Protein AF-A0A3M7MIN2-F1 (afdb_monomer_lite)

pLDDT: mean 73.57, std 27.81, range [22.34, 98.88]

InterPro domains:
  IPR006254 Isocitrate lyase [PF00463] (78-598)
  IPR006254 Isocitrate lyase [PTHR21631] (69-612)
  IPR006254 Isocitrate lyase [TIGR01346] (79-598)
  IPR006785 Peroxisome membrane anchor protein Pex14p, N-terminal [PF04695] (682-725)
  IPR015813 Pyruvate/Phosphoenolpyruvate kinase-like domain superfamily [SSF51621] (69-584)
  IPR018523 Isocitrate lyase/phosphorylmutase, conserved site [PS00161] (267-272)
  IPR036388 Winged helix-like DNA-binding domain superfamily [G3DSA:1.10.10.10] (677-737)
  IPR039556 ICL/PEPM domain [cd00377] (122-530)
  IPR040442 Pyruvate kinase-like domain superfamily [G3DSA:3.20.20.60] (74-584)

Foldseek 3Di:
DDDDDDDDDDDDDDDDDDDDDDDDDDDDPPPPPPPPPPPPDDADVVHLDDPQLLVVLVPDDPVPNPDPNVVVSLVVQQVVLVVVCVDPLQVLADAPDGSSVLSVPLPSDADRFLLQVLLVVVSVLLVVCLVVLHAQEEAAAQAQQRLVVCLQPHQAYEHFQQSLQACNAPVRHHDGPQSPGPLCRFLVSLLRNQVSLVVVLLLQVVVLVPDDPVVNVVDDDRRSNRAYETECEQQQDALVSLLVSLLSNRNSRHSEYEHEQFDRSQDHPLQDPRTEGEALVRLLSSLNSSVSSCSSNSHSYFYEYEYSLQRHFWYADPPALLQQQFFKWFQDDDAALLVVLVVCVVVVNDVVVSVVVLVVCPVVGPIDHPLVLLLVQCVVVVHDVVLNVVLVVVCVVPVSDGPVRNQVSSVVRHPDGGDTDQQRHADNSRITTGRGRLVSLLSSLLSCQNRGQAYEYDHNDLDLVSLLVSLVSSCVNVPPHAYAEAPEPPDPVVVVPDDPVCVVCSNSSSSNSRNRYYYPNCRNVVVVVVLCVQLVVCCVPPNVVSCVPSPQVVCVVVVPPCNVVCSVVNLVVVLVVVCVVVVNDDPDRPDDPPDPSVVVVVVVVVPPPDDDDDDDDDDDDDDDDDDDDDDDDDDDDDDDDDDDDDDDDDDDDDDDDDDDDDDDDDDDDDDDDDDDDDDDVVVLLVVLLVVCVPPVNVPDDLVSSQVVVVVVVQDPVSSCVSSPDDDDDDDDYDDDDDDDDDDDDDDDDDDDDDDDDDDDDDDDDDDDDDDDDDDDDDDDDDDDDDDDDDDDDDDDPDDPVVVVVVVVVLVVLVVVLVVLVPDPDRDPVVSVVSLVVSLVVLVVVVVVVVPDDDPDDDDDDDDDDDDDDDDDPVVVVVVVVVVSVVVVVVSVVVVDDDDDDDDDDDDDDDDD

Sequence (912 aa):
MLRTVSRSVARQRTSSRIAHRAPQYLRPLFTSVCRMSSSTLKAVDPPVSTALPGDSFQLLPETAKAGQAEDALFEEQVQAVKDWWASPRYKGIKRPYSAEDVVSKRGALQQSYPSSLMARKLFNLLEERAAKGEPVHTMGAIDPIQMSQQAANQEVLYVSGWACSSVLTSTNEVSADFGDYPYNTVPNQVQRLFKAQQLHDRKNWDNRRKMSAEERAKTPYLDYMRPIIADGDTGHGGLSAVIKLAKLFAENGAAGVHFEDQLHGGKKCGHLAGKVLVPVGDHINRLVAARFQWDMMGCENLVIARTDSESGKLISSAVDVRDHEFIKGVTEDTEPLAETLQNMEAAGAPGKEIDQYEAAWVKKHKLVTFDEAVVQHLERESASQSVVNSYLTEVKQNPDYSLLKRRKVAEKYTKTPVYFNWDIPRTREGFYHYKAGVAAATKRGKEYAPYADLLWVETGDPNVQEAAKFAGEIRAVHPGKKFVYNLSPSFNWMGQGFSEEALKSFVWDLAKHGFVFQLISLAGIHSTATITCELSKAFKDEGMLAYVNLVQSREKELGCDVLTHQKWSGAGYIDGILGAIQSGSSGSKSMGEGNTETATRQHSSRASRNSNHVQQPSILLQNMSSKPSIPAWQRASADKAASSPPPDDQDASTQQQPVEAPTPTEDDIESEDGGVQLPESGKLLEQASRFLDDPAIHDAPREKKVAFLESKGVSADDIETLLGEKREEEGLQEQSALEQSPVEERPVEPEQDEQQAWPSSPPRAANTPEYQPQPREIPPIVTYPEFLASTEKPPPLITTSRLVNTAYMIKTHLQEMETNSKSSNTSRDTLRTKVSDLTSYLTEMDYQSQYYPNMGRFGSNLSWMSGQSNSGKNDQIEVLKGDIRAVKGVFLSARNFPTGWNAPPIPTGRAT

Structure (mmCIF, N/CA/C/O backbone):
data_AF-A0A3M7MIN2-F1
#
_entry.id   AF-A0A3M7MIN2-F1
#
loop_
_atom_site.group_PDB
_atom_site.id
_atom_site.type_symbol
_atom_site.label_atom_id
_atom_site.label_alt_id
_atom_site.label_comp_id
_atom_site.label_asym_id
_atom_site.label_entity_id
_atom_site.label_seq_id
_atom_site.pdbx_PDB_ins_code
_atom_site.Cartn_x
_atom_site.Cartn_y
_atom_site.Cartn_z
_atom_site.occupancy
_atom_site.B_iso_or_equiv
_atom_site.auth_seq_id
_atom_site.auth_comp_id
_atom_site.auth_asym_id
_atom_site.auth_atom_id
_atom_site.pdbx_PDB_model_num
ATOM 1 N N . MET A 1 1 ? 28.088 -60.738 10.223 1.00 31.69 1 MET A N 1
ATOM 2 C CA . MET A 1 1 ? 28.842 -61.863 9.613 1.00 31.69 1 MET A CA 1
ATOM 3 C C . MET A 1 1 ? 29.534 -61.285 8.372 1.00 31.69 1 MET A C 1
ATOM 5 O O . MET A 1 1 ? 28.857 -60.580 7.645 1.00 31.69 1 MET A O 1
ATOM 9 N N . LEU A 1 2 ? 30.875 -61.210 8.294 1.00 31.22 2 LEU A N 1
ATOM 10 C CA . LEU A 1 2 ? 31.821 -62.278 7.879 1.00 31.22 2 LEU A CA 1
ATOM 11 C C . LEU A 1 2 ? 31.627 -62.658 6.388 1.00 31.22 2 LEU A C 1
ATOM 13 O O . LEU A 1 2 ? 30.531 -63.093 6.067 1.00 31.22 2 LEU A O 1
ATOM 17 N N . ARG A 1 3 ? 32.590 -62.556 5.444 1.00 32.62 3 ARG A N 1
ATOM 18 C CA . ARG A 1 3 ? 34.047 -62.198 5.426 1.00 32.62 3 ARG A CA 1
ATOM 19 C C . ARG A 1 3 ? 34.376 -61.372 4.144 1.00 32.62 3 ARG A C 1
ATOM 21 O O . ARG A 1 3 ? 33.635 -61.533 3.187 1.00 32.62 3 ARG A O 1
ATOM 28 N N . THR A 1 4 ? 35.289 -60.388 4.016 1.00 36.88 4 THR A N 1
ATOM 29 C CA . THR A 1 4 ? 36.755 -60.159 4.259 1.00 36.88 4 THR A CA 1
ATOM 30 C C . THR A 1 4 ? 37.768 -60.527 3.132 1.00 36.88 4 THR A C 1
ATOM 32 O O . THR A 1 4 ? 37.785 -61.659 2.674 1.00 36.88 4 THR A O 1
ATOM 35 N N . VAL A 1 5 ? 38.707 -59.588 2.851 1.00 33.69 5 VAL A N 1
ATOM 36 C CA . VAL A 1 5 ? 40.092 -59.713 2.275 1.00 33.69 5 VAL A CA 1
ATOM 37 C C . VAL A 1 5 ? 40.346 -59.697 0.736 1.00 33.69 5 VAL A C 1
ATOM 39 O O . VAL A 1 5 ? 40.411 -60.718 0.070 1.00 33.69 5 VAL A O 1
ATOM 42 N N . SER A 1 6 ? 40.590 -58.484 0.214 1.00 32.19 6 SER A N 1
ATOM 43 C CA . SER A 1 6 ? 41.850 -57.903 -0.339 1.00 32.19 6 SER A CA 1
ATOM 44 C C . SER A 1 6 ? 42.941 -58.665 -1.151 1.00 32.19 6 SER A C 1
ATOM 46 O O . SER A 1 6 ? 43.448 -59.691 -0.714 1.00 32.19 6 SER A O 1
ATOM 48 N N . ARG A 1 7 ? 43.530 -57.887 -2.100 1.00 33.31 7 ARG A N 1
ATOM 49 C CA . ARG A 1 7 ? 44.977 -57.686 -2.472 1.00 33.31 7 ARG A CA 1
ATOM 50 C C . ARG A 1 7 ? 45.631 -58.413 -3.681 1.00 33.31 7 ARG A C 1
ATOM 52 O O . ARG A 1 7 ? 45.475 -59.606 -3.869 1.00 33.31 7 ARG A O 1
ATOM 59 N N . SER A 1 8 ? 46.575 -57.662 -4.296 1.00 30.03 8 SER A N 1
ATOM 60 C CA . SER A 1 8 ? 47.815 -58.091 -5.005 1.00 30.03 8 SER A CA 1
ATOM 61 C C . SER A 1 8 ? 47.720 -58.562 -6.478 1.00 30.03 8 SER A C 1
ATOM 63 O O . SER A 1 8 ? 46.808 -59.307 -6.796 1.00 30.03 8 SER A O 1
ATOM 65 N N . VAL A 1 9 ? 48.668 -58.304 -7.407 1.00 29.77 9 VAL A N 1
ATOM 66 C CA . VAL A 1 9 ? 49.555 -57.142 -7.735 1.00 29.77 9 VAL A CA 1
ATOM 67 C C . VAL A 1 9 ? 50.284 -57.432 -9.081 1.00 29.77 9 VAL A C 1
ATOM 69 O O . VAL A 1 9 ? 50.350 -58.591 -9.473 1.00 29.77 9 VAL A O 1
ATOM 72 N N . ALA A 1 10 ? 50.918 -56.421 -9.714 1.00 28.86 10 ALA A N 1
ATOM 73 C CA . ALA A 1 10 ? 51.948 -56.547 -10.783 1.00 28.86 10 ALA A CA 1
ATOM 74 C C . ALA A 1 10 ? 51.510 -57.058 -12.187 1.00 28.86 10 ALA A C 1
ATOM 76 O O . ALA A 1 10 ? 50.507 -57.741 -12.323 1.00 28.86 10 ALA A O 1
ATOM 77 N N . ARG A 1 11 ? 52.241 -56.796 -13.292 1.00 28.77 11 ARG A N 1
ATOM 78 C CA . ARG A 1 11 ? 53.170 -55.691 -13.676 1.00 28.77 11 ARG A CA 1
ATOM 79 C C . ARG A 1 11 ? 53.364 -55.724 -15.211 1.00 28.77 11 ARG A C 1
ATOM 81 O O . ARG A 1 11 ? 53.181 -56.761 -15.836 1.00 28.77 11 ARG A O 1
ATOM 88 N N . GLN A 1 12 ? 53.746 -54.596 -15.812 1.00 34.16 12 GLN A N 1
ATOM 89 C CA . GLN A 1 12 ? 53.986 -54.443 -17.259 1.00 34.16 12 GLN A CA 1
ATOM 90 C C . GLN A 1 12 ? 55.050 -55.408 -17.821 1.00 34.16 12 GLN A C 1
ATOM 92 O O . GLN A 1 12 ? 56.076 -55.634 -17.173 1.00 34.16 12 GLN A O 1
ATOM 97 N N . ARG A 1 13 ? 54.925 -55.767 -19.109 1.00 27.86 13 ARG A N 1
ATOM 98 C CA . ARG A 1 13 ? 56.078 -55.782 -20.030 1.00 27.86 13 ARG A CA 1
ATOM 99 C C . ARG A 1 13 ? 55.673 -55.523 -21.485 1.00 27.86 13 ARG A C 1
ATOM 101 O O . ARG A 1 13 ? 54.509 -55.645 -21.847 1.00 27.86 13 ARG A O 1
ATOM 108 N N . THR A 1 14 ? 56.644 -55.085 -22.278 1.00 31.23 14 THR A N 1
ATOM 109 C CA . THR A 1 14 ? 56.492 -54.490 -23.614 1.00 31.23 14 THR A CA 1
ATOM 110 C C . THR A 1 14 ? 57.131 -55.353 -24.703 1.00 31.23 14 THR A C 1
ATOM 112 O O . THR A 1 14 ? 58.144 -56.003 -24.456 1.00 31.23 14 THR A O 1
ATOM 115 N N . SER A 1 15 ? 56.610 -55.280 -25.933 1.00 28.62 15 SER A N 1
ATOM 116 C CA . SER A 1 15 ? 57.404 -55.496 -27.152 1.00 28.62 15 SER A CA 1
ATOM 117 C C . SER A 1 15 ? 56.767 -54.811 -28.373 1.00 28.62 15 SER A C 1
ATOM 119 O O . SER A 1 15 ? 55.616 -54.387 -28.333 1.00 28.62 15 SER A O 1
ATOM 121 N N . SER A 1 16 ? 57.547 -54.685 -29.446 1.00 29.09 16 SER A N 1
ATOM 122 C CA . SER A 1 16 ? 57.197 -54.125 -30.768 1.00 29.09 16 SER A CA 1
ATOM 123 C C . SER A 1 16 ? 57.435 -55.219 -31.847 1.00 29.09 16 SER A C 1
ATOM 125 O O . SER A 1 16 ? 57.848 -56.313 -31.476 1.00 29.09 16 SER A O 1
ATOM 127 N N . ARG A 1 17 ? 57.173 -55.100 -33.161 1.00 33.59 17 ARG A N 1
ATOM 128 C CA . ARG A 1 17 ? 57.249 -53.990 -34.139 1.00 33.59 17 ARG A CA 1
ATOM 129 C C . ARG A 1 17 ? 56.401 -54.294 -35.403 1.00 33.59 17 ARG A C 1
ATOM 131 O O . ARG A 1 17 ? 56.250 -55.464 -35.706 1.00 33.59 17 ARG A O 1
ATOM 138 N N . ILE A 1 18 ? 56.031 -53.240 -36.162 1.00 33.03 18 ILE A N 1
ATOM 139 C CA . ILE A 1 18 ? 56.039 -53.091 -37.657 1.00 33.03 18 ILE A CA 1
ATOM 140 C C . ILE A 1 18 ? 55.298 -54.137 -38.544 1.00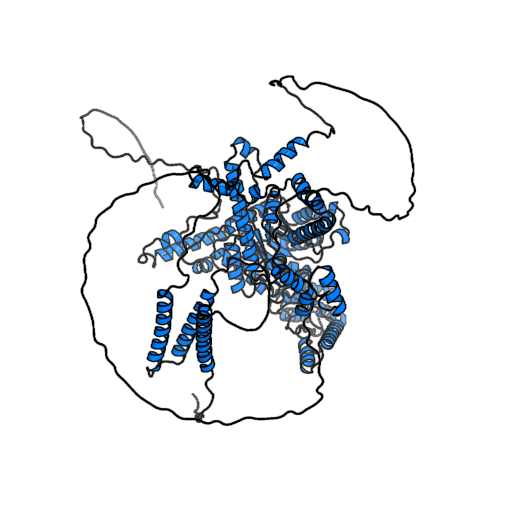 33.03 18 ILE A C 1
ATOM 142 O O . ILE A 1 18 ? 55.421 -55.327 -38.316 1.00 33.03 18 ILE A O 1
ATOM 146 N N . ALA A 1 19 ? 54.686 -53.828 -39.703 1.00 31.81 19 ALA A N 1
ATOM 147 C CA . ALA A 1 19 ? 53.932 -52.679 -40.262 1.00 31.81 19 ALA A CA 1
ATOM 148 C C . ALA A 1 19 ? 53.494 -53.039 -41.710 1.00 31.81 19 ALA A C 1
ATOM 150 O O . ALA A 1 19 ? 54.244 -53.727 -42.393 1.00 31.81 19 ALA A O 1
ATOM 151 N N . HIS A 1 20 ? 52.388 -52.486 -42.233 1.00 30.44 20 HIS A N 1
ATOM 152 C CA . HIS A 1 20 ? 52.164 -52.288 -43.686 1.00 30.44 20 HIS A CA 1
ATOM 153 C C . HIS A 1 20 ? 51.170 -51.129 -43.953 1.00 30.44 20 HIS A C 1
ATOM 155 O O . HIS A 1 20 ? 50.655 -50.530 -43.009 1.00 30.44 20 HIS A O 1
ATOM 161 N N . ARG A 1 21 ? 50.992 -50.720 -45.223 1.00 30.88 21 ARG A N 1
ATOM 162 C CA . ARG A 1 21 ? 50.453 -49.402 -45.638 1.00 30.88 21 ARG A CA 1
ATOM 163 C C . ARG A 1 21 ? 49.069 -49.452 -46.319 1.00 30.88 21 ARG A C 1
ATOM 165 O O . ARG A 1 21 ? 48.961 -50.149 -47.316 1.00 30.88 21 ARG A O 1
ATOM 172 N N . ALA A 1 22 ? 48.189 -48.519 -45.911 1.00 31.42 22 ALA A N 1
ATOM 173 C CA . ALA A 1 22 ? 47.329 -47.645 -46.754 1.00 31.42 22 ALA A CA 1
ATOM 174 C C . ALA A 1 22 ? 46.246 -48.285 -47.681 1.00 31.42 22 ALA A C 1
ATOM 176 O O . ALA A 1 22 ? 46.329 -49.474 -47.967 1.00 31.42 22 ALA A O 1
ATOM 177 N N . PRO A 1 23 ? 45.244 -47.520 -48.196 1.00 41.97 23 PRO A N 1
ATOM 178 C CA . PRO A 1 23 ? 45.021 -46.067 -48.090 1.00 41.97 23 PRO A CA 1
ATOM 179 C C . PRO A 1 23 ? 43.700 -45.635 -47.407 1.00 41.97 23 PRO A C 1
ATOM 181 O O . PRO A 1 23 ? 42.961 -46.437 -46.845 1.00 41.97 23 PRO A O 1
ATOM 184 N N . GLN A 1 24 ? 43.465 -44.318 -47.395 1.00 33.31 24 GLN A N 1
ATOM 185 C CA . GLN A 1 24 ? 42.432 -43.622 -46.619 1.00 33.31 24 GLN A CA 1
ATOM 186 C C . GLN A 1 24 ? 41.029 -43.652 -47.252 1.00 33.31 24 GLN A C 1
ATOM 188 O O . GLN A 1 24 ? 40.897 -43.615 -48.470 1.00 33.31 24 GLN A O 1
ATOM 193 N N . TYR A 1 25 ? 40.003 -43.499 -46.409 1.00 33.53 25 TYR A N 1
ATOM 194 C CA . TYR A 1 25 ? 38.838 -42.656 -46.711 1.00 33.53 25 TYR A CA 1
ATOM 195 C C . TYR A 1 25 ? 38.557 -41.724 -45.523 1.00 33.53 25 TYR A C 1
ATOM 197 O O . TYR A 1 25 ? 38.838 -42.060 -44.371 1.00 33.53 25 TYR A O 1
ATOM 205 N N . LEU A 1 26 ? 38.070 -40.516 -45.810 1.00 32.25 26 LEU A N 1
ATOM 206 C CA . LEU A 1 26 ? 37.963 -39.416 -44.846 1.00 32.25 26 LEU A CA 1
ATOM 207 C C . LEU A 1 26 ? 36.718 -39.542 -43.950 1.00 32.25 26 LEU A C 1
ATOM 209 O O . LEU A 1 26 ? 35.624 -39.825 -44.430 1.00 32.25 26 LEU A O 1
ATOM 213 N N . ARG A 1 27 ? 36.870 -39.224 -42.658 1.00 35.75 27 ARG A N 1
ATOM 214 C CA . ARG A 1 27 ? 35.764 -38.822 -41.771 1.00 35.75 27 ARG A CA 1
ATOM 215 C C . ARG A 1 27 ? 35.942 -37.347 -41.392 1.00 35.75 27 ARG A C 1
ATOM 217 O O . ARG A 1 27 ? 37.063 -36.975 -41.041 1.00 35.75 27 ARG A O 1
ATOM 224 N N . PRO A 1 28 ? 34.887 -36.515 -41.414 1.00 34.31 28 PRO A N 1
ATOM 225 C CA . PRO A 1 28 ? 34.981 -35.141 -40.941 1.00 34.31 28 PRO A CA 1
ATOM 226 C C . PRO A 1 28 ? 35.104 -35.120 -39.413 1.00 34.31 28 PRO A C 1
ATOM 228 O O . PRO A 1 28 ? 34.207 -35.565 -38.697 1.00 34.31 28 PRO A O 1
ATOM 231 N N . LEU A 1 29 ? 36.207 -34.569 -38.906 1.00 31.73 29 LEU A N 1
ATOM 232 C CA . LEU A 1 29 ? 36.306 -34.171 -37.505 1.00 31.73 29 LEU A CA 1
ATOM 233 C C . LEU A 1 29 ? 35.535 -32.862 -37.318 1.00 31.73 29 LEU A C 1
ATOM 235 O O . LEU A 1 29 ? 36.102 -31.780 -37.449 1.00 31.73 29 LEU A O 1
ATOM 239 N N . PHE A 1 30 ? 34.249 -32.959 -36.979 1.00 34.00 30 PHE A N 1
ATOM 240 C CA . PHE A 1 30 ? 33.560 -31.840 -36.343 1.00 34.00 30 PHE A CA 1
ATOM 241 C C . PHE A 1 30 ? 34.170 -31.627 -34.957 1.00 34.00 30 PHE A C 1
ATOM 243 O O . PHE A 1 30 ? 33.805 -32.277 -33.978 1.00 34.00 30 PHE A O 1
ATOM 250 N N . THR A 1 31 ? 35.143 -30.722 -34.883 1.00 34.00 31 THR A N 1
ATOM 251 C CA . THR A 1 31 ? 35.661 -30.215 -33.618 1.00 34.00 31 THR A CA 1
ATOM 252 C C . THR A 1 31 ? 34.540 -29.470 -32.909 1.00 34.00 31 THR A C 1
ATOM 254 O O . THR A 1 31 ? 34.225 -28.337 -33.279 1.00 34.00 31 THR A O 1
ATOM 257 N N . SER A 1 32 ? 33.947 -30.085 -31.884 1.00 35.22 32 SER A N 1
ATOM 258 C CA . SER A 1 32 ? 33.090 -29.373 -30.937 1.00 35.22 32 SER A CA 1
ATOM 259 C C . SER A 1 32 ? 33.910 -28.281 -30.263 1.00 35.22 32 SER A C 1
ATOM 261 O O . SER A 1 32 ? 34.622 -28.524 -29.289 1.00 35.22 32 SER A O 1
ATOM 263 N N . VAL A 1 33 ? 33.823 -27.063 -30.800 1.00 36.97 33 VAL A N 1
ATOM 264 C CA . VAL A 1 33 ? 34.333 -25.865 -30.144 1.00 36.97 33 VAL A CA 1
ATOM 265 C C . VAL A 1 33 ? 33.446 -25.635 -28.930 1.00 36.97 33 VAL A C 1
ATOM 267 O O . VAL A 1 33 ? 32.416 -24.965 -29.012 1.00 36.97 33 VAL A O 1
ATOM 270 N N . CYS A 1 34 ? 33.845 -26.208 -27.795 1.00 35.47 34 CYS A N 1
ATOM 271 C CA . CYS A 1 34 ? 33.304 -25.852 -26.496 1.00 35.47 34 CYS A CA 1
ATOM 272 C C . CYS A 1 34 ? 33.604 -24.372 -26.246 1.00 35.47 34 CYS A C 1
ATOM 274 O O . CYS A 1 34 ? 34.625 -24.018 -25.657 1.00 35.47 34 CYS A O 1
ATOM 276 N N . ARG A 1 35 ? 32.690 -23.499 -26.688 1.00 38.12 35 ARG A N 1
ATOM 277 C CA . ARG A 1 35 ? 32.561 -22.141 -26.170 1.00 38.12 35 ARG A CA 1
ATOM 278 C C . ARG A 1 35 ? 32.242 -22.264 -24.684 1.00 38.12 35 ARG A C 1
ATOM 280 O O . ARG A 1 35 ? 31.077 -22.293 -24.294 1.00 38.12 35 ARG A O 1
ATOM 287 N N . MET A 1 36 ? 33.283 -22.337 -23.858 1.00 40.19 36 MET A N 1
ATOM 288 C CA . MET A 1 36 ? 33.164 -22.044 -22.438 1.00 40.19 36 MET A CA 1
ATOM 289 C C . MET A 1 36 ? 32.717 -20.590 -22.328 1.00 40.19 36 MET A C 1
ATOM 291 O O . MET A 1 36 ? 33.526 -19.670 -22.415 1.00 40.19 36 MET A O 1
ATOM 295 N N . SER A 1 37 ? 31.406 -20.389 -22.198 1.00 43.19 37 SER A N 1
ATOM 296 C CA . SER A 1 37 ? 30.830 -19.081 -21.916 1.00 43.19 37 SER A CA 1
ATOM 297 C C . SER A 1 37 ? 31.104 -18.764 -20.451 1.00 43.19 37 SER A C 1
ATOM 299 O O . SER A 1 37 ? 30.263 -18.961 -19.576 1.00 43.19 37 SER A O 1
ATOM 301 N N . SER A 1 38 ? 32.343 -18.352 -20.174 1.00 45.47 38 SER A N 1
ATOM 302 C CA . SER A 1 38 ? 32.798 -17.920 -18.857 1.00 45.47 38 SER A CA 1
ATOM 303 C C . SER A 1 38 ? 32.168 -16.568 -18.531 1.00 45.47 38 SER A C 1
ATOM 305 O O . SER A 1 38 ? 32.815 -15.522 -18.623 1.00 45.47 38 SER A O 1
ATOM 307 N N . SER A 1 39 ? 30.878 -16.590 -18.193 1.00 46.47 39 SER A N 1
ATOM 308 C CA . SER A 1 39 ? 30.179 -15.431 -17.657 1.00 46.47 39 SER A CA 1
ATOM 309 C C . SER A 1 39 ? 30.911 -14.961 -16.404 1.00 46.47 39 SER A C 1
ATOM 311 O O . SER A 1 39 ? 30.978 -15.672 -15.404 1.00 46.47 39 SER A O 1
ATOM 313 N N . THR A 1 40 ? 31.472 -13.755 -16.461 1.00 65.38 40 THR A N 1
ATOM 314 C CA . THR A 1 40 ? 32.058 -13.086 -15.292 1.00 65.38 40 THR A CA 1
ATOM 315 C C . THR A 1 40 ? 30.984 -12.623 -14.309 1.00 65.38 40 THR A C 1
ATOM 317 O O . THR A 1 40 ? 31.272 -12.418 -13.131 1.00 65.38 40 THR A O 1
ATOM 320 N N . LEU A 1 41 ? 29.734 -12.511 -14.770 1.00 70.44 41 LEU A N 1
ATOM 321 C CA . LEU A 1 41 ? 28.560 -12.386 -13.918 1.00 70.44 41 LEU A CA 1
ATOM 322 C C . LEU A 1 41 ? 28.199 -13.769 -13.367 1.00 70.44 41 LEU A C 1
ATOM 324 O O . LEU A 1 41 ? 27.933 -14.699 -14.134 1.00 70.44 41 LEU A O 1
ATOM 328 N N . LYS A 1 42 ? 28.171 -13.897 -12.038 1.00 79.62 42 LYS A N 1
ATOM 329 C CA . LYS A 1 42 ? 27.636 -15.087 -11.367 1.00 79.62 42 LYS A CA 1
ATOM 330 C C . LYS A 1 42 ? 26.149 -15.232 -11.701 1.00 79.62 42 LYS A C 1
ATOM 332 O O . LYS A 1 42 ? 25.436 -14.230 -11.756 1.00 79.62 42 LYS A O 1
ATOM 337 N N . ALA A 1 43 ? 25.682 -16.467 -11.873 1.00 74.25 43 ALA A N 1
ATOM 338 C CA . ALA A 1 43 ? 24.250 -16.747 -11.860 1.00 74.25 43 ALA A CA 1
ATOM 339 C C . ALA A 1 43 ? 23.649 -16.336 -10.503 1.00 74.25 43 ALA A C 1
ATOM 341 O O . ALA A 1 43 ? 24.338 -16.377 -9.480 1.00 74.25 43 ALA A O 1
ATOM 342 N N . VAL A 1 44 ? 22.379 -15.926 -10.500 1.00 75.06 44 VAL A N 1
ATOM 343 C CA . VAL A 1 44 ? 21.647 -15.648 -9.257 1.00 75.06 44 VAL A CA 1
ATOM 344 C C . VAL A 1 44 ? 21.267 -16.978 -8.608 1.00 75.06 44 VAL A C 1
ATOM 346 O O . VAL A 1 44 ? 20.866 -17.904 -9.311 1.00 75.06 44 VAL A O 1
ATOM 349 N N . ASP A 1 45 ? 21.402 -17.058 -7.287 1.00 74.94 45 ASP A N 1
ATOM 350 C CA . ASP A 1 45 ? 21.071 -18.232 -6.482 1.00 74.94 45 ASP A CA 1
ATOM 351 C C . ASP A 1 45 ? 20.080 -17.831 -5.363 1.00 74.94 45 ASP A C 1
ATOM 353 O O . ASP A 1 45 ? 20.410 -16.952 -4.556 1.00 74.94 45 ASP A O 1
ATOM 357 N N . PRO A 1 46 ? 18.853 -18.393 -5.319 1.00 76.00 46 PRO A N 1
ATOM 358 C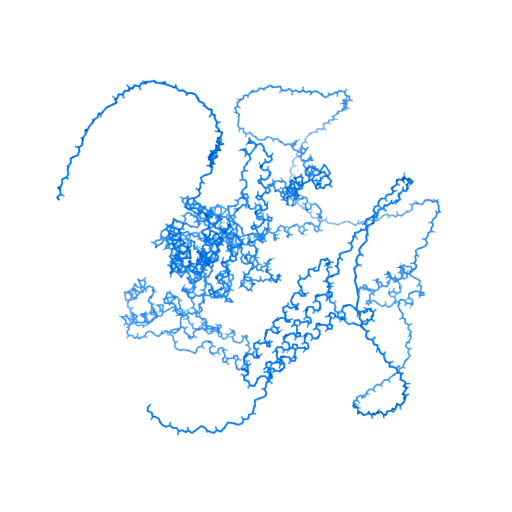 CA . PRO A 1 46 ? 18.250 -19.246 -6.348 1.00 76.00 46 PRO A CA 1
ATOM 359 C C . PRO A 1 46 ? 18.036 -18.492 -7.681 1.00 76.00 46 PRO A C 1
ATOM 361 O O . PRO A 1 46 ? 17.959 -17.257 -7.690 1.00 76.00 46 PRO A O 1
ATOM 364 N N . PRO A 1 47 ? 17.925 -19.205 -8.817 1.00 73.31 47 PRO A N 1
ATOM 365 C CA . PRO A 1 47 ? 17.723 -18.588 -10.125 1.00 73.31 47 PRO A CA 1
ATOM 366 C C . PRO A 1 47 ? 16.356 -17.900 -10.224 1.00 73.31 47 PRO A C 1
ATOM 368 O O . PRO A 1 47 ? 15.319 -18.508 -9.987 1.00 73.31 47 PRO A O 1
ATOM 371 N N . VAL A 1 48 ? 16.357 -16.630 -10.640 1.00 68.00 48 VAL A N 1
ATOM 372 C CA . VAL A 1 48 ? 15.137 -15.807 -10.805 1.00 68.00 48 VAL A CA 1
ATOM 373 C C . VAL A 1 48 ? 14.317 -16.217 -12.038 1.00 68.00 48 VAL A C 1
ATOM 375 O O . VAL A 1 48 ? 13.130 -15.922 -12.131 1.00 68.00 48 VAL A O 1
ATOM 378 N N . SER A 1 49 ? 14.950 -16.890 -12.999 1.00 64.56 49 SER A N 1
ATOM 379 C CA . SER A 1 49 ? 14.294 -17.490 -14.159 1.00 64.56 49 SER A CA 1
ATOM 380 C C . SER A 1 49 ? 15.129 -18.681 -14.627 1.00 64.56 49 SER A C 1
ATOM 382 O O . SER A 1 49 ? 16.329 -18.540 -14.879 1.00 64.56 49 SER A O 1
ATOM 384 N N . THR A 1 50 ? 14.518 -19.861 -14.678 1.00 65.44 50 THR A N 1
ATOM 385 C CA . THR A 1 50 ? 15.101 -21.085 -15.244 1.00 65.44 50 THR A CA 1
ATOM 386 C C . THR A 1 50 ? 14.616 -21.275 -16.684 1.00 65.44 50 THR A C 1
ATOM 388 O O . THR A 1 50 ? 13.799 -20.501 -17.180 1.00 65.44 50 THR A O 1
ATOM 391 N N . ALA A 1 51 ? 15.054 -22.344 -17.358 1.00 69.56 51 ALA A N 1
ATOM 392 C CA . ALA A 1 51 ? 14.203 -22.917 -18.401 1.00 69.56 51 ALA A CA 1
ATOM 393 C C . ALA A 1 51 ? 12.851 -23.304 -17.770 1.00 69.56 51 ALA A C 1
ATOM 395 O O . ALA A 1 51 ? 12.823 -23.758 -16.622 1.00 69.56 51 ALA A O 1
ATOM 396 N N . LEU A 1 52 ? 11.749 -23.092 -18.485 1.00 82.62 52 LEU A N 1
ATOM 397 C CA . LEU A 1 52 ? 10.407 -23.394 -17.997 1.00 82.62 52 LEU A CA 1
ATOM 398 C C . LEU A 1 52 ? 10.040 -24.825 -18.427 1.00 82.62 52 LEU A C 1
ATOM 400 O O . LEU A 1 52 ? 9.945 -25.069 -19.631 1.00 82.62 52 LEU A O 1
ATOM 404 N N . PRO A 1 53 ? 9.819 -25.787 -17.507 1.00 80.19 53 PRO A N 1
ATOM 405 C CA . PRO A 1 53 ? 9.449 -27.156 -17.887 1.00 80.19 53 PRO A CA 1
ATOM 406 C C . PRO A 1 53 ? 8.168 -27.227 -18.733 1.00 80.19 53 PRO A C 1
ATOM 408 O O . PRO A 1 53 ? 8.027 -28.105 -19.587 1.00 80.19 53 PRO A O 1
ATOM 411 N N . GLY A 1 54 ? 7.270 -26.247 -18.563 1.00 86.56 54 GLY A N 1
ATOM 412 C CA . GLY A 1 54 ? 6.091 -26.073 -19.408 1.00 86.56 54 GLY A CA 1
ATOM 413 C C . GLY A 1 54 ? 6.414 -25.904 -20.898 1.00 86.56 54 GLY A C 1
ATOM 414 O O . GLY A 1 54 ? 5.663 -26.415 -21.722 1.00 86.56 54 GLY A O 1
ATOM 415 N N . ASP A 1 55 ? 7.537 -25.277 -21.270 1.00 89.94 55 ASP A N 1
ATOM 416 C CA . ASP A 1 55 ? 7.923 -25.093 -22.680 1.00 89.94 55 ASP A CA 1
ATOM 417 C C . ASP A 1 55 ? 8.189 -26.449 -23.352 1.00 89.94 55 ASP A C 1
ATOM 419 O O . ASP A 1 55 ? 7.657 -26.741 -24.426 1.00 89.94 55 ASP A O 1
ATOM 423 N N . SER A 1 56 ? 8.953 -27.316 -22.678 1.00 89.69 56 SER A N 1
ATOM 424 C CA . SER A 1 56 ? 9.228 -28.687 -23.124 1.00 89.69 56 SER A CA 1
ATOM 425 C C . SER A 1 56 ? 7.940 -29.497 -23.269 1.00 89.69 56 SER A C 1
ATOM 427 O O . SER A 1 56 ? 7.755 -30.174 -24.278 1.00 89.69 56 SER A O 1
ATOM 429 N N . PHE A 1 57 ? 7.027 -29.387 -22.298 1.00 93.00 57 PHE A N 1
ATOM 430 C CA . PHE A 1 57 ? 5.722 -30.046 -22.353 1.00 93.00 57 PHE A CA 1
ATOM 431 C C . PHE A 1 57 ? 4.840 -29.505 -23.487 1.00 93.00 57 PHE A C 1
ATOM 433 O O . PHE A 1 57 ? 4.165 -30.283 -24.159 1.00 93.00 57 PHE A O 1
ATOM 440 N N . GLN A 1 58 ? 4.850 -28.195 -23.764 1.00 93.12 58 GLN A N 1
ATOM 441 C CA . GLN A 1 58 ? 4.049 -27.642 -24.858 1.00 93.12 58 GLN A CA 1
ATOM 442 C C . GLN A 1 58 ? 4.504 -28.113 -26.237 1.00 93.12 58 GLN A C 1
ATOM 444 O O . GLN A 1 58 ? 3.648 -28.310 -27.102 1.00 93.12 58 GLN A O 1
ATOM 449 N N . LEU A 1 59 ? 5.806 -28.346 -26.412 1.00 93.44 59 LEU A N 1
ATOM 450 C CA . LEU A 1 59 ? 6.409 -28.852 -27.646 1.00 93.44 59 LEU A CA 1
ATOM 451 C C . LEU A 1 59 ? 6.225 -30.369 -27.862 1.00 93.44 59 LEU A C 1
ATOM 453 O O . LEU A 1 59 ? 6.579 -30.870 -28.931 1.00 93.44 59 LEU A O 1
ATOM 457 N N . LEU A 1 60 ? 5.655 -31.106 -26.900 1.00 93.81 60 LEU A N 1
ATOM 458 C CA . LEU A 1 60 ? 5.268 -32.505 -27.108 1.00 93.81 60 LEU A CA 1
ATOM 459 C C . LEU A 1 60 ? 4.092 -32.620 -28.100 1.00 93.81 60 LEU A C 1
ATOM 461 O O . LEU A 1 60 ? 3.177 -31.791 -28.066 1.00 93.81 60 LEU A O 1
ATOM 465 N N . PRO A 1 61 ? 4.041 -33.682 -28.929 1.00 95.12 61 PRO A N 1
ATOM 466 C CA . PRO A 1 61 ? 2.820 -34.073 -29.629 1.00 95.12 61 PRO A CA 1
ATOM 467 C C . PRO A 1 61 ? 1.666 -34.278 -28.642 1.00 95.12 61 PRO A C 1
ATOM 469 O O . PRO A 1 61 ? 1.871 -34.799 -27.550 1.00 95.12 61 PRO A O 1
ATOM 472 N N . GLU A 1 62 ? 0.442 -33.923 -29.032 1.00 93.81 62 GLU A N 1
ATOM 473 C CA . GLU A 1 62 ? -0.747 -34.014 -28.168 1.00 93.81 62 GLU A CA 1
ATOM 474 C C . GLU A 1 62 ? -0.970 -35.432 -27.608 1.00 93.81 62 GLU A C 1
ATOM 476 O O . GLU A 1 62 ? -1.221 -35.603 -26.417 1.00 93.81 62 GLU A O 1
ATOM 481 N N . THR A 1 63 ? -0.733 -36.459 -28.430 1.00 94.81 63 THR A N 1
ATOM 482 C CA . THR A 1 63 ? -0.785 -37.884 -28.050 1.00 94.81 63 THR A CA 1
ATOM 483 C C . THR A 1 63 ? 0.264 -38.315 -27.018 1.00 94.81 63 THR A C 1
ATOM 485 O O . THR A 1 63 ? 0.189 -39.435 -26.521 1.00 94.81 63 THR A O 1
ATOM 488 N N . ALA A 1 64 ? 1.236 -37.456 -26.703 1.00 94.56 64 ALA A N 1
ATOM 489 C CA . ALA A 1 64 ? 2.290 -37.682 -25.718 1.00 94.56 64 ALA A CA 1
ATOM 490 C C . ALA A 1 64 ? 2.186 -36.752 -24.492 1.00 94.56 64 ALA A C 1
ATOM 492 O O . ALA A 1 64 ? 3.064 -36.802 -23.634 1.00 94.56 64 ALA A O 1
ATOM 493 N N . LYS A 1 65 ? 1.147 -35.905 -24.398 1.00 93.94 65 LYS A N 1
ATOM 494 C CA . LYS A 1 65 ? 0.923 -35.019 -23.239 1.00 93.94 65 LYS A CA 1
ATOM 495 C C . LYS A 1 65 ? 0.212 -35.722 -22.076 1.00 93.94 65 LYS A C 1
ATOM 497 O O . LYS A 1 65 ? 0.526 -35.429 -20.930 1.00 93.94 65 LYS A O 1
ATOM 502 N N . ALA A 1 66 ? -0.709 -36.641 -22.366 1.00 94.44 66 ALA A N 1
ATOM 503 C CA . ALA A 1 66 ? -1.528 -37.304 -21.351 1.00 94.44 66 ALA A CA 1
ATOM 504 C C . ALA A 1 66 ? -0.748 -38.345 -20.515 1.00 94.44 66 ALA A C 1
ATOM 506 O O . ALA A 1 66 ? 0.099 -39.072 -21.042 1.00 94.44 66 ALA A O 1
ATOM 507 N N . GLY A 1 67 ? -1.073 -38.455 -19.225 1.00 94.19 67 GLY A N 1
ATOM 508 C CA . GLY A 1 67 ? -0.415 -39.350 -18.269 1.00 94.19 67 GLY A CA 1
ATOM 509 C C . GLY A 1 67 ? 1.008 -38.907 -17.913 1.00 94.19 67 GLY A C 1
ATOM 510 O O . GLY A 1 67 ? 1.223 -37.796 -17.439 1.00 94.19 67 GLY A O 1
ATOM 511 N N . GLN A 1 68 ? 2.006 -39.760 -18.170 1.00 95.19 68 GLN A N 1
ATOM 512 C CA . GLN A 1 68 ? 3.364 -39.601 -17.624 1.00 95.19 68 GLN A CA 1
ATOM 513 C C . GLN A 1 68 ? 4.005 -38.216 -17.862 1.00 95.19 68 GLN A C 1
ATOM 515 O O . GLN A 1 68 ? 4.804 -37.773 -17.040 1.00 95.19 68 GLN A O 1
ATOM 520 N N . ALA A 1 69 ? 3.693 -37.532 -18.967 1.00 94.06 69 ALA A N 1
ATOM 521 C CA . ALA A 1 69 ? 4.257 -36.214 -19.260 1.00 94.06 69 ALA A CA 1
ATOM 522 C C . ALA A 1 69 ? 3.604 -35.070 -18.460 1.00 94.06 69 ALA A C 1
ATOM 524 O O . ALA A 1 69 ? 4.308 -34.148 -18.047 1.00 94.06 69 ALA A O 1
ATOM 525 N N . GLU A 1 70 ? 2.288 -35.116 -18.228 1.00 95.25 70 GLU A N 1
ATOM 526 C CA . GLU A 1 70 ? 1.589 -34.136 -17.383 1.00 95.25 70 GLU A CA 1
ATOM 527 C C . GLU A 1 70 ? 1.841 -34.406 -15.893 1.00 95.25 70 GLU A C 1
ATOM 529 O O . GLU A 1 70 ? 2.082 -33.456 -15.146 1.00 95.25 70 GLU A O 1
ATOM 534 N N . ASP A 1 71 ? 1.922 -35.681 -15.493 1.00 95.88 71 ASP A N 1
ATOM 535 C CA . ASP A 1 71 ? 2.350 -36.100 -14.153 1.00 95.88 71 ASP A CA 1
ATOM 536 C C . ASP A 1 71 ? 3.765 -35.578 -13.843 1.00 95.88 71 ASP A C 1
ATOM 538 O O . ASP A 1 71 ? 3.972 -34.885 -12.847 1.00 95.88 71 ASP A O 1
ATOM 542 N N . ALA A 1 72 ? 4.738 -35.819 -14.734 1.00 94.88 72 ALA A N 1
ATOM 543 C CA . ALA A 1 72 ? 6.115 -35.355 -14.551 1.00 94.88 72 ALA A CA 1
ATOM 544 C C . ALA A 1 72 ? 6.226 -33.820 -14.508 1.00 94.88 72 ALA A C 1
ATOM 546 O O . ALA A 1 72 ? 6.950 -33.282 -13.669 1.00 94.88 72 ALA A O 1
ATOM 547 N N . LEU A 1 73 ? 5.479 -33.100 -15.359 1.00 94.56 73 LEU A N 1
ATOM 548 C CA . LEU A 1 73 ? 5.417 -31.633 -15.316 1.00 94.56 73 LEU A CA 1
ATOM 549 C C . LEU A 1 73 ? 4.837 -31.128 -13.983 1.00 94.56 73 LEU A C 1
ATOM 551 O O . LEU A 1 73 ? 5.275 -30.092 -13.473 1.00 94.56 73 LEU A O 1
ATOM 555 N N . PHE A 1 74 ? 3.839 -31.819 -13.431 1.00 95.94 74 PHE A N 1
ATOM 556 C CA . PHE A 1 74 ? 3.245 -31.474 -12.144 1.00 95.94 74 PHE A CA 1
ATOM 557 C C . PHE A 1 74 ? 4.226 -31.727 -10.991 1.00 95.94 74 PHE A C 1
ATOM 559 O O . PHE A 1 74 ? 4.467 -30.820 -10.192 1.00 95.94 74 PHE A O 1
ATOM 566 N N . GLU A 1 75 ? 4.842 -32.911 -10.934 1.00 95.75 75 GLU A N 1
ATOM 567 C CA . GLU A 1 75 ? 5.819 -33.285 -9.904 1.00 95.75 75 GLU A CA 1
ATOM 568 C C . GLU A 1 75 ? 7.050 -32.362 -9.902 1.00 95.75 75 GLU A C 1
ATOM 570 O O . GLU A 1 75 ? 7.424 -31.843 -8.845 1.00 95.75 75 GLU A O 1
ATOM 575 N N . GLU A 1 76 ? 7.636 -32.083 -11.074 1.00 93.50 76 GLU A N 1
ATOM 576 C CA . GLU A 1 76 ? 8.784 -31.175 -11.210 1.00 93.50 76 GLU A CA 1
ATOM 577 C C . GLU A 1 76 ? 8.436 -29.761 -10.723 1.00 93.50 76 GLU A C 1
ATOM 579 O O . GLU A 1 76 ? 9.179 -29.162 -9.940 1.00 93.50 76 GLU A O 1
ATOM 584 N N . GLN A 1 77 ? 7.271 -29.231 -11.115 1.00 93.44 77 GLN A N 1
ATOM 585 C CA . GLN A 1 77 ? 6.824 -27.918 -10.653 1.00 93.44 77 GLN A CA 1
ATOM 586 C C . GLN A 1 77 ? 6.537 -27.876 -9.149 1.00 93.44 77 GLN A C 1
ATOM 588 O O . GLN A 1 77 ? 6.846 -26.870 -8.507 1.00 93.44 77 GLN A O 1
ATOM 593 N N . VAL A 1 78 ? 5.947 -28.929 -8.579 1.00 96.00 78 VAL A N 1
ATOM 594 C CA . VAL A 1 78 ? 5.670 -29.018 -7.137 1.00 96.00 78 VAL A CA 1
ATOM 595 C C . VAL A 1 78 ? 6.974 -29.028 -6.342 1.00 96.00 78 VAL A C 1
ATOM 597 O O . VAL A 1 78 ? 7.076 -28.316 -5.340 1.00 96.00 78 VAL A O 1
ATOM 600 N N . GLN A 1 79 ? 7.988 -29.768 -6.797 1.00 95.25 79 GLN A N 1
ATOM 601 C CA . GLN A 1 79 ? 9.301 -29.772 -6.157 1.00 95.25 79 GLN A CA 1
ATOM 602 C C . GLN A 1 79 ? 10.000 -28.410 -6.292 1.00 95.25 79 GLN A C 1
ATOM 604 O O . GLN A 1 79 ? 10.423 -27.842 -5.285 1.00 95.25 79 GLN A O 1
ATOM 609 N N . ALA A 1 80 ? 10.012 -27.817 -7.490 1.00 91.81 80 ALA A N 1
ATOM 610 C CA . ALA A 1 80 ? 10.592 -26.492 -7.717 1.00 91.81 80 ALA A CA 1
ATOM 611 C C . ALA A 1 80 ? 9.945 -25.395 -6.846 1.00 91.81 80 ALA A C 1
ATOM 613 O O . ALA A 1 80 ? 10.638 -24.504 -6.357 1.00 91.81 80 ALA A O 1
ATOM 614 N N . VAL A 1 81 ? 8.629 -25.464 -6.596 1.00 94.19 81 VAL A N 1
ATOM 615 C CA . VAL A 1 81 ? 7.936 -24.543 -5.675 1.00 94.19 81 VAL A CA 1
ATOM 616 C C . VAL A 1 81 ? 8.352 -24.771 -4.221 1.00 94.19 81 VAL A C 1
ATOM 618 O O . VAL A 1 81 ? 8.581 -23.794 -3.507 1.00 94.19 81 VAL A O 1
ATOM 621 N N . LYS A 1 82 ? 8.498 -26.026 -3.779 1.00 96.25 82 LYS A N 1
ATOM 622 C CA . LYS A 1 82 ? 8.965 -26.354 -2.419 1.00 96.25 82 LYS A CA 1
ATOM 623 C C . LYS A 1 82 ? 10.378 -25.819 -2.167 1.00 96.25 82 LYS A C 1
ATOM 625 O O . LYS A 1 82 ? 10.599 -25.163 -1.149 1.00 96.25 82 LYS A O 1
ATOM 630 N N . ASP A 1 83 ? 11.293 -26.007 -3.115 1.00 94.19 83 ASP A N 1
ATOM 631 C CA . ASP A 1 83 ? 12.677 -25.523 -3.011 1.00 94.19 83 ASP A CA 1
ATOM 632 C C . ASP A 1 83 ? 12.762 -23.986 -3.079 1.00 94.19 83 ASP A C 1
ATOM 634 O O . ASP A 1 83 ? 13.470 -23.352 -2.291 1.00 94.19 83 ASP A O 1
ATOM 638 N N . TRP A 1 84 ? 11.968 -23.354 -3.949 1.00 93.38 84 TRP A N 1
ATOM 639 C CA . TRP A 1 84 ? 11.840 -21.895 -4.025 1.00 93.38 84 TRP A CA 1
ATOM 640 C C . TRP A 1 84 ? 11.315 -21.284 -2.717 1.00 93.38 84 TRP A C 1
ATOM 642 O O . TRP A 1 84 ? 11.862 -20.291 -2.225 1.00 93.38 84 TRP A O 1
ATOM 652 N N . TRP A 1 85 ? 10.300 -21.901 -2.104 1.00 95.31 85 TRP A N 1
ATOM 653 C CA . TRP A 1 85 ? 9.739 -21.481 -0.817 1.00 95.31 85 TRP A CA 1
ATOM 654 C C . TRP A 1 85 ? 10.661 -21.748 0.376 1.00 95.31 85 TRP A C 1
ATOM 656 O O . TRP A 1 85 ? 10.588 -21.009 1.358 1.00 95.31 85 TRP A O 1
ATOM 666 N N . ALA A 1 86 ? 11.546 -22.744 0.294 1.00 95.06 86 ALA A N 1
ATOM 667 C CA . ALA A 1 86 ? 12.591 -22.983 1.290 1.00 95.06 86 ALA A CA 1
ATOM 668 C C . ALA A 1 86 ? 13.724 -21.934 1.243 1.00 95.06 86 ALA A C 1
ATOM 670 O O . ALA A 1 86 ? 14.518 -21.840 2.183 1.00 95.06 86 ALA A O 1
ATOM 671 N N . SER A 1 87 ? 13.811 -21.129 0.176 1.00 93.81 87 SER A N 1
ATOM 672 C CA . SER A 1 87 ? 14.865 -20.122 0.028 1.00 93.81 87 SER A CA 1
ATOM 673 C C . SER A 1 87 ? 14.756 -18.973 1.056 1.00 93.81 87 SER A C 1
ATOM 675 O O . SER A 1 87 ? 13.655 -18.628 1.505 1.00 93.81 87 SER A O 1
ATOM 677 N N . PRO A 1 88 ? 15.874 -18.295 1.406 1.00 92.31 88 PRO A N 1
ATOM 678 C CA . PRO A 1 88 ? 15.884 -17.231 2.420 1.00 92.31 88 PRO A CA 1
ATOM 679 C C . PRO A 1 88 ? 14.899 -16.075 2.178 1.00 92.31 88 PRO A C 1
ATOM 681 O O . PRO A 1 88 ? 14.501 -15.418 3.139 1.00 92.31 88 PRO A O 1
ATOM 684 N N . ARG A 1 89 ? 14.464 -15.862 0.923 1.00 94.00 89 ARG A N 1
ATOM 685 C CA . ARG A 1 89 ? 13.448 -14.873 0.517 1.00 94.00 89 ARG A CA 1
ATOM 686 C C . ARG A 1 89 ? 12.147 -14.996 1.316 1.00 94.00 89 ARG A C 1
ATOM 688 O O . ARG A 1 89 ? 11.508 -13.977 1.558 1.00 94.00 89 ARG A O 1
ATOM 695 N N . TYR A 1 90 ? 11.756 -16.205 1.721 1.00 95.62 90 TYR A N 1
ATOM 696 C CA . TYR A 1 90 ? 10.475 -16.476 2.389 1.00 95.62 90 TYR A CA 1
ATOM 697 C C . TYR A 1 90 ? 10.612 -16.822 3.878 1.00 95.62 90 TYR A C 1
ATOM 699 O O . TYR A 1 90 ? 9.659 -17.303 4.494 1.00 95.62 90 TYR A O 1
ATOM 707 N N . LYS A 1 91 ? 11.774 -16.563 4.493 1.00 94.31 91 LYS A N 1
ATOM 708 C CA . LYS A 1 91 ? 12.015 -16.856 5.911 1.00 94.31 91 LYS A CA 1
ATOM 709 C C . LYS A 1 91 ? 10.989 -16.149 6.811 1.00 94.31 91 LYS A C 1
ATOM 711 O O . LYS A 1 91 ? 11.005 -14.930 6.950 1.00 94.31 91 LYS A O 1
ATOM 716 N N . GLY A 1 92 ? 10.133 -16.934 7.466 1.00 93.00 92 GLY A N 1
ATOM 717 C CA . GLY A 1 92 ? 9.077 -16.432 8.354 1.00 93.00 92 GLY A CA 1
ATOM 718 C C . GLY A 1 92 ? 7.767 -16.039 7.658 1.00 93.00 92 GLY A C 1
ATOM 719 O O . GLY A 1 92 ? 6.868 -15.553 8.337 1.00 93.00 92 GLY A O 1
ATOM 720 N N . ILE A 1 93 ? 7.637 -16.266 6.344 1.00 97.56 93 ILE A N 1
ATOM 721 C CA . ILE A 1 93 ? 6.375 -16.110 5.611 1.00 97.56 93 ILE A CA 1
ATOM 722 C C . ILE A 1 93 ? 5.553 -17.400 5.725 1.00 97.56 93 ILE A C 1
ATOM 724 O O . ILE A 1 93 ? 5.999 -18.479 5.335 1.00 97.56 93 ILE A O 1
ATOM 728 N N . LYS A 1 94 ? 4.333 -17.287 6.250 1.00 97.94 94 LYS A N 1
ATOM 729 C CA . LYS A 1 94 ? 3.374 -18.378 6.433 1.00 97.94 94 LYS A CA 1
ATOM 730 C C . LYS A 1 94 ? 2.415 -18.450 5.245 1.00 97.94 94 LYS A C 1
ATOM 732 O O . LYS A 1 94 ? 1.743 -17.474 4.922 1.00 97.94 94 LYS A O 1
ATOM 737 N N . ARG A 1 95 ? 2.285 -19.641 4.659 1.00 98.31 95 ARG A N 1
ATOM 738 C CA . ARG A 1 95 ? 1.276 -19.970 3.642 1.00 98.31 95 ARG A CA 1
ATOM 739 C C . ARG A 1 95 ? 0.234 -20.920 4.250 1.00 98.31 95 ARG A C 1
ATOM 741 O O . ARG A 1 95 ? 0.637 -21.918 4.844 1.00 98.31 95 ARG A O 1
ATOM 748 N N . PRO A 1 96 ? -1.077 -20.634 4.155 1.00 97.88 96 PRO A N 1
ATOM 749 C CA . PRO A 1 96 ? -2.144 -21.540 4.594 1.00 97.88 96 PRO A CA 1
ATOM 750 C C . PRO A 1 96 ? -2.584 -22.529 3.491 1.00 97.88 96 PRO A C 1
ATOM 752 O O . PRO A 1 96 ? -3.700 -23.032 3.533 1.00 97.88 96 PRO A O 1
ATOM 755 N N . TYR A 1 97 ? -1.726 -22.776 2.498 1.00 98.44 97 TYR A N 1
ATOM 756 C CA . TYR A 1 97 ? -1.955 -23.630 1.329 1.00 98.44 97 TYR A CA 1
ATOM 757 C C . TYR A 1 97 ? -0.649 -24.335 0.926 1.00 98.44 97 TYR A C 1
ATOM 759 O O . TYR A 1 97 ? 0.441 -23.919 1.332 1.00 98.44 97 TYR A O 1
ATOM 767 N N . SER A 1 98 ? -0.762 -25.401 0.137 1.00 98.44 98 SER A N 1
ATOM 768 C CA . SER A 1 98 ? 0.347 -26.248 -0.321 1.00 98.44 98 SER A CA 1
ATOM 769 C C . SER A 1 98 ? 0.975 -25.773 -1.643 1.00 98.44 98 SER A C 1
ATOM 771 O O . SER A 1 98 ? 0.465 -24.868 -2.307 1.00 98.44 98 SER A O 1
ATOM 773 N N . ALA A 1 99 ? 2.093 -26.387 -2.045 1.00 98.06 99 ALA A N 1
ATOM 774 C CA . ALA A 1 99 ? 2.689 -26.147 -3.364 1.00 98.06 99 ALA A CA 1
ATOM 775 C C . ALA A 1 99 ? 1.803 -26.738 -4.476 1.00 98.06 99 ALA A C 1
ATOM 777 O O . ALA A 1 99 ? 1.661 -26.167 -5.554 1.00 98.06 99 ALA A O 1
ATOM 778 N N . GLU A 1 100 ? 1.158 -27.857 -4.171 1.00 98.25 100 GLU A N 1
ATOM 779 C CA . GLU A 1 100 ? 0.213 -28.601 -4.987 1.00 98.25 100 GLU A CA 1
ATOM 780 C C . GLU A 1 100 ? -1.042 -27.764 -5.301 1.00 98.25 100 GLU A C 1
ATOM 782 O O . GLU A 1 100 ? -1.475 -27.714 -6.456 1.00 98.25 100 GLU A O 1
ATOM 787 N N . ASP A 1 101 ? -1.571 -27.017 -4.321 1.00 98.25 101 ASP A N 1
ATOM 788 C CA . ASP A 1 101 ? -2.670 -26.052 -4.514 1.00 98.25 101 ASP A CA 1
ATOM 789 C C . ASP A 1 101 ? -2.315 -24.969 -5.539 1.00 98.25 101 ASP A C 1
ATOM 791 O O . ASP A 1 101 ? -3.165 -24.561 -6.330 1.00 98.25 101 ASP A O 1
ATOM 795 N N . VAL A 1 102 ? -1.057 -24.519 -5.543 1.00 97.69 102 VAL A N 1
ATOM 796 C CA . VAL A 1 102 ? -0.548 -23.478 -6.445 1.00 97.69 102 VAL A CA 1
ATOM 797 C C . VAL A 1 102 ? -0.288 -24.037 -7.845 1.00 97.69 102 VAL A C 1
ATOM 799 O O . VAL A 1 102 ? -0.787 -23.492 -8.831 1.00 97.69 102 VAL A O 1
ATOM 802 N N . VAL A 1 103 ? 0.467 -25.135 -7.958 1.00 96.56 103 VAL A N 1
ATOM 803 C CA . VAL A 1 103 ? 0.837 -25.730 -9.255 1.00 96.56 103 VAL A CA 1
ATOM 804 C C . VAL A 1 103 ? -0.402 -26.191 -10.021 1.00 96.56 103 VAL A C 1
ATOM 806 O O . VAL A 1 103 ? -0.526 -25.897 -11.209 1.00 96.56 103 VAL A O 1
ATOM 809 N N . SER A 1 104 ? -1.390 -26.770 -9.331 1.00 96.56 104 SER A N 1
ATOM 810 C CA . SER A 1 104 ? -2.683 -27.169 -9.912 1.00 96.56 104 SER A CA 1
ATOM 811 C C . SER A 1 104 ? -3.579 -26.000 -10.372 1.00 96.56 104 SER A C 1
ATOM 813 O O . SER A 1 104 ? -4.740 -26.228 -10.720 1.00 96.56 104 SER A O 1
ATOM 815 N N . LYS A 1 105 ? -3.092 -24.749 -10.346 1.00 96.75 105 LYS A N 1
ATOM 816 C CA . LYS A 1 105 ? -3.763 -23.553 -10.899 1.00 96.75 105 LYS A CA 1
ATOM 817 C C . LYS A 1 105 ? -2.916 -22.789 -11.923 1.00 96.75 105 LYS A C 1
ATOM 819 O O . LYS A 1 105 ? -3.446 -21.911 -12.596 1.00 96.75 105 LYS A O 1
ATOM 824 N N . ARG A 1 106 ? -1.633 -23.137 -12.096 1.00 92.25 106 ARG A N 1
ATOM 825 C CA . ARG A 1 106 ? -0.722 -22.471 -13.049 1.00 92.25 106 ARG A CA 1
ATOM 826 C C . ARG A 1 106 ? -1.099 -22.667 -14.515 1.00 92.25 106 ARG A C 1
ATOM 828 O O . ARG A 1 106 ? -0.847 -21.786 -15.331 1.00 92.25 106 ARG A O 1
ATOM 835 N N . GLY A 1 107 ? -1.664 -23.827 -14.842 1.00 90.50 107 GLY A N 1
ATOM 836 C CA . GLY A 1 107 ? -1.731 -24.305 -16.221 1.00 90.50 107 GLY A CA 1
ATOM 837 C C . GLY A 1 107 ? -0.362 -24.763 -16.743 1.00 90.50 107 GLY A C 1
ATOM 838 O O . GLY A 1 107 ? 0.656 -24.679 -16.056 1.00 90.50 107 GLY A O 1
ATOM 839 N N . ALA A 1 108 ? -0.349 -25.279 -17.971 1.00 90.62 108 ALA A N 1
ATOM 840 C CA . ALA A 1 108 ? 0.826 -25.925 -18.560 1.00 90.62 108 ALA A CA 1
ATOM 841 C C . ALA A 1 108 ? 1.695 -25.000 -19.441 1.00 90.62 108 ALA A C 1
ATOM 843 O O . ALA A 1 108 ? 2.669 -25.467 -20.028 1.00 90.62 108 ALA A O 1
ATOM 844 N N . LEU A 1 109 ? 1.357 -23.711 -19.567 1.00 89.56 109 LEU A N 1
ATOM 845 C CA . LEU A 1 109 ? 2.195 -22.692 -20.210 1.00 89.56 109 LEU A CA 1
ATOM 846 C C . LEU A 1 109 ? 2.626 -21.683 -19.143 1.00 89.56 109 LEU A C 1
ATOM 848 O O . LEU A 1 109 ? 1.818 -20.889 -18.665 1.00 89.56 109 LEU A O 1
ATOM 852 N N . GLN A 1 110 ? 3.897 -21.743 -18.760 1.00 87.62 110 GLN A N 1
ATOM 853 C CA . GLN A 1 110 ? 4.478 -20.857 -17.756 1.00 87.62 110 GLN A CA 1
ATOM 854 C C . GLN A 1 110 ? 4.937 -19.538 -18.398 1.00 87.62 110 GLN A C 1
ATOM 856 O O . GLN A 1 110 ? 5.087 -19.436 -19.613 1.00 87.62 110 GLN A O 1
ATOM 861 N N . GLN A 1 111 ? 5.158 -18.509 -17.579 1.00 89.12 111 GLN A N 1
ATOM 862 C CA . GLN A 1 111 ? 5.653 -17.202 -18.019 1.00 89.12 111 GLN A CA 1
ATOM 863 C C . GLN A 1 111 ? 6.643 -16.657 -16.986 1.00 89.12 111 GLN A C 1
ATOM 865 O O . GLN A 1 111 ? 6.476 -16.878 -15.789 1.00 89.12 111 GLN A O 1
ATOM 870 N N . SER A 1 112 ? 7.663 -15.929 -17.444 1.00 90.38 112 SER A N 1
ATOM 871 C CA . SER A 1 112 ? 8.656 -15.281 -16.580 1.00 90.38 112 SER A CA 1
ATOM 872 C C . SER A 1 112 ? 8.429 -13.769 -16.570 1.00 90.38 112 SER A C 1
ATOM 874 O O . SER A 1 112 ? 8.550 -13.116 -17.606 1.00 90.38 112 SER A O 1
ATOM 876 N N . TYR A 1 113 ? 8.121 -13.200 -15.403 1.00 93.94 113 TYR A N 1
ATOM 877 C CA . TYR A 1 113 ? 7.738 -11.791 -15.269 1.00 93.94 113 TYR A CA 1
ATOM 878 C C . TYR A 1 113 ? 8.909 -10.910 -14.789 1.00 93.94 113 TYR A C 1
ATOM 880 O O . TYR A 1 113 ? 9.509 -11.208 -13.752 1.00 93.94 113 TYR A O 1
ATOM 888 N N . PRO A 1 114 ? 9.227 -9.787 -15.472 1.00 93.75 114 PRO A N 1
ATOM 889 C CA . PRO A 1 114 ? 10.287 -8.861 -15.049 1.00 93.75 114 PRO A CA 1
ATOM 890 C C . PRO A 1 114 ? 10.108 -8.277 -13.637 1.00 93.75 114 PRO A C 1
ATOM 892 O O . PRO A 1 114 ? 11.099 -7.940 -12.985 1.00 93.75 114 PRO A O 1
ATOM 895 N N . SER A 1 115 ? 8.866 -8.204 -13.144 1.00 96.44 115 SER A N 1
ATOM 896 C CA . SER A 1 115 ? 8.529 -7.869 -11.754 1.00 96.44 115 SER A CA 1
ATOM 897 C C . SER A 1 115 ? 9.275 -8.729 -10.737 1.00 96.44 115 SER A C 1
ATOM 899 O O . SER A 1 115 ? 9.770 -8.193 -9.752 1.00 96.44 115 SER A O 1
ATOM 901 N N . SER A 1 116 ? 9.430 -10.033 -10.993 1.00 95.94 116 SER A N 1
ATOM 902 C CA . SER A 1 116 ? 10.071 -10.978 -10.073 1.00 95.94 116 SER A CA 1
ATOM 903 C C . SER A 1 116 ? 11.547 -10.623 -9.842 1.00 95.94 116 SER A C 1
ATOM 905 O O . SER A 1 116 ? 12.023 -10.592 -8.707 1.00 95.94 116 SER A O 1
ATOM 907 N N . LEU A 1 117 ? 12.258 -10.209 -10.899 1.00 95.50 117 LEU A N 1
ATOM 908 C CA . LEU A 1 117 ? 13.633 -9.711 -10.795 1.00 95.50 117 LEU A CA 1
ATOM 909 C C . LEU A 1 117 ? 13.713 -8.364 -10.063 1.00 95.50 117 LEU A C 1
ATOM 911 O O . LEU A 1 117 ? 14.620 -8.158 -9.255 1.00 95.50 117 LEU A O 1
ATOM 915 N N . MET A 1 118 ? 12.761 -7.457 -10.302 1.00 97.94 118 MET A N 1
ATOM 916 C CA . MET A 1 118 ? 12.689 -6.187 -9.568 1.00 97.94 118 MET A CA 1
ATOM 917 C C . MET A 1 118 ? 12.330 -6.403 -8.089 1.00 97.94 118 MET A C 1
ATOM 919 O O . MET A 1 118 ? 12.846 -5.694 -7.227 1.00 97.94 118 MET A O 1
ATOM 923 N N . ALA A 1 119 ? 11.526 -7.418 -7.773 1.00 98.00 119 ALA A N 1
ATOM 924 C CA . ALA A 1 119 ? 11.182 -7.830 -6.419 1.00 98.00 119 ALA A CA 1
ATOM 925 C C . ALA A 1 119 ? 12.375 -8.454 -5.682 1.00 98.00 119 ALA A C 1
ATOM 927 O O . ALA A 1 119 ? 12.651 -8.072 -4.546 1.00 98.00 119 ALA A O 1
ATOM 928 N N . ARG A 1 120 ? 13.160 -9.329 -6.332 1.00 96.62 120 ARG A N 1
ATOM 929 C CA . ARG A 1 120 ? 14.434 -9.823 -5.776 1.00 96.62 120 ARG A CA 1
ATOM 930 C C . ARG A 1 120 ? 15.427 -8.681 -5.543 1.00 96.62 120 ARG A C 1
ATOM 932 O O . ARG A 1 120 ? 16.076 -8.647 -4.500 1.00 96.62 120 ARG A O 1
ATOM 939 N N . LYS A 1 121 ? 15.518 -7.720 -6.473 1.00 97.75 121 LYS A N 1
ATOM 940 C CA . LYS A 1 121 ? 16.340 -6.504 -6.329 1.00 97.75 121 LYS A CA 1
ATOM 941 C C . LYS A 1 121 ? 15.898 -5.664 -5.123 1.00 97.75 121 LYS A C 1
ATOM 943 O O . LYS A 1 121 ? 16.746 -5.275 -4.324 1.00 97.75 121 LYS A O 1
ATOM 948 N N . LEU A 1 122 ? 14.591 -5.449 -4.954 1.00 98.62 122 LEU A N 1
ATOM 949 C CA . LEU A 1 122 ? 14.015 -4.753 -3.800 1.00 98.62 122 LEU A CA 1
ATOM 950 C C . LEU A 1 122 ? 14.289 -5.492 -2.483 1.00 98.62 122 LEU A C 1
ATOM 952 O O . LEU A 1 122 ? 14.738 -4.876 -1.522 1.00 98.62 122 LEU A O 1
ATOM 956 N N . PHE A 1 123 ? 14.060 -6.807 -2.440 1.00 98.00 123 PHE A N 1
ATOM 957 C CA . PHE A 1 123 ? 14.321 -7.632 -1.260 1.00 98.00 123 PHE A CA 1
ATOM 958 C C . PHE A 1 123 ? 15.790 -7.543 -0.829 1.00 98.00 123 PHE A C 1
ATOM 960 O O . PHE A 1 123 ? 16.070 -7.222 0.322 1.00 98.00 123 PHE A O 1
ATOM 967 N N . ASN A 1 124 ? 16.726 -7.746 -1.761 1.00 97.31 124 ASN A N 1
ATOM 968 C CA . ASN A 1 124 ? 18.160 -7.685 -1.477 1.00 97.31 124 ASN A CA 1
ATOM 969 C C . ASN A 1 124 ? 18.582 -6.305 -0.939 1.00 97.31 124 ASN A C 1
ATOM 971 O O . ASN A 1 124 ? 19.326 -6.236 0.037 1.00 97.31 124 ASN A O 1
ATOM 975 N N . LEU A 1 125 ? 18.068 -5.218 -1.529 1.00 98.31 125 LEU A N 1
ATOM 976 C CA . LEU A 1 125 ? 18.318 -3.849 -1.066 1.00 98.31 125 LEU A CA 1
ATOM 977 C C . LEU A 1 125 ? 17.778 -3.613 0.356 1.00 98.31 125 LEU A C 1
ATOM 979 O O . LEU A 1 125 ? 18.459 -3.020 1.192 1.00 98.31 125 LEU A O 1
ATOM 983 N N . LEU A 1 126 ? 16.567 -4.097 0.649 1.00 98.25 126 LEU A N 1
ATOM 984 C CA . LEU A 1 126 ? 15.957 -3.981 1.974 1.00 98.25 126 LEU A CA 1
ATOM 985 C C . LEU A 1 126 ? 16.685 -4.826 3.030 1.00 98.25 126 LEU A C 1
ATOM 987 O O . LEU A 1 126 ? 16.759 -4.399 4.178 1.00 98.25 126 LEU A O 1
ATOM 991 N N . GLU A 1 127 ? 17.238 -5.992 2.688 1.00 97.31 127 GLU A N 1
ATOM 992 C CA . GLU A 1 127 ? 18.117 -6.738 3.602 1.00 97.31 127 GLU A CA 1
ATOM 993 C C . GLU A 1 127 ? 19.447 -5.999 3.839 1.00 97.31 127 GLU A C 1
ATOM 995 O O . GLU A 1 127 ? 19.876 -5.876 4.987 1.00 97.31 127 GLU A O 1
ATOM 1000 N N . GLU A 1 128 ? 20.074 -5.443 2.794 1.00 97.62 128 GLU A N 1
ATOM 1001 C CA . GLU A 1 128 ? 21.333 -4.693 2.915 1.00 97.62 128 GLU A CA 1
ATOM 1002 C C . GLU A 1 128 ? 21.184 -3.448 3.802 1.00 97.62 128 GLU A C 1
ATOM 1004 O O . GLU A 1 128 ? 21.973 -3.243 4.728 1.00 97.62 128 GLU A O 1
ATOM 1009 N N . ARG A 1 129 ? 20.164 -2.620 3.548 1.00 97.69 129 ARG A N 1
ATOM 1010 C CA . ARG A 1 129 ? 19.915 -1.397 4.324 1.00 97.69 129 ARG A CA 1
ATOM 1011 C C . ARG A 1 129 ? 19.480 -1.726 5.757 1.00 97.69 129 ARG A C 1
ATOM 1013 O O . ARG A 1 129 ? 19.989 -1.115 6.696 1.00 97.69 129 ARG A O 1
ATOM 1020 N N . ALA A 1 130 ? 18.666 -2.769 5.961 1.00 96.75 130 ALA A N 1
ATOM 1021 C CA . ALA A 1 130 ? 18.310 -3.249 7.301 1.00 96.75 130 ALA A CA 1
ATOM 1022 C C . ALA A 1 130 ? 19.522 -3.698 8.127 1.00 96.75 130 ALA A C 1
ATOM 1024 O O . ALA A 1 130 ? 19.594 -3.391 9.316 1.00 96.75 130 ALA A O 1
ATOM 1025 N N . ALA A 1 131 ? 20.479 -4.401 7.512 1.00 96.75 131 ALA A N 1
ATOM 1026 C CA . ALA A 1 131 ? 21.686 -4.874 8.189 1.00 96.75 131 ALA A CA 1
ATOM 1027 C C . ALA A 1 131 ? 22.604 -3.729 8.661 1.00 96.75 131 ALA A C 1
ATOM 1029 O O . ALA A 1 131 ? 23.354 -3.905 9.620 1.00 96.75 131 ALA A O 1
ATOM 1030 N N . LYS A 1 132 ? 22.523 -2.558 8.016 1.00 97.00 132 LYS A N 1
ATOM 1031 C CA . LYS A 1 132 ? 23.267 -1.340 8.380 1.00 97.00 132 LYS A CA 1
ATOM 1032 C C . LYS A 1 132 ? 22.491 -0.395 9.310 1.00 97.00 132 LYS A C 1
ATOM 1034 O O . LYS A 1 132 ? 23.085 0.527 9.858 1.00 97.00 132 LYS A O 1
ATOM 1039 N N . GLY A 1 133 ? 21.180 -0.598 9.480 1.00 96.19 133 GLY A N 1
ATOM 1040 C CA . GLY A 1 133 ? 20.291 0.372 10.134 1.00 96.19 133 GLY A CA 1
ATOM 1041 C C . GLY A 1 133 ? 20.020 1.620 9.281 1.00 96.19 133 GLY A C 1
ATOM 1042 O O . GLY A 1 133 ? 19.796 2.696 9.828 1.00 96.19 133 GLY A O 1
ATOM 1043 N N . GLU A 1 134 ? 20.075 1.487 7.953 1.00 97.38 134 GLU A N 1
ATOM 1044 C CA . GLU A 1 134 ? 19.920 2.571 6.974 1.00 97.38 134 GLU A CA 1
ATOM 1045 C C . GLU A 1 134 ? 18.524 2.580 6.306 1.00 97.38 134 GLU A C 1
ATOM 1047 O O . GLU A 1 134 ? 17.877 1.532 6.217 1.00 97.38 134 GLU A O 1
ATOM 1052 N N . PRO A 1 135 ? 18.058 3.738 5.795 1.00 97.44 135 PRO A N 1
ATOM 1053 C CA . PRO A 1 135 ? 16.777 3.866 5.098 1.00 97.44 135 PRO A CA 1
ATOM 1054 C C . PRO A 1 135 ? 16.898 3.755 3.566 1.00 97.44 135 PRO A C 1
ATOM 1056 O O . PRO A 1 135 ? 17.554 4.577 2.921 1.00 97.44 135 PRO A O 1
ATOM 1059 N N . VAL A 1 136 ? 16.137 2.838 2.961 1.00 98.19 136 VAL A N 1
ATOM 1060 C CA . VAL A 1 136 ? 15.638 3.003 1.585 1.00 98.19 136 VAL A CA 1
ATOM 1061 C C . VAL A 1 136 ? 14.540 4.063 1.632 1.00 98.19 136 VAL A C 1
ATOM 1063 O O . VAL A 1 136 ? 13.458 3.804 2.156 1.00 98.19 136 VAL A O 1
ATOM 1066 N N . HIS A 1 137 ? 14.793 5.253 1.092 1.00 96.88 137 HIS A N 1
ATOM 1067 C CA . HIS A 1 137 ? 13.825 6.352 1.107 1.00 96.88 137 HIS A CA 1
ATOM 1068 C C . HIS A 1 137 ? 13.513 6.868 -0.304 1.00 96.88 137 HIS A C 1
ATOM 1070 O O . HIS A 1 137 ? 14.365 6.832 -1.194 1.00 96.88 137 HIS A O 1
ATOM 1076 N N . THR A 1 138 ? 12.267 7.297 -0.531 1.00 97.88 138 THR A N 1
ATOM 1077 C CA . THR A 1 138 ? 11.788 7.733 -1.855 1.00 97.88 138 THR A CA 1
ATOM 1078 C C . THR A 1 138 ? 10.652 8.767 -1.788 1.00 97.88 138 THR A C 1
ATOM 1080 O O . THR A 1 138 ? 10.180 9.145 -0.715 1.00 97.88 138 THR A O 1
ATOM 1083 N N . MET A 1 139 ? 10.206 9.224 -2.956 1.00 96.31 139 MET A N 1
ATOM 1084 C CA . MET A 1 139 ? 9.148 10.209 -3.162 1.00 96.31 139 MET A CA 1
ATOM 1085 C C . MET A 1 139 ? 8.103 9.645 -4.133 1.00 96.31 139 MET A C 1
ATOM 1087 O O . MET A 1 139 ? 8.460 9.075 -5.163 1.00 96.31 139 MET A O 1
ATOM 1091 N N . GLY A 1 140 ? 6.811 9.815 -3.841 1.00 96.69 140 GLY A N 1
ATOM 1092 C CA . GLY A 1 140 ? 5.740 9.415 -4.760 1.00 96.69 140 GLY A CA 1
ATOM 1093 C C . GLY A 1 140 ? 5.850 10.141 -6.103 1.00 96.69 140 GLY A C 1
ATOM 1094 O O . GLY A 1 140 ? 5.916 11.370 -6.118 1.00 96.69 140 GLY A O 1
ATOM 1095 N N . ALA A 1 141 ? 5.887 9.393 -7.209 1.00 97.38 141 ALA A N 1
ATOM 1096 C CA . ALA A 1 141 ? 6.100 9.917 -8.560 1.00 97.38 141 ALA A CA 1
ATOM 1097 C C . ALA A 1 141 ? 4.840 9.793 -9.435 1.00 97.38 141 ALA A C 1
ATOM 1099 O O . ALA A 1 141 ? 4.258 8.711 -9.560 1.00 97.38 141 ALA A O 1
ATOM 1100 N N . ILE A 1 142 ? 4.442 10.891 -10.085 1.00 97.12 142 ILE A N 1
ATOM 1101 C CA . ILE A 1 142 ? 3.242 10.941 -10.941 1.00 97.12 142 ILE A CA 1
ATOM 1102 C C . ILE A 1 142 ? 3.533 10.823 -12.443 1.00 97.12 142 ILE A C 1
ATOM 1104 O O . ILE A 1 142 ? 2.615 10.559 -13.225 1.00 97.12 142 ILE A O 1
ATOM 1108 N N . ASP A 1 143 ? 4.789 10.925 -12.883 1.00 97.44 143 ASP A N 1
ATOM 1109 C CA . ASP A 1 143 ? 5.138 10.895 -14.308 1.00 97.44 143 ASP A CA 1
ATOM 1110 C C . ASP A 1 143 ? 6.571 10.377 -14.614 1.00 97.44 143 ASP A C 1
ATOM 1112 O O . ASP A 1 143 ? 7.401 10.219 -13.710 1.00 97.44 143 ASP A O 1
ATOM 1116 N N . PRO A 1 144 ? 6.878 10.084 -15.899 1.00 98.06 144 PRO A N 1
ATOM 1117 C CA . PRO A 1 144 ? 8.212 9.670 -16.345 1.00 98.06 144 PRO A CA 1
ATOM 1118 C C . PRO A 1 144 ? 9.352 10.679 -16.135 1.00 98.06 144 PRO A C 1
ATOM 1120 O O . PRO A 1 144 ? 10.501 10.252 -16.019 1.00 98.06 144 PRO A O 1
ATOM 1123 N N . ILE A 1 145 ? 9.079 11.987 -16.094 1.00 97.69 145 ILE A N 1
ATOM 1124 C CA . ILE A 1 145 ? 10.097 13.021 -15.858 1.00 97.69 145 ILE A CA 1
ATOM 1125 C C . ILE A 1 145 ? 10.573 12.893 -14.415 1.00 97.69 145 ILE A C 1
ATOM 1127 O O . ILE A 1 145 ? 11.762 12.651 -14.192 1.00 97.69 145 ILE A O 1
ATOM 1131 N N . GLN A 1 146 ? 9.644 12.915 -13.456 1.00 97.94 146 GLN A N 1
ATOM 1132 C CA . GLN A 1 146 ? 9.923 12.705 -12.035 1.00 97.94 146 GLN A CA 1
ATOM 1133 C C . GLN A 1 146 ? 10.657 11.386 -11.789 1.00 97.94 146 GLN A C 1
ATOM 1135 O O . GLN A 1 146 ? 11.685 11.380 -11.118 1.00 97.94 146 GLN A O 1
ATOM 1140 N N . MET A 1 147 ? 10.191 10.285 -12.390 1.00 97.50 147 MET A N 1
ATOM 1141 C CA . MET A 1 147 ? 10.884 8.993 -12.328 1.00 97.50 147 MET A CA 1
ATOM 1142 C C . MET A 1 147 ? 12.334 9.096 -12.827 1.00 97.50 147 MET A C 1
ATOM 1144 O O . MET A 1 147 ? 13.246 8.605 -12.160 1.00 97.50 147 MET A O 1
ATOM 1148 N N . SER A 1 148 ? 12.566 9.755 -13.970 1.00 97.62 148 SER A N 1
ATOM 1149 C CA . SER A 1 148 ? 13.906 9.857 -14.560 1.00 97.62 148 SER A CA 1
ATOM 1150 C C . SER A 1 148 ? 14.881 10.665 -13.700 1.00 97.62 148 SER A C 1
ATOM 1152 O O . SER A 1 148 ? 16.036 10.264 -13.575 1.00 97.62 148 SER A O 1
ATOM 1154 N N . GLN A 1 149 ? 14.414 11.745 -13.059 1.00 97.25 149 GLN A N 1
ATOM 1155 C CA . GLN A 1 149 ? 15.245 12.579 -12.183 1.00 97.25 149 GLN A CA 1
ATOM 1156 C C . GLN A 1 149 ? 15.457 11.933 -10.803 1.00 97.25 149 GLN A C 1
ATOM 1158 O O . GLN A 1 149 ? 16.549 12.016 -10.235 1.00 97.25 149 GLN A O 1
ATOM 1163 N N . GLN A 1 150 ? 14.454 11.213 -10.283 1.00 97.62 150 GLN A N 1
ATOM 1164 C CA . GLN A 1 150 ? 14.603 10.426 -9.057 1.00 97.62 150 GLN A CA 1
ATOM 1165 C C . GLN A 1 150 ? 15.594 9.268 -9.224 1.00 97.62 150 GLN A C 1
ATOM 1167 O O . GLN A 1 150 ? 16.330 8.963 -8.290 1.00 97.62 150 GLN A O 1
ATOM 1172 N N . ALA A 1 151 ? 15.685 8.639 -10.403 1.00 96.88 151 ALA A N 1
ATOM 1173 C CA . ALA A 1 151 ? 16.537 7.463 -10.615 1.00 96.88 151 ALA A CA 1
ATOM 1174 C C . ALA A 1 151 ? 18.019 7.673 -10.233 1.00 96.88 151 ALA A C 1
ATOM 1176 O O . ALA A 1 151 ? 18.689 6.713 -9.844 1.00 96.88 151 ALA A O 1
ATOM 1177 N N . ALA A 1 152 ? 18.532 8.907 -10.295 1.00 94.19 152 ALA A N 1
ATOM 1178 C CA . ALA A 1 152 ? 19.899 9.236 -9.888 1.00 94.19 152 ALA A CA 1
ATOM 1179 C C . ALA A 1 152 ? 20.115 9.276 -8.363 1.00 94.19 152 ALA A C 1
ATOM 1181 O O . ALA A 1 152 ? 21.222 8.995 -7.909 1.00 94.19 152 ALA A O 1
ATOM 1182 N N . ASN A 1 153 ? 19.074 9.585 -7.583 1.00 95.56 153 ASN A N 1
ATOM 1183 C CA . ASN A 1 153 ? 19.177 9.924 -6.158 1.00 95.56 153 ASN A CA 1
ATOM 1184 C C . ASN A 1 153 ? 18.390 8.969 -5.238 1.00 95.56 153 ASN A C 1
ATOM 1186 O O . ASN A 1 153 ? 18.741 8.809 -4.073 1.00 95.56 153 ASN A O 1
ATOM 1190 N N . GLN A 1 154 ? 17.349 8.314 -5.756 1.00 97.44 154 GLN A N 1
ATOM 1191 C CA . GLN A 1 154 ? 16.508 7.343 -5.057 1.00 97.44 154 GLN A CA 1
ATOM 1192 C C . GLN A 1 154 ? 16.725 5.929 -5.620 1.00 97.44 154 GLN A C 1
ATOM 1194 O O . GLN A 1 154 ? 16.884 5.725 -6.825 1.00 97.44 154 GLN A O 1
ATOM 1199 N N . GLU A 1 155 ? 16.722 4.931 -4.734 1.00 97.62 155 GLU A N 1
ATOM 1200 C CA . GLU A 1 155 ? 17.007 3.527 -5.080 1.00 97.62 155 GLU A CA 1
ATOM 1201 C C . GLU A 1 155 ? 15.759 2.733 -5.505 1.00 97.62 155 GLU A C 1
ATOM 1203 O O . GLU A 1 155 ? 15.871 1.672 -6.118 1.00 97.62 155 GLU A O 1
ATOM 1208 N N . VAL A 1 156 ? 14.572 3.254 -5.186 1.00 98.38 156 VAL A N 1
ATOM 1209 C CA . VAL A 1 156 ? 13.244 2.678 -5.455 1.00 98.38 156 VAL A CA 1
ATOM 1210 C C . VAL A 1 156 ? 12.273 3.794 -5.839 1.00 98.38 156 VAL A C 1
ATOM 1212 O O . VAL A 1 156 ? 12.511 4.957 -5.514 1.00 98.38 156 VAL A O 1
ATOM 1215 N N . LEU A 1 157 ? 11.166 3.447 -6.492 1.00 98.25 157 LEU A N 1
ATOM 1216 C CA . LEU A 1 157 ? 10.130 4.383 -6.942 1.00 98.25 157 LEU A CA 1
ATOM 1217 C C . LEU A 1 157 ? 8.802 4.073 -6.237 1.00 98.25 157 LEU A C 1
ATOM 1219 O O . LEU A 1 157 ? 8.440 2.900 -6.143 1.00 98.25 157 LEU A O 1
ATOM 1223 N N . TYR A 1 158 ? 8.061 5.086 -5.777 1.00 98.69 158 TYR A N 1
ATOM 1224 C CA . TYR A 1 158 ? 6.733 4.891 -5.177 1.00 98.69 158 TYR A CA 1
ATOM 1225 C C . TYR A 1 158 ? 5.602 5.408 -6.076 1.00 98.69 158 TYR A C 1
ATOM 1227 O O . TYR A 1 158 ? 5.697 6.499 -6.640 1.00 98.69 158 TYR A O 1
ATOM 1235 N N . VAL A 1 159 ? 4.515 4.636 -6.169 1.00 98.56 159 VAL A N 1
ATOM 1236 C CA . VAL A 1 159 ? 3.267 5.008 -6.853 1.00 98.56 159 VAL A CA 1
ATOM 1237 C C . VAL A 1 159 ? 2.121 4.985 -5.842 1.00 98.56 159 VAL A C 1
ATOM 1239 O O . VAL A 1 159 ? 1.770 3.924 -5.333 1.00 98.56 159 VAL A O 1
ATOM 1242 N N . SER A 1 160 ? 1.543 6.157 -5.569 1.00 97.62 160 SER A N 1
ATOM 1243 C CA . SER A 1 160 ? 0.448 6.359 -4.609 1.00 97.62 160 SER A CA 1
ATOM 1244 C C . SER A 1 160 ? -0.931 6.238 -5.266 1.00 97.62 160 SER A C 1
ATOM 1246 O O . SER A 1 160 ? -1.137 6.774 -6.356 1.00 97.62 160 SER A O 1
ATOM 1248 N N . GLY A 1 161 ? -1.884 5.609 -4.569 1.00 96.25 161 GLY A N 1
ATOM 1249 C CA . GLY A 1 161 ? -3.292 5.525 -4.969 1.00 96.25 161 GLY A CA 1
ATOM 1250 C C . GLY A 1 161 ? -3.961 6.896 -4.962 1.00 96.25 161 GLY A C 1
ATOM 1251 O O . GLY A 1 161 ? -4.452 7.332 -6.000 1.00 96.25 161 GLY A O 1
ATOM 1252 N N . TRP A 1 162 ? -3.824 7.639 -3.853 1.00 95.62 162 TRP A N 1
ATOM 1253 C CA . TRP A 1 162 ? -4.216 9.054 -3.721 1.00 95.62 162 TRP A CA 1
ATOM 1254 C C . TRP A 1 162 ? -3.754 9.884 -4.922 1.00 95.62 162 TRP A C 1
ATOM 1256 O O . TRP A 1 162 ? -4.546 10.581 -5.552 1.00 95.62 162 TRP A O 1
ATOM 1266 N N . ALA A 1 163 ? -2.472 9.766 -5.286 1.00 96.38 163 ALA A N 1
ATOM 1267 C CA . ALA A 1 163 ? -1.919 10.523 -6.401 1.00 96.38 163 ALA A CA 1
ATOM 1268 C C . ALA A 1 163 ? -2.550 10.138 -7.747 1.00 96.38 163 ALA A C 1
ATOM 1270 O O . ALA A 1 163 ? -2.829 11.024 -8.550 1.00 96.38 163 ALA A O 1
ATOM 1271 N N . CYS A 1 164 ? -2.825 8.852 -7.986 1.00 96.81 164 CYS A N 1
ATOM 1272 C CA . CYS A 1 164 ? -3.547 8.421 -9.185 1.00 96.81 164 CYS A CA 1
ATOM 1273 C C . CYS A 1 164 ? -4.996 8.943 -9.188 1.00 96.81 164 CYS A C 1
ATOM 1275 O O . CYS A 1 164 ? -5.421 9.489 -10.203 1.00 96.81 164 CYS A O 1
ATOM 1277 N N . SER A 1 165 ? -5.703 8.868 -8.051 1.00 96.31 165 SER A N 1
ATOM 1278 C CA . SER A 1 165 ? -7.054 9.423 -7.842 1.00 96.31 165 SER A CA 1
ATOM 1279 C C . SER A 1 165 ? -7.165 10.856 -8.365 1.00 96.31 165 SER A C 1
ATOM 1281 O O . SER A 1 165 ? -8.088 11.173 -9.109 1.00 96.31 165 SER A O 1
ATOM 1283 N N . SER A 1 166 ? -6.193 11.707 -8.022 1.00 96.06 166 SER A N 1
ATOM 1284 C CA . SER A 1 166 ? -6.253 13.144 -8.307 1.00 96.06 166 SER A CA 1
ATOM 1285 C C . SER A 1 166 ? -5.590 13.595 -9.617 1.00 96.06 166 SER A C 1
ATOM 1287 O O . SER A 1 166 ? -5.765 14.756 -9.980 1.00 96.06 166 SER A O 1
ATOM 1289 N N . VAL A 1 167 ? -4.822 12.746 -10.324 1.00 94.44 167 VAL A N 1
ATOM 1290 C CA . VAL A 1 167 ? -4.112 13.165 -11.563 1.00 94.44 167 VAL A CA 1
ATOM 1291 C C . VAL A 1 167 ? -4.217 12.207 -12.753 1.00 94.44 167 VAL A C 1
ATOM 1293 O O . VAL A 1 167 ? -3.946 12.627 -13.877 1.00 94.44 167 VAL A O 1
ATOM 1296 N N . LEU A 1 168 ? -4.535 10.924 -12.541 1.00 88.12 168 LEU A N 1
ATOM 1297 C CA . LEU A 1 168 ? -4.584 9.917 -13.606 1.00 88.12 168 LEU A CA 1
ATOM 1298 C C . LEU A 1 168 ? -5.371 8.669 -13.176 1.00 88.12 168 LEU A C 1
ATOM 1300 O O . LEU A 1 168 ? -4.794 7.705 -12.666 1.00 88.12 168 LEU A O 1
ATOM 1304 N N . THR A 1 169 ? -6.671 8.652 -13.461 1.00 94.56 169 THR A N 1
ATOM 1305 C CA . THR A 1 169 ? -7.510 7.444 -13.393 1.00 94.56 169 THR A CA 1
ATOM 1306 C C . THR A 1 169 ? -7.674 6.815 -14.778 1.00 94.56 169 THR A C 1
ATOM 1308 O O . THR A 1 169 ? -7.484 7.473 -15.801 1.00 94.56 169 THR A O 1
ATOM 1311 N N . SER A 1 170 ? -8.045 5.533 -14.854 1.00 94.12 170 SER A N 1
ATOM 1312 C CA . SER A 1 170 ? -8.254 4.859 -16.149 1.00 94.12 170 SER A CA 1
ATOM 1313 C C . SER A 1 170 ? -9.494 5.326 -16.929 1.00 94.12 170 SER A C 1
ATOM 1315 O O . SER A 1 170 ? -9.612 5.008 -18.112 1.00 94.12 170 SER A O 1
ATOM 1317 N N . THR A 1 171 ? -10.389 6.091 -16.299 1.00 96.25 171 THR A N 1
ATOM 1318 C CA . THR A 1 171 ? -11.521 6.798 -16.926 1.00 96.25 171 THR A CA 1
ATOM 1319 C C . THR A 1 171 ? -11.222 8.268 -17.235 1.00 96.25 171 THR A C 1
ATOM 1321 O O . THR A 1 171 ? -11.967 8.880 -17.995 1.00 96.25 171 THR A O 1
ATOM 1324 N N . ASN A 1 172 ? -10.125 8.820 -16.700 1.00 94.06 172 ASN A N 1
ATOM 1325 C CA . ASN A 1 172 ? -9.786 10.252 -16.635 1.00 94.06 172 ASN A CA 1
ATOM 1326 C C . ASN A 1 172 ? -10.701 11.104 -15.727 1.00 94.06 172 ASN A C 1
ATOM 1328 O O . ASN A 1 172 ? -10.486 12.308 -15.622 1.00 94.06 172 ASN A O 1
ATOM 1332 N N . GLU A 1 173 ? -11.674 10.496 -15.042 1.00 95.50 173 GLU A N 1
ATOM 1333 C CA . GLU A 1 173 ? -12.457 11.151 -13.986 1.00 95.50 173 GLU A CA 1
ATOM 1334 C C . GLU A 1 173 ? -11.629 11.170 -12.695 1.00 95.50 173 GLU A C 1
ATOM 1336 O O . GLU A 1 173 ? -11.204 10.105 -12.242 1.00 95.50 173 GLU A O 1
ATOM 1341 N N . VAL A 1 174 ? -11.354 12.345 -12.124 1.00 94.44 174 VAL A N 1
ATOM 1342 C CA . VAL A 1 174 ? -10.451 12.489 -10.967 1.00 94.44 174 VAL A CA 1
ATOM 1343 C C . VAL A 1 174 ? -11.223 12.680 -9.664 1.00 94.44 174 VAL A C 1
ATOM 1345 O O . VAL A 1 174 ? -12.177 13.450 -9.593 1.00 94.44 174 VAL A O 1
ATOM 1348 N N . SER A 1 175 ? -10.793 11.987 -8.611 1.00 92.31 175 SER A N 1
ATOM 1349 C CA . SER A 1 175 ? -11.476 11.928 -7.316 1.00 92.31 175 SER A CA 1
ATOM 1350 C C . SER A 1 175 ? -10.543 12.234 -6.140 1.00 92.31 175 SER A C 1
ATOM 1352 O O . SER A 1 175 ? -9.310 12.229 -6.247 1.00 92.31 175 SER A O 1
ATOM 1354 N N . ALA A 1 176 ? -11.151 12.499 -4.981 1.00 91.69 176 ALA A N 1
ATOM 1355 C CA . ALA A 1 176 ? -10.464 12.392 -3.700 1.00 91.69 176 ALA A CA 1
ATOM 1356 C C . ALA A 1 176 ? -10.164 10.915 -3.384 1.00 91.69 176 ALA A C 1
ATOM 1358 O O . ALA A 1 176 ? -10.836 10.018 -3.883 1.00 91.69 176 ALA A O 1
ATOM 1359 N N . ASP A 1 177 ? -9.177 10.660 -2.525 1.00 89.31 177 ASP A N 1
ATOM 1360 C CA . ASP A 1 177 ? -8.702 9.307 -2.213 1.00 89.31 177 ASP A CA 1
ATOM 1361 C C . ASP A 1 177 ? -9.718 8.453 -1.425 1.00 89.31 177 ASP A C 1
ATOM 1363 O O . ASP A 1 177 ? -9.682 8.344 -0.192 1.00 89.31 177 ASP A O 1
ATOM 1367 N N . PHE A 1 178 ? -10.630 7.839 -2.179 1.00 88.50 178 PHE A N 1
ATOM 1368 C CA . PHE A 1 178 ? -11.623 6.864 -1.729 1.00 88.50 178 PHE A CA 1
ATOM 1369 C C . PHE A 1 178 ? -11.412 5.471 -2.350 1.00 88.50 178 PHE A C 1
ATOM 1371 O O . PHE A 1 178 ? -12.148 4.544 -2.016 1.00 88.50 178 PHE A O 1
ATOM 1378 N N . GLY A 1 179 ? -10.413 5.294 -3.227 1.00 88.25 179 GLY A N 1
ATOM 1379 C CA . GLY A 1 179 ? -10.179 4.026 -3.935 1.00 88.25 179 GLY A CA 1
ATOM 1380 C C . GLY A 1 179 ? -11.384 3.580 -4.775 1.00 88.25 179 GLY A C 1
ATOM 1381 O O . GLY A 1 179 ? -11.673 2.386 -4.846 1.00 88.25 179 GLY A O 1
ATOM 1382 N N . ASP A 1 180 ? -12.111 4.551 -5.334 1.00 92.25 180 ASP A N 1
ATOM 1383 C CA . ASP A 1 180 ? -13.333 4.403 -6.132 1.00 92.25 180 ASP A CA 1
ATOM 1384 C C . ASP A 1 180 ? -13.066 4.352 -7.648 1.00 92.25 180 ASP A C 1
ATOM 1386 O O . ASP A 1 180 ? -13.884 3.834 -8.413 1.00 92.25 180 ASP A O 1
ATOM 1390 N N . TYR A 1 181 ? -11.892 4.818 -8.082 1.00 95.12 181 TYR A N 1
ATOM 1391 C CA . TYR A 1 181 ? -11.381 4.619 -9.436 1.00 95.12 181 TYR A CA 1
ATOM 1392 C C . TYR A 1 181 ? -11.291 3.125 -9.809 1.00 95.12 181 TYR A C 1
ATOM 1394 O O . TYR A 1 181 ? -11.045 2.276 -8.948 1.00 95.12 181 TYR A O 1
ATOM 1402 N N . PRO A 1 182 ? -11.397 2.756 -11.103 1.00 97.06 182 PRO A N 1
ATOM 1403 C CA . PRO A 1 182 ? -11.296 1.356 -11.502 1.00 97.06 182 PRO A CA 1
ATOM 1404 C C . PRO A 1 182 ? -9.927 0.763 -11.146 1.00 97.06 182 PRO A C 1
ATOM 1406 O O . PRO A 1 182 ? -8.887 1.380 -11.395 1.00 97.06 182 PRO A O 1
ATOM 1409 N N . TYR A 1 183 ? -9.923 -0.468 -10.625 1.00 96.69 183 TYR A N 1
ATOM 1410 C CA . TYR A 1 183 ? -8.756 -1.129 -10.017 1.00 96.69 183 TYR A CA 1
ATOM 1411 C C . TYR A 1 183 ? -7.516 -1.276 -10.920 1.00 96.69 183 TYR A C 1
ATOM 1413 O O . TYR A 1 183 ? -6.422 -1.549 -10.435 1.00 96.69 183 TYR A O 1
ATOM 1421 N N . ASN A 1 184 ? -7.651 -1.105 -12.238 1.00 97.75 184 ASN A N 1
ATOM 1422 C CA . ASN A 1 184 ? -6.519 -1.088 -13.168 1.00 97.75 184 ASN A CA 1
ATOM 1423 C C . ASN A 1 184 ? -5.737 0.243 -13.163 1.00 97.75 184 ASN A C 1
ATOM 1425 O O . ASN A 1 184 ? -4.655 0.292 -13.738 1.00 97.75 184 ASN A O 1
ATOM 1429 N N . THR A 1 185 ? -6.237 1.291 -12.501 1.00 98.25 185 THR A N 1
ATOM 1430 C CA . THR A 1 185 ? -5.642 2.638 -12.437 1.00 98.25 185 THR A CA 1
ATOM 1431 C C . THR A 1 185 ? -4.187 2.621 -11.954 1.00 98.25 185 THR A C 1
ATOM 1433 O O . THR A 1 185 ? -3.278 2.932 -12.729 1.00 98.25 185 THR A O 1
ATOM 1436 N N . VAL A 1 186 ? -3.932 2.185 -10.715 1.00 98.56 186 VAL A N 1
ATOM 1437 C CA . VAL A 1 186 ? -2.567 2.155 -10.158 1.00 98.56 186 VAL A CA 1
ATOM 1438 C C . VAL A 1 186 ? -1.664 1.153 -10.905 1.00 98.56 186 VAL A C 1
ATOM 1440 O O . VAL A 1 186 ? -0.544 1.530 -11.261 1.00 98.56 186 VAL A O 1
ATOM 1443 N N . PRO A 1 187 ? -2.114 -0.072 -11.270 1.00 98.62 187 PRO A N 1
ATOM 1444 C CA . PRO A 1 187 ? -1.352 -0.947 -12.161 1.00 98.62 187 PRO A CA 1
ATOM 1445 C C . PRO A 1 187 ? -0.971 -0.310 -13.505 1.00 98.62 187 PRO A C 1
ATOM 1447 O O . PRO A 1 187 ? 0.133 -0.554 -13.991 1.00 98.62 187 PRO A O 1
ATOM 1450 N N . ASN A 1 188 ? -1.838 0.494 -14.127 1.00 98.44 188 ASN A N 1
ATOM 1451 C CA . ASN A 1 188 ? -1.539 1.165 -15.396 1.00 98.44 188 ASN A CA 1
ATOM 1452 C C . ASN A 1 188 ? -0.478 2.261 -15.218 1.00 98.44 188 ASN A C 1
ATOM 1454 O O . ASN A 1 188 ? 0.425 2.373 -16.050 1.00 98.44 188 ASN A O 1
ATOM 1458 N N . GLN A 1 189 ? -0.522 3.014 -14.115 1.00 98.44 189 GLN A N 1
ATOM 1459 C CA . GLN A 1 189 ? 0.531 3.972 -13.766 1.00 98.44 189 GLN A CA 1
ATOM 1460 C C . GLN A 1 189 ? 1.875 3.268 -13.506 1.00 98.44 189 GLN A C 1
ATOM 1462 O O . GLN A 1 189 ? 2.903 3.714 -14.016 1.00 98.44 189 GLN A O 1
ATOM 1467 N N . VAL A 1 190 ? 1.882 2.120 -12.815 1.00 98.75 190 VAL A N 1
ATOM 1468 C CA . VAL A 1 190 ? 3.085 1.272 -12.695 1.00 98.75 190 VAL A CA 1
ATOM 1469 C C . VAL A 1 190 ? 3.612 0.886 -14.081 1.00 98.75 190 VAL A C 1
ATOM 1471 O O . VAL A 1 190 ? 4.800 1.066 -14.344 1.00 98.75 190 VAL A O 1
ATOM 1474 N N . GLN A 1 191 ? 2.744 0.448 -15.002 1.00 98.50 191 GLN A N 1
ATOM 1475 C CA . GLN A 1 191 ? 3.148 0.089 -16.367 1.00 98.50 191 GLN A CA 1
ATOM 1476 C C . GLN A 1 191 ? 3.755 1.276 -17.134 1.00 98.50 191 GLN A C 1
ATOM 1478 O O . GLN A 1 191 ? 4.748 1.111 -17.847 1.00 98.50 191 GLN A O 1
ATOM 1483 N N . ARG A 1 192 ? 3.172 2.475 -16.990 1.00 98.31 192 ARG A N 1
ATOM 1484 C CA . ARG A 1 192 ? 3.634 3.730 -17.606 1.00 98.31 192 ARG A CA 1
ATOM 1485 C C . ARG A 1 192 ? 5.042 4.092 -17.135 1.00 98.31 192 ARG A C 1
ATOM 1487 O O . ARG A 1 192 ? 5.910 4.355 -17.969 1.00 98.31 192 ARG A O 1
ATOM 1494 N N . LEU A 1 193 ? 5.294 4.039 -15.827 1.00 98.56 193 LEU A N 1
ATOM 1495 C CA . LEU A 1 193 ? 6.616 4.328 -15.263 1.00 98.56 193 LEU A CA 1
ATOM 1496 C C . LEU A 1 193 ? 7.632 3.218 -15.587 1.00 98.56 193 LEU A C 1
ATOM 1498 O O . LEU A 1 193 ? 8.747 3.527 -15.999 1.00 98.56 193 LEU A O 1
ATOM 1502 N N . PHE A 1 194 ? 7.246 1.940 -15.517 1.00 98.69 194 PHE A N 1
ATOM 1503 C CA . PHE A 1 194 ? 8.122 0.806 -15.843 1.00 98.69 194 PHE A CA 1
ATOM 1504 C C . PHE A 1 194 ? 8.549 0.793 -17.322 1.00 98.69 194 PHE A C 1
ATOM 1506 O O . PHE A 1 194 ? 9.719 0.570 -17.637 1.00 98.69 194 PHE A O 1
ATOM 1513 N N . LYS A 1 195 ? 7.639 1.107 -18.255 1.00 98.56 195 LYS A N 1
ATOM 1514 C CA . LYS A 1 195 ? 7.974 1.274 -19.683 1.00 98.56 195 LYS A CA 1
ATOM 1515 C C . LYS A 1 195 ? 8.949 2.434 -19.918 1.00 98.56 195 LYS A C 1
ATOM 1517 O O . LYS A 1 195 ? 9.847 2.308 -20.753 1.00 98.56 195 LYS A O 1
ATOM 1522 N N . ALA A 1 196 ? 8.813 3.530 -19.171 1.00 98.56 196 ALA A N 1
ATOM 1523 C CA . ALA A 1 196 ? 9.744 4.654 -19.236 1.00 98.56 196 ALA A CA 1
ATOM 1524 C C . ALA A 1 196 ? 11.128 4.310 -18.649 1.00 98.56 196 ALA A C 1
ATOM 1526 O O . ALA A 1 196 ? 12.138 4.629 -19.279 1.00 98.56 196 ALA A O 1
ATOM 1527 N N . GLN A 1 197 ? 11.196 3.582 -17.524 1.00 98.69 197 GLN A N 1
ATOM 1528 C CA . GLN A 1 197 ? 12.455 3.052 -16.979 1.00 98.69 197 GLN A CA 1
ATOM 1529 C C . GLN A 1 197 ? 13.211 2.229 -18.028 1.00 98.69 197 GLN A C 1
ATOM 1531 O O . GLN A 1 197 ? 14.384 2.489 -18.285 1.00 98.69 197 GLN A O 1
ATOM 1536 N N . GLN A 1 198 ? 12.525 1.303 -18.710 1.00 98.44 198 GLN A N 1
ATOM 1537 C CA . GLN A 1 198 ? 13.134 0.485 -19.764 1.00 98.44 198 GLN A CA 1
ATOM 1538 C C . GLN A 1 198 ? 13.642 1.310 -20.959 1.00 98.44 198 GLN A C 1
ATOM 1540 O O . GLN A 1 198 ? 14.657 0.957 -21.558 1.00 98.44 198 GLN A O 1
ATOM 1545 N N . LEU A 1 199 ? 12.952 2.391 -21.347 1.00 97.81 199 LEU A N 1
ATOM 1546 C CA . LEU A 1 199 ? 13.438 3.283 -22.407 1.00 97.81 199 LEU A CA 1
ATOM 1547 C C . LEU A 1 199 ? 14.719 4.004 -21.971 1.00 97.81 199 LEU A C 1
ATOM 1549 O O . LEU A 1 199 ? 15.687 4.049 -22.731 1.00 97.81 199 LEU A O 1
ATOM 1553 N N . HIS A 1 200 ? 14.741 4.529 -20.746 1.00 98.44 200 HIS A N 1
ATOM 1554 C CA . HIS A 1 200 ? 15.897 5.244 -20.215 1.00 98.44 200 HIS A CA 1
ATOM 1555 C C . HIS A 1 200 ? 17.089 4.319 -19.954 1.00 98.44 200 HIS A C 1
ATOM 1557 O O . HIS A 1 200 ? 18.221 4.719 -20.224 1.00 98.44 200 HIS A O 1
ATOM 1563 N N . ASP A 1 201 ? 16.854 3.075 -19.532 1.00 98.31 201 ASP A N 1
ATOM 1564 C CA . ASP A 1 201 ? 17.888 2.048 -19.419 1.00 98.31 201 ASP A CA 1
ATOM 1565 C C . ASP A 1 201 ? 18.492 1.698 -20.788 1.00 98.31 201 ASP A C 1
ATOM 1567 O O . ASP A 1 201 ? 19.705 1.808 -20.956 1.00 98.31 201 ASP A O 1
ATOM 1571 N N . ARG A 1 202 ? 17.675 1.416 -21.818 1.00 98.31 202 ARG A N 1
ATOM 1572 C CA . ARG A 1 202 ? 18.182 1.166 -23.186 1.00 98.31 202 ARG A CA 1
ATOM 1573 C C . ARG A 1 202 ? 18.969 2.356 -23.747 1.00 98.31 202 ARG A C 1
ATOM 1575 O O . ARG A 1 202 ? 20.042 2.161 -24.320 1.00 98.31 202 ARG A O 1
ATOM 1582 N N . LYS A 1 203 ? 18.477 3.584 -23.534 1.00 96.31 203 LYS A N 1
ATOM 1583 C CA . LYS A 1 203 ? 19.157 4.848 -23.875 1.00 96.31 203 LYS A CA 1
ATOM 1584 C C . LYS A 1 203 ? 20.504 4.972 -23.152 1.00 96.31 203 LYS A C 1
ATOM 1586 O O . LYS A 1 203 ? 21.506 5.333 -23.764 1.00 96.31 203 LYS A O 1
ATOM 1591 N N . ASN A 1 204 ? 20.548 4.684 -21.853 1.00 96.44 204 ASN A N 1
ATOM 1592 C CA . ASN A 1 204 ? 21.762 4.720 -21.037 1.00 96.44 204 ASN A CA 1
ATOM 1593 C C . ASN A 1 204 ? 22.772 3.654 -21.482 1.00 96.44 204 ASN A C 1
ATOM 1595 O O . ASN A 1 204 ? 23.946 3.963 -21.671 1.00 96.44 204 ASN A O 1
ATOM 1599 N N . TRP A 1 205 ? 22.312 2.426 -21.720 1.00 96.88 205 TRP A N 1
ATOM 1600 C CA . TRP A 1 205 ? 23.127 1.319 -22.208 1.00 96.88 205 TRP A CA 1
ATOM 1601 C C . TRP A 1 205 ? 23.785 1.647 -23.550 1.00 96.88 205 TRP A C 1
ATOM 1603 O O . TRP A 1 205 ? 25.003 1.540 -23.665 1.00 96.88 205 TRP A O 1
ATOM 1613 N N . ASP A 1 206 ? 23.019 2.117 -24.538 1.00 96.50 206 ASP A N 1
ATOM 1614 C CA . ASP A 1 206 ? 23.533 2.550 -25.844 1.00 96.50 206 ASP A CA 1
ATOM 1615 C C . ASP A 1 206 ? 24.571 3.683 -25.719 1.00 96.50 206 ASP A C 1
ATOM 1617 O O . ASP A 1 206 ? 25.701 3.547 -26.196 1.00 96.50 206 ASP A O 1
ATOM 1621 N N . ASN A 1 207 ? 24.253 4.752 -24.978 1.00 94.12 207 ASN A N 1
ATOM 1622 C CA . ASN A 1 207 ? 25.202 5.838 -24.708 1.00 94.12 207 ASN A CA 1
ATOM 1623 C C . ASN A 1 207 ? 26.494 5.329 -24.042 1.00 94.12 207 ASN A C 1
ATOM 1625 O O . ASN A 1 207 ? 27.594 5.698 -24.454 1.00 94.12 207 ASN A O 1
ATOM 1629 N N . ARG A 1 208 ? 26.393 4.425 -23.059 1.00 95.56 208 ARG A N 1
ATOM 1630 C CA . ARG A 1 208 ? 27.558 3.795 -22.418 1.00 95.56 208 ARG A CA 1
ATOM 1631 C C . ARG A 1 208 ? 28.281 2.819 -23.342 1.00 95.56 208 ARG A C 1
ATOM 1633 O O . ARG A 1 208 ? 29.479 2.614 -23.165 1.00 95.56 208 ARG A O 1
ATOM 1640 N N . ARG A 1 209 ? 27.621 2.210 -24.332 1.00 95.19 209 ARG A N 1
ATOM 1641 C CA . ARG A 1 209 ? 28.259 1.338 -25.333 1.00 95.19 209 ARG A CA 1
ATOM 1642 C C . ARG A 1 209 ? 29.024 2.110 -26.406 1.00 95.19 209 ARG A C 1
ATOM 1644 O O . ARG A 1 209 ? 30.004 1.555 -26.900 1.00 95.19 209 ARG A O 1
ATOM 1651 N N . LYS A 1 210 ? 28.637 3.359 -26.689 1.00 93.31 210 LYS A N 1
ATOM 1652 C CA . LYS A 1 210 ? 29.344 4.306 -27.574 1.00 93.31 210 LYS A CA 1
ATOM 1653 C C . LYS A 1 210 ? 30.655 4.855 -26.971 1.00 93.31 210 LYS A C 1
ATOM 1655 O O . LYS A 1 210 ? 31.544 5.231 -27.723 1.00 93.31 210 LYS A O 1
ATOM 1660 N N . MET A 1 211 ? 30.798 4.849 -25.642 1.00 96.06 211 MET A N 1
ATOM 1661 C CA . MET A 1 211 ? 32.025 5.239 -24.917 1.00 96.06 211 MET A CA 1
ATOM 1662 C C . MET A 1 211 ? 33.178 4.219 -25.050 1.00 96.06 211 MET A C 1
ATOM 1664 O O . MET A 1 211 ? 32.962 3.031 -25.331 1.00 96.06 211 MET A O 1
ATOM 1668 N N . SER A 1 212 ? 34.404 4.645 -24.735 1.00 96.75 212 SER A N 1
ATOM 1669 C CA . SER A 1 212 ? 35.570 3.776 -24.519 1.00 96.75 212 SER A CA 1
ATOM 1670 C C . SER A 1 212 ? 35.423 2.899 -23.256 1.00 96.75 212 SER A C 1
ATOM 1672 O O . SER A 1 212 ? 34.455 3.006 -22.494 1.00 96.75 212 SER A O 1
ATOM 1674 N N . ALA A 1 213 ? 36.358 1.968 -23.021 1.00 96.31 213 ALA A N 1
ATOM 1675 C CA . ALA A 1 213 ? 36.373 1.183 -21.781 1.00 96.31 213 ALA A CA 1
ATOM 1676 C C . ALA A 1 213 ? 36.780 2.039 -20.565 1.00 96.31 213 ALA A C 1
ATOM 1678 O O . ALA A 1 213 ? 36.183 1.926 -19.496 1.00 96.31 213 ALA A O 1
ATOM 1679 N N . GLU A 1 214 ? 37.743 2.932 -20.764 1.00 96.31 214 GLU A N 1
ATOM 1680 C CA . GLU A 1 214 ? 38.308 3.864 -19.790 1.00 96.31 214 GLU A CA 1
ATOM 1681 C C . GLU A 1 214 ? 37.293 4.955 -19.419 1.00 96.31 214 GLU A C 1
ATOM 1683 O O . GLU A 1 214 ? 37.167 5.314 -18.250 1.00 96.31 214 GLU A O 1
ATOM 1688 N N . GLU A 1 215 ? 36.535 5.449 -20.402 1.00 96.69 215 GLU A N 1
ATOM 1689 C CA . GLU A 1 215 ? 35.405 6.359 -20.195 1.00 96.69 215 GLU A CA 1
ATOM 1690 C C . GLU A 1 215 ? 34.297 5.674 -19.388 1.00 96.69 215 GLU A C 1
ATOM 1692 O O . GLU A 1 215 ? 33.922 6.175 -18.331 1.00 96.69 215 GLU A O 1
ATOM 1697 N N . ARG A 1 216 ? 33.848 4.472 -19.793 1.00 96.06 216 ARG A N 1
ATOM 1698 C CA . ARG A 1 216 ? 32.863 3.685 -19.021 1.00 96.06 216 ARG A CA 1
ATOM 1699 C C . ARG A 1 216 ? 33.286 3.443 -17.573 1.00 96.06 216 ARG A C 1
ATOM 1701 O O . ARG A 1 216 ? 32.417 3.422 -16.705 1.00 96.06 216 ARG A O 1
ATOM 1708 N N . ALA A 1 217 ? 34.577 3.223 -17.323 1.00 95.31 217 ALA A N 1
ATOM 1709 C CA . ALA A 1 217 ? 35.111 2.986 -15.983 1.00 95.31 217 ALA A CA 1
ATOM 1710 C C . ALA A 1 217 ? 35.121 4.254 -15.109 1.00 95.31 217 ALA A C 1
ATOM 1712 O O . ALA A 1 217 ? 34.999 4.152 -13.892 1.00 95.31 217 ALA A O 1
ATOM 1713 N N . LYS A 1 218 ? 35.242 5.441 -15.719 1.00 96.19 218 LYS A N 1
ATOM 1714 C CA . LYS A 1 218 ? 35.211 6.742 -15.029 1.00 96.19 218 LYS A CA 1
ATOM 1715 C C . LYS A 1 218 ? 33.801 7.326 -14.902 1.00 96.19 218 LYS A C 1
ATOM 1717 O O . LYS A 1 218 ? 33.550 8.098 -13.983 1.00 96.19 218 LYS A O 1
ATOM 1722 N N . THR A 1 219 ? 32.883 6.988 -15.807 1.00 93.56 219 THR A N 1
ATOM 1723 C CA . THR A 1 219 ? 31.495 7.471 -15.789 1.00 93.56 219 THR A CA 1
ATOM 1724 C C . THR A 1 219 ? 30.621 6.588 -14.884 1.00 93.56 219 THR A C 1
ATOM 1726 O O . THR A 1 219 ? 30.429 5.412 -15.221 1.00 93.56 219 THR A O 1
ATOM 1729 N N . PRO A 1 220 ? 30.013 7.123 -13.803 1.00 93.81 220 PRO A N 1
ATOM 1730 C CA . PRO A 1 220 ? 29.107 6.373 -12.925 1.00 93.81 220 PRO A CA 1
ATOM 1731 C C . PRO A 1 220 ? 27.976 5.663 -13.680 1.00 93.81 220 PRO A C 1
ATOM 1733 O O . PRO A 1 220 ? 27.496 6.157 -14.703 1.00 93.81 220 PRO A O 1
ATOM 1736 N N . TYR A 1 221 ? 27.548 4.495 -13.195 1.00 94.31 221 TYR A N 1
ATOM 1737 C CA . TYR A 1 221 ? 26.423 3.766 -13.785 1.00 94.31 221 TYR A CA 1
ATOM 1738 C C . TYR A 1 221 ? 25.104 4.259 -13.183 1.00 94.31 221 TYR A C 1
ATOM 1740 O O . TYR A 1 221 ? 24.782 3.932 -12.044 1.00 94.31 221 TYR A O 1
ATOM 1748 N N . LEU A 1 222 ? 24.334 5.025 -13.959 1.00 95.56 222 LEU A N 1
ATOM 1749 C CA . LEU A 1 222 ? 22.963 5.382 -13.605 1.00 95.56 222 LEU A CA 1
ATOM 1750 C C . LEU A 1 222 ? 22.038 4.182 -13.849 1.00 95.56 222 LEU A C 1
ATOM 1752 O O . LEU A 1 222 ? 21.924 3.698 -14.973 1.00 95.56 222 LEU A O 1
ATOM 1756 N N . ASP A 1 223 ? 21.403 3.696 -12.787 1.00 97.25 223 ASP A N 1
ATOM 1757 C CA . ASP A 1 223 ? 20.452 2.584 -12.798 1.00 97.25 223 ASP A CA 1
ATOM 1758 C C . ASP A 1 223 ? 19.019 3.122 -12.908 1.00 97.25 223 ASP A C 1
ATOM 1760 O O . ASP A 1 223 ? 18.460 3.616 -11.935 1.00 97.25 223 ASP A O 1
ATOM 1764 N N . TYR A 1 224 ? 18.417 3.031 -14.095 1.00 97.94 224 TYR A N 1
ATOM 1765 C CA . TYR A 1 224 ? 17.030 3.465 -14.305 1.00 97.94 224 TYR A CA 1
ATOM 1766 C C . TYR A 1 224 ? 15.994 2.426 -13.861 1.00 97.94 224 TYR A C 1
ATOM 1768 O O . TYR A 1 224 ? 14.847 2.783 -13.604 1.00 97.94 224 TYR A O 1
ATOM 1776 N N . MET A 1 225 ? 16.375 1.154 -13.722 1.00 98.12 225 MET A N 1
ATOM 1777 C CA . MET A 1 225 ? 15.466 0.054 -13.378 1.00 98.12 225 MET A CA 1
ATOM 1778 C C . MET A 1 225 ? 15.237 -0.024 -11.858 1.00 98.12 225 MET A C 1
ATOM 1780 O O . MET A 1 225 ? 15.471 -1.058 -11.226 1.00 98.12 225 MET A O 1
ATOM 1784 N N . ARG A 1 226 ? 14.845 1.097 -11.240 1.00 98.25 226 ARG A N 1
ATOM 1785 C CA . ARG A 1 226 ? 14.575 1.197 -9.797 1.00 98.25 226 ARG A CA 1
ATOM 1786 C C . ARG A 1 226 ? 13.299 0.416 -9.445 1.00 98.25 226 ARG A C 1
ATOM 1788 O O . ARG A 1 226 ? 12.272 0.673 -10.074 1.00 98.25 226 ARG A O 1
ATOM 1795 N N . PRO A 1 227 ? 13.309 -0.512 -8.468 1.00 98.69 227 PRO A N 1
ATOM 1796 C CA . PRO A 1 227 ? 12.118 -1.280 -8.116 1.00 98.69 227 PRO A CA 1
ATOM 1797 C C . PRO A 1 227 ? 10.923 -0.386 -7.762 1.00 98.69 227 PRO A C 1
ATOM 1799 O O . PRO A 1 227 ? 11.061 0.548 -6.973 1.00 98.69 227 PRO A O 1
ATOM 1802 N N . ILE A 1 228 ? 9.757 -0.680 -8.344 1.00 98.88 228 ILE A N 1
ATOM 1803 C CA . ILE A 1 228 ? 8.529 0.099 -8.140 1.00 98.88 228 ILE A CA 1
ATOM 1804 C C . ILE A 1 228 ? 7.705 -0.518 -7.007 1.00 98.88 228 ILE A C 1
ATOM 1806 O O . ILE A 1 228 ? 7.398 -1.711 -7.039 1.00 98.88 228 ILE A O 1
ATOM 1810 N N . ILE A 1 229 ? 7.320 0.294 -6.029 1.00 98.88 229 ILE A N 1
ATOM 1811 C CA . ILE A 1 229 ? 6.414 -0.072 -4.938 1.00 98.88 229 ILE A CA 1
ATOM 1812 C C . ILE A 1 229 ? 5.097 0.672 -5.164 1.00 98.88 229 ILE A C 1
ATOM 1814 O O . ILE A 1 229 ? 5.107 1.881 -5.393 1.00 98.88 229 ILE A O 1
ATOM 1818 N N . ALA A 1 230 ? 3.979 -0.050 -5.143 1.00 98.62 230 ALA A N 1
ATOM 1819 C CA . ALA A 1 230 ? 2.684 0.466 -5.578 1.00 98.62 230 ALA A CA 1
ATOM 1820 C C . ALA A 1 230 ? 1.577 0.316 -4.528 1.00 98.62 230 ALA A C 1
ATOM 1822 O O . ALA A 1 230 ? 1.651 -0.527 -3.631 1.00 98.62 230 ALA A O 1
ATOM 1823 N N . ASP A 1 231 ? 0.548 1.140 -4.683 1.00 98.50 231 ASP A N 1
ATOM 1824 C CA . ASP A 1 231 ? -0.656 1.168 -3.859 1.00 98.50 231 ASP A CA 1
ATOM 1825 C C . ASP A 1 231 ? -1.712 0.173 -4.350 1.00 98.50 231 ASP A C 1
ATOM 1827 O O . ASP A 1 231 ? -2.190 0.280 -5.477 1.00 98.50 231 ASP A O 1
ATOM 1831 N N . GLY A 1 232 ? -2.048 -0.817 -3.524 1.00 97.69 232 GLY A N 1
ATOM 1832 C CA . GLY A 1 232 ? -3.103 -1.796 -3.784 1.00 97.69 232 GLY A CA 1
ATOM 1833 C C . GLY A 1 232 ? -4.434 -1.465 -3.109 1.00 97.69 232 GLY A C 1
ATOM 1834 O O . GLY A 1 232 ? -5.363 -2.275 -3.198 1.00 97.69 232 GLY A O 1
ATOM 1835 N N . ASP A 1 233 ? -4.537 -0.311 -2.436 1.00 96.44 233 ASP A N 1
ATOM 1836 C CA . ASP A 1 233 ? -5.703 0.104 -1.658 1.00 96.44 233 ASP A CA 1
ATOM 1837 C C . ASP A 1 233 ? -6.167 -1.001 -0.674 1.00 96.44 233 ASP A C 1
ATOM 1839 O O . ASP A 1 233 ? -5.397 -1.795 -0.126 1.00 96.44 233 ASP A O 1
ATOM 1843 N N . THR A 1 234 ? -7.480 -1.112 -0.484 1.00 96.56 234 THR A N 1
ATOM 1844 C CA . THR A 1 234 ? -8.162 -2.205 0.223 1.00 96.56 234 THR A CA 1
ATOM 1845 C C . THR A 1 234 ? -8.240 -3.507 -0.587 1.00 96.56 234 THR A C 1
ATOM 1847 O O . THR A 1 234 ? -8.900 -4.454 -0.161 1.00 96.56 234 THR A O 1
ATOM 1850 N N . GLY A 1 235 ? -7.594 -3.579 -1.758 1.00 96.31 235 GLY A N 1
ATOM 1851 C CA . GLY A 1 235 ? -7.658 -4.723 -2.669 1.00 96.31 235 GLY A CA 1
ATOM 1852 C C . GLY A 1 235 ? -8.820 -4.701 -3.674 1.00 96.31 235 GLY A C 1
ATOM 1853 O O . GLY A 1 235 ? -9.042 -5.703 -4.353 1.00 96.31 235 GLY A O 1
ATOM 1854 N N . HIS A 1 236 ? -9.547 -3.578 -3.778 1.00 96.25 236 HIS A N 1
ATOM 1855 C CA . HIS A 1 236 ? -10.629 -3.340 -4.755 1.00 96.25 236 HIS A CA 1
ATOM 1856 C C . HIS A 1 236 ? -11.772 -4.376 -4.744 1.00 96.25 236 HIS A C 1
ATOM 1858 O O . HIS A 1 236 ? -12.326 -4.742 -5.780 1.00 96.25 236 HIS A O 1
ATOM 1864 N N . GLY A 1 237 ? -12.135 -4.858 -3.551 1.00 94.19 237 GLY A N 1
ATOM 1865 C CA . GLY A 1 237 ? -13.305 -5.710 -3.325 1.00 94.19 237 GLY A CA 1
ATOM 1866 C C . GLY A 1 237 ? -12.982 -7.010 -2.587 1.00 94.19 237 GLY A C 1
ATOM 1867 O O . GLY A 1 237 ? -12.178 -7.036 -1.655 1.00 94.19 237 GLY A O 1
ATOM 1868 N N . GLY A 1 238 ? -13.659 -8.095 -2.976 1.00 95.12 238 GLY A N 1
ATOM 1869 C CA . GLY A 1 238 ? -13.442 -9.434 -2.419 1.00 95.12 238 GLY A CA 1
ATOM 1870 C C . GLY A 1 238 ? -12.156 -10.103 -2.922 1.00 95.12 238 GLY A C 1
ATOM 1871 O O . GLY A 1 238 ? -11.486 -9.609 -3.825 1.00 95.12 238 GLY A O 1
ATOM 1872 N N . LEU A 1 239 ? -11.824 -11.280 -2.381 1.00 97.81 239 LEU A N 1
ATOM 1873 C CA . LEU A 1 239 ? -10.545 -11.964 -2.647 1.00 97.81 239 LEU A CA 1
ATOM 1874 C C . LEU A 1 239 ? -10.272 -12.240 -4.140 1.00 97.81 239 LEU A C 1
ATOM 1876 O O . LEU A 1 239 ? -9.125 -12.199 -4.574 1.00 97.81 239 LEU A O 1
ATOM 1880 N N . SER A 1 240 ? -11.309 -12.456 -4.952 1.00 97.94 240 SER A N 1
ATOM 1881 C CA . SER A 1 240 ? -11.182 -12.617 -6.409 1.00 97.94 240 SER A CA 1
ATOM 1882 C C . SER A 1 240 ? -10.775 -11.327 -7.141 1.00 97.94 240 SER A C 1
ATOM 1884 O O . SER A 1 240 ? -10.147 -11.409 -8.199 1.00 97.94 240 SER A O 1
ATOM 1886 N N . ALA A 1 241 ? -11.079 -10.150 -6.585 1.00 98.31 241 ALA A N 1
ATOM 1887 C CA . ALA A 1 241 ? -10.562 -8.868 -7.060 1.00 98.31 241 ALA A CA 1
ATOM 1888 C C . ALA A 1 241 ? -9.093 -8.691 -6.652 1.00 98.31 241 ALA A C 1
ATOM 1890 O O . ALA A 1 241 ? -8.270 -8.394 -7.514 1.00 98.31 241 ALA A O 1
ATOM 1891 N N . VAL A 1 242 ? -8.738 -9.008 -5.397 1.00 98.62 242 VAL A N 1
ATOM 1892 C CA . VAL A 1 242 ? -7.344 -8.993 -4.902 1.00 98.62 242 VAL A CA 1
ATOM 1893 C C . VAL A 1 242 ? -6.428 -9.847 -5.786 1.00 98.62 242 VAL A C 1
ATOM 1895 O O . VAL A 1 242 ? -5.355 -9.399 -6.181 1.00 98.62 242 VAL A O 1
ATOM 1898 N N . ILE A 1 243 ? -6.874 -11.051 -6.160 1.00 98.50 243 ILE A N 1
ATOM 1899 C CA . ILE A 1 243 ? -6.165 -11.961 -7.074 1.00 98.50 243 ILE A CA 1
ATOM 1900 C C . ILE A 1 243 ? -5.945 -11.305 -8.450 1.00 98.50 243 ILE A C 1
ATOM 1902 O O . ILE A 1 243 ? -4.822 -11.281 -8.955 1.00 98.50 243 ILE A O 1
ATOM 1906 N N . LYS A 1 244 ? -6.980 -10.704 -9.056 1.00 98.69 244 LYS A N 1
ATOM 1907 C CA . LYS A 1 244 ? -6.848 -10.004 -10.350 1.00 98.69 244 LYS A CA 1
ATOM 1908 C C . LYS A 1 244 ? -5.954 -8.761 -10.266 1.00 98.69 244 LYS A C 1
ATOM 1910 O O . LYS A 1 244 ? -5.184 -8.506 -11.188 1.00 98.69 244 LYS A O 1
ATOM 1915 N N . LEU A 1 245 ? -6.026 -8.010 -9.172 1.00 98.75 245 LEU A N 1
ATOM 1916 C CA . LEU A 1 245 ? -5.228 -6.810 -8.933 1.00 98.75 245 LEU A CA 1
ATOM 1917 C C . LEU A 1 245 ? -3.742 -7.153 -8.734 1.00 98.75 245 LEU A C 1
ATOM 1919 O O . LEU A 1 245 ? -2.878 -6.577 -9.394 1.00 98.75 245 LEU A O 1
ATOM 1923 N N . ALA A 1 246 ? -3.443 -8.158 -7.906 1.00 98.75 246 ALA A N 1
ATOM 1924 C CA . ALA A 1 246 ? -2.091 -8.677 -7.708 1.00 98.75 246 ALA A CA 1
ATOM 1925 C C . ALA A 1 246 ? -1.476 -9.196 -9.023 1.00 98.75 246 ALA A C 1
ATOM 1927 O O . ALA A 1 246 ? -0.294 -8.950 -9.282 1.00 98.75 246 ALA A O 1
ATOM 1928 N N . LYS A 1 247 ? -2.277 -9.848 -9.882 1.00 98.62 247 LYS A N 1
ATOM 1929 C CA . LYS A 1 247 ? -1.864 -10.275 -11.229 1.00 98.62 247 LYS A CA 1
ATOM 1930 C C . LYS A 1 247 ? -1.430 -9.084 -12.089 1.00 98.62 247 LYS A C 1
ATOM 1932 O O . LYS A 1 247 ? -0.290 -9.073 -12.550 1.00 98.62 247 LYS A O 1
ATOM 1937 N N . LEU A 1 248 ? -2.282 -8.060 -12.222 1.00 98.69 248 LEU A N 1
ATOM 1938 C CA . LEU A 1 248 ? -1.964 -6.857 -13.005 1.00 98.69 248 LEU A CA 1
ATOM 1939 C C . LEU A 1 248 ? -0.705 -6.140 -12.499 1.00 98.69 248 LEU A C 1
ATOM 1941 O O . LEU A 1 248 ? 0.101 -5.683 -13.305 1.00 98.69 248 LEU A O 1
ATOM 1945 N N . PHE A 1 249 ? -0.494 -6.057 -11.181 1.00 98.81 249 PHE A N 1
ATOM 1946 C CA . PHE A 1 249 ? 0.716 -5.438 -10.630 1.00 98.81 249 PHE A CA 1
ATOM 1947 C C . PHE A 1 249 ? 2.001 -6.171 -11.025 1.00 98.81 249 PHE A C 1
ATOM 1949 O O . PHE A 1 249 ? 2.984 -5.522 -11.388 1.00 98.81 249 PHE A O 1
ATOM 1956 N N . ALA A 1 250 ? 2.002 -7.505 -10.989 1.00 98.12 250 ALA A N 1
ATOM 1957 C CA . ALA A 1 250 ? 3.150 -8.291 -11.429 1.00 98.12 250 ALA A CA 1
ATOM 1958 C C . ALA A 1 250 ? 3.348 -8.206 -12.956 1.00 98.12 250 ALA A C 1
ATOM 1960 O O . ALA A 1 250 ? 4.472 -8.001 -13.408 1.00 98.12 250 ALA A O 1
ATOM 1961 N N . GLU A 1 251 ? 2.277 -8.267 -13.751 1.00 98.38 251 GLU A N 1
ATOM 1962 C CA . GLU A 1 251 ? 2.344 -8.112 -15.216 1.00 98.38 251 GLU A CA 1
ATOM 1963 C C . GLU A 1 251 ? 2.879 -6.737 -15.645 1.00 98.38 251 GLU A C 1
ATOM 1965 O O . GLU A 1 251 ? 3.635 -6.636 -16.612 1.00 98.38 251 GLU A O 1
ATOM 1970 N N . ASN A 1 252 ? 2.550 -5.685 -14.891 1.00 98.44 252 ASN A N 1
ATOM 1971 C CA . ASN A 1 252 ? 2.941 -4.311 -15.201 1.00 98.44 252 ASN A CA 1
ATOM 1972 C C . ASN A 1 252 ? 4.296 -3.877 -14.612 1.00 98.44 252 ASN A C 1
ATOM 1974 O O . ASN A 1 252 ? 4.759 -2.783 -14.935 1.00 98.44 252 ASN A O 1
ATOM 1978 N N . GLY A 1 253 ? 4.957 -4.721 -13.809 1.00 97.88 253 GLY A N 1
ATOM 1979 C CA . GLY A 1 253 ? 6.333 -4.499 -13.339 1.00 97.88 253 GLY A CA 1
ATOM 1980 C C . GLY A 1 253 ? 6.499 -3.995 -11.899 1.00 97.88 253 GLY A C 1
ATOM 1981 O O . GLY A 1 253 ? 7.598 -3.570 -11.542 1.00 97.88 253 GLY A O 1
ATOM 1982 N N . ALA A 1 254 ? 5.466 -4.052 -11.050 1.00 98.75 254 ALA A N 1
ATOM 1983 C CA . ALA A 1 254 ? 5.623 -3.753 -9.624 1.00 98.75 254 ALA A CA 1
ATOM 1984 C C . ALA A 1 254 ? 6.579 -4.760 -8.961 1.00 98.75 254 ALA A C 1
ATOM 1986 O O . ALA A 1 254 ? 6.477 -5.963 -9.194 1.00 98.75 254 ALA A O 1
ATOM 1987 N N . ALA A 1 255 ? 7.468 -4.277 -8.097 1.00 98.75 255 ALA A N 1
ATOM 1988 C CA . ALA A 1 255 ? 8.348 -5.085 -7.252 1.00 98.75 255 ALA A CA 1
ATOM 1989 C C . ALA A 1 255 ? 7.717 -5.405 -5.886 1.00 98.75 255 ALA A C 1
ATOM 1991 O O . ALA A 1 255 ? 8.014 -6.435 -5.280 1.00 98.75 255 ALA A O 1
ATOM 1992 N N . GLY A 1 256 ? 6.828 -4.536 -5.404 1.00 98.69 256 GLY A N 1
ATOM 1993 C CA . GLY A 1 256 ? 6.032 -4.746 -4.200 1.00 98.69 256 GLY A CA 1
ATOM 1994 C C . GLY A 1 256 ? 4.725 -3.963 -4.251 1.00 98.69 256 GLY A C 1
ATOM 1995 O O . GLY A 1 256 ? 4.625 -2.962 -4.961 1.00 98.69 256 GLY A O 1
ATOM 1996 N N . VAL A 1 257 ? 3.725 -4.430 -3.509 1.00 98.81 257 VAL A N 1
ATOM 1997 C CA . VAL A 1 257 ? 2.415 -3.776 -3.383 1.00 98.81 257 VAL A CA 1
ATOM 1998 C C . VAL A 1 257 ? 2.039 -3.733 -1.909 1.00 98.81 257 VAL A C 1
ATOM 2000 O O . VAL A 1 257 ? 2.236 -4.720 -1.191 1.00 98.81 257 VAL A O 1
ATOM 2003 N N . HIS A 1 258 ? 1.512 -2.596 -1.458 1.00 98.62 258 HIS A N 1
ATOM 2004 C CA . HIS A 1 258 ? 0.896 -2.492 -0.139 1.00 98.62 258 HIS A CA 1
ATOM 2005 C C . HIS A 1 258 ? -0.623 -2.623 -0.224 1.00 98.62 258 HIS A C 1
ATOM 2007 O O . HIS A 1 258 ? -1.231 -2.206 -1.203 1.00 98.62 258 HIS A O 1
ATOM 2013 N N . PHE A 1 259 ? -1.214 -3.252 0.786 1.00 98.56 259 PHE A N 1
ATOM 2014 C CA . PHE A 1 259 ? -2.660 -3.378 0.949 1.00 98.56 259 PHE A CA 1
ATOM 2015 C C . PHE A 1 259 ? -3.026 -2.958 2.367 1.00 98.56 259 PHE A C 1
ATOM 2017 O O . PHE A 1 259 ? -2.275 -3.263 3.295 1.00 98.56 259 PHE A O 1
ATOM 2024 N N . GLU A 1 260 ? -4.188 -2.338 2.558 1.00 97.06 260 GLU A N 1
ATOM 2025 C CA . GLU A 1 260 ? -4.635 -1.841 3.868 1.00 97.06 260 GLU A CA 1
ATOM 2026 C C . GLU A 1 260 ? -5.832 -2.604 4.459 1.00 97.06 260 GLU A C 1
ATOM 2028 O O . GLU A 1 260 ? -6.529 -3.361 3.770 1.00 97.06 260 GLU A O 1
ATOM 2033 N N . ASP A 1 261 ? -6.056 -2.443 5.765 1.00 97.44 261 ASP A N 1
ATOM 2034 C CA . ASP A 1 261 ? -7.111 -3.107 6.544 1.00 97.44 261 ASP A CA 1
ATOM 2035 C C . ASP A 1 261 ? -8.414 -2.298 6.676 1.00 97.44 261 ASP A C 1
ATOM 2037 O O . ASP A 1 261 ? -9.267 -2.633 7.498 1.00 97.44 261 ASP A O 1
ATOM 2041 N N . GLN A 1 262 ? -8.623 -1.295 5.814 1.00 96.25 262 GLN A N 1
ATOM 2042 C CA . GLN A 1 262 ? -9.907 -0.597 5.674 1.00 96.25 262 GLN A CA 1
ATOM 2043 C C . GLN A 1 262 ? -10.955 -1.420 4.888 1.00 96.25 262 GLN A C 1
ATOM 2045 O O . GLN A 1 262 ? -10.645 -2.393 4.187 1.00 96.25 262 GLN A O 1
ATOM 2050 N N . LEU A 1 263 ? -12.225 -1.029 4.979 1.00 94.38 263 LEU A N 1
ATOM 2051 C CA . LEU A 1 263 ? -13.337 -1.564 4.190 1.00 94.38 263 LEU A CA 1
ATOM 2052 C C . LEU A 1 263 ? -13.354 -0.941 2.780 1.00 94.38 263 LEU A C 1
ATOM 2054 O O . LEU A 1 263 ? -13.316 0.277 2.640 1.00 94.38 263 LEU A O 1
ATOM 2058 N N . HIS A 1 264 ? -13.453 -1.755 1.724 1.00 89.56 264 HIS A N 1
ATOM 2059 C CA . HIS A 1 264 ? -13.633 -1.237 0.359 1.00 89.56 264 HIS A CA 1
ATOM 2060 C C . HIS A 1 264 ? -15.006 -0.548 0.220 1.00 89.56 264 HIS A C 1
ATOM 2062 O O . HIS A 1 264 ? -15.979 -0.997 0.822 1.00 89.56 264 HIS A O 1
ATOM 2068 N N . GLY A 1 265 ? -15.082 0.576 -0.500 1.00 81.94 265 GLY A N 1
ATOM 2069 C CA . GLY A 1 265 ? -16.236 1.494 -0.485 1.00 81.94 265 GLY A CA 1
ATOM 2070 C C . GLY A 1 265 ? -16.327 2.371 0.778 1.00 81.94 265 GLY A C 1
ATOM 2071 O O . GLY A 1 265 ? -16.725 3.529 0.701 1.00 81.94 265 GLY A O 1
ATOM 2072 N N . GLY A 1 266 ? -15.865 1.869 1.929 1.00 68.69 266 GLY A N 1
ATOM 2073 C CA . GLY A 1 266 ? -15.672 2.638 3.166 1.00 68.69 266 GLY A CA 1
ATOM 2074 C C . GLY A 1 266 ? -14.319 3.362 3.275 1.00 68.69 266 GLY A C 1
ATOM 2075 O O . GLY A 1 266 ? -14.094 4.063 4.260 1.00 68.69 266 GLY A O 1
ATOM 2076 N N . LYS A 1 267 ? -13.419 3.199 2.292 1.00 74.56 267 LYS A N 1
ATOM 2077 C CA . LYS A 1 267 ? -12.043 3.722 2.320 1.00 74.56 267 LYS A CA 1
ATOM 2078 C C . LYS A 1 267 ? -12.023 5.244 2.459 1.00 74.56 267 LYS A C 1
ATOM 2080 O O . LYS A 1 267 ? -12.781 5.951 1.783 1.00 74.56 267 LYS A O 1
ATOM 2085 N N . LYS A 1 268 ? -11.105 5.749 3.280 1.00 75.88 268 LYS A N 1
ATOM 2086 C CA . LYS A 1 268 ? -10.702 7.159 3.328 1.00 75.88 268 LYS A CA 1
ATOM 2087 C C . LYS A 1 268 ? -9.175 7.233 3.435 1.00 75.88 268 LYS A C 1
ATOM 2089 O O . LYS A 1 268 ? -8.566 6.364 4.057 1.00 75.88 268 LYS A O 1
ATOM 2094 N N . CYS A 1 269 ? -8.560 8.275 2.872 1.00 69.75 269 CYS A N 1
ATOM 2095 C CA . CYS A 1 269 ? -7.146 8.592 3.112 1.00 69.75 269 CYS A CA 1
ATOM 2096 C C . CYS A 1 269 ? -6.801 8.509 4.613 1.00 69.75 269 CYS A C 1
ATOM 2098 O O . CYS A 1 269 ? -7.588 8.937 5.461 1.00 69.75 269 CYS A O 1
ATOM 2100 N N . GLY A 1 270 ? -5.608 8.001 4.941 1.00 56.31 270 GLY A N 1
ATOM 2101 C CA . GLY A 1 270 ? -5.170 7.691 6.308 1.00 56.31 270 GLY A CA 1
ATOM 2102 C C . GLY A 1 270 ? -5.292 8.813 7.345 1.00 56.31 270 GLY A C 1
ATOM 2103 O O . GLY A 1 270 ? -5.368 8.524 8.535 1.00 56.31 270 GLY A O 1
ATOM 2104 N N . HIS A 1 271 ? -5.365 10.073 6.918 1.00 61.12 271 HIS A N 1
ATOM 2105 C CA . HIS A 1 271 ? -5.441 11.246 7.797 1.00 61.12 271 HIS A CA 1
ATOM 2106 C C . HIS A 1 271 ? -6.882 11.767 7.987 1.00 61.12 271 HIS A C 1
ATOM 2108 O O . HIS A 1 271 ? -7.099 12.752 8.689 1.00 61.12 271 HIS A O 1
ATOM 2114 N N . LEU A 1 272 ? -7.878 11.128 7.362 1.00 61.66 272 LEU A N 1
ATOM 2115 C CA . LEU A 1 272 ? -9.288 11.514 7.444 1.00 61.66 272 LEU A CA 1
ATOM 2116 C C . LEU A 1 272 ? -10.030 10.790 8.578 1.00 61.66 272 LEU A C 1
ATOM 2118 O O . LEU A 1 272 ? -9.687 9.683 8.997 1.00 61.66 272 LEU A O 1
ATOM 2122 N N . ALA A 1 273 ? -11.108 11.417 9.052 1.00 68.44 273 ALA A N 1
ATOM 2123 C CA . ALA A 1 273 ? -12.074 10.783 9.941 1.00 68.44 273 ALA A CA 1
ATOM 2124 C C . ALA A 1 273 ? -12.947 9.753 9.192 1.00 68.44 273 ALA A C 1
ATOM 2126 O O . ALA A 1 273 ? -12.994 9.723 7.965 1.00 68.44 273 ALA A O 1
ATOM 2127 N N . GLY A 1 274 ? -13.660 8.907 9.942 1.00 77.50 274 GLY A N 1
ATOM 2128 C CA . GLY A 1 274 ? -14.617 7.945 9.378 1.00 77.50 274 GLY A CA 1
ATOM 2129 C C . GLY A 1 274 ? -14.016 6.646 8.824 1.00 77.50 274 GLY A C 1
ATOM 2130 O O . GLY A 1 274 ? -14.769 5.833 8.302 1.00 77.50 274 GLY A O 1
ATOM 2131 N N . LYS A 1 275 ? -12.701 6.408 8.958 1.00 89.19 275 LYS A N 1
ATOM 2132 C CA . LYS A 1 275 ? -12.055 5.145 8.542 1.00 89.19 275 LYS A CA 1
ATOM 2133 C C . LYS A 1 275 ? -12.718 3.926 9.204 1.00 89.19 275 LYS A C 1
ATOM 2135 O O . LYS A 1 275 ? -12.690 3.796 10.435 1.00 89.19 275 LYS A O 1
ATOM 2140 N N . VAL A 1 276 ? -13.267 3.035 8.375 1.00 94.88 276 VAL A N 1
ATOM 2141 C CA . VAL A 1 276 ? -13.876 1.752 8.766 1.00 94.88 276 VAL A CA 1
ATOM 2142 C C . VAL A 1 276 ? -12.886 0.623 8.507 1.00 94.88 276 VAL A C 1
ATOM 2144 O O . VAL A 1 276 ? -12.459 0.426 7.373 1.00 94.88 276 VAL A O 1
ATOM 2147 N N . LEU A 1 277 ? -12.537 -0.133 9.545 1.00 97.12 277 LEU A N 1
ATOM 2148 C CA . LEU A 1 277 ? -11.669 -1.309 9.466 1.00 97.12 277 LEU A CA 1
ATOM 2149 C C . LEU A 1 277 ? -12.455 -2.558 9.038 1.00 97.12 277 LEU A C 1
ATOM 2151 O O . LEU A 1 277 ? -13.643 -2.676 9.338 1.00 97.12 277 LEU A O 1
ATOM 2155 N N . VAL A 1 278 ? -11.783 -3.537 8.430 1.00 97.94 278 VAL A N 1
ATOM 2156 C CA . VAL A 1 278 ? -12.277 -4.926 8.350 1.00 97.94 278 VAL A CA 1
ATOM 2157 C C . VAL A 1 278 ? -11.736 -5.778 9.506 1.00 97.94 278 VAL A C 1
ATOM 2159 O O . VAL A 1 278 ? -10.705 -5.415 10.086 1.00 97.94 278 VAL A O 1
ATOM 2162 N N . PRO A 1 279 ? -12.380 -6.910 9.850 1.00 98.25 279 PRO A N 1
ATOM 2163 C CA . PRO A 1 279 ? -11.844 -7.889 10.795 1.00 98.25 279 PRO A CA 1
ATOM 2164 C C . PRO A 1 279 ? -10.420 -8.352 10.457 1.00 98.25 279 PRO A C 1
ATOM 2166 O O . PRO A 1 279 ? -10.046 -8.430 9.282 1.00 98.25 279 PRO A O 1
ATOM 2169 N N . VAL A 1 280 ? -9.623 -8.711 11.472 1.00 98.38 280 VAL A N 1
ATOM 2170 C CA . VAL A 1 280 ? -8.226 -9.171 11.279 1.00 98.38 280 VAL A CA 1
ATOM 2171 C C . VAL A 1 280 ? -8.125 -10.310 10.253 1.00 98.38 280 VAL A C 1
ATOM 2173 O O . VAL A 1 280 ? -7.233 -10.295 9.401 1.00 98.38 280 VAL A O 1
ATOM 2176 N N . GLY A 1 281 ? -9.048 -11.276 10.294 1.00 98.06 281 GLY A N 1
ATOM 2177 C CA . GLY A 1 281 ? -9.117 -12.391 9.347 1.00 98.06 281 GLY A CA 1
ATOM 2178 C C . GLY A 1 281 ? -9.282 -11.968 7.885 1.00 98.06 281 GLY A C 1
ATOM 2179 O O . GLY A 1 281 ? -8.610 -12.528 7.020 1.00 98.06 281 GLY A O 1
ATOM 2180 N N . ASP A 1 282 ? -10.095 -10.949 7.601 1.00 98.12 282 ASP A N 1
ATOM 2181 C CA . ASP A 1 282 ? -10.345 -10.489 6.230 1.00 98.12 282 ASP A CA 1
ATOM 2182 C C . ASP A 1 282 ? -9.100 -9.849 5.617 1.00 98.12 282 ASP A C 1
ATOM 2184 O O . ASP A 1 282 ? -8.752 -10.147 4.472 1.00 98.12 282 ASP A O 1
ATOM 2188 N N . HIS A 1 283 ? -8.374 -9.028 6.382 1.00 98.69 283 HIS A N 1
ATOM 2189 C CA . HIS A 1 283 ? -7.120 -8.461 5.890 1.00 98.69 283 HIS A CA 1
ATOM 2190 C C . HIS A 1 283 ? -6.039 -9.541 5.703 1.00 98.69 283 HIS A C 1
ATOM 2192 O O . HIS A 1 283 ? -5.379 -9.559 4.665 1.00 98.69 283 HIS A O 1
ATOM 2198 N N . ILE A 1 284 ? -5.916 -10.512 6.621 1.00 98.81 284 ILE A N 1
ATOM 2199 C CA . ILE A 1 284 ? -5.032 -11.678 6.420 1.00 98.81 284 ILE A CA 1
ATOM 2200 C C . ILE A 1 284 ? -5.384 -12.409 5.117 1.00 98.81 284 ILE A C 1
ATOM 2202 O O . ILE A 1 284 ? -4.486 -12.729 4.339 1.00 98.81 284 ILE A O 1
ATOM 2206 N N . ASN A 1 285 ? -6.672 -12.616 4.833 1.00 98.69 285 ASN A N 1
ATOM 2207 C CA . ASN A 1 285 ? -7.116 -13.259 3.598 1.00 98.69 285 ASN A CA 1
ATOM 2208 C C . ASN A 1 285 ? -6.725 -12.454 2.341 1.00 98.69 285 ASN A C 1
ATOM 2210 O O . ASN A 1 285 ? -6.347 -13.067 1.343 1.00 98.69 285 ASN A O 1
ATOM 2214 N N . ARG A 1 286 ? -6.725 -11.109 2.378 1.00 98.75 286 ARG A N 1
ATOM 2215 C CA . ARG A 1 286 ? -6.199 -10.265 1.279 1.00 98.75 286 ARG A CA 1
ATOM 2216 C C . ARG A 1 286 ? -4.702 -10.506 1.048 1.00 98.75 286 ARG A C 1
ATOM 2218 O O . ARG A 1 286 ? -4.296 -10.776 -0.081 1.00 98.75 286 ARG A O 1
ATOM 2225 N N . LEU A 1 287 ? -3.891 -10.467 2.110 1.00 98.81 287 LEU A N 1
ATOM 2226 C CA . LEU A 1 287 ? -2.436 -10.691 2.038 1.00 98.81 287 LEU A CA 1
ATOM 2227 C C . LEU A 1 287 ? -2.106 -12.090 1.487 1.00 98.81 287 LEU A C 1
ATOM 2229 O O . LEU A 1 287 ? -1.247 -12.245 0.616 1.00 98.81 287 LEU A O 1
ATOM 2233 N N . VAL A 1 288 ? -2.836 -13.104 1.961 1.00 98.81 288 VAL A N 1
ATOM 2234 C CA . VAL A 1 288 ? -2.747 -14.501 1.512 1.00 98.81 288 VAL A CA 1
ATOM 2235 C C . VAL A 1 288 ? -3.154 -14.644 0.041 1.00 98.81 288 VAL A C 1
ATOM 2237 O O . VAL A 1 288 ? -2.459 -15.327 -0.708 1.00 98.81 288 VAL A O 1
ATOM 2240 N N . ALA A 1 289 ? -4.224 -13.979 -0.401 1.00 98.81 289 ALA A N 1
ATOM 2241 C CA . ALA A 1 289 ? -4.691 -14.018 -1.788 1.00 98.81 289 ALA A CA 1
ATOM 2242 C C . ALA A 1 289 ? -3.698 -13.359 -2.766 1.00 98.81 289 ALA A C 1
ATOM 2244 O O . ALA A 1 289 ? -3.417 -13.918 -3.830 1.00 98.81 289 ALA A O 1
ATOM 2245 N N . ALA A 1 290 ? -3.109 -12.217 -2.390 1.00 98.75 290 ALA A N 1
ATOM 2246 C CA . ALA A 1 290 ? -2.051 -11.572 -3.168 1.00 98.75 290 ALA A CA 1
ATOM 2247 C C . ALA A 1 290 ? -0.799 -12.464 -3.273 1.00 98.75 290 ALA A C 1
ATOM 2249 O O . ALA A 1 290 ? -0.261 -12.653 -4.367 1.00 98.75 290 ALA A O 1
ATOM 2250 N N . ARG A 1 291 ? -0.375 -13.085 -2.160 1.00 98.69 291 ARG A N 1
ATOM 2251 C CA . ARG A 1 291 ? 0.740 -14.045 -2.161 1.00 98.69 291 ARG A CA 1
ATOM 2252 C C . ARG A 1 291 ? 0.443 -15.270 -3.031 1.00 98.69 291 ARG A C 1
ATOM 2254 O O . ARG A 1 291 ? 1.316 -15.646 -3.807 1.00 98.69 291 ARG A O 1
ATOM 2261 N N . PHE A 1 292 ? -0.760 -15.846 -2.961 1.00 98.69 292 PHE A N 1
ATOM 2262 C CA . PHE A 1 292 ? -1.149 -17.016 -3.760 1.00 98.69 292 PHE A CA 1
ATOM 2263 C C . PHE A 1 292 ? -1.085 -16.727 -5.264 1.00 98.69 292 PHE A C 1
ATOM 2265 O O . PHE A 1 292 ? -0.511 -17.511 -6.020 1.00 98.69 292 PHE A O 1
ATOM 2272 N N . GLN A 1 293 ? -1.600 -15.572 -5.702 1.00 98.62 293 GLN A N 1
ATOM 2273 C CA . GLN A 1 293 ? -1.504 -15.151 -7.102 1.00 98.62 293 GLN A CA 1
ATOM 2274 C C . GLN A 1 293 ? -0.043 -15.040 -7.567 1.00 98.62 293 GLN A C 1
ATOM 2276 O O . GLN A 1 293 ? 0.287 -15.463 -8.676 1.00 98.62 293 GLN A O 1
ATOM 2281 N N . TRP A 1 294 ? 0.844 -14.487 -6.738 1.00 98.25 294 TRP A N 1
ATOM 2282 C CA . TRP A 1 294 ? 2.258 -14.356 -7.089 1.00 98.25 294 TRP A CA 1
ATOM 2283 C C . TRP A 1 294 ? 3.015 -15.684 -7.031 1.00 98.25 294 TRP A C 1
ATOM 2285 O O . TRP A 1 294 ? 3.816 -15.946 -7.923 1.00 98.25 294 TRP A O 1
ATOM 2295 N N . ASP A 1 295 ? 2.707 -16.569 -6.081 1.00 97.50 295 ASP A N 1
ATOM 2296 C CA . ASP A 1 295 ? 3.237 -17.936 -6.060 1.00 97.50 295 ASP A CA 1
ATOM 2297 C C . ASP A 1 295 ? 2.835 -18.713 -7.327 1.00 97.50 295 ASP A C 1
ATOM 2299 O O . ASP A 1 295 ? 3.664 -19.396 -7.938 1.00 97.50 295 ASP A O 1
ATOM 2303 N N . MET A 1 296 ? 1.587 -18.552 -7.780 1.00 95.94 296 MET A N 1
ATOM 2304 C CA . MET A 1 296 ? 1.102 -19.111 -9.044 1.00 95.94 296 MET A CA 1
ATOM 2305 C C . MET A 1 296 ? 1.891 -18.550 -10.235 1.00 95.94 296 MET A C 1
ATOM 2307 O O . MET A 1 296 ? 2.356 -19.322 -11.067 1.00 95.94 296 MET A O 1
ATOM 2311 N N . MET A 1 297 ? 2.151 -17.242 -10.274 1.00 95.56 297 MET A N 1
ATOM 2312 C CA . MET A 1 297 ? 2.949 -16.595 -11.328 1.00 95.56 297 MET A CA 1
ATOM 2313 C C . MET A 1 297 ? 4.473 -16.822 -11.239 1.00 95.56 297 MET A C 1
ATOM 2315 O O . MET A 1 297 ? 5.192 -16.321 -12.099 1.00 95.56 297 MET A O 1
ATOM 2319 N N . GLY A 1 298 ? 5.000 -17.491 -10.205 1.00 94.00 298 GLY A N 1
ATOM 2320 C CA . GLY A 1 298 ? 6.455 -17.563 -9.967 1.00 94.00 298 GLY A CA 1
ATOM 2321 C C . GLY A 1 298 ? 7.089 -16.200 -9.630 1.00 94.00 298 GLY A C 1
ATOM 2322 O O . GLY A 1 298 ? 8.262 -15.952 -9.904 1.00 94.00 298 GLY A O 1
ATOM 2323 N N . CYS A 1 299 ? 6.292 -15.281 -9.081 1.00 95.56 299 CYS A N 1
ATOM 2324 C CA . CYS A 1 299 ? 6.671 -13.904 -8.790 1.00 95.56 299 CYS A CA 1
ATOM 2325 C C . CYS A 1 299 ? 7.108 -13.723 -7.332 1.00 95.56 299 CYS A C 1
ATOM 2327 O O . CYS A 1 299 ? 6.385 -14.048 -6.391 1.00 95.56 299 CYS A O 1
ATOM 2329 N N . GLU A 1 300 ? 8.274 -13.112 -7.135 1.00 96.25 300 GLU A N 1
ATOM 2330 C CA . GLU A 1 300 ? 8.839 -12.845 -5.806 1.00 96.25 300 GLU A CA 1
ATOM 2331 C C . GLU A 1 300 ? 8.362 -11.531 -5.170 1.00 96.25 300 GLU A C 1
ATOM 2333 O O . GLU A 1 300 ? 8.855 -11.147 -4.103 1.00 96.25 300 GLU A O 1
ATOM 2338 N N . ASN A 1 301 ? 7.396 -10.868 -5.815 1.00 98.12 301 ASN A N 1
ATOM 2339 C CA . ASN A 1 301 ? 6.737 -9.621 -5.424 1.00 98.12 301 ASN A CA 1
ATOM 2340 C C . ASN A 1 301 ? 6.525 -9.483 -3.908 1.00 98.12 301 ASN A C 1
ATOM 2342 O O . ASN A 1 301 ? 6.112 -10.426 -3.221 1.00 98.12 301 ASN A O 1
ATOM 2346 N N . LEU A 1 302 ? 6.829 -8.300 -3.372 1.00 98.69 302 LEU A N 1
ATOM 2347 C CA . LEU A 1 302 ? 6.742 -8.047 -1.937 1.00 98.69 302 LEU A CA 1
ATOM 2348 C C . LEU A 1 302 ? 5.316 -7.680 -1.512 1.00 98.69 302 LEU A C 1
ATOM 2350 O O . LEU A 1 302 ? 4.696 -6.799 -2.104 1.00 98.69 302 LEU A O 1
ATOM 2354 N N . VAL A 1 303 ? 4.821 -8.341 -0.463 1.00 98.69 303 VAL A N 1
ATOM 2355 C CA . VAL A 1 303 ? 3.555 -7.994 0.202 1.00 98.69 303 VAL A CA 1
ATOM 2356 C C . VAL A 1 303 ? 3.869 -7.028 1.341 1.00 98.69 303 VAL A C 1
ATOM 2358 O O . VAL A 1 303 ? 4.683 -7.351 2.206 1.00 98.69 303 VAL A O 1
ATOM 2361 N N . ILE A 1 304 ? 3.205 -5.879 1.385 1.00 98.81 304 ILE A N 1
ATOM 2362 C CA . ILE A 1 304 ? 3.273 -4.939 2.510 1.00 98.81 304 ILE A CA 1
ATOM 2363 C C . ILE A 1 304 ? 1.872 -4.846 3.126 1.00 98.81 304 ILE A C 1
ATOM 2365 O O . ILE A 1 304 ? 0.911 -4.577 2.410 1.00 98.81 304 ILE A O 1
ATOM 2369 N N . ALA A 1 305 ? 1.741 -5.076 4.434 1.00 98.75 305 ALA A N 1
ATOM 2370 C CA . ALA A 1 305 ? 0.464 -4.911 5.134 1.00 98.75 305 ALA A CA 1
ATOM 2371 C C . ALA A 1 305 ? 0.412 -3.551 5.831 1.00 98.75 305 ALA A C 1
ATOM 2373 O O . ALA A 1 305 ? 1.253 -3.266 6.686 1.00 98.75 305 ALA A O 1
ATOM 2374 N N . ARG A 1 306 ? -0.575 -2.731 5.472 1.00 98.25 306 ARG A N 1
ATOM 2375 C CA . ARG A 1 306 ? -0.882 -1.443 6.092 1.00 98.25 306 ARG A CA 1
ATOM 2376 C C . ARG A 1 306 ? -2.020 -1.609 7.098 1.00 98.25 306 ARG A C 1
ATOM 2378 O O . ARG A 1 306 ? -3.034 -2.231 6.791 1.00 98.25 306 ARG A O 1
ATOM 2385 N N . THR A 1 307 ? -1.856 -1.047 8.293 1.00 97.06 307 THR A N 1
ATOM 2386 C CA . THR A 1 307 ? -2.912 -0.995 9.310 1.00 97.06 307 THR A CA 1
ATOM 2387 C C . THR A 1 307 ? -3.280 0.451 9.638 1.00 97.06 307 THR A C 1
ATOM 2389 O O . THR A 1 307 ? -2.424 1.260 9.999 1.00 97.06 307 THR A O 1
ATOM 2392 N N . ASP A 1 308 ? -4.564 0.776 9.487 1.00 95.38 308 ASP A N 1
ATOM 2393 C CA . ASP A 1 308 ? -5.146 2.098 9.752 1.00 95.38 308 ASP A CA 1
ATOM 2394 C C . ASP A 1 308 ? -5.785 2.191 11.151 1.00 95.38 308 ASP A C 1
ATOM 2396 O O . ASP A 1 308 ? -6.306 3.239 11.546 1.00 95.38 308 ASP A O 1
ATOM 2400 N N . SER A 1 309 ? -5.725 1.111 11.940 1.00 95.06 309 SER A N 1
ATOM 2401 C CA . SER A 1 309 ? -6.367 0.987 13.257 1.00 95.06 309 SER A CA 1
ATOM 2402 C C . SER A 1 309 ? -5.747 1.837 14.374 1.00 95.06 309 SER A C 1
ATOM 2404 O O . SER A 1 309 ? -6.209 1.788 15.513 1.00 95.06 309 SER A O 1
ATOM 2406 N N . GLU A 1 310 ? -4.696 2.600 14.077 1.00 93.50 310 GLU A N 1
ATOM 2407 C CA . GLU A 1 310 ? -4.220 3.684 14.940 1.00 93.50 310 GLU A CA 1
ATOM 2408 C C . GLU A 1 310 ? -5.323 4.745 15.110 1.00 93.50 310 GLU A C 1
ATOM 2410 O O . GLU A 1 310 ? -5.631 5.141 16.229 1.00 93.50 310 GLU A O 1
ATOM 2415 N N . SER A 1 311 ? -6.012 5.094 14.022 1.00 91.69 311 SER A N 1
ATOM 2416 C CA . SER A 1 311 ? -7.034 6.153 13.978 1.00 91.69 311 SER A CA 1
ATOM 2417 C C . SER A 1 311 ? -8.391 5.688 13.419 1.00 91.69 311 SER A C 1
ATOM 2419 O O . SER A 1 311 ? -9.363 6.446 13.457 1.00 91.69 311 SER A O 1
ATOM 2421 N N . GLY A 1 312 ? -8.504 4.437 12.956 1.00 92.81 312 GLY A N 1
ATOM 2422 C CA . GLY A 1 312 ? -9.765 3.789 12.568 1.00 92.81 312 GLY A CA 1
ATOM 2423 C C . GLY A 1 312 ? -10.727 3.604 13.747 1.00 92.81 312 GLY A C 1
ATOM 2424 O O . GLY A 1 312 ? -10.482 2.796 14.640 1.00 92.81 312 GLY A O 1
ATOM 2425 N N . LYS A 1 313 ? -11.830 4.366 13.758 1.00 94.06 313 LYS A N 1
ATOM 2426 C CA . LYS A 1 313 ? -12.806 4.435 14.871 1.00 94.06 313 LYS A CA 1
ATOM 2427 C C . LYS A 1 313 ? -14.036 3.537 14.688 1.00 94.06 313 LYS A C 1
ATOM 2429 O O . LYS A 1 313 ? -14.870 3.479 15.593 1.00 94.06 313 LYS A O 1
ATOM 2434 N N . LEU A 1 314 ? -14.139 2.844 13.555 1.00 95.81 314 LEU A N 1
ATOM 2435 C CA . LEU A 1 314 ? -15.222 1.924 13.206 1.00 95.81 314 LEU A CA 1
ATOM 2436 C C . LEU A 1 314 ? -14.641 0.595 12.699 1.00 95.81 314 LEU A C 1
ATOM 2438 O O . LEU A 1 314 ? -13.555 0.580 12.120 1.00 95.81 314 LEU A O 1
ATOM 2442 N N . ILE A 1 315 ? -15.372 -0.505 12.876 1.00 97.56 315 ILE A N 1
ATOM 2443 C CA . ILE A 1 315 ? -15.070 -1.817 12.286 1.00 97.56 315 ILE A CA 1
ATOM 2444 C C . ILE A 1 315 ? -16.340 -2.427 11.679 1.00 97.56 315 ILE A C 1
ATOM 2446 O O . ILE A 1 315 ? -17.427 -2.325 12.248 1.00 97.56 315 ILE A O 1
ATOM 2450 N N . SER A 1 316 ? -16.213 -3.058 10.511 1.00 96.75 316 SER A N 1
ATOM 2451 C CA . SER A 1 316 ? -17.356 -3.533 9.726 1.00 96.75 316 SER A CA 1
ATOM 2452 C C . SER A 1 316 ? -18.071 -4.759 10.304 1.00 96.75 316 SER A C 1
ATOM 2454 O O . SER A 1 316 ? -19.196 -5.043 9.905 1.00 96.75 316 SER A O 1
ATOM 2456 N N . SER A 1 317 ? -17.441 -5.510 11.214 1.00 97.06 317 SER A N 1
ATOM 2457 C CA . SER A 1 317 ? -18.042 -6.691 11.843 1.00 97.06 317 SER A CA 1
ATOM 2458 C C . SER A 1 317 ? -17.338 -7.082 13.145 1.00 97.06 317 SER A C 1
ATOM 2460 O O . SER A 1 317 ? -16.116 -6.999 13.248 1.00 97.06 317 SER A O 1
ATOM 2462 N N . ALA A 1 318 ? -18.113 -7.582 14.110 1.00 97.19 318 ALA A N 1
ATOM 2463 C CA . ALA A 1 318 ? -17.645 -8.148 15.377 1.00 97.19 318 ALA A CA 1
ATOM 2464 C C . ALA A 1 318 ? -17.397 -9.675 15.313 1.00 97.19 318 ALA A C 1
ATOM 2466 O O . ALA A 1 318 ? -17.545 -10.373 16.311 1.00 97.19 318 ALA A O 1
ATOM 2467 N N . VAL A 1 319 ? -17.080 -10.225 14.133 1.00 97.88 319 VAL A N 1
ATOM 2468 C CA . VAL A 1 319 ? -16.919 -11.682 13.926 1.00 97.88 319 VAL A CA 1
ATOM 2469 C C . VAL A 1 319 ? -15.571 -12.242 14.409 1.00 97.88 319 VAL A C 1
ATOM 2471 O O . VAL A 1 319 ? -15.480 -13.423 14.746 1.00 97.88 319 VAL A O 1
ATOM 2474 N N . ASP A 1 320 ? -14.514 -11.425 14.444 1.00 98.12 320 ASP A N 1
ATOM 2475 C CA . ASP A 1 320 ? -13.162 -11.876 14.787 1.00 98.12 320 ASP A CA 1
ATOM 2476 C C . ASP A 1 320 ? -12.836 -11.620 16.262 1.00 98.12 320 ASP A C 1
ATOM 2478 O O . ASP A 1 320 ? -12.756 -10.481 16.729 1.00 98.12 320 ASP A O 1
ATOM 2482 N N . VAL A 1 321 ? -12.582 -12.706 16.998 1.00 97.62 321 VAL A N 1
ATOM 2483 C CA . VAL A 1 321 ? -12.313 -12.672 18.444 1.00 97.62 321 VAL A CA 1
ATOM 2484 C C . VAL A 1 321 ? -11.091 -11.836 18.825 1.00 97.62 321 VAL A C 1
ATOM 2486 O O . VAL A 1 321 ? -10.989 -11.417 19.977 1.00 97.62 321 VAL A O 1
ATOM 2489 N N . ARG A 1 322 ? -10.186 -11.570 17.874 1.00 97.69 322 ARG A N 1
ATOM 2490 C CA . ARG A 1 322 ? -8.991 -10.740 18.072 1.00 97.69 322 ARG A CA 1
ATOM 2491 C C . ARG A 1 322 ? -9.317 -9.247 18.140 1.00 97.69 322 ARG A C 1
ATOM 2493 O O . ARG A 1 322 ? -8.562 -8.509 18.768 1.00 97.69 322 ARG A O 1
ATOM 2500 N N . ASP A 1 323 ? -10.431 -8.807 17.557 1.00 98.12 323 ASP A N 1
ATOM 2501 C CA . ASP A 1 323 ? -10.863 -7.403 17.570 1.00 98.12 323 ASP A CA 1
ATOM 2502 C C . ASP A 1 323 ? -11.696 -7.043 18.814 1.00 98.12 323 ASP A C 1
ATOM 2504 O O . ASP A 1 323 ? -11.762 -5.878 19.207 1.00 98.12 323 ASP A O 1
ATOM 2508 N N . HIS A 1 324 ? -12.299 -8.036 19.480 1.00 98.06 324 HIS A N 1
ATOM 2509 C CA . HIS A 1 324 ? -13.283 -7.844 20.555 1.00 98.06 324 HIS A CA 1
ATOM 2510 C C . HIS A 1 324 ? -12.825 -6.978 21.741 1.00 98.06 324 HIS A C 1
ATOM 2512 O O . HIS A 1 324 ? -13.669 -6.369 22.392 1.00 98.06 324 HIS A O 1
ATOM 2518 N N . GLU A 1 325 ? -11.528 -6.925 22.055 1.00 96.56 325 GLU A N 1
ATOM 2519 C CA . GLU A 1 325 ? -11.020 -6.100 23.166 1.00 96.56 325 GLU A CA 1
ATOM 2520 C C . GLU A 1 325 ? -11.043 -4.593 22.861 1.00 96.56 325 GLU A C 1
ATOM 2522 O O . GLU A 1 325 ? -11.008 -3.769 23.777 1.00 96.56 325 GLU A O 1
ATOM 2527 N N . PHE A 1 326 ? -11.150 -4.238 21.576 1.00 97.94 326 PHE A N 1
ATOM 2528 C CA . PHE A 1 326 ? -11.238 -2.866 21.086 1.00 97.94 326 PHE A CA 1
ATOM 2529 C C . PHE A 1 326 ? -12.663 -2.463 20.685 1.00 97.94 326 PHE A C 1
ATOM 2531 O O . PHE A 1 326 ? -12.928 -1.268 20.560 1.00 97.94 326 PHE A O 1
ATOM 2538 N N . ILE A 1 327 ? -13.590 -3.406 20.488 1.00 98.31 327 ILE A N 1
ATOM 2539 C CA . ILE A 1 327 ? -14.983 -3.080 20.148 1.00 98.31 327 ILE A CA 1
ATOM 2540 C C . ILE A 1 327 ? -15.669 -2.420 21.351 1.00 98.31 327 ILE A C 1
ATOM 2542 O O . ILE A 1 327 ? -15.558 -2.882 22.491 1.00 98.31 327 ILE A O 1
ATOM 2546 N N . LYS A 1 328 ? -16.371 -1.316 21.088 1.00 97.94 328 LYS A N 1
ATOM 2547 C CA . LYS A 1 328 ? -17.059 -0.509 22.096 1.00 97.94 328 LYS A CA 1
ATOM 2548 C C . LYS A 1 328 ? -18.554 -0.806 22.146 1.00 97.94 328 LYS A C 1
ATOM 2550 O O . LYS A 1 328 ? -19.173 -1.115 21.134 1.00 97.94 328 LYS A O 1
ATOM 2555 N N . GLY A 1 329 ? -19.125 -0.635 23.330 1.00 97.25 329 GLY A N 1
ATOM 2556 C CA . GLY A 1 329 ? -20.548 -0.761 23.611 1.00 97.25 329 GLY A CA 1
ATOM 2557 C C . GLY A 1 329 ? -21.018 0.226 24.679 1.00 97.25 329 GLY A C 1
ATOM 2558 O O . GLY A 1 329 ? -20.218 0.965 25.260 1.00 97.25 329 GLY A O 1
ATOM 2559 N N . VAL A 1 330 ? -22.323 0.217 24.936 1.00 97.12 330 VAL A N 1
ATOM 2560 C CA . VAL A 1 330 ? -22.961 0.900 26.072 1.00 97.12 330 VAL A CA 1
ATOM 2561 C C . VAL A 1 330 ? -22.940 0.011 27.324 1.00 97.12 330 VAL A C 1
ATOM 2563 O O . VAL A 1 330 ? -22.861 -1.215 27.219 1.00 97.12 330 VAL A O 1
ATOM 2566 N N . THR A 1 331 ? -23.024 0.622 28.514 1.00 96.25 331 THR A N 1
ATOM 2567 C CA . THR A 1 331 ? -23.080 -0.082 29.825 1.00 96.25 331 THR A CA 1
ATOM 2568 C C . THR A 1 331 ? -24.441 0.040 30.521 1.00 96.25 331 THR A C 1
ATOM 2570 O O . THR A 1 331 ? -24.561 -0.195 31.722 1.00 96.25 331 THR A O 1
ATOM 2573 N N . GLU A 1 332 ? -25.456 0.421 29.752 1.00 93.06 332 GLU A N 1
ATOM 2574 C CA . GLU A 1 332 ? -26.832 0.698 30.162 1.00 93.06 332 GLU A CA 1
ATOM 2575 C C . GLU A 1 332 ? -27.785 0.250 29.046 1.00 93.06 332 GLU A C 1
ATOM 2577 O O . GLU A 1 332 ? -27.384 0.211 27.880 1.00 93.06 332 GLU A O 1
ATOM 2582 N N . ASP A 1 333 ? -29.018 -0.104 29.401 1.00 91.88 333 ASP A N 1
ATOM 2583 C CA . ASP A 1 333 ? -30.039 -0.522 28.437 1.00 91.88 333 ASP A CA 1
ATOM 2584 C C . ASP A 1 333 ? -30.736 0.716 27.856 1.00 91.88 333 ASP A C 1
ATOM 2586 O O . ASP A 1 333 ? -31.174 1.597 28.602 1.00 91.88 333 ASP A O 1
ATOM 2590 N N . THR A 1 334 ? -30.759 0.846 26.529 1.00 93.06 334 THR A N 1
ATOM 2591 C CA . THR A 1 334 ? -31.235 2.055 25.843 1.00 93.06 334 THR A CA 1
ATOM 2592 C C . THR A 1 334 ? -31.548 1.779 24.370 1.00 93.06 334 THR A C 1
ATOM 2594 O O . THR A 1 334 ? -31.102 0.772 23.822 1.00 93.06 334 THR A O 1
ATOM 2597 N N . GLU A 1 335 ? -32.307 2.670 23.728 1.00 92.56 335 GLU A N 1
ATOM 2598 C CA . GLU A 1 335 ? -32.773 2.488 22.348 1.00 92.56 335 GLU A CA 1
ATOM 2599 C C . GLU A 1 335 ? -31.601 2.323 21.357 1.00 92.56 335 GLU A C 1
ATOM 2601 O O . GLU A 1 335 ? -30.650 3.120 21.408 1.00 92.56 335 GLU A O 1
ATOM 2606 N N . PRO A 1 336 ? -31.645 1.337 20.435 1.00 95.44 336 PRO A N 1
ATOM 2607 C CA . PRO A 1 336 ? -30.621 1.172 19.408 1.00 95.44 336 PRO A CA 1
ATOM 2608 C C . PRO A 1 336 ? -30.531 2.402 18.501 1.00 95.44 336 PRO A C 1
ATOM 2610 O O . PRO A 1 336 ? -31.538 2.879 17.967 1.00 95.44 336 PRO A O 1
ATOM 2613 N N . LEU A 1 337 ? -29.310 2.899 18.290 1.00 93.38 337 LEU A N 1
ATOM 2614 C CA . LEU A 1 337 ? -29.047 4.117 17.525 1.00 93.38 337 LEU A CA 1
ATOM 2615 C C . LEU A 1 337 ? -29.549 3.978 16.083 1.00 93.38 337 LEU A C 1
ATOM 2617 O O . LEU A 1 337 ? -30.434 4.724 15.673 1.00 93.38 337 LEU A O 1
ATOM 2621 N N . ALA A 1 338 ? -29.045 2.990 15.337 1.00 92.69 338 ALA A N 1
ATOM 2622 C CA . ALA A 1 338 ? -29.403 2.778 13.932 1.00 92.69 338 ALA A CA 1
ATOM 2623 C C . ALA A 1 338 ? -30.919 2.634 13.700 1.00 92.69 338 ALA A C 1
ATOM 2625 O O . ALA A 1 338 ? -31.450 3.232 12.766 1.00 92.69 338 ALA A O 1
ATOM 2626 N N . GLU A 1 339 ? -31.621 1.890 14.559 1.00 95.00 339 GLU A N 1
ATOM 2627 C CA . GLU A 1 339 ? -33.076 1.690 14.463 1.00 95.00 339 GLU A CA 1
ATOM 2628 C C . GLU A 1 339 ? -33.833 2.993 14.762 1.00 95.00 339 GLU A C 1
ATOM 2630 O O . GLU A 1 339 ? -34.795 3.326 14.073 1.00 95.00 339 GLU A O 1
ATOM 2635 N N . THR A 1 340 ? -33.361 3.790 15.726 1.00 95.38 340 THR A N 1
ATOM 2636 C CA . THR A 1 340 ? -33.950 5.102 16.028 1.00 95.38 340 THR A CA 1
ATOM 2637 C C . THR A 1 340 ? -33.774 6.083 14.865 1.00 95.38 340 THR A C 1
ATOM 2639 O O . THR A 1 340 ? -34.744 6.726 14.466 1.00 95.38 340 THR A O 1
ATOM 2642 N N . LEU A 1 341 ? -32.579 6.155 14.263 1.00 93.94 341 LEU A N 1
ATOM 2643 C CA . LEU A 1 341 ? -32.319 7.013 13.097 1.00 93.94 341 LEU A CA 1
ATOM 2644 C C . LEU A 1 341 ? -33.167 6.588 11.881 1.00 93.94 341 LEU A C 1
ATOM 2646 O O . LEU A 1 341 ? -33.730 7.444 11.202 1.00 93.94 341 LEU A O 1
ATOM 2650 N N . GLN A 1 342 ? -33.320 5.280 11.640 1.00 94.31 342 GLN A N 1
ATOM 2651 C CA . GLN A 1 342 ? -34.191 4.747 10.582 1.00 94.31 342 GLN A CA 1
ATOM 2652 C C . GLN A 1 342 ? -35.672 5.074 10.830 1.00 94.31 342 GLN A C 1
ATOM 2654 O O . GLN A 1 342 ? -36.385 5.430 9.894 1.00 94.31 342 GLN A O 1
ATOM 2659 N N . ASN A 1 343 ? -36.139 5.015 12.081 1.00 96.38 343 ASN A N 1
ATOM 2660 C CA . ASN A 1 343 ? -37.504 5.404 12.440 1.00 96.38 343 ASN A CA 1
ATOM 2661 C C . ASN A 1 343 ? -37.744 6.918 12.275 1.00 96.38 343 ASN A C 1
ATOM 2663 O O . ASN A 1 343 ? -38.820 7.312 11.828 1.00 96.38 343 ASN A O 1
ATOM 2667 N N . MET A 1 344 ? -36.750 7.767 12.570 1.00 96.06 344 MET A N 1
ATOM 2668 C CA . MET A 1 344 ? -36.814 9.209 12.285 1.00 96.06 344 MET A CA 1
ATOM 2669 C C . MET A 1 344 ? -36.895 9.486 10.776 1.00 96.06 344 MET A C 1
ATOM 2671 O O . MET A 1 344 ? -37.744 10.259 10.334 1.00 96.06 344 MET A O 1
ATOM 2675 N N . GLU A 1 345 ? -36.057 8.822 9.976 1.00 94.75 345 GLU A N 1
ATOM 2676 C CA . GLU A 1 345 ? -36.052 8.931 8.512 1.00 94.75 345 GLU A CA 1
ATOM 2677 C C . GLU A 1 345 ? -37.386 8.461 7.902 1.00 94.75 345 GLU A C 1
ATOM 2679 O O . GLU A 1 345 ? -37.974 9.163 7.078 1.00 94.75 345 GLU A O 1
ATOM 2684 N N . ALA A 1 346 ? -37.933 7.335 8.374 1.00 96.44 346 ALA A N 1
ATOM 2685 C CA . ALA A 1 346 ? -39.241 6.821 7.962 1.00 96.44 346 ALA A CA 1
ATOM 2686 C C . ALA A 1 346 ? -40.421 7.721 8.387 1.00 96.44 346 ALA A C 1
ATOM 2688 O O . ALA A 1 346 ? -41.451 7.740 7.714 1.00 96.44 346 ALA A O 1
ATOM 2689 N N . ALA A 1 347 ? -40.272 8.491 9.471 1.00 97.50 347 ALA A N 1
ATOM 2690 C CA . ALA A 1 347 ? -41.226 9.518 9.893 1.00 97.50 347 ALA A CA 1
ATOM 2691 C C . ALA A 1 347 ? -41.081 10.850 9.123 1.00 97.50 347 ALA A C 1
ATOM 2693 O O . ALA A 1 347 ? -41.873 11.767 9.341 1.00 97.50 347 ALA A O 1
ATOM 2694 N N . GLY A 1 348 ? -40.099 10.968 8.220 1.00 97.00 348 GLY A N 1
ATOM 2695 C CA . GLY A 1 348 ? -39.856 12.167 7.416 1.00 97.00 348 GLY A CA 1
ATOM 2696 C C . GLY A 1 348 ? -39.038 13.258 8.115 1.00 97.00 348 GLY A C 1
ATOM 2697 O O . GLY A 1 348 ? -39.092 14.413 7.689 1.00 97.00 348 GLY A O 1
ATOM 2698 N N . ALA A 1 349 ? -38.288 12.928 9.174 1.00 96.69 349 ALA A N 1
ATOM 2699 C CA . ALA A 1 349 ? -37.408 13.887 9.839 1.00 96.69 349 ALA A CA 1
ATOM 2700 C C . ALA A 1 349 ? -36.304 14.389 8.878 1.00 96.69 349 ALA A C 1
ATOM 2702 O O . ALA A 1 349 ? -35.706 13.591 8.149 1.00 96.69 349 ALA A O 1
ATOM 2703 N N . PRO A 1 350 ? -35.988 15.697 8.860 1.00 96.25 350 PRO A N 1
ATOM 2704 C CA . PRO A 1 350 ? -34.945 16.234 7.994 1.00 96.25 350 PRO A CA 1
ATOM 2705 C C . PRO A 1 350 ? -33.558 15.776 8.465 1.00 96.25 350 PRO A C 1
ATOM 2707 O O . PRO A 1 350 ? -33.288 15.749 9.663 1.00 96.25 350 PRO A O 1
ATOM 2710 N N . GLY A 1 351 ? -32.636 15.507 7.532 1.00 93.38 351 GLY A N 1
ATOM 2711 C CA . GLY A 1 351 ? -31.298 14.972 7.848 1.00 93.38 351 GLY A CA 1
ATOM 2712 C C . GLY A 1 351 ? -30.548 15.735 8.949 1.00 93.38 351 GLY A C 1
ATOM 2713 O O . GLY A 1 351 ? -30.005 15.119 9.853 1.00 93.38 351 GLY A O 1
ATOM 2714 N N . LYS A 1 352 ? -30.644 17.070 8.979 1.00 95.56 352 LYS A N 1
ATOM 2715 C CA . LYS A 1 352 ? -30.044 17.911 10.032 1.00 95.56 352 LYS A CA 1
ATOM 2716 C C . LYS A 1 352 ? -30.556 17.606 11.452 1.00 95.56 352 LYS A C 1
ATOM 2718 O O . LYS A 1 352 ? -29.829 17.821 12.416 1.00 95.56 352 LYS A O 1
ATOM 2723 N N . GLU A 1 353 ? -31.800 17.156 11.599 1.00 95.88 353 GLU A N 1
ATOM 2724 C CA . GLU A 1 353 ? -32.368 16.729 12.885 1.00 95.88 353 GLU A CA 1
ATOM 2725 C C . GLU A 1 353 ? -31.862 15.332 13.271 1.00 95.88 353 GLU A C 1
ATOM 2727 O O . GLU A 1 353 ? -31.521 15.103 14.429 1.00 95.88 353 GLU A O 1
ATOM 2732 N N . ILE A 1 354 ? -31.717 14.439 12.287 1.00 92.25 354 ILE A N 1
ATOM 2733 C CA . ILE A 1 354 ? -31.112 13.107 12.440 1.00 92.25 354 ILE A CA 1
ATOM 2734 C C . ILE A 1 354 ? -29.636 13.242 12.872 1.00 92.25 354 ILE A C 1
ATOM 2736 O O . ILE A 1 354 ? -29.243 12.647 13.875 1.00 92.25 354 ILE A O 1
ATOM 2740 N N . ASP A 1 355 ? -28.855 14.109 12.215 1.00 90.06 355 ASP A N 1
ATOM 2741 C CA . ASP A 1 355 ? -27.465 14.442 12.576 1.00 90.06 355 ASP A CA 1
ATOM 2742 C C . ASP A 1 355 ? -27.363 14.978 14.018 1.00 90.06 355 ASP A C 1
ATOM 2744 O O . ASP A 1 355 ? -26.461 14.625 14.784 1.00 90.06 355 ASP A O 1
ATOM 2748 N N . GLN A 1 356 ? -28.295 15.859 14.407 1.00 93.88 356 GLN A N 1
ATOM 2749 C CA . GLN A 1 356 ? -28.349 16.435 15.752 1.00 93.88 356 GLN A CA 1
ATOM 2750 C C . GLN A 1 356 ? -28.739 15.396 16.806 1.00 93.88 356 GLN A C 1
ATOM 2752 O O . GLN A 1 356 ? -28.181 15.422 17.907 1.00 93.88 356 GLN A O 1
ATOM 2757 N N . TYR A 1 357 ? -29.643 14.470 16.475 1.00 93.56 357 TYR A N 1
ATOM 2758 C CA . TYR A 1 357 ? -29.993 13.350 17.340 1.00 93.56 357 TYR A CA 1
ATOM 2759 C C . TYR A 1 357 ? -28.803 12.407 17.530 1.00 93.56 357 TYR A C 1
ATOM 2761 O O . TYR A 1 357 ? -28.453 12.124 18.673 1.00 93.56 357 TYR A O 1
ATOM 2769 N N . GLU A 1 358 ? -28.128 11.972 16.458 1.00 92.19 358 GLU A N 1
ATOM 2770 C CA . GLU A 1 358 ? -26.948 11.101 16.555 1.00 92.19 358 GLU A CA 1
ATOM 2771 C C . GLU A 1 358 ? -25.840 11.757 17.394 1.00 92.19 358 GLU A C 1
ATOM 2773 O O . GLU A 1 358 ? -25.332 11.155 18.344 1.00 92.19 358 GLU A O 1
ATOM 2778 N N . ALA A 1 359 ? -25.520 13.027 17.127 1.00 90.31 359 ALA A N 1
ATOM 2779 C CA . ALA A 1 359 ? -24.524 13.769 17.896 1.00 90.31 359 ALA A CA 1
ATOM 2780 C C . ALA A 1 359 ? -24.904 13.913 19.385 1.00 90.31 359 ALA A C 1
ATOM 2782 O O . ALA A 1 359 ? -24.034 13.834 20.258 1.00 90.31 359 ALA A O 1
ATOM 2783 N N . ALA A 1 360 ? -26.190 14.101 19.701 1.00 93.06 360 ALA A N 1
ATOM 2784 C CA . ALA A 1 360 ? -26.682 14.142 21.078 1.00 93.06 360 ALA A CA 1
ATOM 2785 C C . ALA A 1 360 ? -26.651 12.757 21.750 1.00 93.06 360 ALA A C 1
ATOM 2787 O O . ALA A 1 360 ? -26.247 12.652 22.911 1.00 93.06 360 ALA A O 1
ATOM 2788 N N . TRP A 1 361 ? -27.018 11.699 21.022 1.00 93.12 361 TRP A N 1
ATOM 2789 C CA . TRP A 1 361 ? -27.016 10.310 21.483 1.00 93.12 361 TRP A CA 1
ATOM 2790 C C . TRP A 1 361 ? -25.592 9.856 21.821 1.00 93.12 361 TRP A C 1
ATOM 2792 O O . TRP A 1 361 ? -25.335 9.454 22.954 1.00 93.12 361 TRP A O 1
ATOM 2802 N N . VAL A 1 362 ? -24.633 10.037 20.906 1.00 87.94 362 VAL A N 1
ATOM 2803 C CA . VAL A 1 362 ? -23.215 9.671 21.103 1.00 87.94 362 VAL A CA 1
ATOM 2804 C C . VAL A 1 362 ? -22.554 10.505 22.212 1.00 87.94 362 VAL A C 1
ATOM 2806 O O . VAL A 1 362 ? -21.671 10.017 22.918 1.00 87.94 362 VAL A O 1
ATOM 2809 N N . LYS A 1 363 ? -22.996 11.753 22.424 1.00 89.88 363 LYS A N 1
ATOM 2810 C CA . LYS A 1 363 ? -22.541 12.596 23.544 1.00 89.88 363 LYS A CA 1
ATOM 2811 C C . LYS A 1 363 ? -23.112 12.157 24.900 1.00 89.88 363 LYS A C 1
ATOM 2813 O O . LYS A 1 363 ? -22.448 12.344 25.919 1.00 89.88 363 LYS A O 1
ATOM 2818 N N . LYS A 1 364 ? -24.331 11.612 24.923 1.00 93.56 364 LYS A N 1
ATOM 2819 C CA . LYS A 1 364 ? -25.026 11.119 26.124 1.00 93.56 364 LYS A CA 1
ATOM 2820 C C . LYS A 1 364 ? -24.528 9.728 26.534 1.00 93.56 364 LYS A C 1
ATOM 2822 O O . LYS A 1 364 ? -24.203 9.514 27.699 1.00 93.56 364 LYS A O 1
ATOM 2827 N N . HIS A 1 365 ? -24.447 8.805 25.581 1.00 93.12 365 HIS A N 1
ATOM 2828 C CA . HIS A 1 365 ? -24.169 7.389 25.810 1.00 93.12 365 HIS A CA 1
ATOM 2829 C C . HIS A 1 365 ? -22.672 7.089 25.660 1.00 93.12 365 HIS A C 1
ATOM 2831 O O . HIS A 1 365 ? -22.155 6.876 24.563 1.00 93.12 365 HIS A O 1
ATOM 2837 N N . LYS A 1 366 ? -21.944 7.089 26.784 1.00 92.62 366 LYS A N 1
ATOM 2838 C CA . LYS A 1 366 ? -20.480 6.926 26.803 1.00 92.62 366 LYS A CA 1
ATOM 2839 C C . LYS A 1 366 ? -20.055 5.524 26.340 1.00 92.62 366 LYS A C 1
ATOM 2841 O O . LYS A 1 366 ? -20.104 4.565 27.109 1.00 92.62 366 LYS A O 1
ATOM 2846 N N . LEU A 1 367 ? -19.546 5.439 25.113 1.00 96.00 367 LEU A N 1
ATOM 2847 C CA . LEU A 1 367 ? -19.061 4.195 24.511 1.00 96.00 367 LEU A CA 1
ATOM 2848 C C . LEU A 1 367 ? -17.687 3.779 25.059 1.00 96.00 367 LEU A C 1
ATOM 2850 O O . LEU A 1 367 ? -16.715 4.534 24.968 1.00 96.00 367 LEU A O 1
ATOM 2854 N N . VAL A 1 368 ? -17.596 2.555 25.579 1.00 97.62 368 VAL A N 1
ATOM 2855 C CA . VAL A 1 368 ? -16.396 1.974 26.219 1.00 97.62 368 VAL A CA 1
ATOM 2856 C C . VAL A 1 368 ? -16.197 0.525 25.773 1.00 97.62 368 VAL A C 1
ATOM 2858 O O . VAL A 1 368 ? -17.136 -0.078 25.265 1.00 97.62 368 VAL A O 1
ATOM 2861 N N . THR A 1 369 ? -15.007 -0.060 25.926 1.00 98.25 369 THR A N 1
ATOM 2862 C CA . THR A 1 369 ? -14.805 -1.498 25.643 1.00 98.25 369 THR A CA 1
ATOM 2863 C C . THR A 1 369 ? -15.360 -2.380 26.765 1.00 98.25 369 THR A C 1
ATOM 2865 O O . THR A 1 369 ? -15.665 -1.893 27.856 1.00 98.25 369 THR A O 1
ATOM 2868 N N . PHE A 1 370 ? -15.495 -3.691 26.527 1.00 98.38 370 PHE A N 1
ATOM 2869 C CA . PHE A 1 370 ? -16.013 -4.606 27.554 1.00 98.38 370 PHE A CA 1
ATOM 2870 C C . PHE A 1 370 ? -15.182 -4.570 28.848 1.00 98.38 370 PHE A C 1
ATOM 2872 O O . PHE A 1 370 ? -15.747 -4.487 29.934 1.00 98.38 370 PHE A O 1
ATOM 2879 N N . ASP A 1 371 ? -13.851 -4.558 28.753 1.00 97.88 371 ASP A N 1
ATOM 2880 C CA . ASP A 1 371 ? -12.985 -4.524 29.939 1.00 97.88 371 ASP A CA 1
ATOM 2881 C C . ASP A 1 371 ? -13.144 -3.207 30.717 1.00 97.88 371 ASP A C 1
ATOM 2883 O O . ASP A 1 371 ? -13.175 -3.207 31.946 1.00 97.88 371 ASP A O 1
ATOM 2887 N N . GLU A 1 372 ? -13.318 -2.082 30.015 1.00 97.94 372 GLU A N 1
ATOM 2888 C CA . GLU A 1 372 ? -13.610 -0.778 30.624 1.00 97.94 372 GLU A CA 1
ATOM 2889 C C . GLU A 1 372 ? -14.990 -0.755 31.301 1.00 97.94 372 GLU A C 1
ATOM 2891 O O . GLU A 1 372 ? -15.164 -0.069 32.311 1.00 97.94 372 GLU A O 1
ATOM 2896 N N . ALA A 1 373 ? -15.966 -1.510 30.784 1.00 98.00 373 ALA A N 1
ATOM 2897 C CA . ALA A 1 373 ? -17.262 -1.714 31.428 1.00 98.00 373 ALA A CA 1
ATOM 2898 C C . ALA A 1 373 ? -17.143 -2.571 32.700 1.00 98.00 373 ALA A C 1
ATOM 2900 O O . ALA A 1 373 ? -17.743 -2.227 33.717 1.00 98.00 373 ALA A O 1
ATOM 2901 N N . VAL A 1 374 ? -16.326 -3.633 32.686 1.00 98.12 374 VAL A N 1
ATOM 2902 C CA . VAL A 1 374 ? -16.061 -4.466 33.875 1.00 98.12 374 VAL A CA 1
ATOM 2903 C C . VAL A 1 374 ? -15.351 -3.666 34.968 1.00 98.12 374 VAL A C 1
ATOM 2905 O O . VAL A 1 374 ? -15.740 -3.766 36.128 1.00 98.12 374 VAL A O 1
ATOM 2908 N N . VAL A 1 375 ? -14.366 -2.827 34.624 1.00 97.88 375 VAL A N 1
ATOM 2909 C CA . VAL A 1 375 ? -13.703 -1.934 35.595 1.00 97.88 375 VAL A CA 1
ATOM 2910 C C . VAL A 1 375 ? -14.715 -0.976 36.234 1.00 97.88 375 VAL A C 1
ATOM 2912 O O . VAL A 1 375 ? -14.821 -0.942 37.457 1.00 97.88 375 VAL A O 1
ATOM 2915 N N . GLN A 1 376 ? -15.535 -0.286 35.433 1.00 96.94 376 GLN A N 1
ATOM 2916 C CA . GLN A 1 376 ? -16.586 0.606 35.948 1.00 96.94 376 GLN A CA 1
ATOM 2917 C C . GLN A 1 376 ? -17.639 -0.128 36.791 1.00 96.94 376 GLN A C 1
ATOM 2919 O O . GLN A 1 376 ? -18.205 0.447 37.718 1.00 96.94 376 GLN A O 1
ATOM 2924 N N . HIS A 1 377 ? -17.924 -1.396 36.491 1.00 97.25 377 HIS A N 1
ATOM 2925 C CA . HIS A 1 377 ? -18.829 -2.226 37.286 1.00 97.25 377 HIS A CA 1
ATOM 2926 C C . HIS A 1 377 ? -18.206 -2.612 38.635 1.00 97.25 377 HIS A C 1
ATOM 2928 O O . HIS A 1 377 ? -18.853 -2.471 39.669 1.00 97.25 377 HIS A O 1
ATOM 2934 N N . LEU A 1 378 ? -16.932 -3.017 38.648 1.00 97.25 378 LEU A N 1
ATOM 2935 C CA . LEU A 1 378 ? -16.168 -3.299 39.870 1.00 97.25 378 LEU A CA 1
ATOM 2936 C C . LEU A 1 378 ? -16.046 -2.061 40.777 1.00 97.25 378 LEU A C 1
ATOM 2938 O O . LEU A 1 378 ? -16.169 -2.183 41.996 1.00 97.25 378 LEU A O 1
ATOM 2942 N N . GLU A 1 379 ? -15.867 -0.873 40.195 1.00 95.38 379 GLU A N 1
ATOM 2943 C CA . GLU A 1 379 ? -15.888 0.412 40.909 1.00 95.38 379 GLU A CA 1
ATOM 2944 C C . GLU A 1 379 ? -17.253 0.667 41.576 1.00 95.38 379 GLU A C 1
ATOM 2946 O O . GLU A 1 379 ? -17.308 0.954 42.773 1.00 95.38 379 GLU A O 1
ATOM 2951 N N . ARG A 1 380 ? -18.368 0.479 40.846 1.00 95.12 380 ARG A N 1
ATOM 2952 C CA . ARG A 1 380 ? -19.742 0.586 41.391 1.00 95.12 380 ARG A CA 1
ATOM 2953 C C . ARG A 1 380 ? -20.005 -0.434 42.506 1.00 95.12 380 ARG A C 1
ATOM 2955 O O . ARG A 1 380 ? -20.670 -0.116 43.487 1.00 95.12 380 ARG A O 1
ATOM 2962 N N . GLU A 1 381 ? -19.452 -1.641 42.398 1.00 95.94 381 GLU A N 1
ATOM 2963 C CA . GLU A 1 381 ? -19.529 -2.674 43.439 1.00 95.94 381 GLU A CA 1
ATOM 2964 C C . GLU A 1 381 ? -18.580 -2.431 44.632 1.00 95.94 381 GLU A C 1
ATOM 2966 O O . GLU A 1 381 ? -18.575 -3.238 45.569 1.00 95.94 381 GLU A O 1
ATOM 2971 N N . SER A 1 382 ? -17.794 -1.346 44.633 1.00 95.25 382 SER A N 1
ATOM 2972 C CA . SER A 1 382 ? -16.759 -1.044 45.638 1.00 95.25 382 SER A CA 1
ATOM 2973 C C . SER A 1 382 ? -15.733 -2.176 45.813 1.00 95.25 382 SER A C 1
ATOM 2975 O O . SER A 1 382 ? -15.336 -2.520 46.930 1.00 95.25 382 SER A O 1
ATOM 2977 N N . ALA A 1 383 ? -15.323 -2.804 44.708 1.00 94.06 383 ALA A N 1
ATOM 2978 C CA . ALA A 1 383 ? -14.239 -3.781 44.701 1.00 94.06 383 ALA A CA 1
ATOM 2979 C C . ALA A 1 383 ? -12.883 -3.109 44.993 1.00 94.06 383 ALA A C 1
ATOM 2981 O O . ALA A 1 383 ? -12.664 -1.940 44.680 1.00 94.06 383 ALA A O 1
ATOM 2982 N N . SER A 1 384 ? -11.940 -3.848 45.585 1.00 95.38 384 SER A N 1
ATOM 2983 C CA . SER A 1 384 ? -10.605 -3.302 45.855 1.00 95.38 384 SER A CA 1
ATOM 2984 C C . SER A 1 384 ? -9.758 -3.233 44.580 1.00 95.38 384 SER A C 1
ATOM 2986 O O . SER A 1 384 ? -9.895 -4.065 43.680 1.00 95.38 384 SER A O 1
ATOM 2988 N N . GLN A 1 385 ? -8.801 -2.300 44.529 1.00 95.75 385 GLN A N 1
ATOM 2989 C CA . GLN A 1 385 ? -7.885 -2.162 43.388 1.00 95.75 385 GLN A CA 1
ATOM 2990 C C . GLN A 1 385 ? -7.118 -3.463 43.072 1.00 95.75 385 GLN A C 1
ATOM 2992 O O . GLN A 1 385 ? -6.757 -3.705 41.925 1.00 95.75 385 GLN A O 1
ATOM 2997 N N . SER A 1 386 ? -6.909 -4.338 44.063 1.00 96.19 386 SER A N 1
ATOM 2998 C CA . SER A 1 386 ? -6.307 -5.664 43.860 1.00 96.19 386 SER A CA 1
ATOM 2999 C C . SER A 1 386 ? -7.180 -6.579 42.988 1.00 96.19 386 SER A C 1
ATOM 3001 O O . SER A 1 386 ? -6.663 -7.267 42.108 1.00 96.19 386 SER A O 1
ATOM 3003 N N . VAL A 1 387 ? -8.507 -6.540 43.163 1.00 95.94 387 VAL A N 1
ATOM 3004 C CA . VAL A 1 387 ? -9.473 -7.287 42.335 1.00 95.94 387 VAL A CA 1
ATOM 3005 C C . VAL A 1 387 ? -9.468 -6.744 40.904 1.00 95.94 387 VAL A C 1
ATOM 3007 O O . VAL A 1 387 ? -9.316 -7.515 39.958 1.00 95.94 387 VAL A O 1
ATOM 3010 N N . VAL A 1 388 ? -9.531 -5.416 40.748 1.00 96.12 388 VAL A N 1
ATOM 3011 C CA . VAL A 1 388 ? -9.474 -4.734 39.441 1.00 96.12 388 VAL A CA 1
ATOM 3012 C C . VAL A 1 388 ? -8.178 -5.072 38.693 1.00 96.12 388 VAL A C 1
ATOM 3014 O O . VAL A 1 388 ? -8.210 -5.482 37.533 1.00 96.12 388 VAL A O 1
ATOM 3017 N N . ASN A 1 389 ? -7.031 -4.988 39.373 1.00 96.88 389 ASN A N 1
ATOM 3018 C CA . ASN A 1 389 ? -5.727 -5.330 38.803 1.00 96.88 389 ASN A CA 1
ATOM 3019 C C . ASN A 1 389 ? -5.619 -6.823 38.450 1.00 96.88 389 ASN A C 1
ATOM 3021 O O . ASN A 1 389 ? -4.954 -7.168 37.473 1.00 96.88 389 ASN A O 1
ATOM 3025 N N . SER A 1 390 ? -6.275 -7.709 39.209 1.00 97.25 390 SER A N 1
ATOM 3026 C CA . SER A 1 390 ? -6.302 -9.150 38.933 1.00 97.25 390 SER A CA 1
ATOM 3027 C C . SER A 1 390 ? -7.094 -9.463 37.661 1.00 97.25 390 SER A C 1
ATOM 3029 O O . SER A 1 390 ? -6.565 -10.145 36.784 1.00 97.25 390 SER A O 1
ATOM 3031 N N . TYR A 1 391 ? -8.299 -8.896 37.507 1.00 97.38 391 TYR A N 1
ATOM 3032 C CA . TYR A 1 391 ? -9.086 -9.008 36.272 1.00 97.38 391 TYR A CA 1
ATOM 3033 C C . TYR A 1 391 ? -8.295 -8.503 35.058 1.00 97.38 391 TYR A C 1
ATOM 3035 O O . TYR A 1 391 ? -8.107 -9.239 34.088 1.00 97.38 391 TYR A O 1
ATOM 3043 N N . LEU A 1 392 ? -7.756 -7.278 35.148 1.00 96.75 392 LEU A N 1
ATOM 3044 C CA . LEU A 1 392 ? -6.964 -6.663 34.079 1.00 96.75 392 LEU A CA 1
ATOM 3045 C C . LEU A 1 392 ? -5.705 -7.474 33.735 1.00 96.75 392 LEU A C 1
ATOM 3047 O O . LEU A 1 392 ? -5.265 -7.461 32.587 1.00 96.75 392 LEU A O 1
ATOM 3051 N N . THR A 1 393 ? -5.137 -8.209 34.695 1.00 97.06 393 THR A N 1
ATOM 3052 C CA . THR A 1 393 ? -4.004 -9.110 34.449 1.00 97.06 393 THR A CA 1
ATOM 3053 C C . THR A 1 393 ? -4.433 -10.371 33.697 1.00 97.06 393 THR A C 1
ATOM 3055 O O . THR A 1 393 ? -3.757 -10.733 32.733 1.00 97.06 393 THR A O 1
ATOM 3058 N N . GLU A 1 394 ? -5.553 -11.013 34.061 1.00 96.38 394 GLU A N 1
ATOM 3059 C CA . GLU A 1 394 ? -6.033 -12.209 33.348 1.00 96.38 394 GLU A CA 1
ATOM 3060 C C . GLU A 1 394 ? -6.364 -11.891 31.880 1.00 96.38 394 GLU A C 1
ATOM 3062 O O . GLU A 1 394 ? -5.895 -12.594 30.980 1.00 96.38 394 GLU A O 1
ATOM 3067 N N . VAL A 1 395 ? -7.102 -10.806 31.610 1.00 95.75 395 VAL A N 1
ATOM 3068 C CA . VAL A 1 395 ? -7.469 -10.445 30.228 1.00 95.75 395 VAL A CA 1
ATOM 3069 C C . VAL A 1 395 ? -6.280 -9.940 29.407 1.00 95.75 395 VAL A C 1
ATOM 3071 O O . VAL A 1 395 ? -6.179 -10.275 28.230 1.00 95.75 395 VAL A O 1
ATOM 3074 N N . LYS A 1 396 ? -5.314 -9.236 30.015 1.00 93.88 396 LYS A N 1
ATOM 3075 C CA . LYS A 1 396 ? -4.076 -8.812 29.331 1.00 93.88 396 LYS A CA 1
ATOM 3076 C C . LYS A 1 396 ? -3.161 -9.987 28.970 1.00 93.88 396 LYS A C 1
ATOM 3078 O O . LYS A 1 396 ? -2.416 -9.900 27.997 1.00 93.88 396 LYS A O 1
ATOM 3083 N N . GLN A 1 397 ? -3.208 -11.082 29.730 1.00 94.62 397 GLN A N 1
ATOM 3084 C CA . GLN A 1 397 ? -2.531 -12.337 29.377 1.00 94.62 397 GLN A CA 1
ATOM 3085 C C . GLN A 1 397 ? -3.276 -13.127 28.286 1.00 94.62 397 GLN A C 1
ATOM 3087 O O . GLN A 1 397 ? -2.681 -13.997 27.657 1.00 94.62 397 GLN A O 1
ATOM 3092 N N . ASN A 1 398 ? -4.557 -12.825 28.046 1.00 95.19 398 ASN A N 1
ATOM 3093 C CA . ASN A 1 398 ? -5.436 -13.561 27.138 1.00 95.19 398 ASN A CA 1
ATOM 3094 C C . ASN A 1 398 ? -6.224 -12.613 26.197 1.00 95.19 398 ASN A C 1
ATOM 3096 O O . ASN A 1 398 ? -7.461 -12.621 26.208 1.00 95.19 398 ASN A O 1
ATOM 3100 N N . PRO A 1 399 ? -5.542 -11.799 25.364 1.00 92.56 399 PRO A N 1
ATOM 3101 C CA . PRO A 1 399 ? -6.182 -10.747 24.565 1.00 92.56 399 PRO A CA 1
ATOM 3102 C C . PRO A 1 399 ? -7.258 -11.273 23.596 1.00 92.56 399 PRO A C 1
ATOM 3104 O O . PRO A 1 399 ? -8.244 -10.588 23.329 1.00 92.56 399 PRO A O 1
ATOM 3107 N N . ASP A 1 400 ? -7.135 -12.517 23.128 1.00 95.19 400 ASP A N 1
ATOM 3108 C CA . ASP A 1 400 ? -8.050 -13.144 22.157 1.00 95.19 400 ASP A CA 1
ATOM 3109 C C . ASP A 1 400 ? -9.233 -13.888 22.804 1.00 95.19 400 ASP A C 1
ATOM 3111 O O . ASP A 1 400 ? -9.885 -14.743 22.192 1.00 95.19 400 ASP A O 1
ATOM 3115 N N . TYR A 1 401 ? -9.541 -13.588 24.069 1.00 96.88 401 TYR A N 1
ATOM 3116 C CA . TYR A 1 401 ? -10.802 -14.013 24.666 1.00 96.88 401 TYR A CA 1
ATOM 3117 C C . TYR A 1 401 ? -11.986 -13.350 23.953 1.00 96.88 401 TYR A C 1
ATOM 3119 O O . TYR A 1 401 ? -12.176 -12.133 23.989 1.00 96.88 401 TYR A O 1
ATOM 3127 N N . SER A 1 402 ? -12.836 -14.191 23.357 1.00 97.50 402 SER A N 1
ATOM 3128 C CA . SER A 1 402 ? -14.132 -13.790 22.812 1.00 97.50 402 SER A CA 1
ATOM 3129 C C . SER A 1 402 ? -15.013 -13.124 23.881 1.00 97.50 402 SER A C 1
ATOM 3131 O O . SER A 1 402 ? -14.848 -13.405 25.068 1.00 97.50 402 SER A O 1
ATOM 3133 N N . LEU A 1 403 ? -16.003 -12.302 23.498 1.00 97.38 403 LEU A N 1
ATOM 3134 C CA . LEU A 1 403 ? -16.867 -11.603 24.465 1.00 97.38 403 LEU A CA 1
ATOM 3135 C C . LEU A 1 403 ? -17.550 -12.582 25.442 1.00 97.38 403 LEU A C 1
ATOM 3137 O O . LEU A 1 403 ? -17.598 -12.335 26.643 1.00 97.38 403 LEU A O 1
ATOM 3141 N N . LEU A 1 404 ? -17.979 -13.750 24.947 1.00 96.50 404 LEU A N 1
ATOM 3142 C CA . LEU A 1 404 ? -18.537 -14.838 25.760 1.00 96.50 404 LEU A CA 1
ATOM 3143 C C . LEU A 1 404 ? -17.545 -15.408 26.792 1.00 96.50 404 LEU A C 1
ATOM 3145 O O . LEU A 1 404 ? -17.963 -15.815 27.873 1.00 96.50 404 LEU A O 1
ATOM 3149 N N . LYS A 1 405 ? -16.240 -15.442 26.484 1.00 97.19 405 LYS A N 1
ATOM 3150 C CA . LYS A 1 405 ? -15.195 -15.800 27.458 1.00 97.19 405 LYS A CA 1
ATOM 3151 C C . LYS A 1 405 ? -14.939 -14.648 28.429 1.00 97.19 405 LYS A C 1
ATOM 3153 O O . LYS A 1 405 ? -14.881 -14.894 29.626 1.00 97.19 405 LYS A O 1
ATOM 3158 N N . ARG A 1 406 ? -14.849 -13.403 27.947 1.00 97.31 406 ARG A N 1
ATOM 3159 C CA . ARG A 1 406 ? -14.607 -12.216 28.789 1.00 97.31 406 ARG A CA 1
ATOM 3160 C C . ARG A 1 406 ? -15.701 -12.014 29.844 1.00 97.31 406 ARG A C 1
ATOM 3162 O O . ARG A 1 406 ? -15.360 -11.737 30.990 1.00 97.31 406 ARG A O 1
ATOM 3169 N N . ARG A 1 407 ? -16.978 -12.264 29.514 1.00 97.56 407 ARG A N 1
ATOM 3170 C CA . ARG A 1 407 ? -18.086 -12.304 30.495 1.00 97.56 407 ARG A CA 1
ATOM 3171 C C . ARG A 1 407 ? -17.854 -13.356 31.589 1.00 97.56 407 ARG A C 1
ATOM 3173 O O . ARG A 1 407 ? -17.807 -12.995 32.758 1.00 97.56 407 ARG A O 1
ATOM 3180 N N . LYS A 1 408 ? -17.538 -14.601 31.212 1.00 97.00 408 LYS A N 1
ATOM 3181 C CA . LYS A 1 408 ? -17.191 -15.691 32.151 1.00 97.00 408 LYS A CA 1
ATOM 3182 C C . LYS A 1 408 ? -15.926 -15.450 32.983 1.00 97.00 408 LYS A C 1
ATOM 3184 O O . LYS A 1 408 ? -15.722 -16.119 33.992 1.00 97.00 408 LYS A O 1
ATOM 3189 N N . VAL A 1 409 ? -15.055 -14.532 32.564 1.00 96.88 409 VAL A N 1
ATOM 3190 C CA . VAL A 1 409 ? -13.926 -14.061 33.378 1.00 96.88 409 VAL A CA 1
ATOM 3191 C C . VAL A 1 409 ? -14.380 -12.974 34.345 1.00 96.88 409 VAL A C 1
ATOM 3193 O O . VAL A 1 409 ? -14.061 -13.065 35.524 1.00 96.88 409 VAL A O 1
ATOM 3196 N N . ALA A 1 410 ? -15.168 -11.994 33.893 1.00 97.44 410 ALA A N 1
ATOM 3197 C CA . ALA A 1 410 ? -15.734 -10.953 34.754 1.00 97.44 410 ALA A CA 1
ATOM 3198 C C . ALA A 1 410 ? -16.585 -11.541 35.897 1.00 97.44 410 ALA A C 1
ATOM 3200 O O . ALA A 1 410 ? -16.417 -11.132 37.041 1.00 97.44 410 ALA A O 1
ATOM 3201 N N . GLU A 1 411 ? -17.381 -12.579 35.612 1.00 96.75 411 GLU A N 1
ATOM 3202 C CA . GLU A 1 411 ? -18.178 -13.364 36.576 1.00 96.75 411 GLU A CA 1
ATOM 3203 C C . GLU A 1 411 ? -17.360 -13.983 37.734 1.00 96.75 411 GLU A C 1
ATOM 3205 O O . GLU A 1 411 ? -17.940 -14.380 38.742 1.00 96.75 411 GLU A O 1
ATOM 3210 N N . LYS A 1 412 ? -16.023 -14.067 37.632 1.00 96.50 412 LYS A N 1
ATOM 3211 C CA . LYS A 1 412 ? -15.141 -14.492 38.741 1.00 96.50 412 LYS A CA 1
ATOM 3212 C C . LYS A 1 412 ? -14.833 -13.370 39.740 1.00 96.50 412 LYS A C 1
ATOM 3214 O O . LYS A 1 412 ? -14.362 -13.650 40.841 1.00 96.50 412 LYS A O 1
ATOM 3219 N N . TYR A 1 413 ? -14.988 -12.115 39.317 1.00 96.44 413 TYR A N 1
ATOM 3220 C CA . TYR A 1 413 ? -14.505 -10.922 40.016 1.00 96.44 413 TYR A CA 1
ATOM 3221 C C . TYR A 1 413 ? -15.639 -9.975 40.430 1.00 96.44 413 TYR A C 1
ATOM 3223 O O . TYR A 1 413 ? -15.497 -9.288 41.441 1.00 96.44 413 TYR A O 1
ATOM 3231 N N . THR A 1 414 ? -16.746 -9.937 39.681 1.00 96.75 414 THR A N 1
ATOM 3232 C CA . THR A 1 414 ? -17.949 -9.163 40.020 1.00 96.75 414 THR A CA 1
ATOM 3233 C C . THR A 1 414 ? -18.940 -9.986 40.846 1.00 96.75 414 THR A C 1
ATOM 3235 O O . THR A 1 414 ? -18.976 -11.213 40.783 1.00 96.75 414 THR A O 1
ATOM 3238 N N . LYS A 1 415 ? -19.770 -9.303 41.637 1.00 95.50 415 LYS A N 1
ATOM 3239 C CA . LYS A 1 415 ? -20.859 -9.890 42.440 1.00 95.50 415 LYS A CA 1
ATOM 3240 C C . LYS A 1 415 ? -22.124 -10.084 41.600 1.00 95.50 415 LYS A C 1
ATOM 3242 O O . LYS A 1 415 ? -22.943 -10.947 41.903 1.00 95.50 415 LYS A O 1
ATOM 3247 N N . THR A 1 416 ? -22.291 -9.261 40.566 1.00 95.00 416 THR A N 1
ATOM 3248 C CA . THR A 1 416 ? -23.427 -9.262 39.635 1.00 95.00 416 THR A CA 1
ATOM 3249 C C . THR A 1 416 ? -22.959 -9.272 38.169 1.00 95.00 416 THR A C 1
ATOM 3251 O O . THR A 1 416 ? -21.809 -8.916 37.893 1.00 95.00 416 THR A O 1
ATOM 3254 N N . PRO A 1 417 ? -23.800 -9.699 37.203 1.00 94.62 417 PRO A N 1
ATOM 3255 C CA . PRO A 1 417 ? -23.417 -9.742 35.791 1.00 94.62 417 PRO A CA 1
ATOM 3256 C C . PRO A 1 417 ? -23.198 -8.345 35.195 1.00 94.62 417 PRO A C 1
ATOM 3258 O O . PRO A 1 417 ? -24.019 -7.447 35.375 1.00 94.62 417 PRO A O 1
ATOM 3261 N N . VAL A 1 418 ? -22.121 -8.177 34.424 1.00 96.69 418 VAL A N 1
ATOM 3262 C CA . VAL A 1 418 ? -21.798 -6.901 33.765 1.00 96.69 418 VAL A CA 1
ATOM 3263 C C . VAL A 1 418 ? -22.655 -6.715 32.511 1.00 96.69 418 VAL A C 1
ATOM 3265 O O . VAL A 1 418 ? -22.463 -7.412 31.504 1.00 96.69 418 VAL A O 1
ATOM 3268 N N . TYR A 1 419 ? -23.583 -5.752 32.552 1.00 96.25 419 TYR A N 1
ATOM 3269 C CA . TYR A 1 419 ? -24.309 -5.322 31.356 1.00 96.25 419 TYR A CA 1
ATOM 3270 C C . TYR A 1 419 ? -23.347 -4.629 30.383 1.00 96.25 419 TYR A C 1
ATOM 3272 O O . TYR A 1 419 ? -22.570 -3.749 30.752 1.00 96.25 419 TYR A O 1
ATOM 3280 N N . PHE A 1 420 ? -23.408 -5.046 29.121 1.00 98.06 420 PHE A N 1
ATOM 3281 C CA . PHE A 1 420 ? -22.637 -4.472 28.025 1.00 98.06 420 PHE A CA 1
ATOM 3282 C C . PHE A 1 420 ? -23.310 -4.839 26.708 1.00 98.06 420 PHE A C 1
ATOM 3284 O O . PHE A 1 420 ? -23.599 -6.023 26.505 1.00 98.06 420 PHE A O 1
ATOM 3291 N N . ASN A 1 421 ? -23.499 -3.876 25.810 1.00 97.56 421 ASN A N 1
ATOM 3292 C CA . ASN A 1 421 ? -24.084 -4.119 24.494 1.00 97.56 421 ASN A CA 1
ATOM 3293 C C . ASN A 1 421 ? -23.372 -3.281 23.416 1.00 97.56 421 ASN A C 1
ATOM 3295 O O . ASN A 1 421 ? -23.330 -2.055 23.503 1.00 97.56 421 ASN A O 1
ATOM 3299 N N . TRP A 1 422 ? -22.794 -3.950 22.415 1.00 97.56 422 TRP A N 1
ATOM 3300 C CA . TRP A 1 422 ? -22.078 -3.330 21.290 1.00 97.56 422 TRP A CA 1
ATOM 3301 C C . TRP A 1 422 ? -22.928 -3.184 20.014 1.00 97.56 422 TRP A C 1
ATOM 3303 O O . TRP A 1 422 ? -22.479 -2.563 19.056 1.00 97.56 422 TRP A O 1
ATOM 3313 N N . ASP A 1 423 ? -24.158 -3.712 20.009 1.00 96.81 423 ASP A N 1
ATOM 3314 C CA . ASP A 1 423 ? -25.083 -3.679 18.871 1.00 96.81 423 ASP A CA 1
ATOM 3315 C C . ASP A 1 423 ? -26.003 -2.446 18.909 1.00 96.81 423 ASP A C 1
ATOM 3317 O O . ASP A 1 423 ? -26.331 -1.890 17.860 1.00 96.81 423 ASP A O 1
ATOM 3321 N N . ILE A 1 424 ? -26.358 -1.979 20.114 1.00 96.75 424 ILE A N 1
ATOM 3322 C CA . ILE A 1 424 ? -27.081 -0.716 20.352 1.00 96.75 424 ILE A CA 1
ATOM 3323 C C . ILE A 1 424 ? -26.400 0.495 19.674 1.00 96.75 424 ILE A C 1
ATOM 3325 O O . ILE A 1 424 ? -27.085 1.203 18.938 1.00 96.75 424 ILE A O 1
ATOM 3329 N N . PRO A 1 425 ? -25.088 0.760 19.857 1.00 96.12 425 PRO A N 1
ATOM 3330 C CA . PRO A 1 425 ? -24.428 1.938 19.288 1.00 96.12 425 PRO A CA 1
ATOM 3331 C C . PRO A 1 425 ? -23.965 1.771 17.829 1.00 96.12 425 PRO A C 1
ATOM 3333 O O . PRO A 1 425 ? -23.085 2.511 17.403 1.00 96.12 425 PRO A O 1
ATOM 3336 N N . ARG A 1 426 ? -24.448 0.785 17.062 1.00 95.06 426 ARG A N 1
ATOM 3337 C CA . ARG A 1 426 ? -24.006 0.632 15.661 1.00 95.06 426 ARG A CA 1
ATOM 3338 C C . ARG A 1 426 ? -24.454 1.822 14.807 1.00 95.06 426 ARG A C 1
ATOM 3340 O O . ARG A 1 426 ? -25.536 2.368 15.021 1.00 95.06 426 ARG A O 1
ATOM 3347 N N . THR A 1 427 ? -23.633 2.179 13.818 1.00 92.69 427 THR A N 1
ATOM 3348 C CA . THR A 1 427 ? -23.973 3.210 12.822 1.00 92.69 427 THR A CA 1
ATOM 3349 C C . THR A 1 427 ? -25.124 2.742 11.923 1.00 92.69 427 THR A C 1
ATOM 3351 O O . THR A 1 427 ? -25.467 1.556 11.912 1.00 92.69 427 THR A O 1
ATOM 3354 N N . ARG A 1 428 ? -25.714 3.642 11.123 1.00 89.50 428 ARG A N 1
ATOM 3355 C CA . ARG A 1 428 ? -26.832 3.301 10.219 1.00 89.50 428 ARG A CA 1
ATOM 3356 C C . ARG A 1 428 ? -26.464 2.235 9.171 1.00 89.50 428 ARG A C 1
ATOM 3358 O O . ARG A 1 428 ? -27.331 1.485 8.734 1.00 89.50 428 ARG A O 1
ATOM 3365 N N . GLU A 1 429 ? -25.183 2.123 8.822 1.00 91.38 429 GLU A N 1
ATOM 3366 C CA . GLU A 1 429 ? -24.605 1.100 7.934 1.00 91.38 429 GLU A CA 1
ATOM 3367 C C . GLU A 1 429 ? -24.355 -0.248 8.643 1.00 91.38 429 GLU A C 1
ATOM 3369 O O . GLU A 1 429 ? -23.959 -1.223 8.005 1.00 91.38 429 GLU A O 1
ATOM 3374 N N . GLY A 1 430 ? -24.557 -0.313 9.964 1.00 93.38 430 GLY A N 1
ATOM 3375 C CA . GLY A 1 430 ? -24.321 -1.489 10.803 1.00 93.38 430 GLY A CA 1
ATOM 3376 C C . GLY A 1 430 ? -22.898 -1.616 11.360 1.00 93.38 430 GLY A C 1
ATOM 3377 O O . GLY A 1 430 ? -22.565 -2.663 11.918 1.00 93.38 430 GLY A O 1
ATOM 3378 N N . PHE A 1 431 ? -22.044 -0.592 11.231 1.00 95.56 431 PHE A N 1
ATOM 3379 C CA . PHE A 1 431 ? -20.660 -0.660 11.710 1.00 95.56 431 PHE A CA 1
ATOM 3380 C C . PHE A 1 431 ? -20.571 -0.543 13.237 1.00 95.56 431 PHE A C 1
ATOM 3382 O O . PHE A 1 431 ? -21.293 0.231 13.866 1.00 95.56 431 PHE A O 1
ATOM 3389 N N . TYR A 1 432 ? -19.636 -1.281 13.836 1.00 97.12 432 TYR A N 1
ATOM 3390 C CA . TYR A 1 432 ? -19.367 -1.249 15.274 1.00 97.12 432 TYR A CA 1
ATOM 3391 C C . TYR A 1 432 ? -18.336 -0.167 15.603 1.00 97.12 432 TYR A C 1
ATOM 3393 O O . TYR A 1 432 ? -17.345 -0.000 14.887 1.00 97.12 432 TYR A O 1
ATOM 3401 N N . HIS A 1 433 ? -18.499 0.526 16.731 1.00 96.12 433 HIS A N 1
ATOM 3402 C CA . HIS A 1 433 ? -17.473 1.451 17.215 1.00 96.12 433 HIS A CA 1
ATOM 3403 C C . HIS A 1 433 ? -16.229 0.719 17.725 1.00 96.12 433 HIS A C 1
ATOM 3405 O O . HIS A 1 433 ? -16.310 -0.285 18.431 1.00 96.12 433 HIS A O 1
ATOM 3411 N N . TYR A 1 434 ? -15.060 1.278 17.416 1.00 96.88 434 TYR A N 1
ATOM 3412 C CA . TYR A 1 434 ? -13.756 0.683 17.692 1.00 96.88 434 TYR A CA 1
ATOM 3413 C C . TYR A 1 434 ? -12.878 1.605 18.558 1.00 96.88 434 TYR A C 1
ATOM 3415 O O . TYR A 1 434 ? -12.980 2.842 18.540 1.00 96.88 434 TYR A O 1
ATOM 3423 N N . LYS A 1 435 ? -12.000 1.006 19.363 1.00 96.75 435 LYS A N 1
ATOM 3424 C CA . LYS A 1 435 ? -10.968 1.678 20.157 1.00 96.75 435 LYS A CA 1
ATOM 3425 C C . LYS A 1 435 ? -9.669 1.724 19.359 1.00 96.75 435 LYS A C 1
ATOM 3427 O O . LYS A 1 435 ? -8.770 0.910 19.545 1.00 96.75 435 LYS A O 1
ATOM 3432 N N . ALA A 1 436 ? -9.617 2.714 18.474 1.00 94.62 436 ALA A N 1
ATOM 3433 C CA . ALA A 1 436 ? -8.417 3.103 17.749 1.00 94.62 436 ALA A CA 1
ATOM 3434 C C . ALA A 1 436 ? -7.231 3.365 18.702 1.00 94.62 436 ALA A C 1
ATOM 3436 O O . ALA A 1 436 ? -7.426 3.796 19.845 1.00 94.62 436 ALA A O 1
ATOM 3437 N N . GLY A 1 437 ? -6.017 3.120 18.219 1.00 93.44 437 GLY A N 1
ATOM 3438 C CA . GLY A 1 437 ? -4.769 3.565 18.841 1.00 93.44 437 GLY A CA 1
ATOM 3439 C C . GLY A 1 437 ? -3.596 2.639 18.530 1.00 93.44 437 GLY A C 1
ATOM 3440 O O . GLY A 1 437 ? -3.773 1.522 18.034 1.00 93.44 437 GLY A O 1
ATOM 3441 N N . VAL A 1 438 ? -2.379 3.056 18.890 1.00 92.31 438 VAL A N 1
ATOM 3442 C CA . VAL A 1 438 ? -1.155 2.262 18.656 1.00 92.31 438 VAL A CA 1
ATOM 3443 C C . VAL A 1 438 ? -1.220 0.866 19.290 1.00 92.31 438 VAL A C 1
ATOM 3445 O O . VAL A 1 438 ? -0.637 -0.065 18.746 1.00 92.31 438 VAL A O 1
ATOM 3448 N N . ALA A 1 439 ? -1.986 0.653 20.367 1.00 93.88 439 ALA A N 1
ATOM 3449 C CA . ALA A 1 439 ? -2.221 -0.687 20.923 1.00 93.88 439 ALA A CA 1
ATOM 3450 C C . ALA A 1 439 ? -2.948 -1.629 19.937 1.00 93.88 439 ALA A C 1
ATOM 3452 O O . ALA A 1 439 ? -2.518 -2.769 19.746 1.00 93.88 439 ALA A O 1
ATOM 3453 N N . ALA A 1 440 ? -3.997 -1.141 19.266 1.00 95.62 440 ALA A N 1
ATOM 3454 C CA . ALA A 1 440 ? -4.727 -1.893 18.247 1.00 95.62 440 ALA A CA 1
ATOM 3455 C C . ALA A 1 440 ? -3.855 -2.137 17.006 1.00 95.62 440 ALA A C 1
ATOM 3457 O O . ALA A 1 440 ? -3.740 -3.277 16.553 1.00 95.62 440 ALA A O 1
ATOM 3458 N N . ALA A 1 441 ? -3.160 -1.098 16.526 1.00 96.00 441 ALA A N 1
ATOM 3459 C CA . ALA A 1 441 ? -2.219 -1.215 15.409 1.00 96.00 441 ALA A CA 1
ATOM 3460 C C . ALA A 1 441 ? -1.079 -2.201 15.711 1.00 96.00 441 ALA A C 1
ATOM 3462 O O . ALA A 1 441 ? -0.713 -3.009 14.862 1.00 96.00 441 ALA A O 1
ATOM 3463 N N . THR A 1 442 ? -0.546 -2.203 16.935 1.00 96.19 442 THR A N 1
ATOM 3464 C CA . THR A 1 442 ? 0.512 -3.135 17.354 1.00 96.19 442 THR A CA 1
ATOM 3465 C C . THR A 1 442 ? 0.005 -4.579 17.394 1.00 96.19 442 THR A C 1
ATOM 3467 O O . THR A 1 442 ? 0.738 -5.486 16.999 1.00 96.19 442 THR A O 1
ATOM 3470 N N . LYS A 1 443 ? -1.242 -4.826 17.829 1.00 96.62 443 LYS A N 1
ATOM 3471 C CA . LYS A 1 443 ? -1.838 -6.171 17.773 1.00 96.62 443 LYS A CA 1
ATOM 3472 C C . LYS A 1 443 ? -2.049 -6.626 16.329 1.00 96.62 443 LYS A C 1
ATOM 3474 O O . LYS A 1 443 ? -1.572 -7.694 15.958 1.00 96.62 443 LYS A O 1
ATOM 3479 N N . ARG A 1 444 ? -2.689 -5.798 15.499 1.00 98.00 444 ARG A N 1
ATOM 3480 C CA . ARG A 1 444 ? -2.916 -6.088 14.073 1.00 98.00 444 ARG A CA 1
ATOM 3481 C C . ARG A 1 444 ? -1.600 -6.300 13.320 1.00 98.00 444 ARG A C 1
ATOM 3483 O O . ARG A 1 444 ? -1.465 -7.276 12.594 1.00 98.00 444 ARG A O 1
ATOM 3490 N N . GLY A 1 445 ? -0.574 -5.502 13.612 1.00 97.69 445 GLY A N 1
ATOM 3491 C CA . GLY A 1 445 ? 0.789 -5.695 13.115 1.00 97.69 445 GLY A CA 1
ATOM 3492 C C . GLY A 1 445 ? 1.411 -7.045 13.501 1.00 97.69 445 GLY A C 1
ATOM 3493 O O . GLY A 1 445 ? 2.021 -7.683 12.645 1.00 97.69 445 GLY A O 1
ATOM 3494 N N . LYS A 1 446 ? 1.225 -7.526 14.742 1.00 97.62 446 LYS A N 1
ATOM 3495 C CA . LYS A 1 446 ? 1.644 -8.884 15.161 1.00 97.62 446 LYS A CA 1
ATOM 3496 C C . LYS A 1 446 ? 0.896 -9.962 14.357 1.00 97.62 446 LYS A C 1
ATOM 3498 O O . LYS A 1 446 ? 1.529 -10.862 13.818 1.00 97.62 446 LYS A O 1
ATOM 3503 N N . GLU A 1 447 ? -0.416 -9.817 14.172 1.00 98.00 447 GLU A N 1
ATOM 3504 C CA . GLU A 1 447 ? -1.242 -10.765 13.405 1.00 98.00 447 GLU A CA 1
ATOM 3505 C C . GLU A 1 447 ? -0.939 -10.787 11.894 1.00 98.00 447 GLU A C 1
ATOM 3507 O O . GLU A 1 447 ? -1.021 -11.840 11.259 1.00 98.00 447 GLU A O 1
ATOM 3512 N N . TYR A 1 448 ? -0.559 -9.650 11.301 1.00 98.62 448 TYR A N 1
ATOM 3513 C CA . TYR A 1 448 ? -0.210 -9.537 9.878 1.00 98.62 448 TYR A CA 1
ATOM 3514 C C . TYR A 1 448 ? 1.252 -9.926 9.582 1.00 98.62 448 TYR A C 1
ATOM 3516 O O . TYR A 1 448 ? 1.572 -10.326 8.457 1.00 98.62 448 TYR A O 1
ATOM 3524 N N . ALA A 1 449 ? 2.145 -9.865 10.579 1.00 98.25 449 ALA A N 1
ATOM 3525 C CA . ALA A 1 449 ? 3.579 -10.139 10.437 1.00 98.25 449 ALA A CA 1
ATOM 3526 C C . ALA A 1 449 ? 3.951 -11.480 9.760 1.00 98.25 449 ALA A C 1
ATOM 3528 O O . ALA A 1 449 ? 4.956 -11.489 9.040 1.00 98.25 449 ALA A O 1
ATOM 3529 N N . PRO A 1 450 ? 3.212 -12.598 9.930 1.00 98.25 450 PRO A N 1
ATOM 3530 C CA . PRO A 1 450 ? 3.513 -13.851 9.235 1.00 98.25 450 PRO A CA 1
ATOM 3531 C C . PRO A 1 450 ? 3.172 -13.840 7.739 1.00 98.25 450 PRO A C 1
ATOM 3533 O O . PRO A 1 450 ? 3.657 -14.702 7.016 1.00 98.25 450 PRO A O 1
ATOM 3536 N N . TYR A 1 451 ? 2.327 -12.922 7.261 1.00 98.62 451 TYR A N 1
ATOM 3537 C CA . TYR A 1 451 ? 1.762 -12.974 5.902 1.00 98.62 451 TYR A CA 1
ATOM 3538 C C . TYR A 1 451 ? 2.318 -11.885 4.969 1.00 98.62 451 TYR A C 1
ATOM 3540 O O . TYR A 1 451 ? 2.298 -12.052 3.749 1.00 98.62 451 TYR A O 1
ATOM 3548 N N . ALA A 1 452 ? 2.872 -10.805 5.529 1.00 98.44 452 ALA A N 1
ATOM 3549 C CA . ALA A 1 452 ? 3.512 -9.716 4.790 1.00 98.44 452 ALA A CA 1
ATOM 3550 C C . ALA A 1 452 ? 5.039 -9.693 4.967 1.00 98.44 452 ALA A C 1
ATOM 3552 O O . ALA A 1 452 ? 5.564 -10.074 6.012 1.00 98.44 452 ALA A O 1
ATOM 3553 N N . ASP A 1 453 ? 5.763 -9.197 3.964 1.00 98.56 453 ASP A N 1
ATOM 3554 C CA . ASP A 1 453 ? 7.214 -8.991 4.014 1.00 98.56 453 ASP A CA 1
ATOM 3555 C C . ASP A 1 453 ? 7.571 -7.795 4.917 1.00 98.56 453 ASP A C 1
ATOM 3557 O O . ASP A 1 453 ? 8.431 -7.923 5.795 1.00 98.56 453 ASP A O 1
ATOM 3561 N N . LEU A 1 454 ? 6.846 -6.676 4.765 1.00 98.62 454 LEU A N 1
ATOM 3562 C CA . LEU A 1 454 ? 6.939 -5.477 5.611 1.00 98.62 454 LEU A CA 1
ATOM 3563 C C . LEU A 1 454 ? 5.576 -5.093 6.208 1.00 98.62 454 LEU A C 1
ATOM 3565 O O . LEU A 1 454 ? 4.528 -5.471 5.684 1.00 98.62 454 LEU A O 1
ATOM 3569 N N . LEU A 1 455 ? 5.607 -4.300 7.281 1.00 98.56 455 LEU A N 1
ATOM 3570 C CA . LEU A 1 455 ? 4.422 -3.731 7.933 1.00 98.56 455 LEU A CA 1
ATOM 3571 C C . LEU A 1 455 ? 4.452 -2.197 7.905 1.00 98.56 455 LEU A C 1
ATOM 3573 O O . LEU A 1 455 ? 5.478 -1.595 8.211 1.00 98.56 455 LEU A O 1
ATOM 3577 N N . TRP A 1 456 ? 3.321 -1.571 7.600 1.00 97.56 456 TRP A N 1
ATOM 3578 C CA . TRP A 1 456 ? 3.096 -0.125 7.656 1.00 97.56 456 TRP A CA 1
ATOM 3579 C C . TRP A 1 456 ? 2.033 0.149 8.729 1.00 97.56 456 TRP A C 1
ATOM 3581 O O . TRP A 1 456 ? 0.945 -0.421 8.685 1.00 97.56 456 TRP A O 1
ATOM 3591 N N . VAL A 1 457 ? 2.338 1.016 9.694 1.00 89.69 457 VAL A N 1
ATOM 3592 C CA . VAL A 1 457 ? 1.324 1.675 10.533 1.00 89.69 457 VAL A CA 1
ATOM 3593 C C . VAL A 1 457 ? 1.194 3.118 10.072 1.00 89.69 457 VAL A C 1
ATOM 3595 O O . VAL A 1 457 ? 2.196 3.830 10.011 1.00 89.69 457 VAL A O 1
ATOM 3598 N N . GLU A 1 458 ? -0.008 3.541 9.695 1.00 83.38 458 GLU A N 1
ATOM 3599 C CA . GLU A 1 458 ? -0.262 4.969 9.502 1.00 83.38 458 GLU A CA 1
ATOM 3600 C C . GLU A 1 458 ? -0.340 5.622 10.890 1.00 83.38 458 GLU A C 1
ATOM 3602 O O . GLU A 1 458 ? -1.041 5.111 11.763 1.00 83.38 458 GLU A O 1
ATOM 3607 N N . THR A 1 459 ? 0.399 6.710 11.115 1.00 81.06 459 THR A N 1
ATOM 3608 C CA . THR A 1 459 ? 0.419 7.433 12.397 1.00 81.06 459 THR A CA 1
ATOM 3609 C C . THR A 1 459 ? -0.178 8.824 12.231 1.00 81.06 459 THR A C 1
ATOM 3611 O O . THR A 1 459 ? 0.091 9.490 11.233 1.00 81.06 459 THR A O 1
ATOM 3614 N N . GLY A 1 460 ? -0.957 9.285 13.215 1.00 76.94 460 GLY A N 1
ATOM 3615 C CA . GLY A 1 460 ? -1.486 10.654 13.225 1.00 76.94 460 GLY A CA 1
ATOM 3616 C C . GLY A 1 460 ? -0.403 11.739 13.301 1.00 76.94 460 GLY A C 1
ATOM 3617 O O . GLY A 1 460 ? -0.598 12.818 12.748 1.00 76.94 460 GLY A O 1
ATOM 3618 N N . ASP A 1 461 ? 0.744 11.423 13.914 1.00 82.81 461 ASP A N 1
ATOM 3619 C CA . ASP A 1 461 ? 1.878 12.332 14.106 1.00 82.81 461 ASP A CA 1
ATOM 3620 C C . ASP A 1 461 ? 3.233 11.685 13.727 1.00 82.81 461 ASP A C 1
ATOM 3622 O O . ASP A 1 461 ? 3.404 10.464 13.864 1.00 82.81 461 ASP A O 1
ATOM 3626 N N . PRO A 1 462 ? 4.231 12.480 13.291 1.00 87.38 462 PRO A N 1
ATOM 3627 C CA . PRO A 1 462 ? 5.609 12.053 13.062 1.00 87.38 462 PRO A CA 1
ATOM 3628 C C . PRO A 1 462 ? 6.392 11.868 14.377 1.00 87.38 462 PRO A C 1
ATOM 3630 O O . PRO A 1 462 ? 7.180 12.724 14.767 1.00 87.38 462 PRO A O 1
ATOM 3633 N N . ASN A 1 463 ? 6.230 10.736 15.072 1.00 89.38 463 ASN A N 1
ATOM 3634 C CA . ASN A 1 463 ? 6.927 10.472 16.343 1.00 89.38 463 ASN A CA 1
ATOM 3635 C C . ASN A 1 463 ? 7.879 9.257 16.285 1.00 89.38 463 ASN A C 1
ATOM 3637 O O . ASN A 1 463 ? 7.448 8.108 16.173 1.00 89.38 463 ASN A O 1
ATOM 3641 N N . VAL A 1 464 ? 9.191 9.501 16.421 1.00 90.69 464 VAL A N 1
ATOM 3642 C CA . VAL A 1 464 ? 10.233 8.454 16.346 1.00 90.69 464 VAL A CA 1
ATOM 3643 C C . VAL A 1 464 ? 10.151 7.474 17.520 1.00 90.69 464 VAL A C 1
ATOM 3645 O O . VAL A 1 464 ? 10.321 6.273 17.327 1.00 90.69 464 VAL A O 1
ATOM 3648 N N . GLN A 1 465 ? 9.884 7.954 18.737 1.00 91.50 465 GLN A N 1
ATOM 3649 C CA . GLN A 1 465 ? 9.856 7.137 19.954 1.00 91.50 465 GLN A CA 1
ATOM 3650 C C . GLN A 1 465 ? 8.634 6.203 19.989 1.00 91.50 465 GLN A C 1
ATOM 3652 O O . GLN A 1 465 ? 8.738 5.051 20.417 1.00 91.50 465 GLN A O 1
ATOM 3657 N N . GLU A 1 466 ? 7.486 6.667 19.501 1.00 90.12 466 GLU A N 1
ATOM 3658 C CA . GLU A 1 466 ? 6.271 5.864 19.372 1.00 90.12 466 GLU A CA 1
ATOM 3659 C C . GLU A 1 466 ? 6.389 4.830 18.245 1.00 90.12 466 GLU A C 1
ATOM 3661 O O . GLU A 1 466 ? 6.115 3.645 18.462 1.00 90.12 466 GLU A O 1
ATOM 3666 N N . ALA A 1 467 ? 6.919 5.234 17.085 1.00 92.12 467 ALA A N 1
ATOM 3667 C CA . ALA A 1 467 ? 7.262 4.321 15.999 1.00 92.12 467 ALA A CA 1
ATOM 3668 C C . ALA A 1 467 ? 8.258 3.237 16.468 1.00 92.12 467 ALA A C 1
ATOM 3670 O O . ALA A 1 467 ? 8.058 2.044 16.219 1.00 92.12 467 ALA A O 1
ATOM 3671 N N . ALA A 1 468 ? 9.294 3.623 17.222 1.00 92.62 468 ALA A N 1
ATOM 3672 C CA . ALA A 1 468 ? 10.265 2.711 17.824 1.00 92.62 468 ALA A CA 1
ATOM 3673 C C . ALA A 1 468 ? 9.622 1.702 18.787 1.00 92.62 468 ALA A C 1
ATOM 3675 O O . ALA A 1 468 ? 9.984 0.522 18.769 1.00 92.62 468 ALA A O 1
ATOM 3676 N N . LYS A 1 469 ? 8.651 2.137 19.602 1.00 93.00 469 LYS A N 1
ATOM 3677 C CA . LYS A 1 469 ? 7.894 1.263 20.507 1.00 93.00 469 LYS A CA 1
ATOM 3678 C C . LYS A 1 469 ? 7.055 0.243 19.731 1.00 93.00 469 LYS A C 1
ATOM 3680 O O . LYS A 1 469 ? 7.170 -0.951 20.004 1.00 93.00 469 LYS A O 1
ATOM 3685 N N . PHE A 1 470 ? 6.273 0.691 18.745 1.00 94.19 470 PHE A N 1
ATOM 3686 C CA . PHE A 1 470 ? 5.485 -0.175 17.856 1.00 94.19 470 PHE A CA 1
ATOM 3687 C C . PHE A 1 470 ? 6.368 -1.245 17.186 1.00 94.19 470 PHE A C 1
ATOM 3689 O O . PHE A 1 470 ? 6.096 -2.447 17.278 1.00 94.19 470 PHE A O 1
ATOM 3696 N N . ALA A 1 471 ? 7.480 -0.817 16.579 1.00 95.69 471 ALA A N 1
ATOM 3697 C CA . ALA A 1 471 ? 8.419 -1.708 15.906 1.00 95.69 471 ALA A CA 1
ATOM 3698 C C . ALA A 1 471 ? 9.091 -2.694 16.877 1.00 95.69 471 ALA A C 1
ATOM 3700 O O . ALA A 1 471 ? 9.249 -3.873 16.549 1.00 95.69 471 ALA A O 1
ATOM 3701 N N . GLY A 1 472 ? 9.457 -2.238 18.079 1.00 96.50 472 GLY A N 1
ATOM 3702 C CA . GLY A 1 472 ? 10.044 -3.066 19.134 1.00 96.50 472 GLY A CA 1
ATOM 3703 C C . GLY A 1 472 ? 9.089 -4.146 19.646 1.00 96.50 472 GLY A C 1
ATOM 3704 O O . GLY A 1 472 ? 9.468 -5.315 19.717 1.00 96.50 472 GLY A O 1
ATOM 3705 N N . GLU A 1 473 ? 7.835 -3.786 19.933 1.00 96.19 473 GLU A N 1
ATOM 3706 C CA . GLU A 1 473 ? 6.813 -4.733 20.392 1.00 96.19 473 GLU A CA 1
ATOM 3707 C C . GLU A 1 473 ? 6.492 -5.821 19.357 1.00 96.19 473 GLU A C 1
ATOM 3709 O O . GLU A 1 473 ? 6.251 -6.969 19.732 1.00 96.19 473 GLU A O 1
ATOM 3714 N N . ILE A 1 474 ? 6.500 -5.493 18.062 1.00 97.06 474 ILE A N 1
ATOM 3715 C CA . ILE A 1 474 ? 6.321 -6.486 16.993 1.00 97.06 474 ILE A CA 1
ATOM 3716 C C . ILE A 1 474 ? 7.590 -7.333 16.821 1.00 97.06 474 ILE A C 1
ATOM 3718 O O . ILE A 1 474 ? 7.494 -8.558 16.730 1.00 97.06 474 ILE A O 1
ATOM 3722 N N . ARG A 1 475 ? 8.788 -6.727 16.830 1.00 96.62 475 ARG A N 1
ATOM 3723 C CA . ARG A 1 475 ? 10.071 -7.448 16.684 1.00 96.62 475 ARG A CA 1
ATOM 3724 C C . ARG A 1 475 ? 10.385 -8.390 17.849 1.00 96.62 475 ARG A C 1
ATOM 3726 O O . ARG A 1 475 ? 11.154 -9.326 17.646 1.00 96.62 475 ARG A O 1
ATOM 3733 N N . ALA A 1 476 ? 9.777 -8.193 19.020 1.00 97.06 476 ALA A N 1
ATOM 3734 C CA . ALA A 1 476 ? 9.838 -9.138 20.136 1.00 97.06 476 ALA A CA 1
ATOM 3735 C C . ALA A 1 476 ? 9.149 -10.485 19.826 1.00 97.06 476 ALA A C 1
ATOM 3737 O O . ALA A 1 476 ? 9.569 -11.514 20.348 1.00 97.06 476 ALA A O 1
ATOM 3738 N N . VAL A 1 477 ? 8.127 -10.489 18.958 1.00 96.25 477 VAL A N 1
ATOM 3739 C CA . VAL A 1 477 ? 7.415 -11.702 18.503 1.00 96.25 477 VAL A CA 1
ATOM 3740 C C . VAL A 1 477 ? 7.934 -12.175 17.139 1.00 96.25 477 VAL A C 1
ATOM 3742 O O . VAL A 1 477 ? 8.063 -13.374 16.896 1.00 96.25 477 VAL A O 1
ATOM 3745 N N . HIS A 1 478 ? 8.301 -11.237 16.259 1.00 96.62 478 HIS A N 1
ATOM 3746 C CA . HIS A 1 478 ? 8.797 -11.496 14.904 1.00 96.62 478 HIS A CA 1
ATOM 3747 C C . HIS A 1 478 ? 10.171 -10.838 14.664 1.00 96.62 478 HIS A C 1
ATOM 3749 O O . HIS A 1 478 ? 10.259 -9.793 14.004 1.00 96.62 478 HIS A O 1
ATOM 3755 N N . PRO A 1 479 ? 11.269 -11.429 15.179 1.00 94.81 479 PRO A N 1
ATOM 3756 C CA . PRO A 1 479 ? 12.617 -10.895 15.005 1.00 94.81 479 PRO A CA 1
ATOM 3757 C C . PRO A 1 479 ? 12.983 -10.687 13.531 1.00 94.81 479 PRO A C 1
ATOM 3759 O O . PRO A 1 479 ? 12.804 -11.570 12.696 1.00 94.81 479 PRO A O 1
ATOM 3762 N N . GLY A 1 480 ? 13.519 -9.507 13.211 1.00 92.25 480 GLY A N 1
ATOM 3763 C CA . GLY A 1 480 ? 13.925 -9.146 11.847 1.00 92.25 480 GLY A CA 1
ATOM 3764 C C . GLY A 1 480 ? 12.794 -8.683 10.919 1.00 92.25 480 GLY A C 1
ATOM 3765 O O . GLY A 1 480 ? 13.072 -8.389 9.754 1.00 92.25 480 GLY A O 1
ATOM 3766 N N . LYS A 1 481 ? 11.544 -8.571 11.404 1.00 97.31 481 LYS A N 1
ATOM 3767 C CA . LYS A 1 481 ? 10.469 -7.903 10.653 1.00 97.31 481 LYS A CA 1
ATOM 3768 C C . LYS A 1 481 ? 10.855 -6.446 10.359 1.00 97.31 481 LYS A C 1
ATOM 3770 O O . LYS A 1 481 ? 11.383 -5.751 11.229 1.00 97.31 481 LYS A O 1
ATOM 3775 N N . LYS A 1 482 ? 10.609 -6.026 9.117 1.00 97.81 482 LYS A N 1
ATOM 3776 C CA . LYS A 1 482 ? 10.903 -4.693 8.579 1.00 97.81 482 LYS A CA 1
ATOM 3777 C C . LYS A 1 482 ? 9.620 -3.874 8.491 1.00 97.81 482 LYS A C 1
ATOM 3779 O O . LYS A 1 482 ? 8.539 -4.434 8.296 1.00 97.81 482 LYS A O 1
ATOM 3784 N N . PHE A 1 483 ? 9.757 -2.560 8.594 1.00 98.31 483 PHE A N 1
ATOM 3785 C CA . PHE A 1 483 ? 8.641 -1.625 8.612 1.00 98.31 483 PHE A CA 1
ATOM 3786 C C . PHE A 1 483 ? 8.739 -0.588 7.495 1.00 98.31 483 PHE A C 1
ATOM 3788 O O . PHE A 1 483 ? 9.824 -0.318 6.968 1.00 98.31 483 PHE A O 1
ATOM 3795 N N . VAL A 1 484 ? 7.583 -0.018 7.164 1.00 98.31 484 VAL A N 1
ATOM 3796 C CA . VAL A 1 484 ? 7.415 1.121 6.262 1.00 98.31 484 VAL A CA 1
ATOM 3797 C C . VAL A 1 484 ? 6.986 2.339 7.072 1.00 98.31 484 VAL A C 1
ATOM 3799 O O . VAL A 1 484 ? 6.155 2.200 7.971 1.00 98.31 484 VAL A O 1
ATOM 3802 N N . TYR A 1 485 ? 7.526 3.515 6.749 1.00 96.88 485 TYR A N 1
ATOM 3803 C CA . TYR A 1 485 ? 7.077 4.786 7.318 1.00 96.88 485 TYR A CA 1
ATOM 3804 C C . TYR A 1 485 ? 6.609 5.767 6.235 1.00 96.88 485 TYR A C 1
ATOM 3806 O O . TYR A 1 485 ? 7.324 6.019 5.261 1.00 96.88 485 TYR A O 1
ATOM 3814 N N . ASN A 1 486 ? 5.419 6.339 6.421 1.00 95.12 486 ASN A N 1
ATOM 3815 C CA . ASN A 1 486 ? 4.883 7.411 5.587 1.00 95.12 486 ASN A CA 1
ATOM 3816 C C . ASN A 1 486 ? 5.316 8.756 6.181 1.00 95.12 486 ASN A C 1
ATOM 3818 O O . ASN A 1 486 ? 4.789 9.207 7.195 1.00 95.12 486 ASN A O 1
ATOM 3822 N N . LEU A 1 487 ? 6.294 9.394 5.544 1.00 93.81 487 LEU A N 1
ATOM 3823 C CA . LEU A 1 487 ? 6.724 10.760 5.826 1.00 93.81 487 LEU A CA 1
ATOM 3824 C C . LEU A 1 487 ? 5.653 11.708 5.262 1.00 93.81 487 LEU A C 1
ATOM 3826 O O . LEU A 1 487 ? 5.810 12.282 4.184 1.00 93.81 487 LEU A O 1
ATOM 3830 N N . SER A 1 488 ? 4.512 11.778 5.949 1.00 87.00 488 SER A N 1
ATOM 3831 C CA . SER A 1 488 ? 3.293 12.369 5.401 1.00 87.00 488 SER A CA 1
ATOM 3832 C C . SER A 1 488 ? 3.464 13.862 5.082 1.00 87.00 488 SER A C 1
ATOM 3834 O O . SER A 1 488 ? 3.866 14.638 5.955 1.00 87.00 488 SER A O 1
ATOM 3836 N N . PRO A 1 489 ? 3.108 14.315 3.865 1.00 86.19 489 PRO A N 1
ATOM 3837 C CA . PRO A 1 489 ? 3.042 15.739 3.545 1.00 86.19 489 PRO A CA 1
ATOM 3838 C C . PRO A 1 489 ? 1.829 16.434 4.190 1.00 86.19 489 PRO A C 1
ATOM 3840 O O . PRO A 1 489 ? 1.728 17.654 4.129 1.00 86.19 489 PRO A O 1
ATOM 3843 N N . SER A 1 490 ? 0.920 15.685 4.831 1.00 82.38 490 SER A N 1
ATOM 3844 C CA . SER A 1 490 ? -0.172 16.247 5.638 1.00 82.38 490 SER A CA 1
ATOM 3845 C C . SER A 1 490 ? 0.282 16.720 7.026 1.00 82.38 490 SER A C 1
ATOM 3847 O O . SER A 1 490 ? -0.462 17.444 7.685 1.00 82.38 490 SER A O 1
ATOM 3849 N N . PHE A 1 491 ? 1.483 16.344 7.482 1.00 85.31 491 PHE A N 1
ATOM 3850 C CA . PHE A 1 491 ? 2.040 16.841 8.740 1.00 85.31 491 PHE A CA 1
ATOM 3851 C C . PHE A 1 491 ? 2.583 18.267 8.571 1.00 85.31 491 PHE A C 1
ATOM 3853 O O . PHE A 1 491 ? 3.352 18.551 7.652 1.00 85.31 491 PHE A O 1
ATOM 3860 N N . ASN A 1 492 ? 2.267 19.163 9.509 1.00 85.50 492 ASN A N 1
ATOM 3861 C CA . ASN A 1 492 ? 2.941 20.460 9.606 1.00 85.50 492 ASN A CA 1
ATOM 3862 C C . ASN A 1 492 ? 4.297 20.290 10.315 1.00 85.50 492 ASN A C 1
ATOM 3864 O O . ASN A 1 492 ? 4.424 20.587 11.501 1.00 85.50 492 ASN A O 1
ATOM 3868 N N . TRP A 1 493 ? 5.297 19.784 9.587 1.00 87.12 493 TRP A N 1
ATOM 3869 C CA . TRP A 1 493 ? 6.619 19.417 10.116 1.00 87.12 493 TRP A CA 1
ATOM 3870 C C . TRP A 1 493 ? 7.290 20.521 10.954 1.00 87.12 493 TRP A C 1
ATOM 3872 O O . TRP A 1 493 ? 7.800 20.234 12.033 1.00 87.12 493 TRP A O 1
ATOM 3882 N N . MET A 1 494 ? 7.237 21.786 10.519 1.00 82.69 494 MET A N 1
ATOM 3883 C CA . MET A 1 494 ? 7.763 22.912 11.311 1.00 82.69 494 MET A CA 1
ATOM 3884 C C . MET A 1 494 ? 6.846 23.269 12.491 1.00 82.69 494 MET A C 1
ATOM 3886 O O . MET A 1 494 ? 7.324 23.552 13.588 1.00 82.69 494 MET A O 1
ATOM 3890 N N . GLY A 1 495 ? 5.524 23.222 12.296 1.00 78.44 495 GLY A N 1
ATOM 3891 C CA . GLY A 1 495 ? 4.533 23.522 13.336 1.00 78.44 495 GLY A CA 1
ATOM 3892 C C . GLY A 1 495 ? 4.512 22.540 14.511 1.00 78.44 495 GLY A C 1
ATOM 3893 O O . GLY A 1 495 ? 3.957 22.873 15.553 1.00 78.44 495 GLY A O 1
ATOM 3894 N N . GLN A 1 496 ? 5.139 21.366 14.379 1.00 78.81 496 GLN A N 1
ATOM 3895 C CA . GLN A 1 496 ? 5.344 20.425 15.487 1.00 78.81 496 GLN A CA 1
ATOM 3896 C C . GLN A 1 496 ? 6.601 20.707 16.332 1.00 78.81 496 GLN A C 1
ATOM 3898 O O . GLN A 1 496 ? 6.876 19.977 17.281 1.00 78.81 496 GLN A O 1
ATOM 3903 N N . GLY A 1 497 ? 7.354 21.774 16.037 1.00 83.56 497 GLY A N 1
ATOM 3904 C CA . GLY A 1 497 ? 8.479 22.213 16.870 1.00 83.56 497 GLY A CA 1
ATOM 3905 C C . GLY A 1 497 ? 9.777 21.423 16.674 1.00 83.56 497 GLY A C 1
ATOM 3906 O O . GLY A 1 497 ? 10.631 21.426 17.560 1.00 83.56 497 GLY A O 1
ATOM 3907 N N . PHE A 1 498 ? 9.947 20.756 15.530 1.00 86.88 498 PHE A N 1
ATOM 3908 C CA . PHE A 1 498 ? 11.232 20.168 15.149 1.00 86.88 498 PHE A CA 1
ATOM 3909 C C . PHE A 1 498 ? 12.287 21.251 14.877 1.00 86.88 498 PHE A C 1
ATOM 3911 O O . PHE A 1 498 ? 11.986 22.282 14.277 1.00 86.88 498 PHE A O 1
ATOM 3918 N N . SER A 1 499 ? 13.542 20.983 15.251 1.00 90.12 499 SER A N 1
ATOM 3919 C CA . SER A 1 499 ? 14.695 21.734 14.740 1.00 90.12 499 SER A CA 1
ATOM 3920 C C . SER A 1 499 ? 15.150 21.189 13.380 1.00 90.12 499 SER A C 1
ATOM 3922 O O . SER A 1 499 ? 14.803 20.064 13.002 1.00 90.12 499 SER A O 1
ATOM 3924 N N . GLU A 1 500 ? 15.967 21.952 12.651 1.00 90.88 500 GLU A N 1
ATOM 3925 C CA . GLU A 1 500 ? 16.524 21.507 11.366 1.00 90.88 500 GLU A CA 1
ATOM 3926 C C . GLU A 1 500 ? 17.359 20.225 11.508 1.00 90.88 500 GLU A C 1
ATOM 3928 O O . GLU A 1 500 ? 17.283 19.338 10.658 1.00 90.88 500 GLU A O 1
ATOM 3933 N N . GLU A 1 501 ? 18.112 20.077 12.602 1.00 92.44 501 GLU A N 1
ATOM 3934 C CA . GLU A 1 501 ? 18.886 18.868 12.897 1.00 92.44 501 GLU A CA 1
ATOM 3935 C C . GLU A 1 501 ? 17.975 17.661 13.122 1.00 92.44 501 GLU A C 1
ATOM 3937 O O . GLU A 1 501 ? 18.277 16.576 12.627 1.00 92.44 501 GLU A O 1
ATOM 3942 N N . ALA A 1 502 ? 16.853 17.853 13.825 1.00 90.44 502 ALA A N 1
ATOM 3943 C CA . ALA A 1 502 ? 15.891 16.794 14.105 1.00 90.44 502 ALA A CA 1
ATOM 3944 C C . ALA A 1 502 ? 15.146 16.349 12.835 1.00 90.44 502 ALA A C 1
ATOM 3946 O O . ALA A 1 502 ? 15.011 15.149 12.605 1.00 90.44 502 ALA A O 1
ATOM 3947 N N . LEU A 1 503 ? 14.736 17.281 11.962 1.00 92.00 503 LEU A N 1
ATOM 3948 C CA . LEU A 1 503 ? 14.195 16.943 10.635 1.00 92.00 503 LEU A CA 1
ATOM 3949 C C . LEU A 1 503 ? 15.230 16.192 9.785 1.00 92.00 503 LEU A C 1
ATOM 3951 O O . LEU A 1 503 ? 14.912 15.200 9.129 1.00 92.00 503 LEU A O 1
ATOM 3955 N N . LYS A 1 504 ? 16.489 16.642 9.826 1.00 93.06 504 LYS A N 1
ATOM 3956 C CA . LYS A 1 504 ? 17.604 16.050 9.081 1.00 93.06 504 LYS A CA 1
ATOM 3957 C C . LYS A 1 504 ? 18.018 14.672 9.604 1.00 93.06 504 LYS A C 1
ATOM 3959 O O . LYS A 1 504 ? 18.536 13.883 8.820 1.00 93.06 504 LYS A O 1
ATOM 3964 N N . SER A 1 505 ? 17.802 14.357 10.883 1.00 95.06 505 SER A N 1
ATOM 3965 C CA . SER A 1 505 ? 18.115 13.040 11.454 1.00 95.06 505 SER A CA 1
ATOM 3966 C C . SER A 1 505 ? 16.944 12.052 11.387 1.00 95.06 505 SER A C 1
ATOM 3968 O O . SER A 1 505 ? 17.192 10.855 11.234 1.00 95.06 505 SER A O 1
ATOM 3970 N N . PHE A 1 506 ? 15.693 12.534 11.409 1.00 95.44 506 PHE A N 1
ATOM 3971 C CA . PHE A 1 506 ? 14.443 11.760 11.506 1.00 95.44 506 PHE A CA 1
ATOM 3972 C C . PHE A 1 506 ? 14.428 10.455 10.689 1.00 95.44 506 PHE A C 1
ATOM 3974 O O . PHE A 1 506 ? 14.189 9.370 11.224 1.00 95.44 506 PHE A O 1
ATOM 3981 N N . VAL A 1 507 ? 14.746 10.552 9.394 1.00 96.12 507 VAL A N 1
ATOM 3982 C CA . VAL A 1 507 ? 14.734 9.432 8.434 1.00 96.12 507 VAL A CA 1
ATOM 3983 C C . VAL A 1 507 ? 15.766 8.352 8.803 1.00 96.12 507 VAL A C 1
ATOM 3985 O O . VAL A 1 507 ? 15.488 7.154 8.716 1.00 96.12 507 VAL A O 1
ATOM 3988 N N . TRP A 1 508 ? 16.943 8.752 9.288 1.00 97.25 508 TRP A N 1
ATOM 3989 C CA . TRP A 1 508 ? 17.996 7.841 9.751 1.00 97.25 508 TRP A CA 1
ATOM 3990 C C . TRP A 1 508 ? 17.758 7.331 11.177 1.00 97.25 508 TRP A C 1
ATOM 3992 O O . TRP A 1 508 ? 18.195 6.230 11.506 1.00 97.25 508 TRP A O 1
ATOM 4002 N N . ASP A 1 509 ? 17.056 8.082 12.025 1.00 96.44 509 ASP A N 1
ATOM 4003 C CA . ASP A 1 509 ? 16.687 7.635 13.370 1.00 96.44 509 ASP A CA 1
ATOM 4004 C C . ASP A 1 509 ? 15.601 6.552 13.328 1.00 96.44 509 ASP A C 1
ATOM 4006 O O . ASP A 1 509 ? 15.761 5.498 13.946 1.00 96.44 509 ASP A O 1
ATOM 4010 N N . LEU A 1 510 ? 14.563 6.730 12.504 1.00 95.81 510 LEU A N 1
ATOM 4011 C CA . LEU A 1 510 ? 13.557 5.696 12.231 1.00 95.81 510 LEU A CA 1
ATOM 4012 C C . LEU A 1 510 ? 14.173 4.396 11.680 1.00 95.81 510 LEU A C 1
ATOM 4014 O O . LEU A 1 510 ? 13.774 3.292 12.074 1.00 95.81 510 LEU A O 1
ATOM 4018 N N . ALA A 1 511 ? 15.178 4.502 10.806 1.00 96.88 511 ALA A N 1
ATOM 4019 C CA . ALA A 1 511 ? 15.829 3.344 10.192 1.00 96.88 511 ALA A CA 1
ATOM 4020 C C . ALA A 1 511 ? 16.474 2.399 11.225 1.00 96.88 511 ALA A C 1
ATOM 4022 O O . ALA A 1 511 ? 16.332 1.177 11.113 1.00 96.88 511 ALA A O 1
ATOM 4023 N N . LYS A 1 512 ? 17.072 2.945 12.295 1.00 96.12 512 LYS A N 1
ATOM 4024 C CA . LYS A 1 512 ? 17.675 2.180 13.410 1.00 96.12 512 LYS A CA 1
ATOM 4025 C C . LYS A 1 512 ? 16.665 1.253 14.099 1.00 96.12 512 LYS A C 1
ATOM 4027 O O . LYS A 1 512 ? 17.019 0.160 14.546 1.00 96.12 512 LYS A O 1
ATOM 4032 N N . HIS A 1 513 ? 15.391 1.645 14.139 1.00 95.75 513 HIS A N 1
ATOM 4033 C CA . HIS A 1 513 ? 14.308 0.852 14.729 1.00 95.75 513 HIS A CA 1
ATOM 4034 C C . HIS A 1 513 ? 13.701 -0.183 13.766 1.00 95.75 513 HIS A C 1
ATOM 4036 O O . HIS A 1 513 ? 12.983 -1.088 14.201 1.00 95.75 513 HIS A O 1
ATOM 4042 N N . GLY A 1 514 ? 14.071 -0.149 12.482 1.00 96.06 514 GLY A N 1
ATOM 4043 C CA . GLY A 1 514 ? 13.636 -1.104 11.460 1.00 96.06 514 GLY A CA 1
ATOM 4044 C C . GLY A 1 514 ? 12.626 -0.551 10.452 1.00 96.06 514 GLY A C 1
ATOM 4045 O O . GLY A 1 514 ? 12.087 -1.336 9.670 1.00 96.06 514 GLY A O 1
ATOM 4046 N N . PHE A 1 515 ? 12.388 0.763 10.425 1.00 97.69 515 PHE A N 1
ATOM 4047 C CA . PHE A 1 515 ? 11.668 1.437 9.337 1.00 97.69 515 PHE A CA 1
ATOM 4048 C C . PHE A 1 515 ? 12.604 1.608 8.137 1.00 97.69 515 PHE A C 1
ATOM 4050 O O . PHE A 1 515 ? 13.140 2.681 7.866 1.00 97.69 515 PHE A O 1
ATOM 4057 N N . VAL A 1 516 ? 12.872 0.482 7.476 1.00 97.88 516 VAL A N 1
ATOM 4058 C CA . VAL A 1 516 ? 13.881 0.362 6.415 1.00 97.88 516 VAL A CA 1
ATOM 4059 C C . VAL A 1 516 ? 13.368 0.929 5.095 1.00 97.88 516 VAL A C 1
ATOM 4061 O O . VAL A 1 516 ? 14.176 1.408 4.310 1.00 97.88 516 VAL A O 1
ATOM 4064 N N . PHE A 1 517 ? 12.054 0.911 4.851 1.00 98.50 517 PHE A N 1
ATOM 4065 C CA . PHE A 1 517 ? 11.452 1.621 3.722 1.00 98.50 517 PHE A CA 1
ATOM 4066 C C . PHE A 1 517 ? 10.718 2.871 4.216 1.00 98.50 517 PHE A C 1
ATOM 4068 O O . PHE A 1 517 ? 9.940 2.800 5.165 1.00 98.50 517 PHE A O 1
ATOM 4075 N N . GLN A 1 518 ? 10.960 4.022 3.593 1.00 97.81 518 GLN A N 1
ATOM 4076 C CA . GLN A 1 518 ? 10.313 5.286 3.948 1.00 97.81 518 GLN A CA 1
ATOM 4077 C C . GLN A 1 518 ? 9.928 6.060 2.684 1.00 97.81 518 GLN A C 1
ATOM 4079 O O . GLN A 1 518 ? 10.629 6.005 1.672 1.00 97.81 518 GLN A O 1
ATOM 4084 N N . LEU A 1 519 ? 8.803 6.770 2.713 1.00 97.00 519 LEU A N 1
ATOM 4085 C CA . LEU A 1 519 ? 8.277 7.460 1.532 1.00 97.00 519 LEU A CA 1
ATOM 4086 C C . LEU A 1 519 ? 7.593 8.776 1.893 1.00 97.00 519 LEU A C 1
ATOM 4088 O O . LEU A 1 519 ? 6.864 8.827 2.876 1.00 97.00 519 LEU A O 1
ATOM 4092 N N . ILE A 1 520 ? 7.772 9.811 1.067 1.00 96.81 520 ILE A N 1
ATOM 4093 C CA . ILE A 1 520 ? 6.880 10.981 1.058 1.00 96.81 520 ILE A CA 1
ATOM 4094 C C . ILE A 1 520 ? 5.812 10.723 -0.007 1.00 96.81 520 ILE A C 1
ATOM 4096 O O . ILE A 1 520 ? 6.093 10.759 -1.209 1.00 96.81 520 ILE A O 1
ATOM 4100 N N . SER A 1 521 ? 4.590 10.427 0.430 1.00 93.19 521 SER A N 1
ATOM 4101 C CA . SER A 1 521 ? 3.530 9.843 -0.404 1.00 93.19 521 SER A CA 1
ATOM 4102 C C . SER A 1 521 ? 3.085 10.724 -1.578 1.00 93.19 521 SER A C 1
ATOM 4104 O O . SER A 1 521 ? 2.936 10.206 -2.684 1.00 93.19 521 SER A O 1
ATOM 4106 N N . LEU A 1 522 ? 2.925 12.038 -1.371 1.00 95.75 522 LEU A N 1
ATOM 4107 C CA . LEU A 1 522 ? 2.399 12.981 -2.379 1.00 95.75 522 LEU A CA 1
ATOM 4108 C C . LEU A 1 522 ? 3.453 13.965 -2.925 1.00 95.75 522 LEU A C 1
ATOM 4110 O O . LEU A 1 522 ? 3.105 14.977 -3.534 1.00 95.75 522 LEU A O 1
ATOM 4114 N N . ALA A 1 523 ? 4.746 13.691 -2.713 1.00 96.31 523 ALA A N 1
ATOM 4115 C CA . ALA A 1 523 ? 5.840 14.602 -3.070 1.00 96.31 523 ALA A CA 1
ATOM 4116 C C . ALA A 1 523 ? 5.797 15.081 -4.532 1.00 96.31 523 ALA A C 1
ATOM 4118 O O . ALA A 1 523 ? 5.962 16.272 -4.775 1.00 96.31 523 ALA A O 1
ATOM 4119 N N . GLY A 1 524 ? 5.522 14.187 -5.490 1.00 96.62 524 GLY A N 1
ATOM 4120 C CA . GLY A 1 524 ? 5.404 14.519 -6.914 1.00 96.62 524 GLY A CA 1
ATOM 4121 C C . GLY A 1 524 ? 4.236 15.445 -7.269 1.00 96.62 524 GLY A C 1
ATOM 4122 O O . GLY A 1 524 ? 4.300 16.135 -8.285 1.00 96.62 524 GLY A O 1
ATOM 4123 N N . ILE A 1 525 ? 3.186 15.507 -6.444 1.00 96.19 525 ILE A N 1
ATOM 4124 C CA . ILE A 1 525 ? 2.080 16.458 -6.630 1.00 96.19 525 ILE A CA 1
ATOM 4125 C C . ILE A 1 525 ? 2.470 17.820 -6.061 1.00 96.19 525 ILE A C 1
ATOM 4127 O O . ILE A 1 525 ? 2.380 18.819 -6.771 1.00 96.19 525 ILE A O 1
ATOM 4131 N N . HIS A 1 526 ? 2.971 17.871 -4.823 1.00 97.62 526 HIS A N 1
ATOM 4132 C CA . HIS A 1 526 ? 3.359 19.138 -4.196 1.00 97.62 526 HIS A CA 1
ATOM 4133 C C . HIS A 1 526 ? 4.527 19.831 -4.914 1.00 97.62 526 HIS A C 1
ATOM 4135 O O . HIS A 1 526 ? 4.502 21.050 -5.060 1.00 97.62 526 HIS A O 1
ATOM 4141 N N . SER A 1 527 ? 5.527 19.088 -5.402 1.00 96.75 527 SER A N 1
ATOM 4142 C CA . SER A 1 527 ? 6.641 19.674 -6.160 1.00 96.75 527 SER A CA 1
ATOM 4143 C C . SER A 1 527 ? 6.176 20.279 -7.487 1.00 96.75 527 SER A C 1
ATOM 4145 O O . SER A 1 527 ? 6.522 21.423 -7.780 1.00 96.75 527 SER A O 1
ATOM 4147 N N . THR A 1 528 ? 5.332 19.562 -8.238 1.00 97.44 528 THR A N 1
ATOM 4148 C CA . THR A 1 528 ? 4.730 20.050 -9.491 1.00 97.44 528 THR A CA 1
ATOM 4149 C C . THR A 1 528 ? 3.858 21.278 -9.243 1.00 97.44 528 THR A C 1
ATOM 4151 O O . THR A 1 528 ? 4.049 22.307 -9.884 1.00 97.44 528 THR A O 1
ATOM 4154 N N . ALA A 1 529 ? 2.946 21.211 -8.268 1.00 97.69 529 ALA A N 1
ATOM 4155 C CA . ALA A 1 529 ? 2.051 22.317 -7.941 1.00 97.69 529 ALA A CA 1
ATOM 4156 C C . ALA A 1 529 ? 2.818 23.588 -7.538 1.00 97.69 529 ALA A C 1
ATOM 4158 O O . ALA A 1 529 ? 2.460 24.676 -7.986 1.00 97.69 529 ALA A O 1
ATOM 4159 N N . THR A 1 530 ? 3.894 23.460 -6.751 1.00 97.94 530 THR A N 1
ATOM 4160 C CA . THR A 1 530 ? 4.739 24.594 -6.350 1.00 97.94 530 THR A CA 1
ATOM 4161 C C . THR A 1 530 ? 5.417 25.248 -7.553 1.00 97.94 530 THR A C 1
ATOM 4163 O O . THR A 1 530 ? 5.193 26.437 -7.778 1.00 97.94 530 THR A O 1
ATOM 4166 N N . ILE A 1 531 ? 6.175 24.499 -8.369 1.00 97.50 531 ILE A N 1
ATOM 4167 C CA . ILE A 1 531 ? 6.913 25.103 -9.495 1.00 97.50 531 ILE A CA 1
ATOM 4168 C C . ILE A 1 531 ? 5.975 25.644 -10.581 1.00 97.50 531 ILE A C 1
ATOM 4170 O O . ILE A 1 531 ? 6.245 26.696 -11.154 1.00 97.50 531 ILE A O 1
ATOM 4174 N N . THR A 1 532 ? 4.833 24.993 -10.832 1.00 98.06 532 THR A N 1
ATOM 4175 C CA . THR A 1 532 ? 3.815 25.513 -11.756 1.00 98.06 532 THR A CA 1
ATOM 4176 C C . THR A 1 532 ? 3.160 26.788 -11.217 1.00 98.06 532 THR A C 1
ATOM 4178 O O . THR A 1 532 ? 2.947 27.720 -11.985 1.00 98.06 532 THR A O 1
ATOM 4181 N N . CYS A 1 533 ? 2.879 26.878 -9.913 1.00 98.31 533 CYS A N 1
ATOM 4182 C CA . CYS A 1 533 ? 2.314 28.078 -9.286 1.00 98.31 533 CYS A CA 1
ATOM 4183 C C . CYS A 1 533 ? 3.297 29.261 -9.299 1.00 98.31 533 CYS A C 1
ATOM 4185 O O . CYS A 1 533 ? 2.898 30.388 -9.588 1.00 98.31 533 CYS A O 1
ATOM 4187 N N . GLU A 1 534 ? 4.576 29.008 -9.016 1.00 98.19 534 GLU A N 1
ATOM 4188 C CA . GLU A 1 534 ? 5.647 30.009 -9.048 1.00 98.19 534 GLU A CA 1
ATOM 4189 C C . GLU A 1 534 ? 5.890 30.518 -10.477 1.00 98.19 534 GLU A C 1
ATOM 4191 O O . GLU A 1 534 ? 5.743 31.713 -10.746 1.00 98.19 534 GLU A O 1
ATOM 4196 N N . LEU A 1 535 ? 6.146 29.604 -11.421 1.00 98.31 535 LEU A N 1
ATOM 4197 C CA . LEU A 1 535 ? 6.383 29.946 -12.822 1.00 98.31 535 LEU A CA 1
ATOM 4198 C C . LEU A 1 535 ? 5.164 30.608 -13.470 1.00 98.31 535 LEU A C 1
ATOM 4200 O O . LEU A 1 535 ? 5.334 31.589 -14.181 1.00 98.31 535 LEU A O 1
ATOM 4204 N N . SER A 1 536 ? 3.938 30.131 -13.224 1.00 98.50 536 SER A N 1
ATOM 4205 C CA . SER A 1 536 ? 2.737 30.725 -13.834 1.00 98.50 536 SER A CA 1
ATOM 4206 C C . SER A 1 536 ? 2.439 32.137 -13.327 1.00 98.50 536 SER A C 1
ATOM 4208 O O . SER A 1 536 ? 1.793 32.898 -14.046 1.00 98.50 536 SER A O 1
ATOM 4210 N N . LYS A 1 537 ? 2.883 32.498 -12.115 1.00 98.38 537 LYS A N 1
ATOM 4211 C CA . LYS A 1 537 ? 2.794 33.875 -11.610 1.00 98.38 537 LYS A CA 1
ATOM 4212 C C . LYS A 1 537 ? 3.848 34.753 -12.270 1.00 98.38 537 LYS A C 1
ATOM 4214 O O . LYS A 1 537 ? 3.496 35.743 -12.895 1.00 98.38 537 LYS A O 1
ATOM 4219 N N . ALA A 1 538 ? 5.118 34.359 -12.197 1.00 98.44 538 ALA A N 1
ATOM 4220 C CA . ALA A 1 538 ? 6.206 35.153 -12.758 1.00 98.44 538 ALA A CA 1
ATOM 4221 C C . ALA A 1 538 ? 6.099 35.286 -14.292 1.00 98.44 538 ALA A C 1
ATOM 4223 O O . ALA A 1 538 ? 6.279 36.370 -14.830 1.00 98.44 538 ALA A O 1
ATOM 4224 N N . PHE A 1 539 ? 5.712 34.230 -15.015 1.00 98.50 539 PHE A N 1
ATOM 4225 C CA . PHE A 1 539 ? 5.551 34.263 -16.476 1.00 98.50 539 PHE A CA 1
ATOM 4226 C C . PHE A 1 539 ? 4.410 35.181 -16.945 1.00 98.50 539 PHE A C 1
ATOM 4228 O O . PHE A 1 539 ? 4.482 35.712 -18.050 1.00 98.50 539 PHE A O 1
ATOM 4235 N N . LYS A 1 540 ? 3.378 35.410 -16.121 1.00 98.19 540 LYS A N 1
ATOM 4236 C CA . LYS A 1 540 ? 2.295 36.356 -16.440 1.00 98.19 540 LYS A CA 1
ATOM 4237 C C . LYS A 1 540 ? 2.812 37.794 -16.566 1.00 98.19 540 LYS A C 1
ATOM 4239 O O . LYS A 1 540 ? 2.339 38.521 -17.432 1.00 98.19 540 LYS A O 1
ATOM 4244 N N . ASP A 1 541 ? 3.752 38.180 -15.704 1.00 98.25 541 ASP A N 1
ATOM 4245 C CA . ASP A 1 541 ? 4.186 39.572 -15.535 1.00 98.25 541 ASP A CA 1
ATOM 4246 C C . ASP A 1 541 ? 5.607 39.840 -16.087 1.00 98.25 541 ASP A C 1
ATOM 4248 O O . ASP A 1 541 ? 5.899 40.951 -16.520 1.00 98.25 541 ASP A O 1
ATOM 4252 N N . GLU A 1 542 ? 6.472 38.820 -16.157 1.00 98.44 542 GLU A N 1
ATOM 4253 C CA . GLU A 1 542 ? 7.851 38.892 -16.682 1.00 98.44 542 GLU A CA 1
ATOM 4254 C C . GLU A 1 542 ? 8.067 38.101 -17.993 1.00 98.44 542 GLU A C 1
ATOM 4256 O O . GLU A 1 542 ? 9.138 38.171 -18.609 1.00 98.44 542 GLU A O 1
ATOM 4261 N N . GLY A 1 543 ? 7.089 37.295 -18.424 1.00 98.06 543 GLY A N 1
ATOM 4262 C CA . GLY A 1 543 ? 7.181 36.471 -19.632 1.00 98.06 543 GLY A CA 1
ATOM 4263 C C . GLY A 1 543 ? 8.403 35.543 -19.647 1.00 98.06 543 GLY A C 1
ATOM 4264 O O . GLY A 1 543 ? 8.663 34.785 -18.711 1.00 98.06 543 GLY A O 1
ATOM 4265 N N . MET A 1 544 ? 9.185 35.601 -20.730 1.00 98.44 544 MET A N 1
ATOM 4266 C CA . MET A 1 544 ? 10.350 34.727 -20.926 1.00 98.44 544 MET A CA 1
ATOM 4267 C C . MET A 1 544 ? 11.460 34.901 -19.879 1.00 98.44 544 MET A C 1
ATOM 4269 O O . MET A 1 544 ? 12.241 33.966 -19.696 1.00 98.44 544 MET A O 1
ATOM 4273 N N . LEU A 1 545 ? 11.534 36.037 -19.174 1.00 98.12 545 LEU A N 1
ATOM 4274 C CA . LEU A 1 545 ? 12.521 36.239 -18.107 1.00 98.12 545 LEU A CA 1
ATOM 4275 C C . LEU A 1 545 ? 12.287 35.255 -16.950 1.00 98.12 545 LEU A C 1
ATOM 4277 O O . LEU A 1 545 ? 13.231 34.596 -16.514 1.00 98.12 545 LEU A O 1
ATOM 4281 N N . ALA A 1 546 ? 11.028 35.050 -16.551 1.00 98.38 546 ALA A N 1
ATOM 4282 C CA . ALA A 1 546 ? 10.655 34.055 -15.548 1.00 98.38 546 ALA A CA 1
ATOM 4283 C C . ALA A 1 546 ? 11.060 32.632 -15.960 1.00 98.38 546 ALA A C 1
ATOM 4285 O O . ALA A 1 546 ? 11.606 31.885 -15.152 1.00 98.38 546 ALA A O 1
ATOM 4286 N N . TYR A 1 547 ? 10.857 32.255 -17.228 1.00 98.25 547 TYR A N 1
ATOM 4287 C CA . TYR A 1 547 ? 11.271 30.938 -17.728 1.00 98.25 547 TYR A CA 1
ATOM 4288 C C . TYR A 1 547 ? 12.800 30.767 -17.721 1.00 98.25 547 TYR A C 1
ATOM 4290 O O . TYR A 1 547 ? 13.310 29.721 -17.313 1.00 98.25 547 TYR A O 1
ATOM 4298 N N . VAL A 1 548 ? 13.550 31.795 -18.133 1.00 98.25 548 VAL A N 1
ATOM 4299 C CA . VAL A 1 548 ? 15.022 31.765 -18.118 1.00 98.25 548 VAL A CA 1
ATOM 4300 C C . VAL A 1 548 ? 15.563 31.685 -16.689 1.00 98.25 548 VAL A C 1
ATOM 4302 O O . VAL A 1 548 ? 16.482 30.902 -16.438 1.00 98.25 548 VAL A O 1
ATOM 4305 N N . ASN A 1 549 ? 14.985 32.439 -15.752 1.00 97.69 549 ASN A N 1
ATOM 4306 C CA . ASN A 1 549 ? 15.432 32.499 -14.361 1.00 97.69 549 ASN A CA 1
ATOM 4307 C C . ASN A 1 549 ? 15.030 31.250 -13.563 1.00 97.69 549 ASN A C 1
ATOM 4309 O O . ASN A 1 549 ? 15.895 30.602 -12.978 1.00 97.69 549 ASN A O 1
ATOM 4313 N N . LEU A 1 550 ? 13.741 30.891 -13.554 1.00 97.50 550 LEU A N 1
ATOM 4314 C CA . LEU A 1 550 ? 13.188 29.832 -12.698 1.00 97.50 550 LEU A CA 1
ATOM 4315 C C . LEU A 1 550 ? 13.398 28.422 -13.265 1.00 97.50 550 LEU A C 1
ATOM 4317 O O . LEU A 1 550 ? 13.541 27.476 -12.494 1.00 97.50 550 LEU A O 1
ATOM 4321 N N . VAL A 1 551 ? 13.432 28.268 -14.596 1.00 97.75 551 VAL A N 1
ATOM 4322 C CA . VAL A 1 551 ? 13.585 26.959 -15.254 1.00 97.75 551 VAL A CA 1
ATOM 4323 C C . VAL A 1 551 ? 14.979 26.811 -15.851 1.00 97.75 551 VAL A C 1
ATOM 4325 O O . VAL A 1 551 ? 15.805 26.096 -15.292 1.00 97.75 551 VAL A O 1
ATOM 4328 N N . GLN A 1 552 ? 15.281 27.491 -16.961 1.00 97.81 552 GLN A N 1
ATOM 4329 C CA . GLN A 1 552 ? 16.446 27.149 -17.789 1.00 97.81 552 GLN A CA 1
ATOM 4330 C C . GLN A 1 552 ? 17.792 27.333 -17.061 1.00 97.81 552 GLN A C 1
ATOM 4332 O O . GLN A 1 552 ? 18.698 26.508 -17.209 1.00 97.81 552 GLN A O 1
ATOM 4337 N N . SER A 1 553 ? 17.933 28.389 -16.255 1.00 97.44 553 SER A N 1
ATOM 4338 C CA . SER A 1 553 ? 19.143 28.615 -15.452 1.00 97.44 553 SER A CA 1
ATOM 4339 C C . SER A 1 553 ? 19.259 27.599 -14.314 1.00 97.44 553 SER A C 1
ATOM 4341 O O . SER A 1 553 ? 20.328 27.021 -14.121 1.00 97.44 553 SER A O 1
ATOM 4343 N N . ARG A 1 554 ? 18.151 27.287 -13.631 1.00 97.38 554 ARG A N 1
ATOM 4344 C CA . ARG A 1 554 ? 18.110 26.292 -12.547 1.00 97.38 554 ARG A CA 1
ATOM 4345 C C . ARG A 1 554 ? 18.392 24.878 -13.045 1.00 97.38 554 ARG A C 1
ATOM 4347 O O . ARG A 1 554 ? 19.187 24.175 -12.432 1.00 97.38 554 ARG A O 1
ATOM 4354 N N . GLU A 1 555 ? 17.831 24.473 -14.183 1.00 97.25 555 GLU A N 1
ATOM 4355 C CA . GLU A 1 555 ? 18.159 23.199 -14.833 1.00 97.25 555 GLU A CA 1
ATOM 4356 C C . GLU A 1 555 ? 19.660 23.075 -15.118 1.00 97.25 555 GLU A C 1
ATOM 4358 O O . GLU A 1 555 ? 20.265 22.029 -14.873 1.00 97.25 555 GLU A O 1
ATOM 4363 N N . LYS A 1 556 ? 20.273 24.157 -15.606 1.00 96.31 556 LYS A N 1
ATOM 4364 C CA . LYS A 1 556 ? 21.699 24.227 -15.930 1.00 96.31 556 LYS A CA 1
ATOM 4365 C C . LYS A 1 556 ? 22.595 24.191 -14.687 1.00 96.31 556 LYS A C 1
ATOM 4367 O O . LYS A 1 556 ? 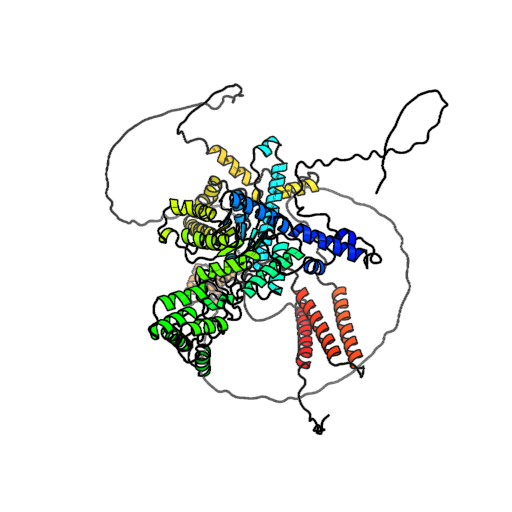23.647 23.558 -14.732 1.00 96.31 556 LYS A O 1
ATOM 4372 N N . GLU A 1 557 ? 22.192 24.846 -13.601 1.00 97.25 557 GLU A N 1
ATOM 4373 C CA . GLU A 1 557 ? 22.887 24.827 -12.306 1.00 97.25 557 GLU A CA 1
ATOM 4374 C C . GLU A 1 557 ? 22.802 23.459 -11.618 1.00 97.25 557 GLU A C 1
ATOM 4376 O O . GLU A 1 557 ? 23.797 22.971 -11.085 1.00 97.25 557 GLU A O 1
ATOM 4381 N N . LEU A 1 558 ? 21.626 22.825 -11.658 1.00 96.06 558 LEU A N 1
ATOM 4382 C CA . LEU A 1 558 ? 21.369 21.510 -11.062 1.00 96.06 558 LEU A CA 1
ATOM 4383 C C . LEU A 1 558 ? 21.905 20.346 -11.914 1.00 96.06 558 LEU A C 1
ATOM 4385 O O . LEU A 1 558 ? 22.027 19.229 -11.416 1.00 96.06 558 LEU A O 1
ATOM 4389 N N . GLY A 1 559 ? 22.216 20.585 -13.192 1.00 94.81 559 GLY A N 1
ATOM 4390 C CA . GLY A 1 559 ? 22.649 19.548 -14.132 1.00 94.81 559 GLY A CA 1
ATOM 4391 C C . GLY A 1 559 ? 21.517 18.635 -14.621 1.00 94.81 559 GLY A C 1
ATOM 4392 O O . GLY A 1 559 ? 21.781 17.483 -14.966 1.00 94.81 559 GLY A O 1
ATOM 4393 N N . CYS A 1 560 ? 20.277 19.139 -14.651 1.00 95.94 560 CYS A N 1
ATOM 4394 C CA . CYS A 1 560 ? 19.091 18.432 -15.143 1.00 95.94 560 CYS A CA 1
ATOM 4395 C C . CYS A 1 560 ? 19.319 17.913 -16.575 1.00 95.94 560 CYS A C 1
ATOM 4397 O O . CYS A 1 560 ? 19.683 18.684 -17.467 1.00 95.94 560 CYS A O 1
ATOM 4399 N N . ASP A 1 561 ? 19.101 16.615 -16.829 1.00 94.50 561 ASP A N 1
ATOM 4400 C CA . ASP A 1 561 ? 19.360 16.045 -18.162 1.00 94.50 561 ASP A CA 1
ATOM 4401 C C . ASP A 1 561 ? 18.247 16.356 -19.186 1.00 94.50 561 ASP A C 1
ATOM 4403 O O . ASP A 1 561 ? 18.500 16.302 -20.396 1.00 94.50 561 ASP A O 1
ATOM 4407 N N . VAL A 1 562 ? 17.073 16.789 -18.702 1.00 96.75 562 VAL A N 1
ATOM 4408 C CA . VAL A 1 562 ? 15.924 17.288 -19.488 1.00 96.75 562 VAL A CA 1
ATOM 4409 C C . VAL A 1 562 ? 16.252 18.584 -20.243 1.00 96.75 562 VAL A C 1
ATOM 4411 O O . VAL A 1 562 ? 15.710 18.795 -21.325 1.00 96.75 562 VAL A O 1
ATOM 4414 N N . LEU A 1 563 ? 17.221 19.384 -19.775 1.00 96.69 563 LEU A N 1
ATOM 4415 C CA . LEU A 1 563 ? 17.718 20.579 -20.477 1.00 96.69 563 LEU A CA 1
ATOM 4416 C C . LEU A 1 563 ? 18.170 20.272 -21.922 1.00 96.69 563 LEU A C 1
ATOM 4418 O O . LEU A 1 563 ? 18.085 21.121 -22.808 1.00 96.69 563 LEU A O 1
ATOM 4422 N N . THR A 1 564 ? 18.628 19.040 -22.170 1.00 95.25 564 THR A N 1
ATOM 4423 C CA . THR A 1 564 ? 18.796 18.472 -23.519 1.00 95.25 564 THR A CA 1
ATOM 4424 C C . THR A 1 564 ? 17.646 17.511 -23.823 1.00 95.25 564 THR A C 1
ATOM 4426 O O . THR A 1 564 ? 17.821 16.292 -23.795 1.00 95.25 564 THR A O 1
ATOM 4429 N N . HIS A 1 565 ? 16.451 18.053 -24.055 1.00 95.75 565 HIS A N 1
ATOM 4430 C CA . HIS A 1 565 ? 15.194 17.304 -24.134 1.00 95.75 565 HIS A CA 1
ATOM 4431 C C . HIS A 1 565 ? 15.134 16.298 -25.298 1.00 95.75 565 HIS A C 1
ATOM 4433 O O . HIS A 1 565 ? 14.530 15.237 -25.136 1.00 95.75 565 HIS A O 1
ATOM 4439 N N . GLN A 1 566 ? 15.803 16.548 -26.430 1.00 94.00 566 GLN A N 1
ATOM 4440 C CA . GLN A 1 566 ? 15.894 15.595 -27.549 1.00 94.00 566 GLN A CA 1
ATOM 4441 C C . GLN A 1 566 ? 16.851 14.443 -27.228 1.00 94.00 566 GLN A C 1
ATOM 4443 O O . GLN A 1 566 ? 16.585 13.274 -27.536 1.00 94.00 566 GLN A O 1
ATOM 4448 N N . LYS A 1 567 ? 17.958 14.741 -26.540 1.00 93.50 567 LYS A N 1
ATOM 4449 C CA . LYS A 1 567 ? 18.837 13.704 -25.990 1.00 93.50 567 LYS A CA 1
ATOM 4450 C C . LYS A 1 567 ? 18.140 12.912 -24.873 1.00 93.50 567 LYS A C 1
ATOM 4452 O O . LYS A 1 567 ? 18.329 11.698 -24.782 1.00 93.50 567 LYS A O 1
ATOM 4457 N N . TRP A 1 568 ? 17.340 13.576 -24.038 1.00 96.19 568 TRP A N 1
ATOM 4458 C CA . TRP A 1 568 ? 16.588 12.978 -22.935 1.00 96.19 568 TRP A CA 1
ATOM 4459 C C . TRP A 1 568 ? 15.487 12.042 -23.441 1.00 96.19 568 TRP A C 1
ATOM 4461 O O . TRP A 1 568 ? 15.456 10.887 -23.015 1.00 96.19 568 TRP A O 1
ATOM 4471 N N . SER A 1 569 ? 14.661 12.484 -24.394 1.00 95.81 569 SER A N 1
ATOM 4472 C CA . SER A 1 569 ? 13.574 11.690 -24.990 1.00 95.81 569 SER A CA 1
ATOM 4473 C C . SER A 1 569 ? 14.083 10.472 -25.771 1.00 95.81 569 SER A C 1
ATOM 4475 O O . SER A 1 569 ? 13.393 9.459 -25.870 1.00 95.81 569 SER A O 1
ATOM 4477 N N . GLY A 1 570 ? 15.325 10.539 -26.265 1.00 95.19 570 GLY A N 1
ATOM 4478 C CA . GLY A 1 570 ? 16.021 9.424 -26.902 1.00 95.19 570 GLY A CA 1
ATOM 4479 C C . GLY A 1 570 ? 16.154 9.534 -28.421 1.00 95.19 570 GLY A C 1
ATOM 4480 O O . GLY A 1 570 ? 16.378 8.510 -29.066 1.00 95.19 570 GLY A O 1
ATOM 4481 N N . ALA A 1 571 ? 16.081 10.736 -29.006 1.00 94.12 571 ALA A N 1
ATOM 4482 C CA . ALA A 1 571 ? 16.266 10.939 -30.449 1.00 94.12 571 ALA A CA 1
ATOM 4483 C C . ALA A 1 571 ? 17.563 10.279 -30.966 1.00 94.12 571 ALA A C 1
ATOM 4485 O O . ALA A 1 571 ? 17.522 9.458 -31.878 1.00 94.12 571 ALA A O 1
ATOM 4486 N N . GLY A 1 572 ? 18.697 10.507 -30.290 1.00 91.81 572 GLY A N 1
ATOM 4487 C CA . GLY A 1 572 ? 19.996 9.896 -30.625 1.00 91.81 572 GLY A CA 1
ATOM 4488 C C . GLY A 1 572 ? 20.124 8.377 -30.379 1.00 91.81 572 GLY A C 1
ATOM 4489 O O . GLY A 1 572 ? 21.141 7.783 -30.749 1.00 91.81 572 GLY A O 1
ATOM 4490 N N . TYR A 1 573 ? 19.123 7.745 -29.757 1.00 94.94 573 TYR A N 1
ATOM 4491 C CA . TYR A 1 573 ? 18.989 6.284 -29.662 1.00 94.94 573 TYR A CA 1
ATOM 4492 C C . TYR A 1 57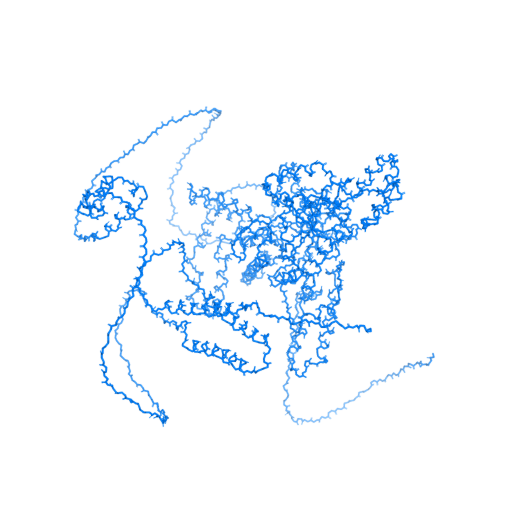3 ? 18.193 5.743 -30.861 1.00 94.94 573 TYR A C 1
ATOM 4494 O O . TYR A 1 573 ? 18.633 4.793 -31.509 1.00 94.94 573 TYR A O 1
ATOM 4502 N N . ILE A 1 574 ? 17.086 6.403 -31.227 1.00 94.12 574 ILE A N 1
ATOM 4503 C CA . ILE A 1 574 ? 16.292 6.068 -32.420 1.00 94.12 574 ILE A CA 1
ATOM 4504 C C . ILE A 1 574 ? 17.092 6.295 -33.712 1.00 94.12 574 ILE A C 1
ATOM 4506 O O . ILE A 1 574 ? 17.140 5.393 -34.543 1.00 94.12 574 ILE A O 1
ATOM 4510 N N . ASP A 1 575 ? 17.811 7.414 -33.849 1.00 89.81 575 ASP A N 1
ATOM 4511 C CA . ASP A 1 575 ? 18.724 7.670 -34.979 1.00 89.81 575 ASP A CA 1
ATOM 4512 C C . ASP A 1 575 ? 19.796 6.575 -35.125 1.00 89.81 575 ASP A C 1
ATOM 4514 O O . ASP A 1 575 ? 20.193 6.226 -36.237 1.00 89.81 575 ASP A O 1
ATOM 4518 N N . GLY A 1 576 ? 20.254 5.999 -34.006 1.00 89.81 576 GLY A N 1
ATOM 4519 C CA . GLY A 1 576 ? 21.191 4.874 -34.007 1.00 89.81 576 GLY A CA 1
ATOM 4520 C C . GLY A 1 576 ? 20.573 3.592 -34.573 1.00 89.81 576 GLY A C 1
ATOM 4521 O O . GLY A 1 576 ? 21.223 2.882 -35.339 1.00 89.81 576 GLY A O 1
ATOM 4522 N N . ILE A 1 577 ? 19.307 3.321 -34.243 1.00 92.12 577 ILE A N 1
ATOM 4523 C CA . ILE A 1 577 ? 18.542 2.184 -34.776 1.00 92.12 577 ILE A CA 1
ATOM 4524 C C . ILE A 1 577 ? 18.241 2.387 -36.266 1.00 92.12 577 ILE A C 1
ATOM 4526 O O . ILE A 1 577 ? 18.499 1.488 -37.065 1.00 92.12 577 ILE A O 1
ATOM 4530 N N . LEU A 1 578 ? 17.758 3.570 -36.661 1.00 90.88 578 LEU A N 1
ATOM 4531 C CA . LEU A 1 578 ? 17.483 3.906 -38.062 1.00 90.88 578 LEU A CA 1
ATOM 4532 C C . LEU A 1 578 ? 18.756 3.814 -38.910 1.00 90.88 578 LEU A C 1
ATOM 4534 O O . LEU A 1 578 ? 18.756 3.138 -39.935 1.00 90.88 578 LEU A O 1
ATOM 4538 N N . GLY A 1 579 ? 19.869 4.383 -38.436 1.00 87.69 579 GLY A N 1
ATOM 4539 C CA . GLY A 1 579 ? 21.167 4.288 -39.102 1.00 87.69 579 GLY A CA 1
ATOM 4540 C C . GLY A 1 579 ? 21.679 2.851 -39.258 1.00 87.69 579 GLY A C 1
ATOM 4541 O O . GLY A 1 579 ? 22.301 2.545 -40.275 1.00 87.69 579 GLY A O 1
ATOM 4542 N N . ALA A 1 580 ? 21.391 1.958 -38.304 1.00 89.38 580 ALA A N 1
ATOM 4543 C CA . ALA A 1 580 ? 21.725 0.537 -38.411 1.00 89.38 580 ALA A CA 1
ATOM 4544 C C . ALA A 1 580 ? 20.845 -0.203 -39.437 1.00 89.38 580 ALA A C 1
ATOM 4546 O O . ALA A 1 580 ? 21.365 -0.987 -40.227 1.00 89.38 580 ALA A O 1
ATOM 4547 N N . ILE A 1 581 ? 19.536 0.077 -39.475 1.00 90.94 581 ILE A N 1
ATOM 4548 C CA . ILE A 1 581 ? 18.596 -0.501 -40.454 1.00 90.94 581 ILE A CA 1
ATOM 4549 C C . ILE A 1 581 ? 18.928 -0.018 -41.874 1.00 90.94 581 ILE A C 1
ATOM 4551 O O . ILE A 1 581 ? 18.986 -0.807 -42.813 1.00 90.94 581 ILE A O 1
ATOM 4555 N N . GLN A 1 582 ? 19.190 1.278 -42.034 1.00 88.31 582 GLN A N 1
ATOM 4556 C CA . GLN A 1 582 ? 19.437 1.932 -43.322 1.00 88.31 582 GLN A CA 1
ATOM 4557 C C . GLN A 1 582 ? 20.901 1.836 -43.790 1.00 88.31 582 GLN A C 1
ATOM 4559 O O . GLN A 1 582 ? 21.292 2.535 -44.726 1.00 88.31 582 GLN A O 1
ATOM 4564 N N . SER A 1 583 ? 21.729 1.010 -43.134 1.00 78.44 583 SER A N 1
ATOM 4565 C CA . SER A 1 583 ? 23.159 0.829 -43.448 1.00 78.44 583 SER A CA 1
ATOM 4566 C C . SER A 1 583 ? 23.946 2.148 -43.576 1.00 78.44 583 SER A C 1
ATOM 4568 O O . SER A 1 583 ? 24.829 2.290 -44.417 1.00 78.44 583 SER A O 1
ATOM 4570 N N . GLY A 1 584 ? 23.612 3.138 -42.743 1.00 62.69 584 GLY A N 1
ATOM 4571 C CA . GLY A 1 584 ? 24.267 4.446 -42.686 1.00 62.69 584 GLY A CA 1
ATOM 4572 C C . GLY A 1 584 ? 23.701 5.540 -43.601 1.00 62.69 584 GLY A C 1
ATOM 4573 O O . GLY A 1 584 ? 24.120 6.693 -43.431 1.00 62.69 584 GLY A O 1
ATOM 4574 N N . SER A 1 585 ? 22.748 5.224 -44.495 1.00 60.25 585 SER A N 1
ATOM 4575 C CA . SER A 1 585 ? 22.096 6.207 -45.381 1.00 60.25 585 SER A CA 1
ATOM 4576 C C . SER A 1 585 ? 21.578 7.417 -44.590 1.00 60.25 585 SER A C 1
ATOM 4578 O O . SER A 1 585 ? 21.040 7.281 -43.491 1.00 60.25 585 SER A O 1
ATOM 4580 N N . SER A 1 586 ? 21.825 8.626 -45.094 1.00 57.53 586 SER A N 1
ATOM 4581 C CA . SER A 1 586 ? 21.753 9.862 -44.302 1.00 57.53 586 SER A CA 1
ATOM 4582 C C . SER A 1 586 ? 20.411 10.594 -44.342 1.00 57.53 586 SER A C 1
ATOM 4584 O O . SER A 1 586 ? 20.213 11.490 -43.526 1.00 57.53 586 SER A O 1
ATOM 4586 N N . GLY A 1 587 ? 19.497 10.224 -45.243 1.00 57.78 587 GLY A N 1
ATOM 4587 C CA . GLY A 1 587 ? 18.296 11.009 -45.574 1.00 57.78 587 GLY A CA 1
ATOM 4588 C C . GLY A 1 587 ? 17.223 11.154 -44.484 1.00 57.78 587 GLY A C 1
ATOM 4589 O O . GLY A 1 587 ? 16.243 11.852 -44.712 1.00 57.78 587 GLY A O 1
ATOM 4590 N N . SER A 1 588 ? 17.371 10.509 -43.323 1.00 57.53 588 SER A N 1
ATOM 4591 C CA . SER A 1 588 ? 16.386 10.555 -42.229 1.00 57.53 588 SER A CA 1
ATOM 4592 C C . SER A 1 588 ? 17.021 10.499 -40.830 1.00 57.53 588 SER A C 1
ATOM 4594 O O . SER A 1 588 ? 16.538 9.778 -39.960 1.00 57.53 588 SER A O 1
ATOM 4596 N N . LYS A 1 589 ? 18.128 11.222 -40.619 1.00 59.91 589 LYS A N 1
ATOM 4597 C CA . LYS A 1 589 ? 18.742 11.419 -39.291 1.00 59.91 589 LYS A CA 1
ATOM 4598 C C . LYS A 1 589 ? 18.186 12.693 -38.651 1.00 59.91 589 LYS A C 1
ATOM 4600 O O . LYS A 1 589 ? 18.259 13.752 -39.268 1.00 59.91 589 LYS A O 1
ATOM 4605 N N . SER A 1 590 ? 17.662 12.600 -37.431 1.00 58.19 590 SER A N 1
ATOM 4606 C CA . SER A 1 590 ? 17.078 13.736 -36.701 1.00 58.19 590 SER A CA 1
ATOM 4607 C C . SER A 1 590 ? 18.139 14.651 -36.067 1.00 58.19 590 SER A C 1
ATOM 4609 O O . SER A 1 590 ? 17.971 15.868 -35.999 1.00 58.19 590 SER A O 1
ATOM 4611 N N . MET A 1 591 ? 19.272 14.087 -35.640 1.00 57.38 591 MET A N 1
ATOM 4612 C CA . MET A 1 591 ? 20.354 14.807 -34.963 1.00 57.38 591 MET A CA 1
ATOM 4613 C C . MET A 1 591 ? 21.502 15.139 -35.935 1.00 57.38 591 MET A C 1
ATOM 4615 O O . MET A 1 591 ? 22.392 14.321 -36.175 1.00 57.38 591 MET A O 1
ATOM 4619 N N . GLY A 1 592 ? 21.499 16.363 -36.476 1.00 56.41 592 GLY A N 1
ATOM 4620 C CA . GLY A 1 592 ? 22.561 16.923 -37.331 1.00 56.41 592 GLY A CA 1
ATOM 4621 C C . GLY A 1 592 ? 23.096 18.275 -36.832 1.00 56.41 592 GLY A C 1
ATOM 4622 O O . GLY A 1 592 ? 22.649 18.778 -35.802 1.00 56.41 592 GLY A O 1
ATOM 4623 N N . GLU A 1 593 ? 24.034 18.889 -37.565 1.00 47.16 593 GLU A N 1
ATOM 4624 C CA . GLU A 1 593 ? 24.708 20.146 -37.162 1.00 47.16 593 GLU A CA 1
ATOM 4625 C C . GLU A 1 593 ? 23.770 21.362 -37.022 1.00 47.16 593 GLU A C 1
ATOM 4627 O O . GLU A 1 593 ? 24.124 22.331 -36.357 1.00 47.16 593 GLU A O 1
ATOM 4632 N N . GLY A 1 594 ? 22.557 21.300 -37.584 1.00 45.59 594 GLY A N 1
ATOM 4633 C CA . GLY A 1 594 ? 21.524 22.332 -37.436 1.00 45.59 594 GLY A CA 1
ATOM 4634 C C . GLY A 1 594 ? 20.667 22.244 -36.163 1.00 45.59 594 GLY A C 1
ATOM 4635 O O . GLY A 1 594 ? 19.752 23.049 -36.013 1.00 45.59 594 GLY A O 1
ATOM 4636 N N . ASN A 1 595 ? 20.893 21.280 -35.257 1.00 51.72 595 ASN A N 1
ATOM 4637 C CA . ASN A 1 595 ? 20.055 21.152 -34.056 1.00 51.72 595 ASN A CA 1
ATOM 4638 C C . ASN A 1 595 ? 20.375 22.231 -32.995 1.00 51.72 595 ASN A C 1
ATOM 4640 O O . ASN A 1 595 ? 21.539 22.558 -32.731 1.00 51.72 595 ASN A O 1
ATOM 4644 N N . THR A 1 596 ? 19.329 22.750 -32.349 1.00 51.22 596 THR A N 1
ATOM 4645 C CA . THR A 1 596 ? 19.404 23.884 -31.414 1.00 51.22 596 THR A CA 1
ATOM 4646 C C . THR A 1 596 ? 20.106 23.562 -30.091 1.00 51.22 596 THR A C 1
ATOM 4648 O O . THR A 1 596 ? 20.740 24.453 -29.524 1.00 51.22 596 THR A O 1
ATOM 4651 N N . GLU A 1 597 ? 20.099 22.307 -29.619 1.00 52.91 597 GLU A N 1
ATOM 4652 C CA . GLU A 1 597 ? 20.791 21.912 -28.374 1.00 52.91 597 GLU A CA 1
ATOM 4653 C C . GLU A 1 597 ? 22.308 22.172 -28.442 1.00 52.91 597 GLU A C 1
ATOM 4655 O O . GLU A 1 597 ? 22.956 22.467 -27.429 1.00 52.91 597 GLU A O 1
ATOM 4660 N N . THR A 1 598 ? 22.893 22.102 -29.644 1.00 47.25 598 THR A N 1
ATOM 4661 C CA . THR A 1 598 ? 24.319 22.378 -29.868 1.00 47.25 598 THR A CA 1
ATOM 4662 C C . THR A 1 598 ? 24.694 23.832 -29.560 1.00 47.25 598 THR A C 1
ATOM 4664 O O . THR A 1 598 ? 25.766 24.081 -29.001 1.00 47.25 598 THR A O 1
ATOM 4667 N N . ALA A 1 599 ? 23.813 24.795 -29.856 1.00 42.62 599 ALA A N 1
ATOM 4668 C CA . ALA A 1 599 ? 24.060 26.221 -29.621 1.00 42.62 599 ALA A CA 1
ATOM 4669 C C . ALA A 1 599 ? 24.121 26.556 -28.118 1.00 42.62 599 ALA A C 1
ATOM 4671 O O . ALA A 1 599 ? 25.050 27.241 -27.669 1.00 42.62 599 ALA A O 1
ATOM 4672 N N . THR A 1 600 ? 23.198 25.990 -27.331 1.00 45.47 600 THR A N 1
ATOM 4673 C CA . THR A 1 600 ? 23.118 26.144 -25.866 1.00 45.47 600 THR A CA 1
ATOM 4674 C C . THR A 1 600 ? 24.419 25.723 -25.174 1.00 45.47 600 THR A C 1
ATOM 4676 O O . THR A 1 600 ? 24.883 26.375 -24.234 1.00 45.47 600 THR A O 1
ATOM 4679 N N . ARG A 1 601 ? 25.075 24.668 -25.680 1.00 43.38 601 ARG A N 1
ATOM 4680 C CA . ARG A 1 601 ? 26.382 24.208 -25.181 1.00 43.38 601 ARG A CA 1
ATOM 4681 C C . ARG A 1 601 ? 27.519 25.181 -25.498 1.00 43.38 601 ARG A C 1
ATOM 4683 O O . ARG A 1 601 ? 28.336 25.460 -24.620 1.00 43.38 601 ARG A O 1
ATOM 4690 N N . GLN A 1 602 ? 27.584 25.703 -26.725 1.00 36.22 602 GLN A N 1
ATOM 4691 C CA . GLN A 1 602 ? 28.704 26.547 -27.159 1.00 36.22 602 GLN A CA 1
ATOM 4692 C C . GLN A 1 602 ? 28.778 27.865 -26.376 1.00 36.22 602 GLN A C 1
ATOM 4694 O O . GLN A 1 602 ? 29.858 28.224 -25.899 1.00 36.22 602 GLN A O 1
ATOM 4699 N N . HIS A 1 603 ? 27.647 28.542 -26.146 1.00 40.16 603 HIS A N 1
ATOM 4700 C CA . HIS A 1 603 ? 27.623 29.785 -25.361 1.00 40.16 603 HIS A CA 1
ATOM 4701 C C . HIS A 1 603 ? 28.093 29.579 -23.910 1.00 40.16 603 HIS A C 1
ATOM 4703 O O . HIS A 1 603 ? 28.826 30.410 -23.367 1.00 40.16 603 HIS A O 1
ATOM 4709 N N . SER A 1 604 ? 27.781 28.432 -23.296 1.00 38.84 604 SER A N 1
ATOM 4710 C CA . SER A 1 604 ? 28.191 28.150 -21.914 1.00 38.84 604 SER A CA 1
ATOM 4711 C C . SER A 1 604 ? 29.710 28.004 -21.725 1.00 38.84 604 SER A C 1
ATOM 4713 O O . SER A 1 604 ? 30.202 28.219 -20.619 1.00 38.84 604 SER A O 1
ATOM 4715 N N . SER A 1 605 ? 30.469 27.699 -22.785 1.00 32.81 605 SER A N 1
ATOM 4716 C CA . SER A 1 605 ? 31.943 27.627 -22.738 1.00 32.81 605 SER A CA 1
ATOM 4717 C C . SER A 1 605 ? 32.626 29.000 -22.627 1.00 32.81 605 SER A C 1
ATOM 4719 O O . SER A 1 605 ? 33.785 29.089 -22.219 1.00 32.81 605 SER A O 1
ATOM 4721 N N . ARG A 1 606 ? 31.905 30.078 -22.972 1.00 32.09 606 ARG A N 1
ATOM 4722 C CA . ARG A 1 606 ? 32.429 31.449 -23.057 1.00 32.09 606 ARG A CA 1
ATOM 4723 C C . ARG A 1 606 ? 32.181 32.273 -21.788 1.00 32.09 606 ARG A C 1
ATOM 4725 O O . ARG A 1 606 ? 32.925 33.215 -21.541 1.00 32.09 606 ARG A O 1
ATOM 4732 N N . ALA A 1 607 ? 31.191 31.895 -20.973 1.00 33.75 607 ALA A N 1
ATOM 4733 C CA . ALA A 1 607 ? 30.846 32.581 -19.723 1.00 33.75 607 ALA A CA 1
ATOM 4734 C C . ALA A 1 607 ? 31.698 32.150 -18.508 1.00 33.75 607 ALA A C 1
ATOM 4736 O O . ALA A 1 607 ? 31.895 32.930 -17.583 1.00 33.75 607 ALA A O 1
ATOM 4737 N N . SER A 1 608 ? 32.248 30.928 -18.500 1.00 30.28 608 SER A N 1
ATOM 4738 C CA . SER A 1 608 ? 32.971 30.351 -17.347 1.00 30.28 608 SER A CA 1
ATOM 4739 C C . SER A 1 608 ? 34.434 30.836 -17.223 1.00 30.28 608 SER A C 1
ATOM 4741 O O . SER A 1 608 ? 35.360 30.053 -17.022 1.00 30.28 608 SER A O 1
ATOM 4743 N N . ARG A 1 609 ? 34.674 32.143 -17.400 1.00 28.55 609 ARG A N 1
ATOM 4744 C CA . ARG A 1 609 ? 36.000 32.779 -17.266 1.00 28.55 609 ARG A CA 1
ATOM 4745 C C . ARG A 1 609 ? 35.919 34.189 -16.660 1.00 28.55 609 ARG A C 1
ATOM 4747 O O . ARG A 1 609 ? 36.362 35.133 -17.302 1.00 28.55 609 ARG A O 1
ATOM 4754 N N . ASN A 1 610 ? 35.364 34.324 -15.450 1.00 32.06 610 ASN A N 1
ATOM 4755 C CA . ASN A 1 610 ? 35.665 35.431 -14.519 1.00 32.06 610 ASN A CA 1
ATOM 4756 C C . ASN A 1 610 ? 35.027 35.220 -13.125 1.00 32.06 610 ASN A C 1
ATOM 4758 O O . ASN A 1 610 ? 33.935 35.707 -12.855 1.00 32.06 610 ASN A O 1
ATOM 4762 N N . SER A 1 611 ? 35.730 34.526 -12.225 1.00 31.11 611 SER A N 1
ATOM 4763 C CA . SER A 1 611 ? 35.513 34.550 -10.762 1.00 31.11 611 SER A CA 1
ATOM 4764 C C . SER A 1 611 ? 36.700 33.863 -10.071 1.00 31.11 611 SER A C 1
ATOM 4766 O O . SER A 1 611 ? 37.243 32.913 -10.636 1.00 31.11 611 SER A O 1
ATOM 4768 N N . ASN A 1 612 ? 37.126 34.321 -8.886 1.00 33.03 612 ASN A N 1
ATOM 4769 C CA . ASN A 1 612 ? 38.435 33.965 -8.313 1.00 33.03 612 ASN A CA 1
ATOM 4770 C C . ASN A 1 612 ? 38.383 33.455 -6.855 1.00 33.03 612 ASN A C 1
ATOM 4772 O O . ASN A 1 612 ? 37.690 34.023 -6.024 1.00 33.03 612 ASN A O 1
ATOM 4776 N N . HIS A 1 613 ? 39.205 32.432 -6.587 1.00 30.78 613 HIS A N 1
ATOM 4777 C CA . HIS A 1 613 ? 39.809 31.984 -5.315 1.00 30.78 613 HIS A CA 1
ATOM 4778 C C . HIS A 1 613 ? 39.066 32.012 -3.959 1.00 30.78 613 HIS A C 1
ATOM 4780 O O . HIS A 1 613 ? 38.841 33.060 -3.365 1.00 30.78 613 HIS A O 1
ATOM 4786 N N . VAL A 1 614 ? 39.047 30.824 -3.332 1.00 26.78 614 VAL A N 1
ATOM 4787 C CA . VAL A 1 614 ? 39.459 30.605 -1.925 1.00 26.78 614 VAL A CA 1
ATOM 4788 C C . VAL A 1 614 ? 40.542 29.490 -1.905 1.00 26.78 614 VAL A C 1
ATOM 4790 O O . VAL A 1 614 ? 40.731 28.798 -2.906 1.00 26.78 614 VAL A O 1
ATOM 4793 N N . GLN A 1 615 ? 41.321 29.377 -0.823 1.00 27.31 615 GLN A N 1
ATOM 4794 C CA . GLN A 1 615 ? 42.534 28.541 -0.640 1.00 27.31 615 GLN A CA 1
ATOM 4795 C C . GLN A 1 615 ? 42.257 27.304 0.261 1.00 27.31 615 GLN A C 1
ATOM 4797 O O . GLN A 1 615 ? 41.240 27.318 0.945 1.00 27.31 615 GLN A O 1
ATOM 4802 N N . GLN A 1 616 ? 43.058 26.229 0.408 1.00 25.48 616 GLN A N 1
ATOM 4803 C CA . GLN A 1 616 ? 44.337 25.680 -0.138 1.00 25.48 616 GLN A CA 1
ATOM 4804 C C . GLN A 1 616 ? 44.372 24.145 0.233 1.00 25.48 616 GLN A C 1
ATOM 4806 O O . GLN A 1 616 ? 43.319 23.676 0.673 1.00 25.48 616 GLN A O 1
ATOM 4811 N N . PRO A 1 617 ? 45.468 23.325 0.173 1.00 41.34 617 PRO A N 1
ATOM 4812 C CA . PRO A 1 617 ? 46.844 23.482 -0.342 1.00 41.34 617 PRO A CA 1
ATOM 4813 C C . PRO A 1 617 ? 47.280 22.398 -1.378 1.00 41.34 617 PRO A C 1
ATOM 4815 O O . PRO A 1 617 ? 46.482 21.588 -1.844 1.00 41.34 617 PRO A O 1
ATOM 4818 N N . SER A 1 618 ? 48.569 22.396 -1.750 1.00 26.08 618 SER A N 1
ATOM 4819 C CA . SER A 1 618 ? 49.167 21.675 -2.898 1.00 26.08 618 SER A CA 1
ATOM 4820 C C . SER A 1 618 ? 49.925 20.370 -2.574 1.00 26.08 618 SER A C 1
ATOM 4822 O O . SER A 1 618 ? 50.420 20.203 -1.466 1.00 26.08 618 SER A O 1
ATOM 4824 N N . ILE A 1 619 ? 50.183 19.544 -3.605 1.00 26.88 619 ILE A N 1
ATOM 4825 C CA . ILE A 1 619 ? 51.388 18.690 -3.769 1.00 26.88 619 ILE A CA 1
ATOM 4826 C C . ILE A 1 619 ? 51.759 18.614 -5.277 1.00 26.88 619 ILE A C 1
ATOM 4828 O O . ILE A 1 619 ? 50.907 18.862 -6.129 1.00 26.88 619 ILE A O 1
ATOM 4832 N N . LEU A 1 620 ? 53.035 18.373 -5.622 1.00 26.97 620 LEU A N 1
ATOM 4833 C CA . LEU A 1 620 ? 53.610 18.595 -6.969 1.00 26.97 620 LEU A CA 1
ATOM 4834 C C . LEU A 1 620 ? 53.734 17.333 -7.852 1.00 26.97 620 LEU A C 1
ATOM 4836 O O . LEU A 1 620 ? 54.083 16.279 -7.330 1.00 26.97 620 LEU A O 1
ATOM 4840 N N . LEU A 1 621 ? 53.646 17.486 -9.192 1.00 27.36 621 LEU A N 1
ATOM 4841 C CA . LEU A 1 621 ? 54.799 17.385 -10.135 1.00 27.36 621 LEU A CA 1
ATOM 4842 C C . LEU A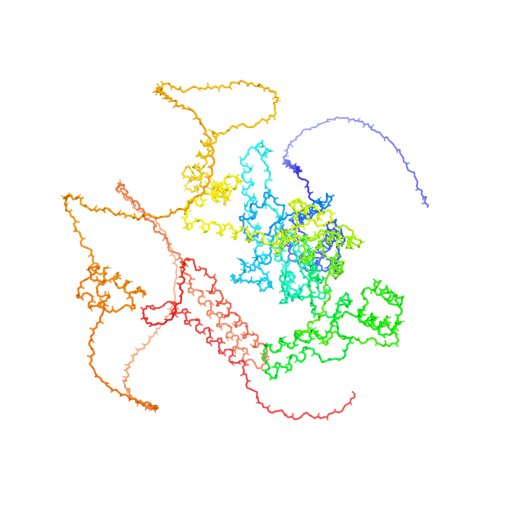 1 621 ? 54.421 17.488 -11.645 1.00 27.36 621 LEU A C 1
ATOM 4844 O O . LEU A 1 621 ? 53.500 16.831 -12.103 1.00 27.36 621 LEU A O 1
ATOM 4848 N N . GLN A 1 622 ? 55.175 18.330 -12.378 1.00 26.42 622 GLN A N 1
ATOM 4849 C CA . GLN A 1 622 ? 55.726 18.231 -13.765 1.00 26.42 622 GLN A CA 1
ATOM 4850 C C . GLN A 1 622 ? 55.108 17.225 -14.797 1.00 26.42 622 GLN A C 1
ATOM 4852 O O . GLN A 1 622 ? 54.851 16.082 -14.457 1.00 26.42 622 GLN A O 1
ATOM 4857 N N . ASN A 1 623 ? 54.973 17.499 -16.117 1.00 27.20 623 ASN A N 1
ATOM 4858 C CA . ASN A 1 623 ? 55.860 18.294 -16.999 1.00 27.20 623 ASN A CA 1
ATOM 4859 C C . ASN A 1 623 ? 55.288 18.654 -18.417 1.00 27.20 623 ASN A C 1
ATOM 4861 O O . ASN A 1 623 ? 54.624 17.837 -19.039 1.00 27.20 623 ASN A O 1
ATOM 4865 N N . MET A 1 624 ? 55.701 19.822 -18.947 1.00 26.28 624 MET A N 1
ATOM 4866 C CA . MET A 1 624 ? 56.064 20.193 -20.352 1.00 26.28 624 MET A CA 1
ATOM 4867 C C . MET A 1 624 ? 55.181 19.975 -21.624 1.00 26.28 624 MET A C 1
ATOM 4869 O O . MET A 1 624 ? 54.887 18.858 -22.032 1.00 26.28 624 MET A O 1
ATOM 4873 N N . SER A 1 625 ? 55.096 21.068 -22.418 1.00 28.22 625 SER A N 1
ATOM 4874 C CA . SER A 1 625 ? 54.898 21.166 -23.898 1.00 28.22 625 SER A CA 1
ATOM 4875 C C . SER A 1 625 ? 53.487 20.885 -24.483 1.00 28.22 625 SER A C 1
ATOM 4877 O O . SER A 1 625 ? 52.748 20.079 -23.941 1.00 28.22 625 SER A O 1
ATOM 4879 N N . SER A 1 626 ? 53.010 21.513 -25.578 1.00 28.52 626 SER A N 1
ATOM 4880 C CA . SER A 1 626 ? 53.512 22.626 -26.425 1.00 28.52 626 SER A CA 1
ATOM 4881 C C . SER A 1 626 ? 52.341 23.463 -27.017 1.00 28.52 626 SER A C 1
ATOM 4883 O O . SER A 1 626 ? 51.178 23.097 -26.854 1.00 28.52 626 SER A O 1
ATOM 4885 N N . LYS A 1 627 ? 52.623 24.591 -27.697 1.00 30.48 627 LYS A N 1
ATOM 4886 C CA . LYS A 1 627 ? 51.639 25.439 -28.417 1.00 30.48 627 LYS A CA 1
ATOM 4887 C C . LYS A 1 627 ? 52.106 25.764 -29.848 1.00 30.48 627 LYS A C 1
ATOM 4889 O O . LYS A 1 627 ? 53.276 26.111 -30.004 1.00 30.48 627 LYS A O 1
ATOM 4894 N N . PRO A 1 628 ? 51.194 25.839 -30.833 1.00 33.41 628 PRO A N 1
ATOM 4895 C CA . PRO A 1 628 ? 51.316 26.715 -32.004 1.00 33.41 628 PRO A CA 1
ATOM 4896 C C . PRO A 1 628 ? 50.803 28.143 -31.710 1.00 33.41 628 PRO A C 1
ATOM 4898 O O . PRO A 1 628 ? 50.079 28.370 -30.737 1.00 33.41 628 PRO A O 1
ATOM 4901 N N . SER A 1 629 ? 51.177 29.114 -32.545 1.00 34.16 629 SER A N 1
ATOM 4902 C CA . SER A 1 629 ? 50.895 30.551 -32.374 1.00 34.16 629 SER A CA 1
ATOM 4903 C C . SER A 1 629 ? 49.865 31.104 -33.373 1.00 34.16 629 SER A C 1
ATOM 4905 O O . SER A 1 629 ? 49.627 30.529 -34.432 1.00 34.16 629 SER A O 1
ATOM 4907 N N . ILE A 1 630 ? 49.260 32.250 -33.033 1.00 35.56 630 ILE A N 1
ATOM 4908 C CA . ILE A 1 630 ? 48.341 33.006 -33.903 1.00 35.56 630 ILE A CA 1
ATOM 4909 C C . ILE A 1 630 ? 49.145 34.084 -34.669 1.00 35.56 630 ILE A C 1
ATOM 4911 O O . ILE A 1 630 ? 49.904 34.811 -34.019 1.00 35.56 630 ILE A O 1
ATOM 4915 N N . PRO A 1 631 ? 49.004 34.222 -36.005 1.00 30.77 631 PRO A N 1
ATOM 4916 C CA . PRO A 1 631 ? 49.671 35.269 -36.791 1.00 30.77 631 PRO A CA 1
ATOM 4917 C C . PRO A 1 631 ? 49.226 36.701 -36.447 1.00 30.77 631 PRO A C 1
ATOM 4919 O O . PRO A 1 631 ? 48.122 36.933 -35.959 1.00 30.77 631 PRO A O 1
ATOM 4922 N N . ALA A 1 632 ? 50.089 37.684 -36.716 1.00 32.91 632 ALA A N 1
ATOM 4923 C CA . ALA A 1 632 ? 49.947 39.044 -36.197 1.00 32.91 632 ALA A CA 1
ATOM 4924 C C . ALA A 1 632 ? 49.418 40.058 -37.233 1.00 32.91 632 ALA A C 1
ATOM 4926 O O . ALA A 1 632 ? 50.191 40.593 -38.020 1.00 32.91 632 ALA A O 1
ATOM 4927 N N . TRP A 1 633 ? 48.120 40.380 -37.170 1.00 38.66 633 TRP A N 1
ATOM 4928 C CA . TRP A 1 633 ? 47.537 41.545 -37.867 1.00 38.66 633 TRP A CA 1
ATOM 4929 C C . TRP A 1 633 ? 46.481 42.331 -37.056 1.00 38.66 633 TRP A C 1
ATOM 4931 O O . TRP A 1 633 ? 45.943 43.315 -37.550 1.00 38.66 633 TRP A O 1
ATOM 4941 N N . GLN A 1 634 ? 46.218 41.964 -35.792 1.00 39.88 634 GLN A N 1
ATOM 4942 C CA . GLN A 1 634 ? 45.295 42.685 -34.895 1.00 39.88 634 GLN A CA 1
ATOM 4943 C C . GLN A 1 634 ? 45.985 43.103 -33.579 1.00 39.88 634 GLN A C 1
ATOM 4945 O O . GLN A 1 634 ? 45.888 42.414 -32.563 1.00 39.88 634 GLN A O 1
ATOM 4950 N N . ARG A 1 635 ? 46.707 44.237 -33.594 1.00 33.31 635 ARG A N 1
ATOM 4951 C CA . ARG A 1 635 ? 47.232 44.924 -32.391 1.00 33.31 635 ARG A CA 1
ATOM 4952 C C . ARG A 1 635 ? 47.329 46.452 -32.570 1.00 33.31 635 ARG A C 1
ATOM 4954 O O . ARG A 1 635 ? 48.264 46.917 -33.212 1.00 33.31 635 ARG A O 1
ATOM 4961 N N . ALA A 1 636 ? 46.434 47.192 -31.916 1.00 32.91 636 ALA A N 1
ATOM 4962 C CA . ALA A 1 636 ? 46.574 48.564 -31.381 1.00 32.91 636 ALA A CA 1
ATOM 4963 C C . ALA A 1 636 ? 45.271 48.846 -30.581 1.00 32.91 636 ALA A C 1
ATOM 4965 O O . ALA A 1 636 ? 44.213 48.505 -31.096 1.00 32.91 636 ALA A O 1
ATOM 4966 N N . SER A 1 637 ? 45.228 49.208 -29.287 1.00 32.91 637 SER A N 1
ATOM 4967 C CA . SER A 1 637 ? 45.830 50.330 -28.513 1.00 32.91 637 SER A CA 1
ATOM 4968 C C . SER A 1 637 ? 44.976 51.616 -28.553 1.00 32.91 637 SER A C 1
ATOM 4970 O O . SER A 1 637 ? 44.445 51.905 -29.616 1.00 32.91 637 SER A O 1
ATOM 4972 N N . ALA A 1 638 ? 44.867 52.489 -27.530 1.00 33.09 638 ALA A N 1
ATOM 4973 C CA . ALA A 1 638 ? 45.017 52.464 -26.044 1.00 33.09 638 ALA A CA 1
ATOM 4974 C C . ALA A 1 638 ? 44.564 53.879 -25.509 1.00 33.09 638 ALA A C 1
ATOM 4976 O O . ALA A 1 638 ? 44.343 54.745 -26.349 1.00 33.09 638 ALA A O 1
ATOM 4977 N N . ASP A 1 639 ? 44.417 54.279 -24.229 1.00 30.98 639 ASP A N 1
ATOM 4978 C CA . ASP A 1 639 ? 44.521 53.686 -22.874 1.00 30.98 639 ASP A CA 1
ATOM 4979 C C . ASP A 1 639 ? 43.843 54.638 -21.826 1.00 30.98 639 ASP A C 1
ATOM 4981 O O . ASP A 1 639 ? 43.947 55.848 -22.007 1.00 30.98 639 ASP A O 1
ATOM 4985 N N . LYS A 1 640 ? 43.331 54.126 -20.680 1.00 32.28 640 LYS A N 1
ATOM 4986 C CA . LYS A 1 640 ? 43.253 54.813 -19.338 1.00 32.28 640 LYS A CA 1
ATOM 4987 C C . LYS A 1 640 ? 42.414 56.121 -19.140 1.00 32.28 640 LYS A C 1
ATOM 4989 O O . LYS A 1 640 ? 41.917 56.676 -20.105 1.00 32.28 640 LYS A O 1
ATOM 4994 N N . ALA A 1 641 ? 42.154 56.657 -17.919 1.00 31.73 641 ALA A N 1
ATOM 4995 C CA . ALA A 1 641 ? 42.517 56.308 -16.512 1.00 31.73 641 ALA A CA 1
ATOM 4996 C C . ALA A 1 641 ? 41.593 56.953 -15.418 1.00 31.73 641 ALA A C 1
ATOM 4998 O O . ALA A 1 641 ? 40.926 57.935 -15.711 1.00 31.73 641 ALA A O 1
ATOM 4999 N N . ALA A 1 642 ? 41.739 56.489 -14.150 1.00 32.59 642 ALA A N 1
ATOM 5000 C CA . ALA A 1 642 ? 41.572 57.212 -12.849 1.00 32.59 642 ALA A CA 1
ATOM 5001 C C . ALA A 1 642 ? 40.160 57.696 -12.375 1.00 32.59 642 ALA A C 1
ATOM 5003 O O . ALA A 1 642 ? 39.294 57.938 -13.200 1.00 32.59 642 ALA A O 1
ATOM 5004 N N . SER A 1 643 ? 39.849 57.897 -11.070 1.00 28.94 643 SER A N 1
ATOM 5005 C CA . SER A 1 643 ? 40.410 57.378 -9.785 1.00 28.94 643 SER A CA 1
ATOM 5006 C C . SER A 1 643 ? 39.524 57.687 -8.539 1.00 28.94 643 SER A C 1
ATOM 5008 O O . SER A 1 643 ? 39.013 58.792 -8.433 1.00 28.94 643 SER A O 1
ATOM 5010 N N . SER A 1 644 ? 39.447 56.731 -7.594 1.00 27.14 644 SER A N 1
ATOM 5011 C CA . SER A 1 644 ? 39.325 56.760 -6.101 1.00 27.14 644 SER A CA 1
ATOM 5012 C C . SER A 1 644 ? 39.202 58.080 -5.274 1.00 27.14 644 SER A C 1
ATOM 5014 O O . SER A 1 644 ? 39.847 59.050 -5.664 1.00 27.14 644 SER A O 1
ATOM 5016 N N . PRO A 1 645 ? 38.721 58.058 -3.987 1.00 44.50 645 PRO A N 1
ATOM 5017 C CA . PRO A 1 645 ? 37.763 57.154 -3.294 1.00 44.50 645 PRO A CA 1
ATOM 5018 C C . PRO A 1 645 ? 36.755 57.918 -2.322 1.00 44.50 645 PRO A C 1
ATOM 5020 O O . PRO A 1 645 ? 36.135 58.833 -2.852 1.00 44.50 645 PRO A O 1
ATOM 5023 N N . PRO A 1 646 ? 36.453 57.594 -1.018 1.00 55.66 646 PRO A N 1
ATOM 5024 C CA . PRO A 1 646 ? 35.101 57.758 -0.399 1.00 55.66 646 PRO A CA 1
ATOM 5025 C C . PRO A 1 646 ? 35.133 58.754 0.831 1.00 55.66 646 PRO A C 1
ATOM 5027 O O . PRO A 1 646 ? 36.068 59.561 0.808 1.00 55.66 646 PRO A O 1
ATOM 5030 N N . PRO A 1 647 ? 34.267 58.773 1.901 1.00 47.78 647 PRO A N 1
ATOM 5031 C CA . PRO A 1 647 ? 33.249 57.794 2.355 1.00 47.78 647 PRO A CA 1
ATOM 5032 C C . PRO A 1 647 ? 31.983 58.310 3.130 1.00 47.78 647 PRO A C 1
ATOM 5034 O O . PRO A 1 647 ? 31.686 59.499 3.147 1.00 47.78 647 PRO A O 1
ATOM 5037 N N . ASP A 1 648 ? 31.309 57.344 3.782 1.00 28.19 648 ASP A N 1
ATOM 5038 C CA . ASP A 1 648 ? 30.458 57.378 4.997 1.00 28.19 648 ASP A CA 1
ATOM 5039 C C . ASP A 1 648 ? 28.942 57.743 4.976 1.00 28.19 648 ASP A C 1
ATOM 5041 O O . ASP A 1 648 ? 28.516 58.831 4.605 1.00 28.19 648 ASP A O 1
ATOM 5045 N N . ASP A 1 649 ? 28.185 56.769 5.513 1.00 28.66 649 ASP A N 1
ATOM 5046 C CA . ASP A 1 649 ? 27.069 56.807 6.481 1.00 28.66 649 ASP A CA 1
ATOM 5047 C C . ASP A 1 649 ? 25.615 57.297 6.226 1.00 28.66 649 ASP A C 1
ATOM 5049 O O . ASP A 1 649 ? 25.324 58.424 5.845 1.00 28.66 649 ASP A O 1
ATOM 5053 N N . GLN A 1 650 ? 24.718 56.404 6.689 1.00 26.03 650 GLN A N 1
ATOM 5054 C CA . GLN A 1 650 ? 23.471 56.612 7.455 1.00 26.03 650 GLN A CA 1
ATOM 5055 C C . GLN A 1 650 ? 22.168 57.138 6.795 1.00 26.03 650 GLN A C 1
ATOM 5057 O O . GLN A 1 650 ? 21.918 58.331 6.681 1.00 26.03 650 GLN A O 1
ATOM 5062 N N . ASP A 1 651 ? 21.252 56.169 6.635 1.00 27.23 651 ASP A N 1
ATOM 5063 C CA . ASP A 1 651 ? 19.864 56.169 7.148 1.00 27.23 651 ASP A CA 1
ATOM 5064 C C . ASP A 1 651 ? 18.724 56.993 6.497 1.00 27.23 651 ASP A C 1
ATOM 5066 O O . ASP A 1 651 ? 18.901 57.894 5.686 1.00 27.23 651 ASP A O 1
ATOM 5070 N N . ALA A 1 652 ? 17.511 56.635 6.947 1.00 26.75 652 ALA A N 1
ATOM 5071 C CA . ALA A 1 652 ? 16.214 57.310 6.799 1.00 26.75 652 ALA A CA 1
ATOM 5072 C C . ALA A 1 652 ? 15.451 57.227 5.451 1.00 26.75 652 ALA A C 1
ATOM 5074 O O . ALA A 1 652 ? 15.765 57.826 4.428 1.00 26.75 652 ALA A O 1
ATOM 5075 N N . SER A 1 653 ? 14.296 56.564 5.540 1.00 26.69 653 SER A N 1
ATOM 5076 C CA . SER A 1 653 ? 13.142 56.641 4.635 1.00 26.69 653 SER A CA 1
ATOM 5077 C C . SER A 1 653 ? 12.575 58.056 4.438 1.00 26.69 653 SER A C 1
ATOM 5079 O O . SER A 1 653 ? 12.581 58.832 5.392 1.00 26.69 653 SER A O 1
ATOM 5081 N N . THR A 1 654 ? 11.862 58.297 3.324 1.00 26.36 654 THR A N 1
ATOM 5082 C CA . THR A 1 654 ? 10.413 58.656 3.312 1.00 26.36 654 THR A CA 1
ATOM 5083 C C . THR A 1 654 ? 9.822 58.551 1.887 1.00 26.36 654 THR A C 1
ATOM 5085 O O . THR A 1 654 ? 10.540 58.508 0.894 1.00 26.36 654 THR A O 1
ATOM 5088 N N . GLN A 1 655 ? 8.495 58.422 1.810 1.00 26.72 655 GLN A N 1
ATOM 5089 C CA . GLN A 1 655 ? 7.643 58.331 0.615 1.00 26.72 655 GLN A CA 1
ATOM 5090 C C . GLN A 1 655 ? 7.618 59.634 -0.220 1.00 26.72 655 GLN A C 1
ATOM 5092 O O . GLN A 1 655 ? 7.671 60.707 0.374 1.00 26.72 655 GLN A O 1
ATOM 5097 N N . GLN A 1 656 ? 7.342 59.560 -1.536 1.00 26.30 656 GLN A N 1
ATOM 5098 C CA . GLN A 1 656 ? 6.076 60.036 -2.158 1.00 26.30 656 GLN A CA 1
ATOM 5099 C C . GLN A 1 656 ? 6.055 59.908 -3.706 1.00 26.30 656 GLN A C 1
ATOM 5101 O O . GLN A 1 656 ? 7.086 59.739 -4.350 1.00 26.30 656 GLN A O 1
ATOM 5106 N N . GLN A 1 657 ? 4.842 59.924 -4.276 1.00 24.00 657 GLN A N 1
ATOM 5107 C CA . GLN A 1 657 ? 4.500 59.926 -5.718 1.00 24.00 657 GLN A CA 1
ATOM 5108 C C . GLN A 1 657 ? 4.149 61.376 -6.171 1.00 24.00 657 GLN A C 1
ATOM 5110 O O . GLN A 1 657 ? 4.277 62.275 -5.338 1.00 24.00 657 GLN A O 1
ATOM 5115 N N . PRO A 1 658 ? 3.520 61.646 -7.344 1.00 41.53 658 PRO A N 1
ATOM 5116 C CA . PRO A 1 658 ? 3.625 61.090 -8.713 1.00 41.53 658 PRO A CA 1
ATOM 5117 C C . PRO A 1 658 ? 3.910 62.191 -9.778 1.00 41.53 658 PRO A C 1
ATOM 5119 O O . PRO A 1 658 ? 3.801 63.376 -9.479 1.00 41.53 658 PRO A O 1
ATOM 5122 N N . VAL A 1 659 ? 4.143 61.824 -11.052 1.00 26.73 659 VAL A N 1
ATOM 5123 C CA . VAL A 1 659 ? 3.868 62.695 -12.228 1.00 26.73 659 VAL A CA 1
ATOM 5124 C C . VAL A 1 659 ? 3.402 61.839 -13.424 1.00 26.73 659 VAL A C 1
ATOM 5126 O O . VAL A 1 659 ? 3.809 60.684 -13.542 1.00 26.73 659 VAL A O 1
ATOM 5129 N N . GLU A 1 660 ? 2.544 62.393 -14.286 1.00 26.20 660 GLU A N 1
ATOM 5130 C CA . GLU A 1 660 ? 1.960 61.752 -15.480 1.00 26.20 660 GLU A CA 1
ATOM 5131 C C . GLU A 1 660 ? 2.756 62.020 -16.786 1.00 26.20 660 GLU A C 1
ATOM 5133 O O . GLU A 1 660 ? 3.798 62.676 -16.779 1.00 26.20 660 GLU A O 1
ATOM 5138 N N . ALA A 1 661 ? 2.278 61.471 -17.911 1.00 32.41 661 ALA A N 1
ATOM 5139 C CA . ALA A 1 661 ? 2.912 61.526 -19.238 1.00 32.41 661 ALA A CA 1
ATOM 5140 C C . ALA A 1 661 ? 2.638 62.831 -20.025 1.00 32.41 661 ALA A C 1
ATOM 5142 O O . ALA A 1 661 ? 1.786 63.633 -19.640 1.00 32.41 661 ALA A O 1
ATOM 5143 N N . PRO A 1 662 ? 3.312 63.016 -21.179 1.00 34.28 662 PRO A N 1
ATOM 5144 C CA . PRO A 1 662 ? 2.550 63.297 -22.406 1.00 34.28 662 PRO A CA 1
ATOM 5145 C C . PRO A 1 662 ? 3.056 62.575 -23.679 1.00 34.28 662 PRO A C 1
ATOM 5147 O O . PRO A 1 662 ? 4.146 62.006 -23.722 1.00 34.28 662 PRO A O 1
ATOM 5150 N N . THR A 1 663 ? 2.233 62.628 -24.731 1.00 32.00 663 THR A N 1
ATOM 5151 C CA . THR A 1 663 ? 2.468 62.153 -26.111 1.00 32.00 663 THR A CA 1
ATOM 5152 C C . THR A 1 663 ? 3.245 63.149 -26.994 1.00 32.00 663 THR A C 1
ATOM 5154 O O . THR A 1 663 ? 3.310 64.337 -26.677 1.00 32.00 663 THR A O 1
ATOM 5157 N N . PRO A 1 664 ? 3.760 62.690 -28.153 1.00 30.09 664 PRO A N 1
ATOM 5158 C CA . PRO A 1 664 ? 3.966 63.515 -29.351 1.00 30.09 664 PRO A CA 1
ATOM 5159 C C . PRO A 1 664 ? 3.155 63.026 -30.583 1.00 30.09 664 PRO A C 1
ATOM 5161 O O . PRO A 1 664 ? 2.480 61.999 -30.518 1.00 30.09 664 PRO A O 1
ATOM 5164 N N . THR A 1 665 ? 3.206 63.794 -31.680 1.00 27.14 665 THR A N 1
ATOM 5165 C CA . THR A 1 665 ? 2.319 63.743 -32.872 1.00 27.14 665 THR A CA 1
ATOM 5166 C C . THR A 1 665 ? 3.046 63.391 -34.197 1.00 27.14 665 THR A C 1
ATOM 5168 O O . THR A 1 665 ? 4.178 62.915 -34.158 1.00 27.14 665 THR A O 1
ATOM 5171 N N . GLU A 1 666 ? 2.368 63.570 -35.343 1.00 27.59 666 GLU A N 1
ATOM 5172 C CA . GLU A 1 666 ? 2.678 63.043 -36.695 1.00 27.59 666 GLU A CA 1
ATOM 5173 C C . GLU A 1 666 ? 3.409 64.044 -37.648 1.00 27.59 666 GLU A C 1
ATOM 5175 O O . GLU A 1 666 ? 3.937 65.051 -37.174 1.00 27.59 666 GLU A O 1
ATOM 5180 N N . ASP A 1 667 ? 3.398 63.738 -38.964 1.00 28.48 667 ASP A N 1
ATOM 5181 C CA . ASP A 1 667 ? 3.930 64.456 -40.161 1.00 28.48 667 ASP A CA 1
ATOM 5182 C C . ASP A 1 667 ? 5.474 64.435 -40.368 1.00 28.48 667 ASP A C 1
ATOM 5184 O O . ASP A 1 667 ? 6.232 64.420 -39.399 1.00 28.48 667 ASP A O 1
ATOM 5188 N N . ASP A 1 668 ? 6.074 64.361 -41.576 1.00 26.03 668 ASP A N 1
ATOM 5189 C CA . ASP A 1 668 ? 5.644 64.309 -43.006 1.00 26.03 668 ASP A CA 1
ATOM 5190 C C . ASP A 1 668 ? 6.117 62.965 -43.664 1.00 26.03 668 ASP A C 1
ATOM 5192 O O . ASP A 1 668 ? 7.078 62.367 -43.180 1.00 26.03 668 ASP A O 1
ATOM 5196 N N . ILE A 1 669 ? 5.506 62.295 -44.664 1.00 27.39 669 ILE A N 1
ATOM 5197 C CA . ILE A 1 669 ? 5.024 62.610 -46.042 1.00 27.39 669 ILE A CA 1
ATOM 5198 C C . ILE A 1 669 ? 6.125 62.755 -47.128 1.00 27.39 669 ILE A C 1
ATOM 5200 O O . ILE A 1 669 ? 6.793 63.777 -47.198 1.00 27.39 669 ILE A O 1
ATOM 5204 N N . GLU A 1 670 ? 6.215 61.774 -48.051 1.00 26.22 670 GLU A N 1
ATOM 5205 C CA . GLU A 1 670 ? 6.298 61.969 -49.526 1.00 26.22 670 GLU A CA 1
ATOM 5206 C C . GLU A 1 670 ? 6.057 60.637 -50.298 1.00 26.22 670 GLU A C 1
ATOM 5208 O O . GLU A 1 670 ? 5.978 59.573 -49.679 1.00 26.22 670 GLU A O 1
ATOM 5213 N N . SER A 1 671 ? 5.840 60.677 -51.626 1.00 25.19 671 SER A N 1
ATOM 5214 C CA . SER A 1 671 ? 5.112 59.621 -52.376 1.00 25.19 671 SER A CA 1
ATOM 5215 C C . SER A 1 671 ? 5.466 59.470 -53.869 1.00 25.19 671 SER A C 1
ATOM 5217 O O . SER A 1 671 ? 5.710 60.488 -54.502 1.00 25.19 671 SER A O 1
ATOM 5219 N N . GLU A 1 672 ? 5.358 58.249 -54.431 1.00 26.34 672 GLU A N 1
ATOM 5220 C CA . GLU A 1 672 ? 5.002 57.874 -55.837 1.00 26.34 672 GLU A CA 1
ATOM 5221 C C . GLU A 1 672 ? 5.260 56.353 -56.057 1.00 26.34 672 GLU A C 1
ATOM 5223 O O . GLU A 1 672 ? 6.171 55.805 -55.440 1.00 26.34 672 GLU A O 1
ATOM 5228 N N . ASP A 1 673 ? 4.602 55.585 -56.942 1.00 27.05 673 ASP A N 1
ATOM 5229 C CA . ASP A 1 673 ? 3.184 55.492 -57.362 1.00 27.05 673 ASP A CA 1
ATOM 5230 C C . ASP A 1 673 ? 2.947 54.092 -58.012 1.00 27.05 673 ASP A C 1
ATOM 5232 O O . ASP A 1 673 ? 3.900 53.416 -58.406 1.00 27.05 673 ASP A O 1
ATOM 5236 N N . GLY A 1 674 ? 1.685 53.663 -58.165 1.00 25.33 674 GLY A N 1
ATOM 5237 C CA . GLY A 1 674 ? 1.266 52.690 -59.186 1.00 25.33 674 GLY A CA 1
ATOM 5238 C C . GLY A 1 674 ? 1.018 51.241 -58.738 1.00 25.33 674 GLY A C 1
ATOM 5239 O O . GLY A 1 674 ? 1.883 50.382 -58.901 1.00 25.33 674 GLY A O 1
ATOM 5240 N N . GLY A 1 675 ? -0.210 50.913 -58.300 1.00 24.72 675 GLY A N 1
ATOM 5241 C CA . GLY A 1 675 ? -0.623 49.499 -58.162 1.00 24.72 675 GLY A CA 1
ATOM 5242 C C . GLY A 1 675 ? -1.792 49.148 -57.228 1.00 24.72 675 GLY A C 1
ATOM 5243 O O . GLY A 1 675 ? -1.744 48.097 -56.595 1.00 24.72 675 GLY A O 1
ATOM 5244 N N . VAL A 1 676 ? -2.831 49.981 -57.096 1.00 26.78 676 VAL A N 1
ATOM 5245 C CA . VAL A 1 676 ? -3.961 49.689 -56.184 1.00 26.78 676 VAL A CA 1
ATOM 5246 C C . VAL A 1 676 ? -4.895 48.611 -56.750 1.00 26.78 676 VAL A C 1
ATOM 5248 O O . VAL A 1 676 ? -5.360 48.714 -57.884 1.00 26.78 676 VAL A O 1
ATOM 5251 N N . GLN A 1 677 ? -5.256 47.629 -55.918 1.00 25.89 677 GLN A N 1
ATOM 5252 C CA . GLN A 1 677 ? -6.349 46.688 -56.174 1.00 25.89 677 GLN A CA 1
ATOM 5253 C C . GLN A 1 677 ? -7.311 46.691 -54.973 1.00 25.89 677 GLN A C 1
ATOM 5255 O O . GLN A 1 677 ? -6.895 46.483 -53.835 1.00 25.89 677 GLN A O 1
ATOM 5260 N N . LEU A 1 678 ? -8.588 46.993 -55.224 1.00 29.47 678 LEU A N 1
ATOM 5261 C CA . LEU A 1 678 ? -9.609 47.205 -54.188 1.00 29.47 678 LEU A CA 1
ATOM 5262 C C . LEU A 1 678 ? -9.930 45.906 -53.417 1.00 29.47 678 LEU A C 1
ATOM 5264 O O . LEU A 1 678 ? -10.109 44.864 -54.055 1.00 29.47 678 LEU A O 1
ATOM 5268 N N . PRO A 1 679 ? -10.064 45.944 -52.076 1.00 34.47 679 PRO A N 1
ATOM 5269 C CA . PRO A 1 679 ? -10.559 44.809 -51.304 1.00 34.47 679 PRO A CA 1
ATOM 5270 C C . PRO A 1 679 ? -12.066 44.607 -51.529 1.00 34.47 679 PRO A C 1
ATOM 5272 O O . PRO A 1 679 ? -12.837 45.561 -51.596 1.00 34.47 679 PRO A O 1
ATOM 5275 N N . GLU A 1 680 ? -12.496 43.349 -51.633 1.00 42.66 680 GLU A N 1
ATOM 5276 C CA . GLU A 1 680 ? -13.893 42.982 -51.901 1.00 42.66 680 GLU A CA 1
ATOM 5277 C C . GLU A 1 680 ? -14.821 43.350 -50.728 1.00 42.66 680 GLU A C 1
ATOM 5279 O O . GLU A 1 680 ? -14.648 42.839 -49.617 1.00 42.66 680 GLU A O 1
ATOM 5284 N N . SER A 1 681 ? -15.860 44.155 -50.986 1.00 43.41 681 SER A N 1
ATOM 5285 C CA . SER A 1 681 ? -16.789 44.680 -49.966 1.00 43.41 681 SER A CA 1
ATOM 5286 C C . SER A 1 681 ? -17.428 43.604 -49.076 1.00 43.41 681 SER A C 1
ATOM 5288 O O . SER A 1 681 ? -17.673 43.841 -47.895 1.00 43.41 681 SER A O 1
ATOM 5290 N N . GLY A 1 682 ? -17.633 42.390 -49.603 1.00 50.44 682 GLY A N 1
ATOM 5291 C CA . GLY A 1 682 ? -18.195 41.266 -48.845 1.00 50.44 682 GLY A CA 1
ATOM 5292 C C . GLY A 1 682 ? -17.379 40.871 -47.606 1.00 50.44 682 GLY A C 1
ATOM 5293 O O . GLY A 1 682 ? -17.963 40.479 -46.599 1.00 50.44 682 GLY A O 1
ATOM 5294 N N . LYS A 1 683 ? -16.046 41.037 -47.628 1.00 56.31 683 LYS A N 1
ATOM 5295 C CA . LYS A 1 683 ? -15.196 40.734 -46.461 1.00 56.31 683 LYS A CA 1
ATOM 5296 C C . LYS A 1 683 ? -15.360 41.755 -45.334 1.00 56.31 683 LYS A C 1
ATOM 5298 O O . LYS A 1 683 ? -15.227 41.388 -44.169 1.00 56.31 683 LYS A O 1
ATOM 5303 N N . LEU A 1 684 ? -15.661 43.013 -45.668 1.00 55.59 684 LEU A N 1
ATOM 5304 C CA . LEU A 1 684 ? -15.891 44.059 -44.672 1.00 55.59 684 LEU A CA 1
ATOM 5305 C C . LEU A 1 684 ? -17.232 43.842 -43.954 1.00 55.59 684 LEU A C 1
ATOM 5307 O O . LEU A 1 684 ? -17.292 43.964 -42.736 1.00 55.59 684 LEU A O 1
ATOM 5311 N N . LEU A 1 685 ? -18.271 43.430 -44.691 1.00 58.59 685 LEU A N 1
ATOM 5312 C CA . LEU A 1 685 ? -19.587 43.081 -44.139 1.00 58.59 685 LEU A CA 1
ATOM 5313 C C . LEU A 1 685 ? -19.528 41.862 -43.203 1.00 58.59 685 LEU A C 1
ATOM 5315 O O . LEU A 1 685 ? -20.078 41.907 -42.104 1.00 58.59 685 LEU A O 1
ATOM 5319 N N . GLU A 1 686 ? -18.821 40.794 -43.590 1.00 61.88 686 GLU A N 1
ATOM 5320 C CA . GLU A 1 686 ? -18.658 39.593 -42.750 1.00 61.88 686 GLU A CA 1
ATOM 5321 C C . GLU A 1 686 ? -17.894 39.899 -41.444 1.00 61.88 686 GLU A C 1
ATOM 5323 O O . GLU A 1 686 ? -18.217 39.365 -40.380 1.00 61.88 686 GLU A O 1
ATOM 5328 N N . GLN A 1 687 ? -16.908 40.804 -41.495 1.00 63.50 687 GLN A N 1
ATOM 5329 C CA . GLN A 1 687 ? -16.214 41.291 -40.299 1.00 63.50 687 GLN A CA 1
ATOM 5330 C C . GLN A 1 687 ? -17.088 42.231 -39.456 1.00 63.50 687 GLN A C 1
ATOM 5332 O O . GLN A 1 687 ? -17.112 42.086 -38.236 1.00 63.50 687 GLN A O 1
ATOM 5337 N N . ALA A 1 688 ? -17.836 43.148 -40.076 1.00 65.75 688 ALA A N 1
ATOM 5338 C CA . ALA A 1 688 ? -18.742 44.064 -39.385 1.00 65.75 688 ALA A CA 1
ATOM 5339 C C . ALA A 1 688 ? -19.846 43.314 -38.620 1.00 65.75 688 ALA A C 1
ATOM 5341 O O . ALA A 1 688 ? -20.071 43.606 -37.448 1.00 65.75 688 ALA A O 1
ATOM 5342 N N . SER A 1 689 ? -20.454 42.291 -39.235 1.00 63.81 689 SER A N 1
ATOM 5343 C CA . SER A 1 689 ? -21.417 41.401 -38.568 1.00 63.81 689 SER A CA 1
ATOM 5344 C C . SER A 1 689 ? -20.812 40.763 -37.313 1.00 63.81 689 SER A C 1
ATOM 5346 O O . SER A 1 689 ? -21.398 40.838 -36.239 1.00 63.81 689 SER A O 1
ATOM 5348 N N . ARG A 1 690 ? -19.588 40.229 -37.408 1.00 68.81 690 ARG A N 1
ATOM 5349 C CA . ARG A 1 690 ? -18.886 39.616 -36.267 1.00 68.81 690 ARG A CA 1
ATOM 5350 C C . ARG A 1 690 ? -18.522 40.580 -35.137 1.00 68.81 690 ARG A C 1
ATOM 5352 O O . ARG A 1 690 ? -18.318 40.123 -34.019 1.00 68.81 690 ARG A O 1
ATOM 5359 N N . PHE A 1 691 ? -18.425 41.884 -35.401 1.00 67.81 691 PHE A N 1
ATOM 5360 C CA . PHE A 1 691 ? -18.253 42.889 -34.345 1.00 67.81 691 PHE A CA 1
ATOM 5361 C C . PHE A 1 691 ? -19.577 43.293 -33.677 1.00 67.81 691 PHE A C 1
ATOM 5363 O O . PHE A 1 691 ? -19.548 43.822 -32.569 1.00 67.81 691 PHE A O 1
ATOM 5370 N N . LEU A 1 692 ? -20.727 43.026 -34.305 1.00 66.19 692 LEU A N 1
ATOM 5371 C CA . LEU A 1 692 ? -22.046 43.170 -33.676 1.00 66.19 692 LEU A CA 1
ATOM 5372 C C . LEU A 1 692 ? -22.403 41.969 -32.786 1.00 66.19 692 LEU A C 1
ATOM 5374 O O . LEU A 1 692 ? -23.189 42.134 -31.858 1.00 66.19 692 LEU A O 1
ATOM 5378 N N . ASP A 1 693 ? -21.790 40.807 -33.032 1.00 65.94 693 ASP A N 1
ATOM 5379 C CA . ASP A 1 693 ? -21.887 39.604 -32.191 1.00 65.94 693 ASP A CA 1
ATOM 5380 C C . ASP A 1 693 ? -21.058 39.694 -30.884 1.00 65.94 693 ASP A C 1
ATOM 5382 O O . ASP A 1 693 ? -21.151 38.808 -30.031 1.00 65.94 693 ASP A O 1
ATOM 5386 N N . ASP A 1 694 ? -20.234 40.737 -30.695 1.00 70.94 694 ASP A N 1
ATOM 5387 C CA . ASP A 1 694 ? -19.523 40.967 -29.428 1.00 70.94 694 ASP A CA 1
ATOM 5388 C C . ASP A 1 694 ? -20.527 41.387 -28.335 1.00 70.94 694 ASP A C 1
ATOM 5390 O O . ASP A 1 694 ? -21.224 42.388 -28.527 1.00 70.94 694 ASP A O 1
ATOM 5394 N N . PRO A 1 695 ? -20.603 40.706 -27.171 1.00 61.62 695 PRO A N 1
ATOM 5395 C CA . PRO A 1 695 ? -21.579 41.018 -26.124 1.00 61.62 695 PRO A CA 1
ATOM 5396 C C . PRO A 1 695 ? -21.597 42.483 -25.657 1.00 61.62 695 PRO A C 1
ATOM 5398 O O . PRO A 1 695 ? -22.647 42.985 -25.264 1.00 61.62 695 PRO A O 1
ATOM 5401 N N . ALA A 1 696 ? -20.466 43.196 -25.715 1.00 63.84 696 ALA A N 1
ATOM 5402 C CA . ALA A 1 696 ? -20.393 44.601 -25.310 1.00 63.84 696 ALA A CA 1
ATOM 5403 C C . ALA A 1 696 ? -21.047 45.570 -26.319 1.00 63.84 696 ALA A C 1
ATOM 5405 O O . ALA A 1 696 ? -21.325 46.722 -25.973 1.00 63.84 696 ALA A O 1
ATOM 5406 N N . ILE A 1 697 ? -21.285 45.119 -27.555 1.00 61.97 697 ILE A N 1
ATOM 5407 C CA . ILE A 1 697 ? -21.895 45.891 -28.649 1.00 61.97 697 ILE A CA 1
ATOM 5408 C C . ILE A 1 697 ? -23.272 45.318 -29.020 1.00 61.97 697 ILE A C 1
ATOM 5410 O O . ILE A 1 697 ? -24.186 46.089 -29.317 1.00 61.97 697 ILE A O 1
ATOM 5414 N N . HIS A 1 698 ? -23.464 43.999 -28.926 1.00 71.31 698 HIS A N 1
ATOM 5415 C CA . HIS A 1 698 ? -24.732 43.306 -29.160 1.00 71.31 698 HIS A CA 1
ATOM 5416 C C . HIS A 1 698 ? -25.882 43.887 -28.325 1.00 71.31 698 HIS A C 1
ATOM 5418 O O . HIS A 1 698 ? -26.962 44.144 -28.857 1.00 71.31 698 HIS A O 1
ATOM 5424 N N . ASP A 1 699 ? -25.646 44.185 -27.047 1.00 66.50 699 ASP A N 1
ATOM 5425 C CA . ASP A 1 699 ? -26.684 44.695 -26.138 1.00 66.50 699 ASP A CA 1
ATOM 5426 C C . ASP A 1 699 ? -26.801 46.238 -26.153 1.00 66.50 699 ASP A C 1
ATOM 5428 O O . ASP A 1 699 ? -27.568 46.828 -25.389 1.00 66.50 699 ASP A O 1
ATOM 5432 N N . ALA A 1 700 ? -26.056 46.928 -27.028 1.00 73.62 700 ALA A N 1
ATOM 5433 C CA . ALA A 1 700 ? -26.093 48.386 -27.137 1.00 73.62 700 ALA A CA 1
ATOM 5434 C C . ALA A 1 700 ? -27.305 48.906 -27.957 1.00 73.62 700 ALA A C 1
ATOM 5436 O O . ALA A 1 700 ? -27.725 48.254 -28.921 1.00 73.62 700 ALA A O 1
ATOM 5437 N N . PRO A 1 701 ? -27.836 50.111 -27.644 1.00 78.56 701 PRO A N 1
ATOM 5438 C CA . PRO A 1 701 ? -28.861 50.787 -28.451 1.00 78.56 701 PRO A CA 1
ATOM 5439 C C . PRO A 1 701 ? -28.455 50.992 -29.920 1.00 78.56 701 PRO A C 1
ATOM 5441 O O . PRO A 1 701 ? -27.266 51.144 -30.226 1.00 78.56 701 PRO A O 1
ATOM 5444 N N . ARG A 1 702 ? -29.444 51.023 -30.829 1.00 78.00 702 ARG A N 1
ATOM 5445 C CA . ARG A 1 702 ? -29.227 51.048 -32.291 1.00 78.00 702 ARG A CA 1
ATOM 5446 C C . ARG A 1 702 ? -28.352 52.224 -32.726 1.00 78.00 702 ARG A C 1
ATOM 5448 O O . ARG A 1 702 ? -27.452 52.027 -33.532 1.00 78.00 702 ARG A O 1
ATOM 5455 N N . GLU A 1 703 ? -28.516 53.404 -32.134 1.00 78.38 703 GLU A N 1
ATOM 5456 C CA . GLU A 1 703 ? -27.737 54.605 -32.467 1.00 78.38 703 GLU A CA 1
ATOM 5457 C C . GLU A 1 703 ? -26.245 54.436 -32.145 1.00 78.38 703 GLU A C 1
ATOM 5459 O O . GLU A 1 703 ? -25.388 54.914 -32.886 1.00 78.38 703 GLU A O 1
ATOM 5464 N N . LYS A 1 704 ? -25.912 53.709 -31.068 1.00 77.06 704 LYS A N 1
ATOM 5465 C CA . LYS A 1 704 ? -24.515 53.393 -30.725 1.00 77.06 704 LYS A CA 1
ATOM 5466 C C . LYS A 1 704 ? -23.918 52.342 -31.657 1.00 77.06 704 LYS A C 1
ATOM 5468 O O . LYS A 1 704 ? -22.736 52.443 -31.977 1.00 77.06 704 LYS A O 1
ATOM 5473 N N . LYS A 1 705 ? -24.715 51.367 -32.109 1.00 78.81 705 LYS A N 1
ATOM 5474 C CA . LYS A 1 705 ? -24.294 50.386 -33.124 1.00 78.81 705 LYS A CA 1
ATOM 5475 C C . LYS A 1 705 ? -24.032 51.064 -34.471 1.00 78.81 705 LYS A C 1
ATOM 5477 O O . LYS A 1 705 ? -22.969 50.846 -35.041 1.00 78.81 705 LYS A O 1
ATOM 5482 N N . VAL A 1 706 ? -24.941 51.933 -34.926 1.00 81.12 706 VAL A N 1
ATOM 5483 C CA . VAL A 1 706 ? -24.778 52.750 -36.144 1.00 81.12 706 VAL A CA 1
ATOM 5484 C C . VAL A 1 706 ? -23.488 53.568 -36.066 1.00 81.12 706 VAL A C 1
ATOM 5486 O O . VAL A 1 706 ? -22.585 53.337 -36.864 1.00 81.12 706 VAL A O 1
ATOM 5489 N N . ALA A 1 707 ? -23.334 54.422 -35.047 1.00 79.31 707 ALA A N 1
ATOM 5490 C CA . ALA A 1 707 ? -22.153 55.278 -34.908 1.00 79.31 707 ALA A CA 1
ATOM 5491 C C . ALA A 1 707 ? -20.834 54.484 -34.788 1.00 79.31 707 ALA A C 1
ATOM 5493 O O . ALA A 1 707 ? -19.785 54.932 -35.258 1.00 79.31 707 ALA A O 1
ATOM 5494 N N . PHE A 1 708 ? -20.863 53.287 -34.188 1.00 76.94 708 PHE A N 1
ATOM 5495 C CA . PHE A 1 708 ? -19.704 52.395 -34.167 1.00 76.94 708 PHE A CA 1
ATOM 5496 C C . PHE A 1 708 ? -19.358 51.876 -35.571 1.00 76.94 708 PHE A C 1
ATOM 5498 O O . PHE A 1 708 ? -18.195 51.963 -35.963 1.00 76.94 708 PHE A O 1
ATOM 5505 N N . LEU A 1 709 ? -20.332 51.382 -36.340 1.00 78.88 709 LEU A N 1
ATOM 5506 C CA . LEU A 1 709 ? -20.117 50.874 -37.702 1.00 78.88 709 LEU A CA 1
ATOM 5507 C C . LEU A 1 709 ? -19.679 51.981 -38.678 1.00 78.88 709 LEU A C 1
ATOM 5509 O O . LEU A 1 709 ? -18.748 51.771 -39.457 1.00 78.88 709 LEU A O 1
ATOM 5513 N N . GLU A 1 710 ? -20.266 53.178 -38.577 1.00 80.56 710 GLU A N 1
ATOM 5514 C CA . GLU A 1 710 ? -19.830 54.373 -39.315 1.00 80.56 710 GLU A CA 1
ATOM 5515 C C . GLU A 1 710 ? -18.364 54.707 -38.988 1.00 80.56 710 GLU A C 1
ATOM 5517 O O . GLU A 1 710 ? -17.559 54.934 -39.892 1.00 80.56 710 GLU A O 1
ATOM 5522 N N . SER A 1 711 ? -17.957 54.619 -37.711 1.00 74.25 711 SER A N 1
ATOM 5523 C CA . SER A 1 711 ? -16.553 54.808 -37.298 1.00 74.25 711 SER A CA 1
ATOM 5524 C C . SER A 1 711 ? -15.582 53.735 -37.823 1.00 74.25 711 SER A C 1
ATOM 5526 O O . SER A 1 711 ? -14.365 53.886 -37.685 1.00 74.25 711 SER A O 1
ATOM 5528 N N . LYS A 1 712 ? -16.097 52.644 -38.410 1.00 73.44 712 LYS A N 1
ATOM 5529 C CA . LYS A 1 712 ? -15.328 51.602 -39.117 1.00 73.44 712 LYS A CA 1
ATOM 5530 C C . LYS A 1 712 ? -15.445 51.694 -40.643 1.00 73.44 712 LYS A C 1
ATOM 5532 O O . LYS A 1 712 ? -14.920 50.824 -41.332 1.00 73.44 712 LYS A O 1
ATOM 5537 N N . GLY A 1 713 ? -16.073 52.748 -41.169 1.00 69.50 713 GLY A N 1
ATOM 5538 C CA . GLY A 1 713 ? -16.173 53.008 -42.605 1.00 69.50 713 GLY A CA 1
ATOM 5539 C C . GLY A 1 713 ? -17.188 52.131 -43.343 1.00 69.50 713 GLY A C 1
ATOM 5540 O O . GLY A 1 713 ? -17.102 52.014 -44.564 1.00 69.50 713 GLY A O 1
ATOM 5541 N N . VAL A 1 714 ? -18.132 51.507 -42.631 1.00 78.31 714 VAL A N 1
ATOM 5542 C CA . VAL A 1 714 ? -19.268 50.810 -43.256 1.00 78.31 714 VAL A CA 1
ATOM 5543 C C . VAL A 1 714 ? -20.248 51.860 -43.799 1.00 78.31 714 VAL A C 1
ATOM 5545 O O . VAL A 1 714 ? -20.458 52.890 -43.156 1.00 78.31 714 VAL A O 1
ATOM 5548 N N . SER A 1 715 ? -20.821 51.646 -44.989 1.00 77.31 715 SER A N 1
ATOM 5549 C CA . SER A 1 715 ? -21.727 52.630 -45.603 1.00 77.31 715 SER A CA 1
ATOM 5550 C C . SER A 1 715 ? -23.094 52.666 -44.907 1.00 77.31 715 SER A C 1
ATOM 5552 O O . SER A 1 715 ? -23.522 51.671 -44.327 1.00 77.31 715 SER A O 1
ATOM 5554 N N . ALA A 1 716 ? -23.808 53.793 -44.977 1.00 72.25 716 ALA A N 1
ATOM 5555 C CA . ALA A 1 716 ? -25.120 53.928 -44.336 1.00 72.25 716 ALA A CA 1
ATOM 5556 C C . ALA A 1 716 ? -26.151 52.900 -44.855 1.00 72.25 716 ALA A C 1
ATOM 5558 O O . ALA A 1 716 ? -26.894 52.328 -44.060 1.00 72.25 716 ALA A O 1
ATOM 5559 N N . ASP A 1 717 ? -26.141 52.605 -46.159 1.00 69.38 717 ASP A N 1
ATOM 5560 C CA . ASP A 1 717 ? -27.035 51.617 -46.782 1.00 69.38 717 ASP A CA 1
ATOM 5561 C C . ASP A 1 717 ? -26.693 50.176 -46.339 1.00 69.38 717 ASP A C 1
ATOM 5563 O O . ASP A 1 717 ? -27.582 49.349 -46.105 1.00 69.38 717 ASP A O 1
ATOM 5567 N N . ASP A 1 718 ? -25.401 49.878 -46.154 1.00 71.69 718 ASP A N 1
ATOM 5568 C CA . ASP A 1 718 ? -24.928 48.607 -45.591 1.00 71.69 718 ASP A CA 1
ATOM 5569 C C . ASP A 1 718 ? -25.289 48.478 -44.098 1.00 71.69 718 ASP A C 1
ATOM 5571 O O . ASP A 1 718 ? -25.652 47.396 -43.638 1.00 71.69 718 ASP A O 1
ATOM 5575 N N . ILE A 1 719 ? -25.228 49.574 -43.333 1.00 76.31 719 ILE A N 1
ATOM 5576 C CA . ILE A 1 719 ? -25.593 49.614 -41.908 1.00 76.31 719 ILE A CA 1
ATOM 5577 C C . ILE A 1 719 ? -27.100 49.414 -41.719 1.00 76.31 719 ILE A C 1
ATOM 5579 O O . ILE A 1 719 ? -27.496 48.621 -40.866 1.00 76.31 719 ILE A O 1
ATOM 5583 N N . GLU A 1 720 ? -27.940 50.063 -42.529 1.00 70.75 720 GLU A N 1
ATOM 5584 C CA . GLU A 1 720 ? -29.388 49.807 -42.565 1.00 70.75 720 GLU A CA 1
ATOM 5585 C C . GLU A 1 720 ? -29.696 48.348 -42.938 1.00 70.75 720 GLU A C 1
ATOM 5587 O O . GLU A 1 720 ? -30.661 47.781 -42.434 1.00 70.75 720 GLU A O 1
ATOM 5592 N N . THR A 1 721 ? -28.857 47.709 -43.761 1.00 70.50 721 THR A N 1
ATOM 5593 C CA . THR A 1 721 ? -28.996 46.288 -44.123 1.00 70.50 721 THR A CA 1
ATOM 5594 C C . THR A 1 721 ? -28.545 45.345 -42.994 1.00 70.50 721 THR A C 1
ATOM 5596 O O . THR A 1 721 ? -29.196 44.328 -42.753 1.00 70.50 721 THR A O 1
ATOM 5599 N N . LEU A 1 722 ? -27.463 45.672 -42.274 1.00 69.56 722 LEU A N 1
ATOM 5600 C CA . LEU A 1 722 ? -26.927 44.879 -41.154 1.00 69.56 722 LEU A CA 1
ATOM 5601 C C . LEU A 1 722 ? -27.752 45.016 -39.862 1.00 69.56 722 LEU A C 1
ATOM 5603 O O . LEU A 1 722 ? -27.914 44.043 -39.130 1.00 69.56 722 L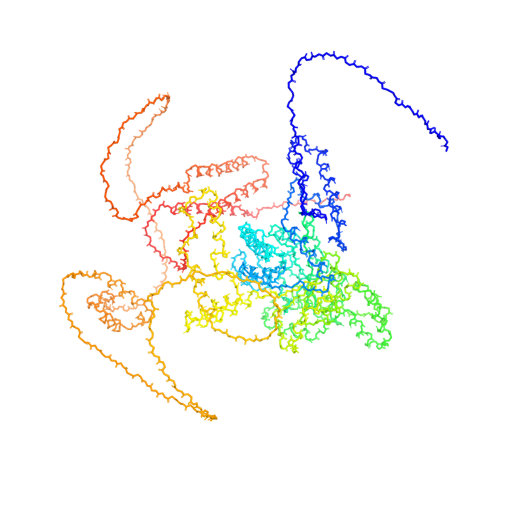EU A O 1
ATOM 5607 N N . LEU A 1 723 ? -28.284 46.207 -39.575 1.00 75.94 723 LEU A N 1
ATOM 5608 C CA . LEU A 1 723 ? -29.116 46.517 -38.401 1.00 75.94 723 LEU A CA 1
ATOM 5609 C C . LEU A 1 723 ? -30.611 46.562 -38.771 1.00 75.94 723 LEU A C 1
ATOM 5611 O O . LEU A 1 723 ? -31.338 47.450 -38.316 1.00 75.94 723 LEU A O 1
ATOM 5615 N N . GLY A 1 724 ? -31.028 45.653 -39.656 1.00 60.88 724 GLY A N 1
ATOM 5616 C CA . GLY A 1 724 ? -32.265 45.726 -40.436 1.00 60.88 724 GLY A CA 1
ATOM 5617 C C . GLY A 1 724 ? -33.547 45.983 -39.647 1.00 60.88 724 GLY A C 1
ATOM 5618 O O . GLY A 1 724 ? -33.951 45.179 -38.811 1.00 60.88 724 GLY A O 1
ATOM 5619 N N . GLU A 1 725 ? -34.249 47.058 -40.011 1.00 43.84 725 GLU A N 1
ATOM 5620 C CA . GLU A 1 725 ? -35.596 47.366 -39.529 1.00 43.84 725 GLU A CA 1
ATOM 5621 C C . GLU A 1 725 ? -36.576 47.579 -40.689 1.00 43.84 725 GLU A C 1
ATOM 5623 O O . GLU A 1 725 ? -36.296 48.269 -41.671 1.00 43.84 725 GLU A O 1
ATOM 5628 N N . LYS A 1 726 ? -37.796 47.057 -40.528 1.00 31.19 726 LYS A N 1
ATOM 5629 C CA . LYS A 1 726 ? -38.984 47.576 -41.210 1.00 31.19 726 LYS A CA 1
ATOM 5630 C C . LYS A 1 726 ? -40.123 47.725 -40.210 1.00 31.19 726 LYS A C 1
ATOM 5632 O O . LYS A 1 726 ? -40.810 46.756 -39.922 1.00 31.19 726 LYS A O 1
ATOM 5637 N N . ARG A 1 727 ? -40.250 48.968 -39.735 1.00 28.38 727 ARG A N 1
ATOM 5638 C CA . ARG A 1 727 ? -41.431 49.687 -39.220 1.00 28.38 727 ARG A CA 1
ATOM 5639 C C . ARG A 1 727 ? -42.574 48.859 -38.625 1.00 28.38 727 ARG A C 1
ATOM 5641 O O . ARG A 1 727 ? -43.219 48.068 -39.304 1.00 28.38 727 ARG A O 1
ATOM 5648 N N . GLU A 1 728 ? -42.894 49.205 -37.386 1.00 27.38 728 GLU A N 1
ATOM 5649 C CA . GLU A 1 728 ? -44.163 48.909 -36.725 1.00 27.38 728 GLU A CA 1
ATOM 5650 C C . GLU A 1 728 ? -45.369 49.402 -37.547 1.00 27.38 728 GLU A C 1
ATOM 5652 O O . GLU A 1 728 ? -45.311 50.480 -38.138 1.00 27.38 728 GLU A O 1
ATOM 5657 N N . GLU A 1 729 ? -46.486 48.669 -37.493 1.00 28.92 729 GLU A N 1
ATOM 5658 C CA . GLU A 1 729 ? -47.837 49.239 -37.607 1.00 28.92 729 GLU A CA 1
ATOM 5659 C C . GLU A 1 729 ? -48.843 48.337 -36.846 1.00 28.92 729 GLU A C 1
ATOM 5661 O O . GLU A 1 729 ? -49.171 47.236 -37.275 1.00 28.92 729 GLU A O 1
ATOM 5666 N N . GLU A 1 730 ? -49.207 48.800 -35.642 1.00 27.72 730 GLU A N 1
ATOM 5667 C CA . GLU A 1 730 ? -50.432 48.610 -34.824 1.00 27.72 730 GLU A CA 1
ATOM 5668 C C . GLU A 1 730 ? -51.360 47.369 -35.011 1.00 27.72 730 GLU A C 1
ATOM 5670 O O . GLU A 1 730 ? -51.830 47.083 -36.107 1.00 27.72 730 GLU A O 1
ATOM 5675 N N . GLY A 1 731 ? -51.791 46.702 -33.913 1.00 26.75 731 GLY A N 1
ATOM 5676 C CA . GLY A 1 731 ? -52.821 45.634 -34.020 1.00 26.75 731 GLY A CA 1
ATOM 5677 C C . GLY A 1 731 ? -53.211 44.806 -32.773 1.00 26.75 731 GLY A C 1
ATOM 5678 O O . GLY A 1 731 ? -53.085 43.589 -32.781 1.00 26.75 731 GLY A O 1
ATOM 5679 N N . LEU A 1 732 ? -53.697 45.454 -31.711 1.00 25.84 732 LEU A N 1
ATOM 5680 C CA . LEU A 1 732 ? -54.243 44.912 -30.440 1.00 25.84 732 LEU A CA 1
ATOM 5681 C C . LEU A 1 732 ? -54.949 43.513 -30.394 1.00 25.84 732 LEU A C 1
ATOM 5683 O O . LEU A 1 732 ? -55.857 43.233 -31.166 1.00 25.84 732 LEU A O 1
ATOM 5687 N N . GLN A 1 733 ? -54.686 42.802 -29.278 1.00 25.92 733 GLN A N 1
ATOM 5688 C CA . GLN A 1 733 ? -55.620 42.026 -28.409 1.00 25.92 733 GLN A CA 1
ATOM 5689 C C . GLN A 1 733 ? -56.074 40.556 -28.687 1.00 25.92 733 GLN A C 1
ATOM 5691 O O . GLN A 1 733 ? -56.856 40.257 -29.576 1.00 25.92 733 GLN A O 1
ATOM 5696 N N . GLU A 1 734 ? -55.728 39.711 -27.695 1.00 25.23 734 GLU A N 1
ATOM 5697 C CA . GLU A 1 734 ? -56.598 38.820 -26.877 1.00 25.23 734 GLU A CA 1
ATOM 5698 C C . GLU A 1 734 ? -57.085 37.399 -27.283 1.00 25.23 734 GLU A C 1
ATOM 5700 O O . GLU A 1 734 ? -57.937 37.209 -28.138 1.00 25.23 734 GLU A O 1
ATOM 5705 N N . GLN A 1 735 ? -56.714 36.461 -26.386 1.00 24.41 735 GLN A N 1
ATOM 5706 C CA . GLN A 1 735 ? -57.519 35.374 -25.776 1.00 24.41 735 GLN A CA 1
ATOM 5707 C C . GLN A 1 735 ? -57.935 34.108 -26.570 1.00 24.41 735 GLN A C 1
ATOM 5709 O O . GLN A 1 735 ? -58.039 34.085 -27.784 1.00 24.41 735 GLN A O 1
ATOM 5714 N N . SER A 1 736 ? -58.226 33.057 -25.776 1.00 23.89 736 SER A N 1
ATOM 5715 C CA . SER A 1 736 ? -58.917 31.780 -26.075 1.00 23.89 736 SER A CA 1
ATOM 5716 C C . SER A 1 736 ? -58.328 30.899 -27.199 1.00 23.89 736 SER A C 1
ATOM 5718 O O . SER A 1 736 ? -58.416 31.238 -28.368 1.00 23.89 736 SER A O 1
ATOM 5720 N N . ALA A 1 737 ? -57.657 29.766 -26.958 1.00 24.50 737 ALA A N 1
ATOM 5721 C CA . ALA A 1 737 ? -57.993 28.565 -26.166 1.00 24.50 737 ALA A CA 1
ATOM 5722 C C . ALA A 1 737 ? -58.994 27.585 -26.825 1.00 24.50 737 ALA A C 1
ATOM 5724 O O . ALA A 1 737 ? -59.989 27.999 -27.408 1.00 24.50 737 ALA A O 1
ATOM 5725 N N . LEU A 1 738 ? -58.721 26.292 -26.579 1.00 23.53 738 LEU A N 1
ATOM 5726 C CA . LEU A 1 738 ? -59.549 25.087 -26.774 1.00 23.53 738 LEU A CA 1
ATOM 5727 C C . LEU A 1 738 ? -59.736 24.502 -28.200 1.00 23.53 738 LEU A C 1
ATOM 5729 O O . LEU A 1 738 ? -60.373 25.069 -29.074 1.00 23.53 738 LEU A O 1
ATOM 5733 N N . GLU A 1 739 ? -59.266 23.252 -28.303 1.00 22.45 739 GLU A N 1
ATOM 5734 C CA . GLU A 1 739 ? -60.006 22.065 -28.778 1.00 22.45 739 GLU A CA 1
ATOM 5735 C C . GLU A 1 739 ? -60.091 21.631 -30.263 1.00 22.45 739 GLU A C 1
ATOM 5737 O O . GLU A 1 739 ? -60.774 22.205 -31.097 1.00 22.45 739 GLU A O 1
ATOM 5742 N N . GLN A 1 740 ? -59.533 20.423 -30.450 1.00 22.53 740 GLN A N 1
ATOM 5743 C CA . GLN A 1 740 ? -60.105 19.240 -31.116 1.00 22.53 740 GLN A CA 1
ATOM 5744 C C . GLN A 1 740 ? -60.106 19.100 -32.659 1.00 22.53 740 GLN A C 1
ATOM 5746 O O . GLN A 1 740 ? -60.564 19.929 -33.435 1.00 22.53 740 GLN A O 1
ATOM 5751 N N . SER A 1 741 ? -59.614 17.917 -33.049 1.00 22.88 741 SER A N 1
ATOM 5752 C CA . SER A 1 741 ? -59.789 17.143 -34.294 1.00 22.88 741 SER A CA 1
ATOM 5753 C C . SER A 1 741 ? -61.274 16.691 -34.479 1.00 22.88 741 SER A C 1
ATOM 5755 O O . SER A 1 741 ? -62.091 17.143 -33.677 1.00 22.88 741 SER A O 1
ATOM 5757 N N . PRO A 1 742 ? -61.685 15.746 -35.379 1.00 42.91 742 PRO A N 1
ATOM 5758 C CA . PRO A 1 742 ? -60.931 14.823 -36.262 1.00 42.91 742 PRO A CA 1
ATOM 5759 C C . PRO A 1 742 ? -61.565 14.621 -37.679 1.00 42.91 742 PRO A C 1
ATOM 5761 O O . PRO A 1 742 ? -62.339 15.458 -38.122 1.00 42.91 742 PRO A O 1
ATOM 5764 N N . VAL A 1 743 ? -61.276 13.469 -38.324 1.00 24.38 743 VAL A N 1
ATOM 5765 C CA . VAL A 1 743 ? -61.989 12.826 -39.470 1.00 24.38 743 VAL A CA 1
ATOM 5766 C C . VAL A 1 743 ? -61.736 13.503 -40.841 1.00 24.38 743 VAL A C 1
ATOM 5768 O O . VAL A 1 743 ? -62.082 14.660 -41.026 1.00 24.38 743 VAL A O 1
ATOM 5771 N N . GLU A 1 744 ? -60.984 12.951 -41.810 1.00 25.31 744 GLU A N 1
ATOM 5772 C CA . GLU A 1 744 ? -60.987 11.627 -42.498 1.00 25.31 744 GLU A CA 1
ATOM 5773 C C . GLU A 1 744 ? -61.913 11.585 -43.735 1.00 25.31 744 GLU A C 1
ATOM 5775 O O . GLU A 1 744 ? -63.113 11.763 -43.596 1.00 25.31 744 GLU A O 1
ATOM 5780 N N . GLU A 1 745 ? -61.348 11.347 -44.936 1.00 24.25 745 GLU A N 1
ATOM 5781 C CA . GLU A 1 745 ? -61.749 10.298 -45.909 1.00 24.25 745 GLU A CA 1
ATOM 5782 C C . GLU A 1 745 ? -60.936 10.364 -47.237 1.00 24.25 745 GLU A C 1
ATOM 5784 O O . GLU A 1 745 ? -60.111 11.251 -47.457 1.00 24.25 745 GLU A O 1
ATOM 5789 N N . ARG A 1 746 ? -61.115 9.344 -48.092 1.00 25.27 746 ARG A N 1
ATOM 5790 C CA . ARG A 1 746 ? -60.576 9.144 -49.468 1.00 25.27 746 ARG A CA 1
ATOM 5791 C C . ARG A 1 746 ? -61.785 9.144 -50.459 1.00 25.27 746 ARG A C 1
ATOM 5793 O O . ARG A 1 746 ? -62.868 9.467 -49.979 1.00 25.27 746 ARG A O 1
ATOM 5800 N N . PRO A 1 747 ? -61.729 8.762 -51.766 1.00 45.34 747 PRO A N 1
ATOM 5801 C CA . PRO A 1 747 ? -60.631 8.303 -52.642 1.00 45.34 747 PRO A CA 1
ATOM 5802 C C . PRO A 1 747 ? -60.627 8.967 -54.052 1.00 45.34 747 PRO A C 1
ATOM 5804 O O . PRO A 1 747 ? -61.346 9.933 -54.283 1.00 45.34 747 PRO A O 1
ATOM 5807 N N . VAL A 1 748 ? -59.839 8.432 -55.003 1.00 26.66 748 VAL A N 1
ATOM 5808 C CA . VAL A 1 748 ? -60.270 7.875 -56.324 1.00 26.66 748 VAL A CA 1
ATOM 5809 C C . VAL A 1 748 ? -59.031 7.595 -57.207 1.00 26.66 748 VAL A C 1
ATOM 5811 O O . VAL A 1 748 ? -58.059 8.341 -57.166 1.00 26.66 748 VAL A O 1
ATOM 5814 N N . GLU A 1 749 ? -59.072 6.515 -57.996 1.00 30.23 749 GLU A N 1
ATOM 5815 C CA . GLU A 1 749 ? -58.007 6.003 -58.884 1.00 30.23 749 GLU A CA 1
ATOM 5816 C C . GLU A 1 749 ? -58.606 5.630 -60.261 1.00 30.23 749 GLU A C 1
ATOM 5818 O O . GLU A 1 749 ? -59.796 5.296 -60.306 1.00 30.23 749 GLU A O 1
ATOM 5823 N N . PRO A 1 750 ? -57.870 5.826 -61.379 1.00 44.72 750 PRO A N 1
ATOM 5824 C CA . PRO A 1 750 ? -57.660 4.758 -62.399 1.00 44.72 750 PRO A CA 1
ATOM 5825 C C . PRO A 1 750 ? -56.329 4.894 -63.213 1.00 44.72 750 PRO A C 1
ATOM 5827 O O . PRO A 1 750 ? -55.685 5.937 -63.135 1.00 44.72 750 PRO A O 1
ATOM 5830 N N . GLU A 1 751 ? -55.848 3.997 -64.100 1.00 30.02 751 GLU A N 1
ATOM 5831 C CA . GLU A 1 751 ? -55.969 2.536 -64.370 1.00 30.02 751 GLU A CA 1
ATOM 5832 C C . GLU A 1 751 ? -54.881 2.131 -65.428 1.00 30.02 751 GLU A C 1
ATOM 5834 O O . GLU A 1 751 ? -54.690 2.889 -66.375 1.00 30.02 751 GLU A O 1
ATOM 5839 N N . GLN A 1 752 ? -54.277 0.924 -65.326 1.00 28.94 752 GLN A N 1
ATOM 5840 C CA . GLN A 1 752 ? -53.759 0.039 -66.429 1.00 28.94 752 GLN A CA 1
ATOM 5841 C C . GLN A 1 752 ? -52.584 0.496 -67.362 1.00 28.94 752 GLN A C 1
ATOM 5843 O O . GLN A 1 752 ? -52.336 1.689 -67.511 1.00 28.94 752 GLN A O 1
ATOM 5848 N N . ASP A 1 753 ? -51.865 -0.345 -68.153 1.00 28.72 753 ASP A N 1
ATOM 5849 C CA . ASP A 1 753 ? -51.289 -1.740 -68.102 1.00 28.72 753 ASP A CA 1
ATOM 5850 C C . ASP A 1 753 ? -50.531 -2.022 -69.452 1.00 28.72 753 ASP A C 1
ATOM 5852 O O . ASP A 1 753 ? -50.768 -1.294 -70.416 1.00 28.72 753 ASP A O 1
ATOM 5856 N N . GLU A 1 754 ? -49.636 -3.002 -69.726 1.00 29.17 754 GLU A N 1
ATOM 5857 C CA . GLU A 1 754 ? -48.791 -3.974 -68.965 1.00 29.17 754 GLU A CA 1
ATOM 5858 C C . GLU A 1 754 ? -47.323 -3.865 -69.541 1.00 29.17 754 GLU A C 1
ATOM 5860 O O . GLU A 1 754 ? -46.862 -2.733 -69.652 1.00 29.17 754 GLU A O 1
ATOM 5865 N N . GLN A 1 755 ? -46.454 -4.808 -69.987 1.00 27.36 755 GLN A N 1
ATOM 5866 C CA . GLN A 1 755 ? -46.286 -6.284 -70.070 1.00 27.36 755 GLN A CA 1
ATOM 5867 C C . GLN A 1 755 ? -44.743 -6.564 -70.181 1.00 27.36 755 GLN A C 1
ATOM 5869 O O . GLN A 1 755 ? -44.104 -6.022 -71.077 1.00 27.36 755 GLN A O 1
ATOM 5874 N N . GLN A 1 756 ? -44.037 -7.159 -69.201 1.00 27.69 756 GLN A N 1
ATOM 5875 C CA . GLN A 1 756 ? -43.709 -8.599 -69.014 1.00 27.69 756 GLN A CA 1
ATOM 5876 C C . GLN A 1 756 ? -42.458 -9.175 -69.759 1.00 27.69 756 GLN A C 1
ATOM 5878 O O . GLN A 1 756 ? -42.146 -8.788 -70.878 1.00 27.69 756 GLN A O 1
ATOM 5883 N N . ALA A 1 757 ? -41.823 -10.191 -69.129 1.00 25.83 757 ALA A N 1
ATOM 5884 C CA . ALA A 1 757 ? -40.905 -11.240 -69.654 1.00 25.83 757 ALA A CA 1
ATOM 5885 C C . ALA A 1 757 ? -39.356 -11.134 -69.474 1.00 25.83 757 ALA A C 1
ATOM 5887 O O . ALA A 1 757 ? -38.742 -10.079 -69.582 1.00 25.83 757 ALA A O 1
ATOM 5888 N N . TRP A 1 758 ? -38.735 -12.304 -69.222 1.00 29.53 758 TRP A N 1
ATOM 5889 C CA . TRP A 1 758 ? -37.291 -12.645 -69.124 1.00 29.53 758 TRP A CA 1
ATOM 5890 C C . TRP A 1 758 ? -37.082 -14.080 -69.669 1.00 29.53 758 TRP A C 1
ATOM 5892 O O . TRP A 1 758 ? -38.005 -14.885 -69.517 1.00 29.53 758 TRP A O 1
ATOM 5902 N N . PRO A 1 759 ? -35.895 -14.461 -70.208 1.00 41.75 759 PRO A N 1
ATOM 5903 C CA . PRO A 1 759 ? -35.389 -15.825 -69.920 1.00 41.75 759 PRO A CA 1
ATOM 5904 C C . PRO A 1 759 ? -33.844 -16.073 -69.903 1.00 41.75 759 PRO A C 1
ATOM 5906 O O . PRO A 1 759 ? -33.100 -15.641 -70.774 1.00 41.75 759 PRO A O 1
ATOM 5909 N N . SER A 1 760 ? -33.413 -16.904 -68.938 1.00 28.50 760 SER A N 1
ATOM 5910 C CA . SER A 1 760 ? -32.393 -17.995 -68.985 1.00 28.50 760 SER A CA 1
ATOM 5911 C C . SER A 1 760 ? -30.948 -17.860 -69.564 1.00 28.50 760 SER A C 1
ATOM 5913 O O . SER A 1 760 ? -30.733 -18.003 -70.762 1.00 28.50 760 SER A O 1
ATOM 5915 N N . SER A 1 761 ? -29.969 -17.925 -68.640 1.00 26.95 761 SER A N 1
ATOM 5916 C CA . SER A 1 761 ? -28.878 -18.945 -68.512 1.00 26.95 761 SER A CA 1
ATOM 5917 C C . SER A 1 761 ? -27.589 -18.995 -69.417 1.00 26.95 761 SER A C 1
ATOM 5919 O O . SER A 1 761 ? -27.649 -18.686 -70.601 1.00 26.95 761 SER A O 1
ATOM 5921 N N . PRO A 1 762 ? -26.406 -19.423 -68.871 1.00 53.84 762 PRO A N 1
ATOM 5922 C CA . PRO A 1 762 ? -25.056 -19.477 -69.518 1.00 53.84 762 PRO A CA 1
ATOM 5923 C C . PRO A 1 762 ? -24.609 -20.953 -69.841 1.00 53.84 762 PRO A C 1
ATOM 5925 O O . PRO A 1 762 ? -25.523 -21.776 -69.931 1.00 53.84 762 PRO A O 1
ATOM 5928 N N . PRO A 1 763 ? -23.310 -21.410 -69.940 1.00 49.59 763 PRO A N 1
ATOM 5929 C CA . PRO A 1 763 ? -21.965 -20.758 -69.940 1.00 49.59 763 PRO A CA 1
ATOM 5930 C C . PRO A 1 763 ? -20.881 -21.311 -70.941 1.00 49.59 763 PRO A C 1
ATOM 5932 O O . PRO A 1 763 ? -21.049 -22.376 -71.534 1.00 49.59 763 PRO A O 1
ATOM 5935 N N . ARG A 1 764 ? -19.681 -20.678 -71.028 1.00 24.59 764 ARG A N 1
ATOM 5936 C CA . ARG A 1 764 ? -18.376 -21.340 -71.365 1.00 24.59 764 ARG A CA 1
ATOM 5937 C C . ARG A 1 764 ? -17.132 -20.512 -70.942 1.00 24.59 764 ARG A C 1
ATOM 5939 O O . ARG A 1 764 ? -17.303 -19.436 -70.383 1.00 24.59 764 ARG A O 1
ATOM 5946 N N . ALA A 1 765 ? -15.903 -21.022 -71.146 1.00 30.25 765 ALA A N 1
ATOM 5947 C CA . ALA A 1 765 ? -14.654 -20.493 -70.556 1.00 30.25 765 ALA A CA 1
ATOM 5948 C C . ALA A 1 765 ? -13.369 -20.689 -71.415 1.00 30.25 765 ALA A C 1
ATOM 5950 O O . ALA A 1 765 ? -13.383 -21.492 -72.347 1.00 30.25 765 ALA A O 1
ATOM 5951 N N . ALA A 1 766 ? -12.267 -20.054 -70.956 1.00 30.73 766 ALA A N 1
ATOM 5952 C CA . ALA A 1 766 ? -10.827 -20.383 -71.114 1.00 30.73 766 ALA A CA 1
ATOM 5953 C C . ALA A 1 766 ? -9.911 -19.588 -72.096 1.00 30.73 766 ALA A C 1
ATOM 5955 O O . ALA A 1 766 ? -10.311 -19.199 -73.188 1.00 30.73 766 ALA A O 1
ATOM 5956 N N . ASN A 1 767 ? -8.632 -19.507 -71.672 1.00 28.69 767 ASN A N 1
ATOM 5957 C CA . ASN A 1 767 ? -7.356 -19.212 -72.370 1.00 28.69 767 ASN A CA 1
ATOM 5958 C C . ASN A 1 767 ? -6.811 -17.765 -72.520 1.00 28.69 767 ASN A C 1
ATOM 5960 O O . ASN A 1 767 ? -7.514 -16.817 -72.850 1.00 28.69 767 ASN A O 1
ATOM 5964 N N . THR A 1 768 ? -5.487 -17.669 -72.308 1.00 31.27 768 THR A N 1
ATOM 5965 C CA . THR A 1 768 ? -4.571 -16.505 -72.417 1.00 31.27 768 THR A CA 1
ATOM 5966 C C . THR A 1 768 ? -3.785 -16.532 -73.743 1.00 31.27 768 THR A C 1
ATOM 5968 O O . THR A 1 768 ? -3.716 -17.591 -74.373 1.00 31.27 768 THR A O 1
ATOM 5971 N N . PRO A 1 769 ? -3.147 -15.417 -74.164 1.00 35.56 769 PRO A N 1
ATOM 5972 C CA . PRO A 1 769 ? -1.681 -15.449 -74.372 1.00 35.56 769 PRO A CA 1
ATOM 5973 C C . PRO A 1 769 ? -0.934 -14.123 -74.045 1.00 35.56 769 PRO A C 1
ATOM 5975 O O . PRO A 1 769 ? -1.535 -13.145 -73.609 1.00 35.56 769 PRO A O 1
ATOM 5978 N N . GLU A 1 770 ? 0.390 -14.104 -74.251 1.00 24.72 770 GLU A N 1
ATOM 5979 C CA . GLU A 1 770 ? 1.342 -13.010 -73.943 1.00 24.72 770 GLU A CA 1
ATOM 5980 C C . GLU A 1 770 ? 1.788 -12.207 -75.195 1.00 24.72 770 GLU A C 1
ATOM 5982 O O . GLU A 1 770 ? 1.759 -12.755 -76.294 1.00 24.72 770 GLU A O 1
ATOM 5987 N N . TYR A 1 771 ? 2.285 -10.960 -75.038 1.00 23.94 771 TYR A N 1
ATOM 5988 C CA . TYR A 1 771 ? 3.679 -10.524 -75.351 1.00 23.94 771 TYR A CA 1
ATOM 5989 C C . TYR A 1 771 ? 3.875 -8.975 -75.201 1.00 23.94 771 TYR A C 1
ATOM 5991 O O . TYR A 1 771 ? 3.010 -8.306 -74.640 1.00 23.94 771 TYR A O 1
ATOM 5999 N N . GLN A 1 772 ? 5.046 -8.422 -75.575 1.00 25.03 772 GLN A N 1
ATOM 6000 C CA . GLN A 1 772 ? 5.679 -7.190 -75.044 1.00 25.03 772 GLN A CA 1
ATOM 6001 C C . GLN A 1 772 ? 5.777 -5.982 -76.061 1.00 25.03 772 GLN A C 1
ATOM 6003 O O . GLN A 1 772 ? 4.828 -5.821 -76.825 1.00 25.03 772 GLN A O 1
ATOM 6008 N N . PRO A 1 773 ? 6.768 -5.032 -76.062 1.00 54.75 773 PRO A N 1
ATOM 6009 C CA . PRO A 1 773 ? 6.453 -3.586 -75.950 1.00 54.75 773 PRO A CA 1
ATOM 6010 C C . PRO A 1 773 ? 7.104 -2.654 -77.018 1.00 54.75 773 PRO A C 1
ATOM 6012 O O . PRO A 1 773 ? 7.904 -3.122 -77.818 1.00 54.75 773 PRO A O 1
ATOM 6015 N N . GLN A 1 774 ? 6.840 -1.331 -76.983 1.00 26.50 774 GLN A N 1
ATOM 6016 C CA . GLN A 1 774 ? 7.638 -0.211 -77.573 1.00 26.50 774 GLN A CA 1
ATOM 6017 C C . GLN A 1 774 ? 7.209 1.158 -76.922 1.00 26.50 774 GLN A C 1
ATOM 6019 O O . GLN A 1 774 ? 6.411 1.107 -75.985 1.00 26.50 774 GLN A O 1
ATOM 6024 N N . PRO A 1 775 ? 7.783 2.352 -77.232 1.00 31.03 775 PRO A N 1
ATOM 6025 C CA . PRO A 1 775 ? 8.921 2.941 -76.509 1.00 31.03 775 PRO A CA 1
ATOM 6026 C C . PRO A 1 775 ? 8.617 4.339 -75.892 1.00 31.03 775 PRO A C 1
ATOM 6028 O O . PRO A 1 775 ? 7.471 4.778 -75.851 1.00 31.03 775 PRO A O 1
ATOM 6031 N N . ARG A 1 776 ? 9.643 5.056 -75.394 1.00 31.67 776 ARG A N 1
ATOM 6032 C CA . ARG A 1 776 ? 9.551 6.448 -74.890 1.00 31.67 776 ARG A CA 1
ATOM 6033 C C . ARG A 1 776 ? 10.415 7.413 -75.708 1.00 31.67 776 ARG A C 1
ATOM 6035 O O . ARG A 1 776 ? 11.530 7.052 -76.071 1.00 31.67 776 ARG A O 1
ATOM 6042 N N . GLU A 1 777 ? 9.970 8.663 -75.827 1.00 31.14 777 GLU A N 1
ATOM 6043 C CA . GLU A 1 777 ? 10.808 9.831 -76.148 1.00 31.14 777 GLU A CA 1
ATOM 6044 C C . GLU A 1 777 ? 10.793 10.839 -74.982 1.00 31.14 777 GLU A C 1
ATOM 6046 O O . GLU A 1 777 ? 9.867 10.831 -74.168 1.00 31.14 777 GLU A O 1
ATOM 6051 N N . ILE A 1 778 ? 11.837 11.673 -74.864 1.00 43.28 778 ILE A N 1
ATOM 6052 C CA . ILE A 1 778 ? 12.014 12.667 -73.785 1.00 43.28 778 ILE A CA 1
ATOM 6053 C C . ILE A 1 778 ? 12.735 13.917 -74.323 1.00 43.28 778 ILE A C 1
ATOM 6055 O O . ILE A 1 778 ? 13.867 13.803 -74.795 1.00 43.28 778 ILE A O 1
ATOM 6059 N N . PRO A 1 779 ? 12.141 15.111 -74.168 1.00 31.56 779 PRO A N 1
ATOM 6060 C CA . PRO A 1 779 ? 12.880 16.373 -74.028 1.00 31.56 779 PRO A CA 1
ATOM 6061 C C . PRO A 1 779 ? 12.362 17.185 -72.795 1.00 31.56 779 PRO A C 1
ATOM 6063 O O . PRO A 1 779 ? 11.542 16.667 -72.040 1.00 31.56 779 PRO A O 1
ATOM 6066 N N . PRO A 1 780 ? 12.900 18.376 -72.456 1.00 33.50 780 PRO A N 1
ATOM 6067 C CA . PRO A 1 780 ? 14.019 18.497 -71.517 1.00 33.50 780 PRO A CA 1
ATOM 6068 C C . PRO A 1 780 ? 13.693 19.302 -70.231 1.00 33.50 780 PRO A C 1
ATOM 6070 O O . PRO A 1 780 ? 12.617 19.871 -70.080 1.00 33.50 780 PRO A O 1
ATOM 6073 N N . ILE A 1 781 ? 14.644 19.354 -69.288 1.00 38.22 781 ILE A N 1
ATOM 6074 C CA . ILE A 1 781 ? 14.475 19.909 -67.926 1.00 38.22 781 ILE A CA 1
ATOM 6075 C C . ILE A 1 781 ? 15.075 21.320 -67.792 1.00 38.22 781 ILE A C 1
ATOM 6077 O O . ILE A 1 781 ? 16.262 21.483 -68.070 1.00 38.22 781 ILE A O 1
ATOM 6081 N N . VAL A 1 782 ? 14.324 22.279 -67.220 1.00 26.64 782 VAL A N 1
ATOM 6082 C CA . VAL A 1 782 ? 14.864 23.495 -66.562 1.00 26.64 782 VAL A CA 1
ATOM 6083 C C . VAL A 1 782 ? 14.046 23.863 -65.298 1.00 26.64 782 VAL A C 1
ATOM 6085 O O . VAL A 1 782 ? 12.972 24.439 -65.388 1.00 26.64 782 VAL A O 1
ATOM 6088 N N . THR A 1 783 ? 14.586 23.486 -64.131 1.00 33.28 783 THR A N 1
ATOM 6089 C CA . THR A 1 783 ? 14.452 24.070 -62.764 1.00 33.28 783 THR A CA 1
ATOM 6090 C C . THR A 1 783 ? 13.122 24.658 -62.221 1.00 33.28 783 THR A C 1
ATOM 6092 O O . THR A 1 783 ? 12.792 25.786 -62.558 1.00 33.28 783 THR A O 1
ATOM 6095 N N . TYR A 1 784 ? 12.554 23.963 -61.210 1.00 36.53 784 TYR A N 1
ATOM 6096 C CA . TYR A 1 784 ? 12.094 24.430 -59.863 1.00 36.53 784 TYR A CA 1
ATOM 6097 C C . TYR A 1 784 ? 11.074 25.599 -59.709 1.00 36.53 784 TYR A C 1
ATOM 6099 O O . TYR A 1 784 ? 11.138 26.549 -60.480 1.00 36.53 784 TYR A O 1
ATOM 6107 N N . PRO A 1 785 ? 10.179 25.599 -58.678 1.00 37.44 785 PRO A N 1
ATOM 6108 C CA . PRO A 1 785 ? 10.395 25.029 -57.330 1.00 37.44 785 PRO A CA 1
ATOM 6109 C C . PRO A 1 785 ? 9.213 24.252 -56.679 1.00 37.44 785 PRO A C 1
ATOM 6111 O O . PRO A 1 785 ? 8.153 24.121 -57.270 1.00 37.44 785 PRO A O 1
ATOM 6114 N N . GLU A 1 786 ? 9.454 23.763 -55.449 1.00 32.25 786 GLU A N 1
ATOM 6115 C CA . GLU A 1 786 ? 8.520 23.390 -54.351 1.00 32.25 786 GLU A CA 1
ATOM 6116 C C . GLU A 1 786 ? 7.238 22.541 -54.611 1.00 32.25 786 GLU A C 1
ATOM 6118 O O . GLU A 1 786 ? 6.341 22.914 -55.353 1.00 32.25 786 GLU A O 1
ATOM 6123 N N . PHE A 1 787 ? 7.112 21.443 -53.844 1.00 37.12 787 PHE A N 1
ATOM 6124 C CA . PHE A 1 787 ? 5.901 20.645 -53.535 1.00 37.12 787 PHE A CA 1
ATOM 6125 C C . PHE A 1 787 ? 4.886 20.280 -54.646 1.00 37.12 787 PHE A C 1
ATOM 6127 O O . PHE A 1 787 ? 4.002 21.060 -54.978 1.00 37.12 787 PHE A O 1
ATOM 6134 N N . LEU A 1 788 ? 4.837 18.984 -55.001 1.00 32.12 788 LEU A N 1
ATOM 6135 C CA . LEU A 1 788 ? 3.597 18.174 -55.013 1.00 32.12 788 LEU A CA 1
ATOM 6136 C C . LEU A 1 788 ? 3.906 16.687 -55.280 1.00 32.12 788 LEU A C 1
ATOM 6138 O O . LEU A 1 788 ? 4.460 16.337 -56.319 1.00 32.12 788 LEU A O 1
ATOM 6142 N N . ALA A 1 789 ? 3.502 15.794 -54.371 1.00 32.28 789 ALA A N 1
ATOM 6143 C CA . ALA A 1 789 ? 3.517 14.345 -54.589 1.00 32.28 789 ALA A CA 1
ATOM 6144 C C . ALA A 1 789 ? 2.223 13.730 -54.036 1.00 32.28 789 ALA A C 1
ATOM 6146 O O . ALA A 1 789 ? 1.979 13.752 -52.830 1.00 32.28 789 ALA A O 1
ATOM 6147 N N . SER A 1 790 ? 1.367 13.210 -54.918 1.00 30.88 790 SER A N 1
ATOM 6148 C CA . SER A 1 790 ? 0.076 12.627 -54.544 1.00 30.88 790 SER A CA 1
ATOM 6149 C C . SER A 1 790 ? 0.251 11.254 -53.896 1.00 30.88 790 SER A C 1
ATOM 6151 O O . SER A 1 790 ? 0.784 10.341 -54.527 1.00 30.88 790 SER A O 1
ATOM 6153 N N . THR A 1 791 ? -0.251 11.080 -52.675 1.00 28.75 791 THR A N 1
ATOM 6154 C CA . THR A 1 791 ? -0.350 9.766 -52.032 1.00 28.75 791 THR A CA 1
ATOM 6155 C C . THR A 1 791 ? -1.491 8.941 -52.629 1.00 28.75 791 THR A C 1
ATOM 6157 O O . THR A 1 791 ? -2.562 9.463 -52.951 1.00 28.75 791 THR A O 1
ATOM 6160 N N . GLU A 1 792 ? -1.281 7.630 -52.763 1.00 33.38 792 GLU A N 1
ATOM 6161 C CA . GLU A 1 792 ? -2.358 6.703 -53.115 1.00 33.38 792 GLU A CA 1
ATOM 6162 C C . GLU A 1 792 ? -3.414 6.659 -52.000 1.00 33.38 792 GLU A C 1
ATOM 6164 O O . GLU A 1 792 ? -3.098 6.725 -50.808 1.00 33.38 792 GLU A O 1
ATOM 6169 N N . LYS A 1 793 ? -4.692 6.547 -52.378 1.00 33.91 793 LYS A N 1
ATOM 6170 C CA . LYS A 1 793 ? -5.790 6.466 -51.408 1.00 33.91 793 LYS A CA 1
ATOM 6171 C C . LYS A 1 793 ? -5.846 5.060 -50.793 1.00 33.91 793 LYS A C 1
ATOM 6173 O O . LYS A 1 793 ? -5.852 4.088 -51.549 1.00 33.91 793 LYS A O 1
ATOM 6178 N N . PRO A 1 794 ? -5.957 4.922 -49.457 1.00 37.50 794 PRO A N 1
ATOM 6179 C CA . PRO A 1 794 ? -6.171 3.622 -48.832 1.00 37.50 794 PRO A CA 1
ATOM 6180 C C . PRO A 1 794 ? -7.533 3.022 -49.241 1.00 37.50 794 PRO A C 1
ATOM 6182 O O . PRO A 1 794 ? -8.457 3.768 -49.588 1.00 37.50 794 PRO A O 1
ATOM 6185 N N . PRO A 1 795 ? -7.688 1.685 -49.192 1.00 39.81 795 PRO A N 1
ATOM 6186 C CA . PRO A 1 795 ? -8.946 1.019 -49.527 1.00 39.81 795 PRO A CA 1
ATOM 6187 C C . PRO A 1 795 ? -10.086 1.412 -48.565 1.00 39.81 795 PRO A C 1
ATOM 6189 O O . PRO A 1 795 ? -9.830 1.780 -47.415 1.00 39.81 795 PRO A O 1
ATOM 6192 N N . PRO A 1 796 ? -11.357 1.327 -49.004 1.00 43.47 796 PRO A N 1
ATOM 6193 C CA . PRO A 1 796 ? -12.500 1.758 -48.205 1.00 43.47 796 PRO A CA 1
ATOM 6194 C C . PRO A 1 796 ? -12.661 0.931 -46.921 1.00 43.47 796 PRO A C 1
ATOM 6196 O O . PRO A 1 796 ? -12.568 -0.295 -46.930 1.00 43.47 796 PRO A O 1
ATOM 6199 N N . LEU A 1 797 ? -12.975 1.621 -45.819 1.00 53.41 797 LEU A N 1
ATOM 6200 C CA . LEU A 1 797 ? -13.042 1.063 -44.458 1.00 53.41 797 LEU A CA 1
ATOM 6201 C C . LEU A 1 797 ? -14.176 0.041 -44.227 1.00 53.41 797 LEU A C 1
ATOM 6203 O O . LEU A 1 797 ? -14.194 -0.638 -43.201 1.00 53.41 797 LEU A O 1
ATOM 6207 N N . ILE A 1 798 ? -15.104 -0.102 -45.178 1.00 53.31 798 ILE A N 1
ATOM 6208 C CA . ILE A 1 798 ? -16.142 -1.140 -45.189 1.00 53.31 798 ILE A CA 1
ATOM 6209 C C . ILE A 1 798 ? -16.127 -1.816 -46.562 1.00 53.31 798 ILE A C 1
ATOM 6211 O O . ILE A 1 798 ? -16.213 -1.149 -47.592 1.00 53.31 798 ILE A O 1
ATOM 6215 N N . THR A 1 799 ? -16.042 -3.148 -46.576 1.00 56.94 799 THR A N 1
ATOM 6216 C CA . THR A 1 799 ? -16.155 -3.969 -47.788 1.00 56.94 799 THR A CA 1
ATOM 6217 C C . THR A 1 799 ? -17.537 -4.612 -47.876 1.00 56.94 799 THR A C 1
ATOM 6219 O O . THR A 1 799 ? -18.123 -4.998 -46.862 1.00 56.94 799 THR A O 1
ATOM 6222 N N . THR A 1 800 ? -18.049 -4.792 -49.095 1.00 48.91 800 THR A N 1
ATOM 6223 C CA . THR A 1 800 ? -19.319 -5.496 -49.349 1.00 48.91 800 THR A CA 1
ATOM 6224 C C . THR A 1 800 ? -19.315 -6.906 -48.753 1.00 48.91 800 THR A C 1
ATOM 6226 O O . THR A 1 800 ? -20.298 -7.316 -48.143 1.00 48.91 800 THR A O 1
ATOM 6229 N N . SER A 1 801 ? -18.180 -7.609 -48.817 1.00 53.12 801 SER A N 1
ATOM 6230 C CA . SER A 1 801 ? -17.991 -8.935 -48.216 1.00 53.12 801 SER A CA 1
ATOM 6231 C C . SER A 1 801 ? -18.208 -8.962 -46.697 1.00 53.12 801 SER A C 1
ATOM 6233 O O . SER A 1 801 ? -18.716 -9.955 -46.184 1.00 53.12 801 SER A O 1
ATOM 6235 N N . ARG A 1 802 ? -17.871 -7.888 -45.959 1.00 54.97 802 ARG A N 1
ATOM 6236 C CA . ARG A 1 802 ? -18.174 -7.801 -44.517 1.00 54.97 802 ARG A CA 1
ATOM 6237 C C . ARG A 1 802 ? -19.682 -7.719 -44.278 1.00 54.97 802 ARG A C 1
ATOM 6239 O O . ARG A 1 802 ? -20.200 -8.502 -43.491 1.00 54.97 802 ARG A O 1
ATOM 6246 N N . LEU A 1 803 ? -20.383 -6.836 -44.995 1.00 55.12 803 LEU A N 1
ATOM 6247 C CA . LEU A 1 803 ? -21.837 -6.667 -44.864 1.00 55.12 803 LEU A CA 1
ATOM 6248 C C . LEU A 1 803 ? -22.604 -7.952 -45.224 1.00 55.12 803 LEU A C 1
ATOM 6250 O O . LEU A 1 803 ? -23.513 -8.348 -44.497 1.00 55.12 803 LEU A O 1
ATOM 6254 N N . VAL A 1 804 ? -22.194 -8.644 -46.294 1.00 63.19 804 VAL A N 1
ATOM 6255 C CA . VAL A 1 804 ? -22.776 -9.936 -46.699 1.00 63.19 804 VAL A CA 1
ATOM 6256 C C . VAL A 1 804 ? -22.559 -11.010 -45.628 1.00 63.19 804 VAL A C 1
ATOM 6258 O O . VAL A 1 804 ? -23.510 -11.702 -45.270 1.00 63.19 804 VAL A O 1
ATOM 6261 N N . ASN A 1 805 ? -21.353 -11.118 -45.059 1.00 62.28 805 ASN A N 1
ATOM 6262 C CA . ASN A 1 805 ? -21.073 -12.082 -43.990 1.00 62.28 805 ASN A CA 1
ATOM 6263 C C . ASN A 1 805 ? -21.878 -11.782 -42.712 1.00 62.28 805 ASN A C 1
ATOM 6265 O O . ASN A 1 805 ? -22.421 -12.702 -42.105 1.00 62.28 805 ASN A O 1
ATOM 6269 N N . THR A 1 806 ? -22.015 -10.511 -42.324 1.00 64.81 806 THR A N 1
ATOM 6270 C CA . THR A 1 806 ? -22.855 -10.097 -41.187 1.00 64.81 806 THR A CA 1
ATOM 6271 C C . THR A 1 806 ? -24.326 -10.467 -41.403 1.00 64.81 806 THR A C 1
ATOM 6273 O O . THR A 1 806 ? -24.937 -11.085 -40.531 1.00 64.81 806 THR A O 1
ATOM 6276 N N . ALA A 1 807 ? -24.889 -10.157 -42.576 1.00 61.50 807 ALA A N 1
ATOM 6277 C CA . ALA A 1 807 ? -26.269 -10.513 -42.909 1.00 61.50 807 ALA A CA 1
ATOM 6278 C C . ALA A 1 807 ? -26.487 -12.039 -42.937 1.00 61.50 807 ALA A C 1
ATOM 6280 O O . ALA A 1 807 ? -27.523 -12.526 -42.480 1.00 61.50 807 ALA A O 1
ATOM 6281 N N . TYR A 1 808 ? -25.498 -12.800 -43.418 1.00 66.19 808 TYR A N 1
ATOM 6282 C CA . TYR A 1 808 ? -25.516 -14.263 -43.406 1.00 66.19 808 TYR A CA 1
ATOM 6283 C C . TYR A 1 808 ? -25.564 -14.829 -41.977 1.00 66.19 808 TYR A C 1
ATOM 6285 O O . TYR A 1 808 ? -26.434 -15.648 -41.687 1.00 66.19 808 TYR A O 1
ATOM 6293 N N . MET A 1 809 ? -24.703 -14.350 -41.068 1.00 65.31 809 MET A N 1
ATOM 6294 C CA . MET A 1 809 ? -24.655 -14.828 -39.676 1.00 65.31 809 MET A CA 1
ATOM 6295 C C . MET A 1 809 ? -25.955 -14.551 -38.905 1.00 65.31 809 MET A C 1
ATOM 6297 O O . MET A 1 809 ? -26.481 -15.439 -38.226 1.00 65.31 809 MET A O 1
ATOM 6301 N N . ILE A 1 810 ? -26.520 -13.347 -39.057 1.00 73.69 810 ILE A N 1
ATOM 6302 C CA . ILE A 1 810 ? -27.812 -12.986 -38.452 1.00 73.69 810 ILE A CA 1
ATOM 6303 C C . ILE A 1 810 ? -28.925 -13.892 -39.001 1.00 73.69 810 ILE A C 1
ATOM 6305 O O . ILE A 1 810 ? -29.727 -14.427 -38.232 1.00 73.69 810 ILE A O 1
ATOM 6309 N N . LYS A 1 811 ? -28.939 -14.138 -40.319 1.00 61.81 811 LYS A N 1
ATOM 6310 C CA . LYS A 1 811 ? -29.899 -15.047 -40.956 1.00 61.81 811 LYS A CA 1
ATOM 6311 C C . LYS A 1 811 ? -29.790 -16.476 -40.414 1.00 61.81 811 LYS A C 1
ATOM 6313 O O . LYS A 1 811 ? -30.825 -17.065 -40.113 1.00 61.81 811 LYS A O 1
ATOM 6318 N N . THR A 1 812 ? -28.584 -17.025 -40.235 1.00 71.00 812 THR A N 1
ATOM 6319 C CA . THR A 1 812 ? -28.419 -18.383 -39.683 1.00 71.00 812 THR A CA 1
ATOM 6320 C C . THR A 1 812 ? -28.972 -18.516 -38.264 1.00 71.00 812 THR A C 1
ATOM 6322 O O . THR A 1 812 ? -29.713 -19.461 -38.004 1.00 71.00 812 THR A O 1
ATOM 6325 N N . HIS A 1 813 ? -28.727 -17.553 -37.368 1.00 68.44 813 HIS A N 1
ATOM 6326 C CA . HIS A 1 813 ? -29.294 -17.604 -36.013 1.00 68.44 813 HIS A CA 1
ATOM 6327 C C . HIS A 1 813 ? -30.827 -17.496 -36.003 1.00 68.44 813 HIS A C 1
ATOM 6329 O O . HIS A 1 813 ? -31.485 -18.226 -35.261 1.00 68.44 813 HIS A O 1
ATOM 6335 N N . LEU A 1 814 ? -31.416 -16.659 -36.864 1.00 70.81 814 LEU A N 1
ATOM 6336 C CA . LEU A 1 814 ? -32.873 -16.574 -37.003 1.00 70.81 814 LEU A CA 1
ATOM 6337 C C . LEU A 1 814 ? -33.481 -17.884 -37.541 1.00 70.81 814 LEU A C 1
ATOM 6339 O O . LEU A 1 814 ? -34.482 -18.356 -37.003 1.00 70.81 814 LEU A O 1
ATOM 6343 N N . GLN A 1 815 ? -32.853 -18.524 -38.533 1.00 62.69 815 GLN A N 1
ATOM 6344 C CA . GLN A 1 815 ? -33.310 -19.811 -39.080 1.00 62.69 815 GLN A CA 1
ATOM 6345 C C . GLN A 1 815 ? -33.141 -20.976 -38.083 1.00 62.69 815 GLN A C 1
ATOM 6347 O O . GLN A 1 815 ? -33.993 -21.865 -38.016 1.00 62.69 815 GLN A O 1
ATOM 6352 N N . GLU A 1 816 ? -32.100 -20.961 -37.247 1.00 65.94 816 GLU A N 1
ATOM 6353 C CA . GLU A 1 816 ? -31.951 -21.888 -36.116 1.00 65.94 816 GLU A CA 1
ATOM 6354 C C . GLU A 1 816 ? -33.012 -21.688 -35.021 1.00 65.94 816 GLU A C 1
ATOM 6356 O O . GLU A 1 816 ? -33.408 -22.648 -34.357 1.00 65.94 816 GLU A O 1
ATOM 6361 N N . MET A 1 817 ? -33.475 -20.455 -34.803 1.00 67.31 817 MET A N 1
ATOM 6362 C CA . MET A 1 817 ? -34.561 -20.171 -33.861 1.00 67.31 817 MET A CA 1
ATOM 6363 C C . MET A 1 817 ? -35.920 -20.591 -34.431 1.00 67.31 817 MET A C 1
ATOM 6365 O O . MET A 1 817 ? -36.715 -21.197 -33.716 1.00 67.31 817 MET A O 1
ATOM 6369 N N . GLU A 1 818 ? -36.171 -20.344 -35.719 1.00 61.09 818 GLU A N 1
ATOM 6370 C CA . GLU A 1 818 ? -37.400 -20.758 -36.406 1.00 61.09 818 GLU A CA 1
ATOM 6371 C C . GLU A 1 818 ? -37.547 -22.289 -36.461 1.00 61.09 818 GLU A C 1
ATOM 6373 O O . GLU A 1 818 ? -38.619 -22.826 -36.178 1.00 61.09 818 GLU A O 1
ATOM 6378 N N . THR A 1 819 ? -36.465 -23.011 -36.773 1.00 63.00 819 THR A N 1
ATOM 6379 C CA . THR A 1 819 ? -36.466 -24.484 -36.795 1.00 63.00 819 THR A CA 1
ATOM 6380 C C . THR A 1 819 ? -36.658 -25.077 -35.398 1.00 63.00 819 THR A C 1
ATOM 6382 O O . THR A 1 819 ? -37.503 -25.956 -35.230 1.00 63.00 819 THR A O 1
ATOM 6385 N N . ASN A 1 820 ? -35.980 -24.547 -34.372 1.00 58.56 820 ASN A N 1
ATOM 6386 C CA . ASN A 1 820 ? -36.203 -24.966 -32.984 1.00 58.56 820 ASN A CA 1
ATOM 6387 C C . ASN A 1 820 ? -37.626 -24.645 -32.489 1.00 58.56 820 ASN A C 1
ATOM 6389 O O . ASN A 1 820 ? -38.208 -25.445 -31.765 1.00 58.56 820 ASN A O 1
ATOM 6393 N N . SER A 1 821 ? -38.221 -23.526 -32.914 1.00 57.12 821 SER A N 1
ATOM 6394 C CA . SER A 1 821 ? -39.606 -23.165 -32.574 1.00 57.12 821 SER A CA 1
ATOM 6395 C C . SER A 1 821 ? -40.659 -24.094 -33.195 1.00 57.12 821 SER A C 1
ATOM 6397 O O . SER A 1 821 ? -41.788 -24.135 -32.710 1.00 57.12 821 SER A O 1
ATOM 6399 N N . LYS A 1 822 ? -40.316 -24.821 -34.266 1.00 51.53 822 LYS A N 1
ATOM 6400 C CA . LYS A 1 822 ? -41.185 -25.805 -34.935 1.00 51.53 822 LYS A CA 1
ATOM 6401 C C . LYS A 1 822 ? -41.025 -27.229 -34.378 1.00 51.53 822 LYS A C 1
ATOM 6403 O O . LYS A 1 822 ? -41.769 -28.120 -34.779 1.00 51.53 822 LYS A O 1
ATOM 6408 N N . SER A 1 823 ? -40.093 -27.450 -33.446 1.00 52.31 823 SER A N 1
ATOM 6409 C CA . SER A 1 823 ? -39.898 -28.730 -32.757 1.00 52.31 823 SER A CA 1
ATOM 6410 C C . SER A 1 823 ? -40.711 -28.785 -31.460 1.00 52.31 823 SER A C 1
ATOM 6412 O O . SER A 1 823 ? -40.489 -28.011 -30.530 1.00 52.31 823 SER A O 1
ATOM 6414 N N . SER A 1 824 ? -41.651 -29.727 -31.363 1.00 51.56 824 SER A N 1
ATOM 6415 C CA . SER A 1 824 ? -42.676 -29.767 -30.306 1.00 51.56 824 SER A CA 1
ATOM 6416 C C . SER A 1 824 ? -42.190 -30.206 -28.912 1.00 51.56 824 SER A C 1
ATOM 6418 O O . SER A 1 824 ? -43.018 -30.523 -28.065 1.00 51.56 824 SER A O 1
ATOM 6420 N N . ASN A 1 825 ? -40.875 -30.268 -28.675 1.00 56.16 825 ASN A N 1
ATOM 6421 C CA . ASN A 1 825 ? -40.260 -30.718 -27.415 1.00 56.16 825 ASN A CA 1
ATOM 6422 C C . ASN A 1 825 ? -39.076 -29.834 -26.956 1.00 56.16 825 ASN A C 1
ATOM 6424 O O . ASN A 1 825 ? -38.309 -30.230 -26.079 1.00 56.16 825 ASN A O 1
ATOM 6428 N N . THR A 1 826 ? -38.887 -28.641 -27.532 1.00 53.81 826 THR A N 1
ATOM 6429 C CA . THR A 1 826 ? -37.775 -27.750 -27.155 1.00 53.81 826 THR A CA 1
ATOM 6430 C C . THR A 1 826 ? -38.060 -26.993 -25.851 1.00 53.81 826 THR A C 1
ATOM 6432 O O . THR A 1 826 ? -38.985 -26.185 -25.773 1.00 53.81 826 THR A O 1
ATOM 6435 N N . SER A 1 827 ? -37.227 -27.207 -24.828 1.00 60.84 827 SER A N 1
ATOM 6436 C CA . SER A 1 827 ? -37.321 -26.515 -23.534 1.00 60.84 827 SER A CA 1
ATOM 6437 C C . SER A 1 827 ? -37.186 -24.992 -23.661 1.00 60.84 827 SER A C 1
ATOM 6439 O O . SER A 1 827 ? -36.330 -24.486 -24.392 1.00 60.84 827 SER A O 1
ATOM 6441 N N . ARG A 1 828 ? -37.985 -24.247 -22.878 1.00 57.16 828 ARG A N 1
ATOM 6442 C CA . ARG A 1 828 ? -37.997 -22.766 -22.863 1.00 57.16 828 ARG A CA 1
ATOM 6443 C C . ARG A 1 828 ? -36.611 -22.156 -22.641 1.00 57.16 828 ARG A C 1
ATOM 6445 O O . ARG A 1 828 ? -36.296 -21.135 -23.248 1.00 57.16 828 ARG A O 1
ATOM 6452 N N . ASP A 1 829 ? -35.777 -22.786 -21.818 1.00 57.03 829 ASP A N 1
ATOM 6453 C CA . ASP A 1 829 ? -34.436 -22.285 -21.512 1.00 57.03 829 ASP A CA 1
ATOM 6454 C C . ASP A 1 829 ? -33.480 -22.389 -22.707 1.00 57.03 829 ASP A C 1
ATOM 6456 O O . ASP A 1 829 ? -32.694 -21.476 -22.931 1.00 57.03 829 ASP A O 1
ATOM 6460 N N . THR A 1 830 ? -33.607 -23.413 -23.559 1.00 66.38 830 THR A N 1
ATOM 6461 C CA . THR A 1 830 ? -32.812 -23.533 -24.795 1.00 66.38 830 THR A CA 1
ATOM 6462 C C . THR A 1 830 ? -33.110 -22.392 -25.771 1.00 66.38 830 THR A C 1
ATOM 6464 O O . THR A 1 830 ? -32.198 -21.857 -26.401 1.00 66.38 830 THR A O 1
ATOM 6467 N N . LEU A 1 831 ? -34.380 -21.978 -25.868 1.00 63.88 831 LEU A N 1
ATOM 6468 C CA . LEU A 1 831 ? -34.778 -20.810 -26.659 1.00 63.88 831 LEU A CA 1
ATOM 6469 C C . LEU A 1 831 ? -34.242 -19.510 -26.032 1.00 63.88 831 LEU A C 1
ATOM 6471 O O . LEU A 1 831 ? -33.740 -18.637 -26.737 1.00 63.88 831 LEU A O 1
ATOM 6475 N N . ARG A 1 832 ? -34.303 -19.404 -24.697 1.00 61.66 832 ARG A N 1
ATOM 6476 C CA . ARG A 1 832 ? -33.819 -18.249 -23.926 1.00 61.66 832 ARG A CA 1
ATOM 6477 C C . ARG A 1 832 ? -32.309 -18.042 -24.064 1.00 61.66 832 ARG A C 1
ATOM 6479 O O . ARG A 1 832 ? -31.888 -16.896 -24.201 1.00 61.66 832 ARG A O 1
ATOM 6486 N N . THR A 1 833 ? -31.518 -19.117 -24.073 1.00 70.56 833 THR A N 1
ATOM 6487 C CA . THR A 1 833 ? -30.071 -19.056 -24.325 1.00 70.56 833 THR A CA 1
ATOM 6488 C C . THR A 1 833 ? -29.796 -18.524 -25.729 1.00 70.56 833 THR A C 1
ATOM 6490 O O . THR A 1 833 ? -29.152 -17.489 -25.837 1.00 70.56 833 THR A O 1
ATOM 6493 N N . LYS A 1 834 ? -30.401 -19.090 -26.789 1.00 67.56 834 LYS A N 1
ATOM 6494 C CA . LYS A 1 834 ? -30.178 -18.598 -28.166 1.00 67.56 834 LYS A CA 1
ATOM 6495 C C . LYS A 1 834 ? -30.585 -17.133 -28.383 1.00 67.56 834 LYS A C 1
ATOM 6497 O O . LYS A 1 834 ? -29.893 -16.409 -29.095 1.00 67.56 834 LYS A O 1
ATOM 6502 N N . VAL A 1 835 ? -31.659 -16.662 -27.737 1.00 71.69 835 VAL A N 1
ATOM 6503 C CA . VAL A 1 835 ? -32.019 -15.227 -27.727 1.00 71.69 835 VAL A CA 1
ATOM 6504 C C . VAL A 1 835 ? -30.935 -14.388 -27.037 1.00 71.69 835 VAL A C 1
ATOM 6506 O O . VAL A 1 835 ? -30.608 -13.296 -27.505 1.00 71.69 835 VAL A O 1
ATOM 6509 N N . SER A 1 836 ? -30.352 -14.887 -25.944 1.00 66.94 836 SER A N 1
ATOM 6510 C CA . SER A 1 836 ? -29.236 -14.232 -25.255 1.00 66.94 836 SER A CA 1
ATOM 6511 C C . SER A 1 836 ? -27.966 -14.204 -26.110 1.00 66.94 836 SER A C 1
ATOM 6513 O O . SER A 1 836 ? -27.310 -13.168 -26.166 1.00 66.94 836 SER A O 1
ATOM 6515 N N . ASP A 1 837 ? -27.644 -15.290 -26.814 1.00 68.31 837 ASP A N 1
ATOM 6516 C CA . ASP A 1 837 ? -26.456 -15.400 -27.669 1.00 68.31 837 ASP A CA 1
ATOM 6517 C C . ASP A 1 837 ? -26.531 -14.418 -28.849 1.00 68.31 837 ASP A C 1
ATOM 6519 O O . ASP A 1 837 ? -25.602 -13.641 -29.076 1.00 68.31 837 ASP A O 1
ATOM 6523 N N . LEU A 1 838 ? -27.683 -14.358 -29.532 1.00 71.25 838 LEU A N 1
ATOM 6524 C CA . LEU A 1 838 ? -27.944 -13.378 -30.591 1.00 71.25 838 LEU A CA 1
ATOM 6525 C C . LEU A 1 838 ? -27.896 -11.932 -30.060 1.00 71.25 838 LEU A C 1
ATOM 6527 O O . LEU A 1 838 ? -27.363 -11.043 -30.725 1.00 71.25 838 LEU A O 1
ATOM 6531 N N . THR A 1 839 ? -28.395 -11.690 -28.841 1.00 67.06 839 THR A N 1
ATOM 6532 C CA . THR A 1 839 ? -28.316 -10.369 -28.188 1.00 67.06 839 THR A CA 1
ATOM 6533 C C . THR A 1 839 ? -26.869 -9.975 -27.868 1.00 67.06 839 THR A C 1
ATOM 6535 O O . THR A 1 839 ? -26.504 -8.808 -28.038 1.00 67.06 839 THR A O 1
ATOM 6538 N N . SER A 1 840 ? -26.037 -10.927 -27.437 1.00 68.31 840 SER A N 1
ATOM 6539 C CA . SER A 1 840 ? -24.605 -10.722 -27.193 1.00 68.31 840 SER A CA 1
ATOM 6540 C C . SER A 1 840 ? -23.865 -10.404 -28.491 1.00 68.31 840 SER A C 1
ATOM 6542 O O . SER A 1 840 ? -23.199 -9.376 -28.554 1.00 68.31 840 SER A O 1
ATOM 6544 N N . TYR A 1 841 ? -24.062 -11.198 -29.548 1.00 67.75 841 TYR A N 1
ATOM 6545 C CA . TYR A 1 841 ? -23.430 -10.995 -30.858 1.00 67.75 841 TYR A CA 1
ATOM 6546 C C . TYR A 1 841 ? -23.753 -9.618 -31.465 1.00 67.75 841 TYR A C 1
ATOM 6548 O O . TYR A 1 841 ? -22.854 -8.878 -31.866 1.00 67.75 841 TYR A O 1
ATOM 6556 N N . LEU A 1 842 ? -25.031 -9.217 -31.450 1.00 65.94 842 LEU A N 1
ATOM 6557 C CA . LEU A 1 842 ? -25.457 -7.890 -31.914 1.00 65.94 842 LEU A CA 1
ATOM 6558 C C . LEU A 1 842 ? -24.889 -6.746 -31.053 1.00 65.94 842 LEU A C 1
ATOM 6560 O O . LEU A 1 842 ? -24.669 -5.648 -31.558 1.00 65.94 842 LEU A O 1
ATOM 6564 N N . THR A 1 843 ? -24.632 -6.991 -29.765 1.00 59.47 843 THR A N 1
ATOM 6565 C CA . THR A 1 843 ? -24.013 -6.001 -28.867 1.00 59.47 843 THR A CA 1
ATOM 6566 C C . THR A 1 843 ? -22.499 -5.908 -29.093 1.00 59.47 843 THR A C 1
ATOM 6568 O O . THR A 1 843 ? -21.952 -4.809 -29.100 1.00 59.47 843 THR A O 1
ATOM 6571 N N . GLU A 1 844 ? -21.816 -7.026 -29.346 1.00 63.88 844 GLU A N 1
ATOM 6572 C CA . GLU A 1 844 ? -20.382 -7.058 -29.660 1.00 63.88 844 GLU A CA 1
ATOM 6573 C C . GLU A 1 844 ? -20.069 -6.362 -30.998 1.00 63.88 844 GLU A C 1
ATOM 6575 O O . GLU A 1 844 ? -19.078 -5.637 -31.101 1.00 63.88 844 GLU A O 1
ATOM 6580 N N . MET A 1 845 ? -20.957 -6.484 -31.993 1.00 58.00 845 MET A N 1
ATOM 6581 C CA . MET A 1 845 ? -20.875 -5.721 -33.247 1.00 58.00 845 MET A CA 1
ATOM 6582 C C . MET A 1 845 ? -20.940 -4.197 -33.037 1.00 58.00 845 MET A C 1
ATOM 6584 O O . MET A 1 845 ? -20.162 -3.465 -33.652 1.00 58.00 845 MET A O 1
ATOM 6588 N N . ASP A 1 846 ? -21.834 -3.708 -32.168 1.00 52.53 846 ASP A N 1
ATOM 6589 C CA . ASP A 1 846 ? -21.947 -2.273 -31.852 1.00 52.53 846 ASP A CA 1
ATOM 6590 C C . ASP A 1 846 ? -20.688 -1.767 -31.118 1.00 52.53 846 ASP A C 1
ATOM 6592 O O . ASP A 1 846 ? -20.153 -0.708 -31.447 1.00 52.53 846 ASP A O 1
ATOM 6596 N N . TYR A 1 847 ? -20.118 -2.574 -30.213 1.00 47.91 847 TYR A N 1
ATOM 6597 C CA . TYR A 1 847 ? -18.844 -2.260 -29.553 1.00 47.91 847 TYR A CA 1
ATOM 6598 C C . TYR A 1 847 ? -17.644 -2.235 -30.513 1.00 47.91 847 TYR A C 1
ATOM 6600 O O . TYR A 1 847 ? -16.830 -1.312 -30.441 1.00 47.91 847 TYR A O 1
ATOM 6608 N N . GLN A 1 848 ? -17.527 -3.184 -31.453 1.00 47.59 848 GLN A N 1
ATOM 6609 C CA . GLN A 1 848 ? -16.449 -3.143 -32.454 1.00 47.59 848 GLN A CA 1
ATOM 6610 C C . GLN A 1 848 ? -16.576 -1.937 -33.402 1.00 47.59 848 GLN A C 1
ATOM 6612 O O . GLN A 1 848 ? -15.558 -1.422 -33.868 1.00 47.59 848 GLN A O 1
ATOM 6617 N N . SER A 1 849 ? -17.791 -1.416 -33.628 1.00 43.03 849 SER A N 1
ATOM 6618 C CA . SER A 1 849 ? -17.999 -0.165 -34.374 1.00 43.03 849 SER A CA 1
ATOM 6619 C C . SER A 1 849 ? -17.447 1.081 -33.663 1.00 43.03 849 SER A C 1
ATOM 6621 O O . SER A 1 849 ? -17.275 2.103 -34.327 1.00 43.03 849 SER A O 1
ATOM 6623 N N . GLN A 1 850 ? -17.194 1.035 -32.351 1.00 38.09 850 GLN A N 1
ATOM 6624 C CA . GLN A 1 850 ? -16.723 2.187 -31.565 1.00 38.09 850 GLN A CA 1
ATOM 6625 C C . GLN A 1 850 ? -15.191 2.245 -31.429 1.00 38.09 850 GLN A C 1
ATOM 6627 O O . GLN A 1 850 ? -14.653 3.269 -31.018 1.00 38.09 850 GLN A O 1
ATOM 6632 N N . TYR A 1 851 ? -14.473 1.173 -31.787 1.00 33.47 851 TYR A N 1
ATOM 6633 C CA . TYR A 1 851 ? -13.049 1.001 -31.458 1.00 33.47 851 TYR A CA 1
ATOM 6634 C C . TYR A 1 851 ? -12.042 1.447 -32.539 1.00 33.47 851 TYR A C 1
ATOM 6636 O O . TYR A 1 851 ? -10.840 1.217 -32.392 1.00 33.47 851 TYR A O 1
ATOM 6644 N N . TYR A 1 852 ? -12.493 2.107 -33.611 1.00 31.53 852 TYR A N 1
ATOM 6645 C CA . TYR A 1 852 ? -11.602 2.738 -34.594 1.00 31.53 852 TYR A CA 1
ATOM 6646 C C . TYR A 1 852 ? -11.285 4.192 -34.180 1.00 31.53 852 TYR A C 1
ATOM 6648 O O . TYR A 1 852 ? -12.209 4.997 -34.060 1.00 31.53 852 TYR A O 1
ATOM 6656 N N . PRO A 1 853 ? -10.007 4.560 -33.953 1.00 32.94 853 PRO A N 1
ATOM 6657 C CA . PRO A 1 853 ? -9.655 5.841 -33.344 1.00 32.94 853 PRO A CA 1
ATOM 6658 C C . PRO A 1 853 ? -9.814 7.027 -34.306 1.00 32.94 853 PRO A C 1
ATOM 6660 O O . PRO A 1 853 ? -9.228 7.059 -35.389 1.00 32.94 853 PRO A O 1
ATOM 6663 N N . ASN A 1 854 ? -10.548 8.049 -33.863 1.00 28.91 854 ASN A N 1
ATOM 6664 C CA . ASN A 1 854 ? -10.699 9.319 -34.572 1.00 28.91 854 ASN A CA 1
ATOM 6665 C C . ASN A 1 854 ? -9.454 10.209 -34.382 1.00 28.91 854 ASN A C 1
ATOM 6667 O O . ASN A 1 854 ? -9.370 10.991 -33.433 1.00 28.91 854 ASN A O 1
ATOM 6671 N N . MET A 1 855 ? -8.461 10.077 -35.264 1.00 24.83 855 MET A N 1
ATOM 6672 C CA . MET A 1 855 ? -7.223 10.856 -35.181 1.00 24.83 855 MET A CA 1
ATOM 6673 C C . MET A 1 855 ? -7.369 12.244 -35.829 1.00 24.83 855 MET A C 1
ATOM 6675 O O . MET A 1 855 ? -6.990 12.433 -36.982 1.00 24.83 855 MET A O 1
ATOM 6679 N N . GLY A 1 856 ? -7.840 13.230 -35.055 1.00 27.14 856 GLY A N 1
ATOM 6680 C CA . GLY A 1 856 ? -7.519 14.642 -35.312 1.00 27.14 856 GLY A CA 1
ATOM 6681 C C . GLY A 1 856 ? -8.652 15.672 -35.248 1.00 27.14 856 GLY A C 1
ATOM 6682 O O . GLY A 1 856 ? -9.022 16.228 -36.279 1.00 27.14 856 GLY A O 1
ATOM 6683 N N . ARG A 1 857 ? -9.084 16.060 -34.037 1.00 25.59 857 ARG A N 1
ATOM 6684 C CA . ARG A 1 857 ? -9.385 17.475 -33.715 1.00 25.59 857 ARG A CA 1
ATOM 6685 C C . ARG A 1 857 ? -9.440 17.735 -32.204 1.00 25.59 857 ARG A C 1
ATOM 6687 O O . ARG A 1 857 ? -9.938 16.910 -31.449 1.00 25.59 857 ARG A O 1
ATOM 6694 N N . PHE A 1 858 ? -8.948 18.903 -31.794 1.00 25.86 858 PHE A N 1
ATOM 6695 C CA . PHE A 1 858 ? -9.211 19.526 -30.489 1.00 25.86 858 PHE A CA 1
ATOM 6696 C C . PHE A 1 858 ? -10.464 20.423 -30.593 1.00 25.86 858 PHE A C 1
ATOM 6698 O O . PHE A 1 858 ? -10.714 20.968 -31.667 1.00 25.86 858 PHE A O 1
ATOM 6705 N N . GLY A 1 859 ? -11.176 20.644 -29.477 1.00 26.59 859 GLY A N 1
ATOM 6706 C CA . GLY A 1 859 ? -12.103 21.782 -29.303 1.00 26.59 859 GLY A CA 1
ATOM 6707 C C . GLY A 1 859 ? -13.616 21.506 -29.417 1.00 26.59 859 GLY A C 1
ATOM 6708 O O . GLY A 1 859 ? -14.179 21.610 -30.499 1.00 26.59 859 GLY A O 1
ATOM 6709 N N . SER A 1 860 ? -14.238 21.191 -28.271 1.00 25.61 860 SER A N 1
ATOM 6710 C CA . SER A 1 860 ? -15.495 21.750 -27.692 1.00 25.61 860 SER A CA 1
ATOM 6711 C C . SER A 1 860 ? -16.542 22.502 -28.552 1.00 25.61 860 SER A C 1
ATOM 6713 O O . SER A 1 860 ? -16.161 23.346 -29.353 1.00 25.61 860 SER A O 1
ATOM 6715 N N . ASN A 1 861 ? -17.862 22.470 -28.271 1.00 23.72 861 ASN A N 1
ATOM 6716 C CA . ASN A 1 861 ? -18.757 21.546 -27.524 1.00 23.72 861 ASN A CA 1
ATOM 6717 C C . ASN A 1 861 ? -20.220 22.079 -27.590 1.00 23.72 861 ASN A C 1
ATOM 6719 O O . ASN A 1 861 ? -20.406 23.220 -27.190 1.00 23.72 861 ASN A O 1
ATOM 6723 N N . LEU A 1 862 ? -21.227 21.238 -27.918 1.00 23.80 862 LEU A N 1
ATOM 6724 C CA . LEU A 1 862 ? -22.697 21.442 -27.706 1.00 23.80 862 LEU A CA 1
ATOM 6725 C C . LEU A 1 862 ? -23.366 22.702 -28.359 1.00 23.80 862 LEU A C 1
ATOM 6727 O O . LEU A 1 862 ? -22.707 23.695 -28.609 1.00 23.80 862 LEU A O 1
ATOM 6731 N N . SER A 1 863 ? -24.672 22.765 -28.683 1.00 22.98 863 SER A N 1
ATOM 6732 C CA . SER A 1 863 ? -25.765 21.768 -28.717 1.00 22.98 863 SER A CA 1
ATOM 6733 C C . SER A 1 863 ? -26.896 22.175 -29.701 1.00 22.98 863 SER A C 1
ATOM 6735 O O . SER A 1 863 ? -27.094 23.359 -29.929 1.00 22.98 863 SER A O 1
ATOM 6737 N N . TRP A 1 864 ? -27.661 21.176 -30.172 1.00 22.34 864 TRP A N 1
ATOM 6738 C CA . TRP A 1 864 ? -29.037 21.156 -30.743 1.00 22.34 864 TRP A CA 1
ATOM 6739 C C . TRP A 1 864 ? -29.466 21.955 -32.018 1.00 22.34 864 TRP A C 1
ATOM 6741 O O . TRP A 1 864 ? -29.268 23.153 -32.128 1.00 22.34 864 TRP A O 1
ATOM 6751 N N . MET A 1 865 ? -30.125 21.206 -32.931 1.00 24.41 865 MET A N 1
ATOM 6752 C CA . MET A 1 865 ? -31.211 21.508 -33.912 1.00 24.41 865 MET A CA 1
ATOM 6753 C C . MET A 1 865 ? -31.214 22.785 -34.801 1.00 24.41 865 MET A C 1
ATOM 6755 O O . MET A 1 865 ? -30.963 23.880 -34.331 1.00 24.41 865 MET A O 1
ATOM 6759 N N . SER A 1 866 ? -31.647 22.760 -36.079 1.00 25.97 866 SER A N 1
ATOM 6760 C CA . SER A 1 866 ? -31.880 21.673 -37.071 1.00 25.97 866 SER A CA 1
ATOM 6761 C C . SER A 1 866 ? -32.239 22.258 -38.461 1.00 25.97 866 SER A C 1
ATOM 6763 O O . SER A 1 866 ? -33.038 23.187 -38.507 1.00 25.97 866 SER A O 1
ATOM 6765 N N . GLY A 1 867 ? -31.755 21.682 -39.579 1.00 24.28 867 GLY A N 1
ATOM 6766 C CA . GLY A 1 867 ? -32.152 22.077 -40.955 1.00 24.28 867 GLY A CA 1
ATOM 6767 C C . GLY A 1 867 ? -30.987 22.124 -41.969 1.00 24.28 867 GLY A C 1
ATOM 6768 O O . GLY A 1 867 ? -30.498 23.195 -42.288 1.00 24.28 867 GLY A O 1
ATOM 6769 N N . GLN A 1 868 ? -30.332 21.014 -42.333 1.00 27.75 868 GLN A N 1
ATOM 6770 C CA . GLN A 1 868 ? -30.775 19.969 -43.283 1.00 27.75 868 GLN A CA 1
ATOM 6771 C C . GLN A 1 868 ? -30.523 20.301 -44.775 1.00 27.75 868 GLN A C 1
ATOM 6773 O O . GLN A 1 868 ? -31.417 20.813 -45.434 1.00 27.75 868 GLN A O 1
ATOM 6778 N N . SER A 1 869 ? -29.372 19.869 -45.329 1.00 26.84 869 SER A N 1
ATOM 6779 C CA . SER A 1 869 ? -29.311 19.042 -46.565 1.00 26.84 869 SER A CA 1
ATOM 6780 C C . SER A 1 869 ? -27.880 18.785 -47.090 1.00 26.84 869 SER A C 1
ATOM 6782 O O . SER A 1 869 ? -27.332 19.602 -47.826 1.00 26.84 869 SER A O 1
ATOM 6784 N N . ASN A 1 870 ? -27.312 17.603 -46.814 1.00 31.88 870 ASN A N 1
ATOM 6785 C CA . ASN A 1 870 ? -26.624 16.791 -47.836 1.00 31.88 870 ASN A CA 1
ATOM 6786 C C . ASN A 1 870 ? -26.444 15.352 -47.311 1.00 31.88 870 ASN A C 1
ATOM 6788 O O . ASN A 1 870 ? -25.766 15.143 -46.306 1.00 31.88 870 ASN A O 1
ATOM 6792 N N . SER A 1 871 ? -27.099 14.376 -47.939 1.00 43.59 871 SER A N 1
ATOM 6793 C CA . SER A 1 871 ? -27.356 13.042 -47.369 1.00 43.59 871 SER A CA 1
ATOM 6794 C C . SER A 1 871 ? -26.748 11.895 -48.189 1.00 43.59 871 SER A C 1
ATOM 6796 O O . SER A 1 871 ? -26.313 12.065 -49.326 1.00 43.59 871 SER A O 1
ATOM 6798 N N . GLY A 1 872 ? -26.716 10.696 -47.602 1.00 36.97 872 GLY A N 1
ATOM 6799 C CA . GLY A 1 872 ? -26.554 9.423 -48.311 1.00 36.97 872 GLY A CA 1
ATOM 6800 C C . GLY A 1 872 ? -25.579 8.412 -47.697 1.00 36.97 872 GLY A C 1
ATOM 6801 O O . GLY A 1 872 ? -25.551 7.273 -48.159 1.00 36.97 872 GLY A O 1
ATOM 6802 N N . LYS A 1 873 ? -24.759 8.781 -46.697 1.00 42.81 873 LYS A N 1
ATOM 6803 C CA . LYS A 1 873 ? -23.710 7.882 -46.145 1.00 42.81 873 LYS A CA 1
ATOM 6804 C C . LYS A 1 873 ? -23.655 7.763 -44.624 1.00 42.81 873 LYS A C 1
ATOM 6806 O O . LYS A 1 873 ? -23.456 6.653 -44.139 1.00 42.81 873 LYS A O 1
ATOM 6811 N N . ASN A 1 874 ? -23.875 8.843 -43.874 1.00 43.72 874 ASN A N 1
ATOM 6812 C CA . ASN A 1 874 ? -24.058 8.722 -42.422 1.00 43.72 874 ASN A CA 1
ATOM 6813 C C . ASN A 1 874 ? -25.429 8.107 -42.106 1.00 43.72 874 ASN A C 1
ATOM 6815 O O . ASN A 1 874 ? -25.535 7.261 -41.222 1.00 43.72 874 ASN A O 1
ATOM 6819 N N . ASP A 1 875 ? -26.445 8.443 -42.905 1.00 45.69 875 ASP A N 1
ATOM 6820 C CA . ASP A 1 875 ? -27.831 8.002 -42.718 1.00 45.69 875 ASP A CA 1
ATOM 6821 C C . ASP A 1 875 ? -27.963 6.474 -42.751 1.00 45.69 875 ASP A C 1
ATOM 6823 O O . ASP A 1 875 ? -28.685 5.905 -41.947 1.00 45.69 875 ASP A O 1
ATOM 6827 N N . GLN A 1 876 ? -27.210 5.775 -43.610 1.00 44.66 876 GLN A N 1
ATOM 6828 C CA . GLN A 1 876 ? -27.238 4.304 -43.662 1.00 44.66 876 GLN A CA 1
ATOM 6829 C C . GLN A 1 876 ? -26.638 3.646 -42.405 1.00 44.66 876 GLN A C 1
ATOM 6831 O O . GLN A 1 876 ? -27.039 2.544 -42.038 1.00 44.66 876 GLN A O 1
ATOM 6836 N N . ILE A 1 877 ? -25.700 4.315 -41.726 1.00 50.03 877 ILE A N 1
ATOM 6837 C CA . ILE A 1 877 ? -25.109 3.837 -40.466 1.00 50.03 877 ILE A CA 1
ATOM 6838 C C . ILE A 1 877 ? -26.046 4.146 -39.289 1.00 50.03 877 ILE A C 1
ATOM 6840 O O . ILE A 1 877 ? -26.186 3.320 -38.389 1.00 50.03 877 ILE A O 1
ATOM 6844 N N . GLU A 1 878 ? -26.715 5.300 -39.306 1.00 48.88 878 GLU A N 1
ATOM 6845 C CA . GLU A 1 878 ? -27.757 5.668 -38.338 1.00 48.88 878 GLU A CA 1
ATOM 6846 C C . GLU A 1 878 ? -28.983 4.746 -38.455 1.00 48.88 878 GLU A C 1
ATOM 6848 O O . GLU A 1 878 ? -29.438 4.225 -37.440 1.00 48.88 878 GLU A O 1
ATOM 6853 N N . VAL A 1 879 ? -29.453 4.458 -39.677 1.00 48.06 879 VAL A N 1
ATOM 6854 C CA . VAL A 1 879 ? -30.533 3.493 -39.961 1.00 48.06 879 VAL A CA 1
ATOM 6855 C C . VAL A 1 879 ? -30.152 2.097 -39.477 1.00 48.06 879 VAL A C 1
ATOM 6857 O O . VAL A 1 879 ? -30.887 1.529 -38.679 1.00 48.06 879 VAL A O 1
ATOM 6860 N N . LEU A 1 880 ? -28.967 1.579 -39.828 1.00 49.38 880 LEU A N 1
ATOM 6861 C CA . LEU A 1 880 ? -28.524 0.258 -39.360 1.00 49.38 880 LEU A CA 1
ATOM 6862 C C . LEU A 1 880 ? -28.435 0.179 -37.822 1.00 49.38 880 LEU A C 1
ATOM 6864 O O . LEU A 1 880 ? -28.792 -0.838 -37.226 1.00 49.38 880 LEU A O 1
ATOM 6868 N N . LYS A 1 881 ? -27.999 1.256 -37.154 1.00 52.69 881 LYS A N 1
ATOM 6869 C CA . LYS A 1 881 ? -28.020 1.357 -35.683 1.00 52.69 881 LYS A CA 1
ATOM 6870 C C . LYS A 1 881 ? -29.446 1.452 -35.132 1.00 52.69 881 LYS A C 1
ATOM 6872 O O . LYS A 1 881 ? -29.716 0.887 -34.073 1.00 52.69 881 LYS A O 1
ATOM 6877 N N . GLY A 1 882 ? -30.350 2.133 -35.831 1.00 51.19 882 GLY A N 1
ATOM 6878 C CA . GLY A 1 882 ? -31.781 2.182 -35.541 1.00 51.19 882 GLY A CA 1
ATOM 6879 C C . GLY A 1 882 ? -32.417 0.795 -35.598 1.00 51.19 882 GLY A C 1
ATOM 6880 O O . GLY A 1 882 ? -33.006 0.364 -34.611 1.00 51.19 882 GLY A O 1
ATOM 6881 N N . ASP A 1 883 ? -32.204 0.060 -36.689 1.00 52.91 883 ASP A N 1
ATOM 6882 C CA . ASP A 1 883 ? -32.720 -1.293 -36.909 1.00 52.91 883 ASP A CA 1
ATOM 6883 C C . ASP A 1 883 ? -32.212 -2.277 -35.845 1.00 52.91 883 ASP A C 1
ATOM 6885 O O . ASP A 1 883 ? -32.997 -3.010 -35.242 1.00 52.91 883 ASP A O 1
ATOM 6889 N N . ILE A 1 884 ? -30.909 -2.250 -35.530 1.00 55.78 884 ILE A N 1
ATOM 6890 C CA . ILE A 1 884 ? -30.321 -3.090 -34.471 1.00 55.78 884 ILE A CA 1
ATOM 6891 C C . ILE A 1 884 ? -30.944 -2.766 -33.100 1.00 55.78 884 ILE A C 1
ATOM 6893 O O . ILE A 1 884 ? -31.266 -3.684 -32.338 1.00 55.78 884 ILE A O 1
ATOM 6897 N N . ARG A 1 885 ? -31.174 -1.483 -32.778 1.00 58.22 885 ARG A N 1
ATOM 6898 C CA . ARG A 1 885 ? -31.868 -1.077 -31.540 1.00 58.22 885 ARG A CA 1
ATOM 6899 C C . ARG A 1 885 ? -33.345 -1.477 -31.545 1.00 58.22 885 ARG A C 1
ATOM 6901 O O . ARG A 1 885 ? -33.833 -1.924 -30.510 1.00 58.22 885 ARG A O 1
ATOM 6908 N N . ALA A 1 886 ? -34.042 -1.360 -32.674 1.00 50.97 886 ALA A N 1
ATOM 6909 C CA . ALA A 1 886 ? -35.449 -1.730 -32.814 1.00 50.97 886 ALA A CA 1
ATOM 6910 C C . ALA A 1 886 ? -35.648 -3.240 -32.611 1.00 50.97 886 ALA A C 1
ATOM 6912 O O . ALA A 1 886 ? -36.457 -3.650 -31.778 1.00 50.97 886 ALA A O 1
ATOM 6913 N N . VAL A 1 887 ? -34.832 -4.070 -33.271 1.00 52.31 887 VAL A N 1
ATOM 6914 C CA . VAL A 1 887 ? -34.810 -5.531 -33.079 1.00 52.31 887 VAL A CA 1
ATOM 6915 C C . VAL A 1 887 ? -34.507 -5.887 -31.618 1.00 52.31 887 VAL A C 1
ATOM 6917 O O . VAL A 1 887 ? -35.213 -6.701 -31.021 1.00 52.31 887 VAL A O 1
ATOM 6920 N N . LYS A 1 888 ? -33.516 -5.232 -30.995 1.00 55.34 888 LYS A N 1
ATOM 6921 C CA . LYS A 1 888 ? -33.193 -5.414 -29.567 1.00 55.34 888 LYS A CA 1
ATOM 6922 C C . LYS A 1 888 ? -34.359 -5.009 -28.651 1.00 55.34 888 LYS A C 1
ATOM 6924 O O . LYS A 1 888 ? -34.625 -5.706 -27.675 1.00 55.34 888 LYS A O 1
ATOM 6929 N N . GLY A 1 889 ? -35.092 -3.946 -28.984 1.00 49.16 889 GLY A N 1
ATOM 6930 C CA . GLY A 1 889 ? -36.306 -3.517 -28.283 1.00 49.16 889 GLY A CA 1
ATOM 6931 C C . GLY A 1 889 ? -37.438 -4.546 -28.353 1.00 49.16 889 GLY A C 1
ATOM 6932 O O . GLY A 1 889 ? -38.025 -4.874 -27.324 1.00 49.16 889 GLY A O 1
ATOM 6933 N N . VAL A 1 890 ? -37.688 -5.124 -29.534 1.00 52.59 890 VAL A N 1
ATOM 6934 C CA . VAL A 1 890 ? -38.694 -6.186 -29.738 1.00 52.59 890 VAL A CA 1
ATOM 6935 C C . VAL A 1 890 ? -38.347 -7.457 -28.949 1.00 52.59 890 VAL A C 1
ATOM 6937 O O . VAL A 1 890 ? -39.214 -8.035 -28.294 1.00 52.59 890 VAL A O 1
ATOM 6940 N N . PHE A 1 891 ? -37.078 -7.879 -28.928 1.00 51.06 891 PHE A N 1
ATOM 6941 C CA . PHE A 1 891 ? -36.664 -9.032 -28.113 1.00 51.06 891 PHE A CA 1
ATOM 6942 C C . PHE A 1 891 ? -36.699 -8.763 -26.599 1.00 51.06 891 PHE A C 1
ATOM 6944 O O . PHE A 1 891 ? -36.874 -9.701 -25.815 1.00 51.06 891 PHE A O 1
ATOM 6951 N N . LEU A 1 892 ? -36.563 -7.506 -26.165 1.00 52.62 892 LEU A N 1
ATOM 6952 C CA . LEU A 1 892 ? -36.696 -7.127 -24.757 1.00 52.62 892 LEU A CA 1
ATOM 6953 C C . LEU A 1 892 ? -38.163 -7.036 -24.308 1.00 52.62 892 LEU A C 1
ATOM 6955 O O . LEU A 1 892 ? -38.470 -7.508 -23.213 1.00 52.62 892 LEU A O 1
ATOM 6959 N N . SER A 1 893 ? -39.078 -6.516 -25.135 1.00 45.88 893 SER A N 1
ATOM 6960 C CA . SER A 1 893 ? -40.512 -6.478 -24.799 1.00 45.88 893 SER A CA 1
ATOM 6961 C C . SER A 1 893 ? -41.115 -7.886 -24.695 1.00 45.88 893 SER A C 1
ATOM 6963 O O . SER A 1 893 ? -41.879 -8.165 -23.769 1.00 45.88 893 SER A O 1
ATOM 6965 N N . ALA A 1 894 ? -40.671 -8.819 -25.545 1.00 48.56 894 ALA A N 1
ATOM 6966 C CA . ALA A 1 894 ? -41.080 -10.226 -25.531 1.00 48.56 894 ALA A CA 1
ATOM 6967 C C . ALA A 1 894 ? -40.685 -11.021 -24.260 1.00 48.56 894 ALA A C 1
ATOM 6969 O O . ALA A 1 894 ? -41.062 -12.187 -24.125 1.00 48.56 894 ALA A O 1
ATOM 6970 N N . ARG A 1 895 ? -39.941 -10.435 -23.306 1.00 49.34 895 ARG A N 1
ATOM 6971 C CA . ARG A 1 895 ? -39.623 -11.088 -22.018 1.00 49.34 895 ARG A CA 1
ATOM 6972 C C . ARG A 1 895 ? -40.741 -10.996 -20.973 1.00 49.34 895 ARG A C 1
ATOM 6974 O O . ARG A 1 895 ? -40.719 -11.795 -20.037 1.00 49.34 895 ARG A O 1
ATOM 6981 N N . ASN A 1 896 ? -41.719 -10.103 -21.138 1.00 44.81 896 ASN A N 1
ATOM 6982 C CA . ASN A 1 896 ? -42.838 -9.940 -20.202 1.00 44.81 896 ASN A CA 1
ATOM 6983 C C . ASN A 1 896 ? -44.101 -10.660 -20.704 1.00 44.81 896 ASN A C 1
ATOM 6985 O O . ASN A 1 896 ? -44.974 -10.058 -21.325 1.00 44.81 896 ASN A O 1
ATOM 6989 N N . PHE A 1 897 ? -44.217 -11.958 -20.408 1.00 37.50 897 PHE A N 1
ATOM 6990 C CA . PHE A 1 897 ? -45.472 -12.696 -20.595 1.00 37.50 897 PHE A CA 1
ATOM 6991 C C . PHE A 1 897 ? -46.474 -12.353 -19.474 1.00 37.50 897 PHE A C 1
ATOM 6993 O O . PHE A 1 897 ? -46.072 -12.334 -18.308 1.00 37.50 897 PHE A O 1
ATOM 7000 N N . PRO A 1 898 ? -47.767 -12.124 -19.779 1.00 35.19 898 PRO A N 1
ATOM 7001 C CA . PRO A 1 898 ? -48.776 -11.823 -18.766 1.00 35.19 898 PRO A CA 1
ATOM 7002 C C . PRO A 1 898 ? -49.077 -13.041 -17.882 1.00 35.19 898 PRO A C 1
ATOM 7004 O O . PRO A 1 898 ? -49.186 -14.172 -18.358 1.00 35.19 898 PRO A O 1
ATOM 7007 N N . THR A 1 899 ? -49.244 -12.807 -16.582 1.00 41.56 899 THR A N 1
ATOM 7008 C CA . THR A 1 899 ? -49.570 -13.844 -15.595 1.00 41.56 899 THR A CA 1
ATOM 7009 C C . THR A 1 899 ? -51.077 -14.053 -15.483 1.00 41.56 899 THR A C 1
ATOM 7011 O O . THR A 1 899 ? -51.776 -13.197 -14.943 1.00 41.56 899 THR A O 1
ATOM 7014 N N . GLY A 1 900 ? -51.579 -15.217 -15.901 1.00 34.28 900 GLY A N 1
ATOM 7015 C CA . GLY A 1 900 ? -52.939 -15.624 -15.551 1.00 34.28 900 GLY A CA 1
ATOM 7016 C C . GLY A 1 900 ? -53.433 -16.887 -16.246 1.00 34.28 900 GLY A C 1
ATOM 7017 O O . GLY A 1 900 ? -53.733 -16.846 -17.432 1.00 34.28 900 GLY A O 1
ATOM 7018 N N . TRP A 1 901 ? -53.594 -17.969 -15.479 1.00 28.53 901 TRP A N 1
ATOM 7019 C CA . TRP A 1 901 ? -54.796 -18.820 -15.466 1.00 28.53 901 TRP A CA 1
ATOM 7020 C C . TRP A 1 901 ? -54.768 -19.777 -14.261 1.00 28.53 901 TRP A C 1
ATOM 7022 O O . TRP A 1 901 ? -53.752 -19.902 -13.578 1.00 28.53 901 TRP A O 1
ATOM 7032 N N . ASN A 1 902 ? -55.921 -20.369 -13.943 1.00 34.88 902 ASN A N 1
ATOM 7033 C CA . ASN A 1 902 ? -56.191 -20.980 -12.638 1.00 34.88 902 ASN A CA 1
ATOM 7034 C C . ASN A 1 902 ? -55.544 -22.362 -12.445 1.00 34.88 902 ASN A C 1
ATOM 7036 O O . ASN A 1 902 ? -55.544 -23.189 -13.355 1.00 34.88 902 ASN A O 1
ATOM 7040 N N . ALA A 1 903 ? -55.101 -22.647 -11.217 1.00 32.56 903 ALA A N 1
ATOM 7041 C CA . ALA A 1 903 ? -54.701 -23.985 -10.786 1.00 32.56 903 ALA A CA 1
ATOM 7042 C C . ALA A 1 903 ? -55.869 -24.715 -10.079 1.00 32.56 903 ALA A C 1
ATOM 7044 O O . ALA A 1 903 ? -56.515 -24.113 -9.218 1.00 32.56 903 ALA A O 1
ATOM 7045 N N . PRO A 1 904 ? -56.144 -25.997 -10.391 1.00 35.44 904 PRO A N 1
ATOM 7046 C CA . PRO A 1 904 ? -57.053 -26.832 -9.605 1.00 35.44 904 PRO A CA 1
ATOM 7047 C C . PRO A 1 904 ? -56.392 -27.295 -8.285 1.00 35.44 904 PRO A C 1
ATOM 7049 O O . PRO A 1 904 ? -55.162 -27.312 -8.186 1.00 35.44 904 PRO A O 1
ATOM 7052 N N . PRO A 1 905 ? -57.175 -27.681 -7.259 1.00 36.84 905 PRO A N 1
ATOM 7053 C CA . PRO A 1 905 ? -56.644 -28.010 -5.936 1.00 36.84 905 PRO A CA 1
ATOM 7054 C C . PRO A 1 905 ? -55.896 -29.352 -5.893 1.00 36.84 905 PRO A C 1
ATOM 7056 O O . PRO A 1 905 ? -56.317 -30.343 -6.489 1.00 36.84 905 PRO A O 1
ATOM 7059 N N . ILE A 1 906 ? -54.815 -29.394 -5.110 1.00 36.72 906 ILE A N 1
ATOM 7060 C CA . ILE A 1 906 ? -54.045 -30.612 -4.817 1.00 36.72 906 ILE A CA 1
ATOM 7061 C C . ILE A 1 906 ? -54.761 -31.406 -3.704 1.00 36.72 906 ILE A C 1
ATOM 7063 O O . ILE A 1 906 ? -55.088 -30.818 -2.670 1.00 36.72 906 ILE A O 1
ATOM 7067 N N . PRO A 1 907 ? -54.998 -32.724 -3.860 1.00 37.56 907 PRO A N 1
ATOM 7068 C CA . PRO A 1 907 ? -55.615 -33.544 -2.818 1.00 37.56 907 PRO A CA 1
ATOM 7069 C C . PRO A 1 907 ? -54.640 -33.836 -1.669 1.00 37.56 907 PRO A C 1
ATOM 7071 O O . PRO A 1 907 ? -53.465 -34.134 -1.887 1.00 37.56 907 PRO A O 1
ATOM 7074 N N . THR A 1 908 ? -55.133 -33.809 -0.430 1.00 45.84 908 THR A N 1
ATOM 7075 C CA . THR A 1 908 ? -54.347 -34.168 0.757 1.00 45.84 908 THR A CA 1
ATOM 7076 C C . THR A 1 908 ? -54.279 -35.688 0.951 1.00 45.84 908 THR A C 1
ATOM 7078 O O . THR A 1 908 ? -55.298 -36.369 1.032 1.00 45.84 908 THR A O 1
ATOM 7081 N N . GLY A 1 909 ? -53.060 -36.229 1.052 1.00 29.98 909 GLY A N 1
ATOM 7082 C CA . GLY A 1 909 ? -52.777 -37.652 1.279 1.00 29.98 909 GLY A CA 1
ATOM 7083 C C . GLY A 1 909 ? -51.793 -37.854 2.435 1.00 29.98 909 GLY A C 1
ATOM 7084 O O . GLY A 1 909 ? -50.918 -37.019 2.659 1.00 29.98 909 GLY A O 1
ATOM 7085 N N . ARG A 1 910 ? -51.961 -38.931 3.213 1.00 34.66 910 ARG A N 1
ATOM 7086 C CA . ARG A 1 910 ? -51.220 -39.178 4.464 1.00 34.66 910 ARG A CA 1
ATOM 7087 C C . ARG A 1 910 ? -49.992 -40.080 4.284 1.00 34.66 910 ARG A C 1
ATOM 7089 O O . ARG A 1 910 ? -50.081 -41.101 3.620 1.00 34.66 910 ARG A O 1
ATOM 7096 N N . ALA A 1 911 ? -48.935 -39.708 5.008 1.00 36.50 911 ALA A N 1
ATOM 7097 C CA . ALA A 1 911 ? -48.010 -40.540 5.790 1.00 36.50 911 ALA A CA 1
ATOM 7098 C C . ALA A 1 911 ? -47.704 -41.991 5.356 1.00 36.50 911 ALA A C 1
ATOM 7100 O O . ALA A 1 911 ? -48.553 -42.874 5.477 1.00 36.50 911 ALA A O 1
ATOM 7101 N N . THR A 1 912 ? -46.409 -42.246 5.148 1.00 38.38 912 THR A N 1
ATOM 7102 C CA . THR A 1 912 ? -45.599 -43.039 6.099 1.00 38.38 912 THR A CA 1
ATOM 7103 C C . THR A 1 912 ? -44.292 -42.309 6.362 1.00 38.38 912 THR A C 1
ATOM 7105 O O . THR A 1 912 ? -43.688 -41.905 5.344 1.00 38.38 912 THR A O 1
#

Radius of gyration: 42.87 Å; chains: 1; bounding box: 119×127×123 Å

Secondary structure (DSSP, 8-state):
---------------------------------------SSPPPSS-SS---HHHHHHTS-GGGTTTHHHHHHHHHHHHHHHHHHHSGGGTT---SS-HHHHHHHH-S-----HHHHHHHHHHHHHHHHHHHT--EEEEB--SHHHHHHHTTT-SSEEE-HHHHHHH--TTS----SSS-S-TTHHHHHHHHHHHHHHHHHHHHHHHHHHS-HHHHHHS------PPEEEE-TT-SSSHHHHHHHHHHHHHHTEEEEEEESBPSSS---TTSTTPEEPPHHHHHHHHHHHHHHHHHTT---EEEEEE-TTT--EES-S--TTTTTTBEEBSS----HHHHHHHHHHTT--HHHHHHHHHHHHHHS--EEHHHHHHHHHHHTT--HHHHHHHHHHHHH-TT--HHHHHHHHTTT-SS----BSSTT--TT-PEEB--SHHHHHHHHHHHTTT-SEEEE--SS--HHHHHHHHHHHHTTSTT-EEEEE--TTS-TTTTT--HHHHHHHHHHHHHHTEEEEEETTHHHHHHHHHHHHHHHHHHHHTHHHIIIIIIHHHHHHT-GGGSHHHHHTHHHHHHHHHHHTTT--TT-S-STT-THHHHHHHHHHHS-----------------------S---------------------------------------------PPPHHHHHHHHHHHHSSHHHHTS-HHHHHHHHHTTT--HHHHHHHT------------------------------------------------------------------PPPPPPPSS-HHHHHHHHHHHHHHHHHHHHHHTSTT--HHHHHHHHHHHHHHHHHHHHHTT-S-------------------SSHHHHHHHHHHHHHHHHHHHHTT------PPPPPPP----

Organism: NCBI:txid1302712